Protein 6P25 (pdb70)

GO terms:
  GO:0035269 protein O-linked glycosylation via mannose (P, IDA)
  GO:0004169 dolichyl-phosphate-mannose-protein mannosyltransferase activity (F, IDA)
  GO:0097582 dolichyl-phosphate-mannose-protein mannosyltransferase Pmt1p-Pmt2p dimer complex (C, IDA)
  GO:0097583 dolichyl-phosphate-mannose-protein mannosyltransferase Pmt1p-Pmt3p dimer complex (C, IDA)
  GO:0035269 protein O-linked glycosylation via mannose (P, IGI)
  GO:0036503 ERAD pathway (P, IGI)
  GO:0004169 dolichyl-phosphate-mannose-protein mannosyltransferase activity (F, IGI)
  GO:1900101 regulation of endoplasmic reticulum unfolded protein response (P, IGI)
  GO:0032527 protein exit from endoplasmic reticulum (P, IGI)
  GO:0035269 protein O-linked glycosylation via mannose (P, IMP)
  GO:0036503 ERAD pathway (P, IMP)
  GO:0005783 endoplasmic reticulum (C, HDA)
  GO:0004169 dolichyl-phosphate-mannose-protein mannosyltransferase activity (F, IMP)
  GO:1900101 regulation of endoplasmic reticulum unfolded protein response (P, IMP)
  GO:0097582 dolichyl-phosphate-mannose-protein mannosyltransferase Pmt1p-Pmt2p dimer complex (C, IPI)
  GO:0005515 protein binding (F, IPI)
  GO:0009272 fungal-type cell wall biogenesis (P, IDA)

CATH classification: 2.80.10.50

B-factor: mean 81.68, std 54.3, range [4.21, 220.14]

Nearest PDB structures (foldseek):
  6p2r-assembly1_A  TM=1.001E+00  e=0.000E+00  Saccharomyces cerevisiae W303
  6p25-assembly1_B  TM=8.151E-01  e=1.957E-43  Saccharomyces cerevisiae W303
  6p28-assembly1_A  TM=8.904E-01  e=9.055E-14  Saccharomyces cerevisiae
  6zqq-assembly4_D  TM=8.431E-01  e=4.192E-14  Saccharomyces cerevisiae
  5ezm-assembly1_A  TM=7.041E-01  e=2.030E-02  Cupriavidus metallidurans CH34

Solvent-accessible surface area: 61571 Å² total; per-residue (Å²): 65,28,58,126,73,89,101,96,139,17,109,90,67,74,13,54,27,29,81,22,62,85,116,25,20,45,79,20,32,66,104,70,148,116,6,108,118,25,18,51,76,1,34,102,62,0,48,83,24,0,44,102,29,38,31,123,0,34,5,0,0,15,19,0,18,94,14,0,10,41,0,0,42,14,48,87,7,37,4,12,24,21,17,36,1,1,12,0,2,24,48,0,7,39,18,0,66,149,30,51,8,158,2,115,26,78,12,112,76,69,2,20,26,20,58,124,87,11,20,31,67,65,0,0,105,40,0,0,22,20,1,7,81,1,0,20,18,0,1,25,0,0,15,16,1,9,7,29,36,102,0,0,14,26,2,0,34,1,0,0,0,0,0,0,3,0,0,0,2,0,0,1,7,4,3,2,0,0,2,42,19,0,0,12,0,0,33,5,0,0,54,1,30,0,32,39,2,97,43,121,67,0,42,112,2,1,80,34,0,0,70,10,0,0,44,0,3,0,0,18,44,21,0,79,48,0,21,60,0,1,29,73,1,10,120,76,18,37,70,60,0,22,2,0,57,80,22,74,59,152,26,15,117,83,3,21,125,21,6,97,55,57,10,92,41,25,8,129,47,37,23,31,74,19,0,114,74,6,23,99,48,2,50,46,28,24,120,26,0,50,78,3,11,5,63,2,36,33,50,13,123,113,65,176,35,20,138,78,10,17,12,31,1,0,29,33,1,51,1,4,1,12,0,44,23,3,35,16,1,14,0,6,0,26,82,88,82,17,84,40,43,35,100,40,21,3,1,0,1,56,45,103,85,69,68,36,3,28,0,42,8,40,72,79,156,159,137,126,81,61,95,52,1,55,63,42,17,94,0,24,0,11,0,61,80,35,148,5,9,0,24,3,25,103,88,115,7,33,50,24,75,108,25,166,39,3,55,5,0,0,3,100,3,107,55,82,175,51,42,52,30,63,2,3,0,9,2,47,11,22,110,180,74,6,50,113,56,93,2,55,111,47,4,13,0,15,40,0,36,6,32,1,59,0,26,122,45,40,9,55,0,0,0,10,94,65,117,5,114,51,142,15,164,121,12,17,1,1,0,0,1,47,53,12,81,72,69,7,2,1,0,9,0,1,64,8,66,22,119,78,36,91,165,136,21,166,130,38,53,26,171,97,11,68,59,112,52,24,16,92,26,0,29,136,26,6,154,69,42,26,121,100,38,116,99,138,58,120,64,68,15,109,12,86,19,0,16,120,0,72,59,1,0,30,4,8,54,47,27,48,12,9,0,0,0,0,0,0,0,60,0,0,80,26,0,20,53,19,35,44,106,4,26,106,75,39,93,60,32,79,105,42,137,30,69,40,133,97,43,68,160,42,6,46,20,14,24,17,15,45,13,0,52,3,0,31,37,0,17,45,22,2,23,54,35,8,92,164,66,155,52,17,7,19,1,17,34,0,0,1,0,0,0,0,0,2,0,0,9,0,4,6,8,11,27,46,0,9,76,85,41,137,118,111,100,156,97,0,76,42,58,0,84,86,31,22,52,31,0,50,150,3,16,154,29,3,27,20,0,0,4,0,30,34,7,25,51,134,76,0,85,155,10,44,125,63,113,24,1,72,4,113,29,104,26,7,57,77,54,94,139,86,20,191,141,48,131,57,103,133,136,123,81,104,94,172,100,33,47,101,66,32,12,87,83,10,34,51,62,0,81,105,2,0,34,107,49,24,28,75,1,67,34,2,0,0,1,0,3,48,8,2,58,25,2,1,14,7,37,68,72,44,2,5,28,23,22,40,0,0,24,0,2,18,34,3,6,70,2,1,166,103,11,65,14,97,0,63,42,62,2,44,43,46,100,114,13,36,152,121,4,59,25,45,98,4,0,67,34,1,0,35,29,1,0,84,0,0,14,31,0,0,77,0,0,72,10,2,36,6,49,46,19,0,0,63,0,0,0,9,0,0,0,24,0,0,3,1,0,0,1,0,0,0,0,0,0,3,1,0,6,1,34,29,1,0,16,0,0,25,1,0,1,42,7,7,49,34,114,94,144,57,68,44,208,85,3,89,89,40,0,66,74,0,0,73,9,0,0,18,0,21,0,0,9,63,15,1,75,28,0,32,54,0,3,26,61,9,15,98,76,18,10,85,58,37,26,45,62,167,115,42,64,154,150,49,21,88,58,1,103,100,1,8,63,92,0,14,104,87,19,7,105,69,33,16,24,93,3,0,101,70,6,16,95,66,4,46,71,48,24,91,36,21,98,70,13,57,8,29,24,13,5,90,15,100,40,38,128,26,19,79,26,107,110,23,8,6,7,3,29,4,14,2,11,0,52,4,57,19,148,49,13,12,26,5,11,1,14,128,72,77,9,87,90,37,51,113,22,12,1,3,4,1,78,47,161,195,54,67,47,2,49,4,25,2,2,56,50,67,76,94,109,27,70,49,159,132,63,124,118,106,57,105,1,107,31,62,46,5,9,2,2,14,2,120,70,47,26,111,0,2,7,5,4,87,58,30,1,49,68,28,150,115,22,82,6,2,0,2,89,5,67,60,122,71,34,56,87,56,1,6,1,22,1,46,67,46,70,39,45,40,113,51,69,77,127,79,5,16,3,1,2,0,4,0,16,2,69,3,103,89,89,28,6,33,4,1,4,38,40,93,91,16,66,134,61,0,118,168,17,41,4,13,3,0,54,136,123,14,144,117,192,36,110,85,1,44,2,12,0,28,51,18,86,130,163,50,140,18,29,166,36,80,58,90,119,10,7,86,82,2,19,74,12,8,112,48,48,34,112,83,70,82,64,68,100,36,76,94,50,118,32,36,17,51,2,140,30,5,13,84,5,48,24,5,5,47,0,10,41,52,37,104,126,19,10,0,0,0,0,0,5,0,5,11,0,1,80,25,1,12,97,4,0,97,53,2,84,60,40,30,75,83,41,86,59,88,122,25,47,12,110,76,45,41,189,80,102,74,40,116,29,9,12,36,0,0,0,58,5,0,27,29,0,22,16,47,2,15,82,33,7,66,134,56,89,62,21,7,12,8,10,23,8,3,4,0,5,0,0,0,0,0,0,6,0,15,44,21,3,31,49,14,65,157,93,37,200,66,167,106,14,103,106,102,10,89,82,61,4,58,36,20,34,62,103,0,72,35,16,9,188,78,0,10,28,0,0,35,1,4,99,13,88,17,68,96,21,140,104,0,48,118,105,101,71,3,43,0,48,42,132,58

InterPro domains:
  IPR003342 ArnT-like, N-terminal domain [PF02366] (55-296)
  IPR016093 MIR motif [PF02815] (343-506)
  IPR016093 MIR motif [PS50919] (324-378)
  IPR016093 MIR motif [PS50919] (388-448)
  IPR016093 MIR motif [PS50919] (459-514)
  IPR016093 MIR motif [SM00472] (324-378)
  IPR016093 MIR motif [SM00472] (388-448)
  IPR016093 MIR motif [SM00472] (459-514)
  IPR027005 O-mannosyl-transferase-like [PTHR10050] (18-732)
  IPR032421 Protein O-mannosyl-transferase, C-terminal four TM domain [PF16192] (533-727)
  IPR036300 Mir domain superfamily [SSF82109] (326-512)

Foldseek 3Di:
DDDDWDWDDDPPGIATAQFFDVVLVCQLDCVDDVLVVLLVVLLVLLCCLLLPLACVVQWFKVCLLPLVQVLLLLLQLADAADLAFPLLSVVLVVQFVVVQHRNPDRSHDFFFGDDPRGPFSSLLCVLSVLLSVLLSLLLSLLSLLPFDSVLSSLLSLLVSLKQQSSQQRRGSHLVSLLSSLLSQLSSLVSQLSNHRLPDPSNLVSLLSNLQSLLSNCNSGPLSVLSLVLVVVVVVVSLVSNVSHPVDDPVSSVVSVVSSCCSSPVSSVVNNLVSVVVVCVSNAAHDCNPLQFDVLLVLRHPPDPRDFFFFWFAFQFKFWWKFWDPGRQAIFFWDPAFAPDWPRATATWRHRDDDLRRTWGWHALVPDLDGHGAFAFGKTWTARPPPGWTKAFDFIAFRPPRVDPWFGAIHIHAHVPPGRDLRRIWTKHWDQPPFDDDVCSGTATAPGTWIWTQRDVPRFTWFWDPAPHDPPDPPIGHITGGDPDDPSRRIMHIGDIDDPSDDPPGRTDGHDRDDSVNSPVSSVVSSCVCQQVAADPDPQFDDLVCLLQQFRWGFMHDFFLWGATRTILRLLSPLLVVCVVVVVVVVVVCVCCVVVPHDPDPGVLVVSLNVVLVSLVSQLCSQRVVVVVGPHTDHNVSSVSSVSSSSSNVSSVLRCLQPPPQPVNNVVSVVVSCVSSVSSSVSSVLPVRRRSRDADALVSLVVNCPDPRYDHPSPSHHHDPVVVVVDDTDRD/DVVVVVCVPVVLVVLLVLLLCLQPPCLPFQQFAKFCCLPLLLLLLCLLLLADAAALFFCLLSVVSVVLCVVQQHRSPDRRHAFDGDDPRGDQSSQLSVLSVLLSVLLSLLLLLCVLLQFDPLLSVLLSLLSRLKLQSSQVSSHNDCLSVLSSLLSQLLSLLSQLVVCPVPDPDPSNLVSLQSNLQSLLSNCNSGVLSVLSLVLSVVVLVVVLVCVVVDPPQDPVNSVVSVVSCCVSSPVRSVVSSLVSVVCVLVSRQAHDYNLVLDQLLSVCQGDHHPFDDADFFAFADLKKFWKWFQDDQTATWAWDDAFDPPDDTFTDIFGDHDDDLRRIKGKWAAPPDQIDDPPDDDGGFDFAPFWIWIFGDPHAFTWFWDPDCFDPDRPFTAIGTHDHRHDDDNFRTKGKAFDFAQDPDDSRGAGASGTFIWIFTDPQTWTWFWPSDWDPPPNPTGTGIGTHRDDDSPDSGRTMGTGDIDSNDHRDDDDSVVRVVSSNVSSVVVQVVQQDDPVDDDVAFDALVCQAVPLAKGWMHDQALAGFTAIRHILCLNRNLLVVLLVVVVVVCVVVVVVVVVVDDDDPDVSVVSSCVSQANSLSSSLCSQRVCRNVDRGGHHSSSCSNSSSSSSSSSSSCLRVVLVVLCVDPVSVVVSVCVSVVSSVVSVVSSVLPVSNSVTRSGRQVVPCVPVPDPNHPRD

Sequence (1424 aa):
PVPELDIKQGPVRPFIVTDPSAELASLRTMVTLKEKLLVACLAVFTAVIRLHGLAWPDSVVFDEVHFGGFASQYIRGTYFMDVHPPLAKMLYAGVASLGGFQGDFDFENIGDSFPSTTPYVLMRFFSASLGALTVILMYMTLRYSGVRMWVALMSAICFAVENSYVTISRYILLDAPLMFFIAAAVYSFKKYEMYPANSLNAYKSLLATGIALGMASSSKWVGLFTVTWVGLLCIWRLWFMIGDLTKSSKSIFKVAFAKLAFLLGVPFALYLVFFYIHFQSLTLDGDGASFFSPEFRSTLKNNKIPQNVVADVGIGSIISLRHLSTMGGYLHSHSHNYPAGSEQQQSTLYPHMDANNDWLLELYNSLTTFQNLTDGTKVRLFHTVTRCRLHSHDHKPPVSESSDWQKEVSCYGYSGFDGDANDDWVVEIDKKNSAPGVAQERVIALDTKFRLRHAMTGCYLFSHEVKLPAWGFEQQEVTCASSGRHDLTLWYVENNSNPLLPEDTKRISYKPASFISKFIESHKKMWHINKNLVEPHVYESQPTSWPFLLRGISYWGENNRNVYLLGNAIVWWAVTAFIGIFGLIVITELFSWQLGKPILKDSKVVNFHVQVIHYLLGFAVHYAPSFLMQRQMFLHHYLPAYYFGILALGHALDIIVSYVFRSKRQMGYAVVITFLAASVYFFKSFSPIIYGTPWTQELCQKSQWLSGWDYNCNTYFSSLEEYKNQTLTKRSSLLRLESVVMPVIFTALALFTRMYKIGINNHVVWDEAHFGKFGSYYLRHEFYHDVHPPLGKMLVGLSGYLAGYNGSWDFPSGEIYPDYLDYVKMRLFNASFSALCVPLAYFTAKAIGFSLPTVWLMTVLVLFENSYSTLGRFILLDSMLLFFTVASFFSFVMFHNQRSKPFSRKWWKWLLITGISLGCTISVKMVGLFIITMVGIYTVIDLWTFLADKSMSWKTYINHWLARIFGLIIVPFCIFLLCFKIHFDLLSHSGTGDANMPSLFQARLVGSDVGQGPRDIALGSSVVSIKNQALGGSLLHSHIQTYPDGSNQQQVTCYGYKDANNEWFFNRERGLPSWSENETDIEYLKPGTSYRLVHKSTGRNLHTHPVAAPVSKTQWEVSGYGDNVVGDNKDNWVIEIMDQRGDEDPEKLHTLTTSFRIKNLEMGCYLAQTGNSLPEWGFRQQEVVCMKNPFKRDKRTWWNIETHENDFQYPKTNFLKDFIHLNLAMMATNNALVPDPDKFDYLASSAWQWPTLNVGLRLCGWGDDNPKYFLLGTPASTWASSVAVLAFMATVVILLIRWQRQYVDLRNPSNWNVFLMGGFYPLLAWGLHYMPFVIMSRVTYVHHYLPALYFALIILAYCFDAGLQKWSRSKCGRIMRFVLYAGFMALVIGCFWYFSPISFGMEGPSSNFRYLNWFSTWDIAPYT

Organism: Saccharomyces cerevisiae (strain ATCC 204508 / S288c) (NCBI:txid559292)

Secondary structure (DSSP, 8-state):
--PPP-EEE-SSSEEE-----HHHHHHSS--SHHHHHHHHHHHHHHHHHTTTTTTSS-B--TTHHHHHHHHHHHHH-B----SS-THHHHHHHHHHHHT---S-----STT-BPPTTS--HHHHHHHHHHHHHHHHHHHHHHHHTT--HHHHHHHHHHHHS-HHHHHHHHSS-SHHHHHHHHHHHHHHHHHHHTS-SSSHHHHHHHHHHHHHHHHHHTT-TTHHHHHHHHHHHHHHHHHHHHH-SSS-HHHHHHHHHHHHIIIIIHHHHHHHHHHHHHHHH--B--STTTTS-TTTGGGSBS--S--SEESB-BTT-EEEEEESSSSS--EEEEEEE-SSTT--EEEEE--S--GGG-EEEEE----S---B--TTEEEEEEETTTTB--B--S---SS--S-SS-EE-BB--BTTTB--GGG-EEEEE-TTTSPSSHHHHS-BTTT--EEEEETTT-PBPEEEEEEE-SSSTTEEEEEE-SSB-SGGG-EEEEEEE-SSS-SS--EE------HHHHHHHHHHHHHHHHHS-----TT---GGGGGGT-S-EEEEEETTEEEEE---HHHHHHHHHHHHHHHHHHHHHHHHHHHT-----SHHHHHHHHHHHHHHHHHHHTTGGGTS--S---GGGSHHHHHHHHHHHHHHHHHHHHTTTSS-HHHHHHHHHHHHHHHHHHHHHSGGGTS----BHHHHHHH--SSS----TTSSBSSTHHHHS------/--HHHHHHHHHHHHHHHHHHHHHSSSGGGS-B--TTHHHHHHHHHHHHTTB----SS-THHHHHHHHHHHTTT--S-S---SSPBPPSS--HHHHHHHHHHHHHHHHHHHHHHHHHS---THHHHHHHHHHHS-HHHHHHTSSS-SHHHHHHHHHHHHHHHHHHHTTSSSTTSHHHHHHHHHHHHHHHHHHHH-GGGHHHHHHHHHHHHHHHHHHTT-SSS-HHHHHHHHHHHHIIIIIHHHHHHHHHHHHHHHH--B--TTGGGS-HHHHHHSSS-TT--SS----SSS-EEEEEE-STT--EEEEEEEE-SSSSS-EEEEEE-S--GGG-EEEE--TTS----TT----PPP-TTSEEEEEESSS--EEEEEEEE-SS-SSSEEEEEE--SSSS-GGG-EEEEEEEE-SSS-TTS--SSSEEEEEEESSS--EEEEEEEEPPGGGTS-EEEEEESS--TT-STT-EEEEEEE----PPPPPHHHHHHHHHHHHHHHHHTTPPPTTB--SS-B-GGGTTTT---EE-S--SSSS---EE---TTHHHHHHHHHHHHHHHHHHHHHHHHTT-----SHHHHHIIIIIIIHHHHHHHHHHHHHHHS-S-B-GGGHHHHHHHHHHHHHHHHHTSSSGGGGSHHHHHHHHHHHHHHHHHHHHHHHHTTHHHH---S-SSTT-TT--STT----/---

Structure (mmCIF, N/CA/C/O backbone):
data_6P25
#
_entry.id   6P25
#
loop_
_entity.id
_entity.type
_entity.pdbx_description
1 polymer 'Dolichyl-phosphate-mannose--protein mannosyltransferase 1'
2 polymer 'Dolichyl-phosphate-mannose--protein mannosyltransferase 2'
3 polymer 'acceptor peptide'
4 non-polymer 2-acetamido-2-deoxy-beta-D-glucopyranose
5 non-polymer 1-PALMITOYL-2-LINOLEOYL-SN-GLYCERO-3-PHOSPHOCHOLINE
6 non-polymer '(3R)-3,31-dimethyl-7,11,15,19,23,27-hexamethylidenedotriacont-31-en-1-yl dihydrogen phosphate'
#
loop_
_atom_site.group_PDB
_atom_site.id
_atom_site.type_symbol
_atom_site.label_atom_id
_atom_site.label_alt_id
_atom_site.label_comp_id
_atom_site.label_asym_id
_atom_site.label_entity_id
_atom_site.label_seq_id
_atom_site.pdbx_PDB_ins_code
_atom_site.Cartn_x
_atom_site.Cartn_y
_atom_site.Cartn_z
_atom_site.occupancy
_atom_site.B_iso_or_equiv
_atom_site.auth_seq_id
_atom_site.auth_comp_id
_atom_site.auth_asym_id
_atom_site.auth_atom_id
_atom_site.pdbx_PDB_model_num
ATOM 1 N N . PRO A 1 15 ? 133.561 132.545 137.073 1.00 61.49 15 PRO A N 1
ATOM 2 C CA . PRO A 1 15 ? 132.279 131.842 136.953 1.00 61.49 15 PRO A CA 1
ATOM 3 C C . PRO A 1 15 ? 132.384 130.552 136.148 1.00 61.49 15 PRO A C 1
ATOM 4 O O . PRO A 1 15 ? 131.711 129.575 136.471 1.00 61.49 15 PRO A O 1
ATOM 8 N N . VAL A 1 16 ? 133.215 130.552 135.110 1.00 62.55 16 VAL A N 1
ATOM 9 C CA . VAL A 1 16 ? 133.443 129.362 134.296 1.00 62.55 16 VAL A CA 1
ATOM 10 C C . VAL A 1 16 ? 134.934 129.034 134.310 1.00 62.55 16 VAL A C 1
ATOM 11 O O . VAL A 1 16 ? 135.777 129.930 134.157 1.00 62.55 16 VAL A O 1
ATOM 15 N N . PRO A 1 17 ? 135.309 127.783 134.554 1.00 64.39 17 PRO A N 1
ATOM 16 C CA . PRO A 1 17 ? 136.727 127.427 134.595 1.00 64.39 17 PRO A CA 1
ATOM 17 C C . PRO A 1 17 ? 137.294 127.194 133.202 1.00 64.39 17 PRO A C 1
ATOM 18 O O . PRO A 1 17 ? 136.569 127.047 132.216 1.00 64.39 17 PRO A O 1
ATOM 22 N N . GLU A 1 18 ? 138.621 127.170 133.142 1.00 68.59 18 GLU A N 1
ATOM 23 C CA . GLU A 1 18 ? 139.302 126.774 131.923 1.00 68.59 18 GLU A CA 1
ATOM 24 C C . GLU A 1 18 ? 139.117 125.279 131.684 1.00 68.59 18 GLU A C 1
ATOM 25 O O . GLU A 1 18 ? 138.847 124.504 132.605 1.00 68.59 18 GLU A O 1
ATOM 31 N N . LEU A 1 19 ? 139.250 124.883 130.422 1.00 67.94 19 LEU A N 1
ATOM 32 C CA . LEU A 1 19 ? 139.111 123.480 130.063 1.00 67.94 19 LEU A CA 1
ATOM 33 C C . LEU A 1 19 ? 140.286 122.673 130.595 1.00 67.94 19 LEU A C 1
ATOM 34 O O . LEU A 1 19 ? 141.441 123.104 130.527 1.00 67.94 19 LEU A O 1
ATOM 39 N N . ASP A 1 20 ? 139.986 121.499 131.132 1.00 69.63 20 ASP A N 1
ATOM 40 C CA . ASP A 1 20 ? 141.001 120.574 131.620 1.00 69.63 20 ASP A CA 1
ATOM 41 C C . ASP A 1 20 ? 141.091 119.451 130.595 1.00 69.63 20 ASP A C 1
ATOM 42 O O . ASP A 1 20 ? 140.355 118.465 130.675 1.00 69.63 20 ASP A O 1
ATOM 47 N N . ILE A 1 21 ? 141.978 119.610 129.618 1.00 68.63 21 ILE A N 1
ATOM 48 C CA . ILE A 1 21 ? 142.235 118.586 128.615 1.00 68.63 21 ILE A CA 1
ATOM 49 C C . ILE A 1 21 ? 143.536 117.884 128.977 1.00 68.63 21 ILE A C 1
ATOM 50 O O . ILE A 1 21 ? 144.470 118.510 129.492 1.00 68.63 21 ILE A O 1
ATOM 55 N N . LYS A 1 22 ? 143.571 116.578 128.764 1.00 68.62 22 LYS A N 1
ATOM 56 C CA . LYS A 1 22 ? 144.749 115.762 128.989 1.00 68.62 22 LYS A CA 1
ATOM 57 C C . LYS A 1 22 ? 145.125 115.063 127.689 1.00 68.62 22 LYS A C 1
ATOM 58 O O . LYS A 1 22 ? 144.446 115.190 126.667 1.00 68.62 22 LYS A O 1
ATOM 64 N N . GLN A 1 23 ? 146.218 114.312 127.735 1.00 70.13 23 GLN A N 1
ATOM 65 C CA . GLN A 1 23 ? 146.742 113.634 126.559 1.00 70.13 23 GLN A CA 1
ATOM 66 C C . GLN A 1 23 ? 146.368 112.160 126.616 1.00 70.13 23 GLN A C 1
ATOM 67 O O . GLN A 1 23 ? 146.790 111.441 127.528 1.00 70.13 23 GLN A O 1
ATOM 73 N N . GLY A 1 24 ? 145.576 111.717 125.645 1.00 71.24 24 GLY A N 1
ATOM 74 C CA . GLY A 1 24 ? 145.349 110.309 125.436 1.00 71.24 24 GLY A CA 1
ATOM 75 C C . GLY A 1 24 ? 146.468 109.728 124.601 1.00 71.24 24 GLY A C 1
ATOM 76 O O . GLY A 1 24 ? 147.443 110.413 124.276 1.00 71.24 24 GLY A O 1
ATOM 77 N N . PRO A 1 25 ? 146.362 108.449 124.236 1.00 70.68 25 PRO A N 1
ATOM 78 C CA . PRO A 1 25 ? 147.409 107.858 123.391 1.00 70.68 25 PRO A CA 1
ATOM 79 C C . PRO A 1 25 ? 147.374 108.340 121.951 1.00 70.68 25 PRO A C 1
ATOM 80 O O . PRO A 1 25 ? 148.372 108.178 121.237 1.00 70.68 25 PRO A O 1
ATOM 84 N N . VAL A 1 26 ? 146.271 108.929 121.500 1.00 69.54 26 VAL A N 1
ATOM 85 C CA . VAL A 1 26 ? 146.141 109.402 120.124 1.00 69.54 26 VAL A CA 1
ATOM 86 C C . VAL A 1 26 ? 145.982 110.916 120.062 1.00 69.54 26 VAL A C 1
ATOM 87 O O . VAL A 1 26 ? 146.745 111.601 119.382 1.00 69.54 26 VAL A O 1
ATOM 91 N N . ARG A 1 27 ? 144.994 111.450 120.768 1.00 70.91 27 ARG A N 1
ATOM 92 C CA . ARG A 1 27 ? 144.632 112.858 120.699 1.00 70.91 27 ARG A CA 1
ATOM 93 C C . ARG A 1 27 ? 144.280 113.324 122.104 1.00 70.91 27 ARG A C 1
ATOM 94 O O . ARG A 1 27 ? 143.997 112.495 122.978 1.00 70.91 27 ARG A O 1
ATOM 102 N N . PRO A 1 28 ? 144.317 114.637 122.367 1.00 68.88 28 PRO A N 1
ATOM 103 C CA . PRO A 1 28 ? 143.900 115.120 123.690 1.00 68.88 28 PRO A CA 1
ATOM 104 C C . PRO A 1 28 ? 142.408 114.950 123.924 1.00 68.88 28 PRO A C 1
ATOM 105 O O . PRO A 1 28 ? 141.583 115.208 123.045 1.00 68.88 28 PRO A O 1
ATOM 109 N N . PHE A 1 29 ? 142.071 114.512 125.134 1.00 62.26 29 PHE A N 1
ATOM 110 C CA . PHE A 1 29 ? 140.697 114.288 125.547 1.00 62.26 29 PHE A CA 1
ATOM 111 C C . PHE A 1 29 ? 140.341 115.252 126.669 1.00 62.26 29 PHE A C 1
ATOM 112 O O . PHE A 1 29 ? 141.189 115.615 127.485 1.00 62.26 29 PHE A O 1
ATOM 120 N N . ILE A 1 30 ? 139.088 115.658 126.710 1.00 62.53 30 ILE A N 1
ATOM 121 C CA . ILE A 1 30 ? 138.594 116.527 127.770 1.00 62.53 30 ILE A CA 1
ATOM 122 C C . ILE A 1 30 ? 138.030 115.671 128.899 1.00 62.53 30 ILE A C 1
ATOM 123 O O . ILE A 1 30 ? 137.316 114.690 128.661 1.00 62.53 30 ILE A O 1
ATOM 128 N N . VAL A 1 31 ? 138.395 116.004 130.139 1.00 62.52 31 VAL A N 1
ATOM 129 C CA . VAL A 1 31 ? 137.866 115.267 131.280 1.00 62.52 31 VAL A CA 1
ATOM 130 C C . VAL A 1 31 ? 136.496 115.827 131.636 1.00 62.52 31 VAL A C 1
ATOM 131 O O . VAL A 1 31 ? 136.193 117.003 131.403 1.00 62.52 31 VAL A O 1
ATOM 135 N N . THR A 1 32 ? 135.638 114.958 132.168 1.00 62.73 32 THR A N 1
ATOM 136 C CA . THR A 1 32 ? 134.252 115.304 132.456 1.00 62.73 32 THR A CA 1
ATOM 137 C C . THR A 1 32 ? 133.927 115.197 133.939 1.00 62.73 32 THR A C 1
ATOM 138 O O . THR A 1 32 ? 132.785 114.897 134.299 1.00 62.73 32 THR A O 1
ATOM 142 N N . ASP A 1 33 ? 134.912 115.416 134.805 1.00 64.23 33 ASP A N 1
ATOM 143 C CA . ASP A 1 33 ? 134.680 115.409 136.239 1.00 64.23 33 ASP A CA 1
ATOM 144 C C . ASP A 1 33 ? 134.793 116.841 136.741 1.00 64.23 33 ASP A C 1
ATOM 145 O O . ASP A 1 33 ? 135.913 117.358 136.871 1.00 64.23 33 ASP A O 1
ATOM 150 N N . PRO A 1 34 ? 133.684 117.530 137.005 1.00 63.28 34 PRO A N 1
ATOM 151 C CA . PRO A 1 34 ? 133.773 118.914 137.483 1.00 63.28 34 PRO A CA 1
ATOM 152 C C . PRO A 1 34 ? 134.284 118.989 138.912 1.00 63.28 34 PRO A C 1
ATOM 153 O O . PRO A 1 34 ? 133.998 118.131 139.750 1.00 63.28 34 PRO A O 1
ATOM 157 N N . SER A 1 35 ? 135.052 120.041 139.180 1.00 66.56 35 SER A N 1
ATOM 158 C CA . SER A 1 35 ? 135.594 120.256 140.510 1.00 66.56 35 SER A CA 1
ATOM 159 C C . SER A 1 35 ? 134.509 120.777 141.451 1.00 66.56 35 SER A C 1
ATOM 160 O O . SER A 1 35 ? 133.404 121.139 141.037 1.00 66.56 35 SER A O 1
ATOM 163 N N . ALA A 1 36 ? 134.837 120.808 142.744 1.00 66.68 36 ALA A N 1
ATOM 164 C CA . ALA A 1 36 ? 133.937 121.408 143.721 1.00 66.68 36 ALA A CA 1
ATOM 165 C C . ALA A 1 36 ? 133.892 122.925 143.598 1.00 66.68 36 ALA A C 1
ATOM 166 O O . ALA A 1 36 ? 132.896 123.540 143.997 1.00 66.68 36 ALA A O 1
ATOM 168 N N . GLU A 1 37 ? 134.950 123.535 143.057 1.00 66.98 37 GLU A N 1
ATOM 169 C CA . GLU A 1 37 ? 134.945 124.970 142.804 1.00 66.98 37 GLU A CA 1
ATOM 170 C C . GLU A 1 37 ? 133.938 125.342 141.722 1.00 66.98 37 GLU A C 1
ATOM 171 O O . GLU A 1 37 ? 133.309 126.403 141.803 1.00 66.98 37 GLU A O 1
ATOM 177 N N . LEU A 1 38 ? 133.754 124.469 140.724 1.00 62.18 38 LEU A N 1
ATOM 178 C CA . LEU A 1 38 ? 132.725 124.683 139.710 1.00 62.18 38 LEU A CA 1
ATOM 179 C C . LEU A 1 38 ? 131.332 124.616 140.322 1.00 62.18 38 LEU A C 1
ATOM 180 O O . LEU A 1 38 ? 130.415 125.297 139.852 1.00 62.18 38 LEU A O 1
ATOM 185 N N . ALA A 1 39 ? 131.159 123.816 141.373 1.00 60.95 39 ALA A N 1
ATOM 186 C CA . ALA A 1 39 ? 129.902 123.797 142.102 1.00 60.95 39 ALA A CA 1
ATOM 187 C C . ALA A 1 39 ? 129.731 125.010 143.004 1.00 60.95 39 ALA A C 1
ATOM 188 O O . ALA A 1 39 ? 128.599 125.454 143.210 1.00 60.95 39 ALA A O 1
ATOM 190 N N . SER A 1 40 ? 130.823 125.557 143.541 1.00 61.34 40 SER A N 1
ATOM 191 C CA . SER A 1 40 ? 130.703 126.694 144.445 1.00 61.34 40 SER A CA 1
ATOM 192 C C . SER A 1 40 ? 130.513 128.011 143.704 1.00 61.34 40 SER A C 1
ATOM 193 O O . SER A 1 40 ? 129.867 128.922 144.232 1.00 61.34 40 SER A O 1
ATOM 196 N N . LEU A 1 41 ? 131.055 128.135 142.490 1.00 60.19 41 LEU A N 1
ATOM 197 C CA . LEU A 1 41 ? 130.965 129.399 141.765 1.00 60.19 41 LEU A CA 1
ATOM 198 C C . LEU A 1 41 ? 129.592 129.630 141.149 1.00 60.19 41 LEU A C 1
ATOM 199 O O . LEU A 1 41 ? 129.225 130.782 140.894 1.00 60.19 41 LEU A O 1
ATOM 204 N N . ARG A 1 42 ? 128.825 128.571 140.900 1.00 52.68 42 ARG A N 1
ATOM 205 C CA . ARG A 1 42 ? 127.570 128.686 140.171 1.00 52.68 42 ARG A CA 1
ATOM 206 C C . ARG A 1 42 ? 126.334 128.551 141.052 1.00 52.68 42 ARG A C 1
ATOM 207 O O . ARG A 1 42 ? 125.218 128.568 140.526 1.00 52.68 42 ARG A O 1
ATOM 215 N N . THR A 1 43 ? 126.489 128.424 142.366 1.00 58.24 43 THR A N 1
ATOM 216 C CA . THR A 1 43 ? 125.358 128.348 143.283 1.00 58.24 43 THR A CA 1
ATOM 217 C C . THR A 1 43 ? 125.279 129.603 144.140 1.00 58.24 43 THR A C 1
ATOM 218 O O . THR A 1 43 ? 126.147 130.477 144.096 1.00 58.24 43 THR A O 1
ATOM 222 N N . MET A 1 44 ? 124.215 129.672 144.944 1.00 62.64 44 MET A N 1
ATOM 223 C CA . MET A 1 44 ? 123.991 130.797 145.853 1.00 62.64 44 MET A CA 1
ATOM 224 C C . MET A 1 44 ? 124.853 130.597 147.094 1.00 62.64 44 MET A C 1
ATOM 225 O O . MET A 1 44 ? 124.392 130.169 148.155 1.00 62.64 44 MET A O 1
ATOM 230 N N . VAL A 1 45 ? 126.136 130.917 146.955 1.00 66.33 45 VAL A N 1
ATOM 231 C CA . VAL A 1 45 ? 127.067 130.798 148.067 1.00 66.33 45 VAL A CA 1
ATOM 232 C C . VAL A 1 45 ? 127.248 132.134 148.788 1.00 66.33 45 VAL A C 1
ATOM 233 O O . VAL A 1 45 ? 127.728 132.151 149.933 1.00 66.33 45 VAL A O 1
ATOM 237 N N . THR A 1 46 ? 126.830 133.242 148.182 1.00 66.78 46 THR A N 1
ATOM 238 C CA . THR A 1 46 ? 126.979 134.562 148.768 1.00 66.78 46 THR A CA 1
ATOM 239 C C . THR A 1 46 ? 125.634 135.070 149.284 1.00 66.78 46 THR A C 1
ATOM 240 O O . THR A 1 46 ? 124.599 134.410 149.167 1.00 66.78 46 THR A O 1
ATOM 244 N N . LEU A 1 47 ? 125.659 136.266 149.868 1.00 67.24 47 LEU A N 1
ATOM 245 C CA . LEU A 1 47 ? 124.449 136.913 150.358 1.00 67.24 47 LEU A CA 1
ATOM 246 C C . LEU A 1 47 ? 123.849 137.862 149.331 1.00 67.24 47 LEU A C 1
ATOM 247 O O . LEU A 1 47 ? 122.627 138.050 149.308 1.00 67.24 47 LEU A O 1
ATOM 252 N N . LYS A 1 48 ? 124.688 138.450 148.474 1.00 65.68 48 LYS A N 1
ATOM 253 C CA . LYS A 1 48 ? 124.202 139.337 147.423 1.00 65.68 48 LYS A CA 1
ATOM 254 C C . LYS A 1 48 ? 123.394 138.576 146.378 1.00 65.68 48 LYS A C 1
ATOM 255 O O . LYS A 1 48 ? 122.411 139.107 145.843 1.00 65.68 48 LYS A O 1
ATOM 261 N N . GLU A 1 49 ? 123.764 137.320 146.109 1.00 60.65 49 GLU A N 1
ATOM 262 C CA . GLU A 1 49 ? 123.014 136.517 145.151 1.00 60.65 49 GLU A CA 1
ATOM 263 C C . GLU A 1 49 ? 121.668 136.095 145.720 1.00 60.65 49 GLU A C 1
ATOM 264 O O . GLU A 1 49 ? 120.660 136.117 145.008 1.00 60.65 49 GLU A O 1
ATOM 270 N N . LYS A 1 50 ? 121.630 135.720 147.002 1.00 61.21 50 LYS A N 1
ATOM 271 C CA . LYS A 1 50 ? 120.362 135.410 147.655 1.00 61.21 50 LYS A CA 1
ATOM 272 C C . LYS A 1 50 ? 119.478 136.645 147.766 1.00 61.21 50 LYS A C 1
ATOM 273 O O . LYS A 1 50 ? 118.247 136.538 147.691 1.00 61.21 50 LYS A O 1
ATOM 279 N N . LEU A 1 51 ? 120.090 137.819 147.934 1.00 61.21 51 LEU A N 1
ATOM 280 C 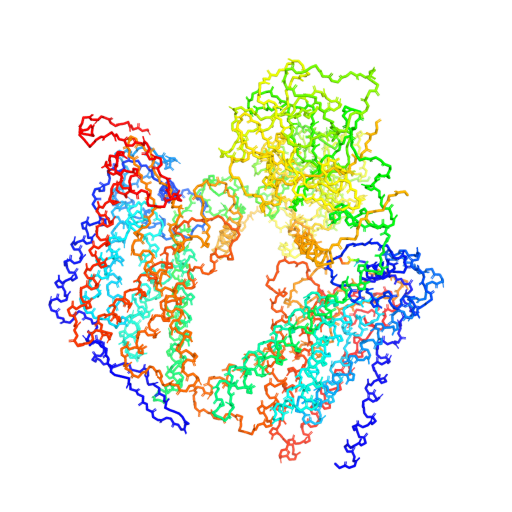CA . LEU A 1 51 ? 119.335 139.064 147.937 1.00 61.21 51 LEU A CA 1
ATOM 281 C C . LEU A 1 51 ? 118.760 139.373 146.560 1.00 61.21 51 LEU A C 1
ATOM 282 O O . LEU A 1 51 ? 117.650 139.909 146.462 1.00 61.21 51 LEU A O 1
ATOM 287 N N . LEU A 1 52 ? 119.482 139.035 145.487 1.00 59.40 52 LEU A N 1
ATOM 288 C CA . LEU A 1 52 ? 118.935 139.252 144.152 1.00 59.40 52 LEU A CA 1
ATOM 289 C C . LEU A 1 52 ? 117.928 138.187 143.736 1.00 59.40 52 LEU A C 1
ATOM 290 O O . LEU A 1 52 ? 117.088 138.460 142.873 1.00 59.40 52 LEU A O 1
ATOM 295 N N . VAL A 1 53 ? 117.991 136.984 144.313 1.00 55.77 53 VAL A N 1
ATOM 296 C CA . VAL A 1 53 ? 116.915 136.020 144.099 1.00 55.77 53 VAL A CA 1
ATOM 297 C C . VAL A 1 53 ? 115.680 136.449 144.880 1.00 55.77 53 VAL A C 1
ATOM 298 O O . VAL A 1 53 ? 114.546 136.261 144.420 1.00 55.77 53 VAL A O 1
ATOM 302 N N . ALA A 1 54 ? 115.874 137.070 146.048 1.00 56.83 54 ALA A N 1
ATOM 303 C CA . ALA A 1 54 ? 114.744 137.624 146.788 1.00 56.83 54 ALA A CA 1
ATOM 304 C C . ALA A 1 54 ? 114.112 138.796 146.044 1.00 56.83 54 ALA A C 1
ATOM 305 O O . ALA A 1 54 ? 112.883 138.902 145.981 1.00 56.83 54 ALA A O 1
ATOM 307 N N . CYS A 1 55 ? 114.934 139.669 145.454 1.00 56.91 55 CYS A N 1
ATOM 308 C CA . CYS A 1 55 ? 114.402 140.786 144.678 1.00 56.91 55 CYS A CA 1
ATOM 309 C C . CYS A 1 55 ? 113.767 140.315 143.374 1.00 56.91 55 CYS A C 1
ATOM 310 O O . CYS A 1 55 ? 112.779 140.903 142.919 1.00 56.91 55 CYS A O 1
ATOM 313 N N . LEU A 1 56 ? 114.312 139.257 142.769 1.00 51.26 56 LEU A N 1
ATOM 314 C CA . LEU A 1 56 ? 113.708 138.686 141.570 1.00 51.26 56 LEU A CA 1
ATOM 315 C C . LEU A 1 56 ? 112.401 137.974 141.892 1.00 51.26 56 LEU A C 1
ATOM 316 O O . LEU A 1 56 ? 111.511 137.901 141.040 1.00 51.26 56 LEU A O 1
ATOM 321 N N . ALA A 1 57 ? 112.273 137.429 143.101 1.00 52.14 57 ALA A N 1
ATOM 322 C CA . ALA A 1 57 ? 111.030 136.784 143.497 1.00 52.14 57 ALA A CA 1
ATOM 323 C C . ALA A 1 57 ? 109.978 137.798 143.916 1.00 52.14 57 ALA A C 1
ATOM 324 O O . ALA A 1 57 ? 108.779 137.534 143.773 1.00 52.14 57 ALA A O 1
ATOM 326 N N . VAL A 1 58 ? 110.398 138.948 144.445 1.00 51.91 58 VAL A N 1
ATOM 327 C CA . VAL A 1 58 ? 109.450 140.024 144.708 1.00 51.91 58 VAL A CA 1
ATOM 328 C C . VAL A 1 58 ? 108.970 140.639 143.399 1.00 51.91 58 VAL A C 1
ATOM 329 O O . VAL A 1 58 ? 107.768 140.857 143.210 1.00 51.91 58 VAL A O 1
ATOM 333 N N . PHE A 1 59 ? 109.893 140.890 142.462 1.00 50.16 59 PHE A N 1
ATOM 334 C CA . PHE A 1 59 ? 109.519 141.472 141.173 1.00 50.16 59 PHE A CA 1
ATOM 335 C C . PHE A 1 59 ? 108.663 140.513 140.354 1.00 50.16 59 PHE A C 1
ATOM 336 O O . PHE A 1 59 ? 107.638 140.912 139.791 1.00 50.16 59 PHE A O 1
ATOM 344 N N . THR A 1 60 ? 109.080 139.247 140.272 1.00 48.17 60 THR A N 1
ATOM 345 C CA . THR A 1 60 ? 108.306 138.229 139.567 1.00 48.17 60 THR A CA 1
ATOM 346 C C . THR A 1 60 ? 106.959 137.991 140.240 1.00 48.17 60 THR A C 1
ATOM 347 O O . THR A 1 60 ? 105.931 137.861 139.564 1.00 48.17 60 THR A O 1
ATOM 351 N N . ALA A 1 61 ? 106.939 137.974 141.575 1.00 48.71 61 ALA A N 1
ATOM 352 C CA . ALA A 1 61 ? 105.695 137.805 142.313 1.00 48.71 61 ALA A CA 1
ATOM 353 C C . ALA A 1 61 ? 104.764 139.003 142.177 1.00 48.71 61 ALA A C 1
ATOM 354 O O . ALA A 1 61 ? 103.559 138.857 142.391 1.00 48.71 61 ALA A O 1
ATOM 356 N N . VAL A 1 62 ? 105.288 140.183 141.849 1.00 48.36 62 VAL A N 1
ATOM 357 C CA . VAL A 1 62 ? 104.417 141.300 141.502 1.00 48.36 62 VAL A CA 1
ATOM 358 C C . VAL A 1 62 ? 103.910 141.161 140.072 1.00 48.36 62 VAL A C 1
ATOM 359 O O . VAL A 1 62 ? 102.712 141.306 139.813 1.00 48.36 62 VAL A O 1
ATOM 363 N N . ILE A 1 63 ? 104.801 140.827 139.135 1.00 48.05 63 ILE A N 1
ATOM 364 C CA . ILE A 1 63 ? 104.443 140.850 137.717 1.00 48.05 63 ILE A CA 1
ATOM 365 C C . ILE A 1 63 ? 103.541 139.672 137.356 1.00 48.05 63 ILE A C 1
ATOM 366 O O . ILE A 1 63 ? 102.486 139.851 136.736 1.00 48.05 63 ILE A O 1
ATOM 371 N N . ARG A 1 64 ? 103.928 138.455 137.749 1.00 44.43 64 ARG A N 1
ATOM 372 C CA . ARG A 1 64 ? 103.164 137.269 137.367 1.00 44.43 64 ARG A CA 1
ATOM 373 C C . ARG A 1 64 ? 101.844 137.138 138.117 1.00 44.43 64 ARG A C 1
ATOM 374 O O . ARG A 1 64 ? 100.997 136.335 137.713 1.00 44.43 64 ARG A O 1
ATOM 382 N N . LEU A 1 65 ? 101.648 137.901 139.191 1.00 48.27 65 LEU A N 1
ATOM 383 C CA . LEU A 1 65 ? 100.470 137.766 140.038 1.00 48.27 65 LEU A CA 1
ATOM 384 C C . LEU A 1 65 ? 99.677 139.060 140.168 1.00 48.27 65 LEU A C 1
ATOM 385 O O . LEU A 1 65 ? 98.807 139.147 141.042 1.00 48.27 65 LEU A O 1
ATOM 390 N N . HIS A 1 66 ? 99.960 140.068 139.344 1.00 56.53 66 HIS A N 1
ATOM 391 C CA . HIS A 1 66 ? 99.241 141.333 139.432 1.00 56.53 66 HIS A CA 1
ATOM 392 C C . HIS A 1 66 ? 97.812 141.182 138.939 1.00 56.53 66 HIS A C 1
ATOM 393 O O . HIS A 1 66 ? 97.543 140.420 138.007 1.00 56.53 66 HIS A O 1
ATOM 400 N N . GLY A 1 67 ? 96.901 141.912 139.586 1.00 60.36 67 GLY A N 1
ATOM 401 C CA . GLY A 1 67 ? 95.547 142.105 139.093 1.00 60.36 67 GLY A CA 1
ATOM 402 C C . GLY A 1 67 ? 94.739 140.838 138.970 1.00 60.36 67 GLY A C 1
ATOM 403 O O . GLY A 1 67 ? 93.921 140.720 138.053 1.00 60.36 67 GLY A O 1
ATOM 404 N N . LEU A 1 68 ? 94.977 139.869 139.846 1.00 59.74 68 LEU A N 1
ATOM 405 C CA . LEU A 1 68 ? 94.351 138.568 139.701 1.00 59.74 68 LEU A CA 1
ATOM 406 C C . LEU A 1 68 ? 92.881 138.668 140.094 1.00 59.74 68 LEU A C 1
ATOM 407 O O . LEU A 1 68 ? 92.488 139.547 140.868 1.00 59.74 68 LEU A O 1
ATOM 412 N N . ALA A 1 69 ? 92.066 137.789 139.496 1.00 60.86 69 ALA A N 1
ATOM 413 C CA . ALA A 1 69 ? 90.600 137.763 139.575 1.00 60.86 69 ALA A CA 1
ATOM 414 C C . ALA A 1 69 ? 89.943 139.030 139.029 1.00 60.86 69 ALA A C 1
ATOM 415 O O . ALA A 1 69 ? 88.787 139.314 139.352 1.00 60.86 69 ALA A O 1
ATOM 417 N N . TRP A 1 70 ? 90.647 139.809 138.205 1.00 68.55 70 TRP A N 1
ATOM 418 C CA . TRP A 1 70 ? 90.020 140.926 137.503 1.00 68.55 70 TRP A CA 1
ATOM 419 C C . TRP A 1 70 ? 89.269 140.441 136.259 1.00 68.55 70 TRP A C 1
ATOM 420 O O . TRP A 1 70 ? 88.181 140.964 135.983 1.00 68.55 70 TRP A O 1
ATOM 431 N N . PRO A 1 71 ? 89.789 139.458 135.453 1.00 62.92 71 PRO A N 1
ATOM 432 C CA . PRO A 1 71 ? 88.870 138.728 134.570 1.00 62.92 71 PRO A CA 1
ATOM 433 C C . PRO A 1 71 ? 88.078 137.703 135.355 1.00 62.92 71 PRO A C 1
ATOM 434 O O . PRO A 1 71 ? 88.481 136.540 135.450 1.00 62.92 71 PRO A O 1
ATOM 438 N N . ASP A 1 72 ? 86.947 138.117 135.921 1.00 64.77 72 ASP A N 1
ATOM 439 C CA . ASP A 1 72 ? 86.151 137.266 136.794 1.00 64.77 72 ASP A CA 1
ATOM 440 C C . ASP A 1 72 ? 85.219 136.327 136.036 1.00 64.77 72 ASP A C 1
ATOM 441 O O . ASP A 1 72 ? 84.194 135.918 136.589 1.00 64.77 72 ASP A O 1
ATOM 446 N N . SER A 1 73 ? 85.527 136.023 134.778 1.00 63.12 73 SER A N 1
ATOM 447 C CA . SER A 1 73 ? 84.833 135.017 133.997 1.00 63.12 73 SER A CA 1
ATOM 448 C C . SER A 1 73 ? 85.856 134.027 133.456 1.00 63.12 73 SER A C 1
ATOM 449 O O . SER A 1 73 ? 87.065 134.200 133.618 1.00 63.12 73 SER A O 1
ATOM 452 N N . VAL A 1 74 ? 85.364 132.981 132.813 1.00 61.47 74 VAL A N 1
ATOM 453 C CA . VAL A 1 74 ? 86.234 131.938 132.285 1.00 61.47 74 VAL A CA 1
ATOM 454 C C . VAL A 1 74 ? 86.854 132.385 130.967 1.00 61.47 74 VAL A C 1
ATOM 455 O O . VAL A 1 74 ? 86.264 133.148 130.194 1.00 61.47 74 VAL A O 1
ATOM 459 N N . VAL A 1 75 ? 88.074 131.908 130.724 1.00 56.49 75 VAL A N 1
ATOM 460 C CA . VAL A 1 75 ? 88.928 132.353 129.630 1.00 56.49 75 VAL A CA 1
ATOM 461 C C . VAL A 1 75 ? 89.164 131.110 128.743 1.00 56.49 75 VAL A C 1
ATOM 462 O O . VAL A 1 75 ? 88.672 130.025 129.047 1.00 56.49 75 VAL A O 1
ATOM 466 N N . PHE A 1 76 ? 89.853 131.295 127.608 1.00 56.94 76 PHE A N 1
ATOM 467 C CA . PHE A 1 76 ? 90.146 130.234 126.640 1.00 56.94 76 PHE A CA 1
ATOM 468 C C . PHE A 1 76 ? 90.878 129.053 127.259 1.00 56.94 76 PHE A C 1
ATOM 469 O O . PHE A 1 76 ? 91.956 129.212 127.839 1.00 56.94 76 PHE A O 1
ATOM 477 N N . ASP A 1 77 ? 90.272 127.870 127.112 1.00 58.07 77 ASP A N 1
ATOM 478 C CA . ASP A 1 77 ? 90.693 126.596 127.704 1.00 58.07 77 ASP A CA 1
ATOM 479 C C . ASP A 1 77 ? 90.826 126.664 129.221 1.00 58.07 77 ASP A C 1
ATOM 480 O O . ASP A 1 77 ? 91.604 125.918 129.813 1.00 58.07 77 ASP A O 1
ATOM 485 N N . GLU A 1 78 ? 90.092 127.565 129.862 1.00 56.57 78 GLU A N 1
ATOM 486 C CA . GLU A 1 78 ? 89.807 127.461 131.282 1.00 56.57 78 GLU A CA 1
ATOM 487 C C . GLU A 1 78 ? 88.516 126.696 131.505 1.00 56.57 78 GLU A C 1
ATOM 488 O O . GLU A 1 78 ? 88.341 126.060 132.553 1.00 56.57 78 GLU A O 1
ATOM 494 N N . VAL A 1 79 ? 87.648 126.691 130.491 1.00 58.54 79 VAL A N 1
ATOM 495 C CA . VAL A 1 79 ? 86.436 125.885 130.532 1.00 58.54 79 VAL A CA 1
ATOM 496 C C . VAL A 1 79 ? 86.778 124.400 130.474 1.00 58.54 79 VAL A C 1
ATOM 497 O O . VAL A 1 79 ? 86.138 123.577 131.145 1.00 58.54 79 VAL A O 1
ATOM 501 N N . HIS A 1 80 ? 87.829 124.042 129.729 1.00 57.12 80 HIS A N 1
ATOM 502 C CA . HIS A 1 80 ? 88.212 122.642 129.596 1.00 57.12 80 HIS A CA 1
ATOM 503 C C . HIS A 1 80 ? 88.833 122.127 130.884 1.00 57.12 80 HIS A C 1
ATOM 504 O O . HIS A 1 80 ? 88.257 121.272 131.558 1.00 57.12 80 HIS A O 1
ATOM 511 N N . PHE A 1 81 ? 89.983 122.681 131.272 1.00 55.60 81 PHE A N 1
ATOM 512 C CA . PHE A 1 81 ? 90.723 122.120 132.396 1.00 55.60 81 PHE A CA 1
ATOM 513 C C . PHE A 1 81 ? 90.073 122.474 133.724 1.00 55.60 81 PHE A C 1
ATOM 514 O O . PHE A 1 81 ? 90.178 121.706 134.691 1.00 55.60 81 PHE A O 1
ATOM 522 N N . GLY A 1 82 ? 89.373 123.608 133.779 1.00 55.99 82 GLY A N 1
ATOM 523 C CA . GLY A 1 82 ? 88.541 123.890 134.934 1.00 55.99 82 GLY A CA 1
ATOM 524 C C . GLY A 1 82 ? 87.375 122.928 135.050 1.00 55.99 82 GLY A C 1
ATOM 525 O O . GLY A 1 82 ? 87.086 122.422 136.141 1.00 55.99 82 GLY A O 1
ATOM 526 N N . GLY A 1 83 ? 86.682 122.671 133.931 1.00 56.45 83 GLY A N 1
ATOM 527 C CA . GLY A 1 83 ? 85.576 121.726 133.951 1.00 56.45 83 GLY A CA 1
ATOM 528 C C . GLY A 1 83 ? 86.008 120.308 134.264 1.00 56.45 83 GLY A C 1
ATOM 529 O O . GLY A 1 83 ? 85.259 119.548 134.882 1.00 56.45 83 GLY A O 1
ATOM 530 N N . PHE A 1 84 ? 87.225 119.942 133.869 1.00 55.02 84 PHE A N 1
ATOM 531 C CA . PHE A 1 84 ? 87.749 118.615 134.159 1.00 55.02 84 PHE A CA 1
ATOM 532 C C . PHE A 1 84 ? 88.202 118.505 135.605 1.00 55.02 84 PHE A C 1
ATOM 533 O O . PHE A 1 84 ? 88.099 117.425 136.197 1.00 55.02 84 PHE A O 1
ATOM 541 N N . ALA A 1 85 ? 88.701 119.605 136.184 1.00 54.55 85 ALA A N 1
ATOM 542 C CA . ALA A 1 85 ? 88.918 119.649 137.628 1.00 54.55 85 ALA A CA 1
ATOM 543 C C . ALA A 1 85 ? 87.606 119.477 138.383 1.00 54.55 85 ALA A C 1
ATOM 544 O O . ALA A 1 85 ? 87.558 118.788 139.412 1.00 54.55 85 ALA A O 1
ATOM 546 N N . SER A 1 86 ? 86.526 120.079 137.871 1.00 56.40 86 SER A N 1
ATOM 547 C CA . SER A 1 86 ? 85.198 119.823 138.424 1.00 56.40 86 SER A CA 1
ATOM 548 C C . SER A 1 86 ? 84.782 118.369 138.246 1.00 56.40 86 SER A C 1
ATOM 549 O O . SER A 1 86 ? 84.058 117.825 139.089 1.00 56.40 86 SER A O 1
ATOM 552 N N . GLN A 1 87 ? 85.229 117.721 137.165 1.00 56.01 87 GLN A N 1
ATOM 553 C CA . GLN A 1 87 ? 84.943 116.301 136.994 1.00 56.01 87 GLN A CA 1
ATOM 554 C C . GLN A 1 87 ? 85.717 115.440 137.984 1.00 56.01 87 GLN A C 1
ATOM 555 O O . GLN A 1 87 ? 85.218 114.389 138.400 1.00 56.01 87 GLN A O 1
ATOM 561 N N . TYR A 1 88 ? 86.932 115.850 138.370 1.00 50.55 88 TYR A N 1
ATOM 562 C CA . TYR A 1 88 ? 87.639 115.103 139.409 1.00 50.55 88 TYR A CA 1
ATOM 563 C C . TYR A 1 88 ? 87.032 115.329 140.785 1.00 50.55 88 TYR A C 1
ATOM 564 O O . TYR A 1 88 ? 87.070 114.423 141.625 1.00 50.55 88 TYR A O 1
ATOM 573 N N . ILE A 1 89 ? 86.500 116.526 141.053 1.00 55.80 89 ILE A N 1
ATOM 574 C CA . ILE A 1 89 ? 85.863 116.750 142.349 1.00 55.80 89 ILE A CA 1
ATOM 575 C C . ILE A 1 89 ? 84.544 115.991 142.434 1.00 55.80 89 ILE A C 1
ATOM 576 O O . ILE A 1 89 ? 84.251 115.343 143.447 1.00 55.80 89 ILE A O 1
ATOM 581 N N . ARG A 1 90 ? 83.736 116.039 141.371 1.00 59.50 90 ARG A N 1
ATOM 582 C CA . ARG A 1 90 ? 82.497 115.270 141.357 1.00 59.50 90 ARG A CA 1
ATOM 583 C C . ARG A 1 90 ? 82.739 113.770 141.255 1.00 59.50 90 ARG A C 1
ATOM 584 O O . ARG A 1 90 ? 81.880 112.989 141.674 1.00 59.50 90 ARG A O 1
ATOM 592 N N . GLY A 1 91 ? 83.884 113.350 140.720 1.00 56.33 91 GLY A N 1
ATOM 593 C CA . GLY A 1 91 ? 84.204 111.947 140.606 1.00 56.33 91 GLY A CA 1
ATOM 594 C C . GLY A 1 91 ? 83.687 111.272 139.355 1.00 56.33 91 GLY A C 1
ATOM 595 O O . GLY A 1 91 ? 84.095 110.138 139.074 1.00 56.33 91 GLY A O 1
ATOM 596 N N . THR A 1 92 ? 82.806 111.925 138.601 1.00 57.43 92 THR A N 1
ATOM 597 C CA . THR A 1 92 ? 82.294 111.347 137.367 1.00 57.43 92 THR A CA 1
ATOM 598 C C . THR A 1 92 ? 83.381 111.334 136.303 1.00 57.43 92 THR A C 1
ATOM 599 O O . THR A 1 92 ? 84.099 112.318 136.117 1.00 57.43 92 THR A O 1
ATOM 603 N N . TYR A 1 93 ? 83.490 110.210 135.601 1.00 56.62 93 TYR A N 1
ATOM 604 C CA . TYR A 1 93 ? 84.616 109.997 134.705 1.00 56.62 93 TYR A CA 1
ATOM 605 C C . TYR A 1 93 ? 84.455 110.833 133.444 1.00 56.62 93 TYR A C 1
ATOM 606 O O . TYR A 1 93 ? 83.349 111.002 132.924 1.00 56.62 93 TYR A O 1
ATOM 615 N N . PHE A 1 94 ? 85.569 111.374 132.963 1.00 55.22 94 PHE A N 1
ATOM 616 C CA . PHE A 1 94 ? 85.600 112.155 131.739 1.00 55.22 94 PHE A CA 1
ATOM 617 C C . PHE A 1 94 ? 86.725 111.622 130.868 1.00 55.22 94 PHE A C 1
ATOM 618 O O . PHE A 1 94 ? 87.585 110.867 131.324 1.00 55.22 94 PHE A O 1
ATOM 626 N N . MET A 1 95 ? 86.734 112.042 129.609 1.00 59.25 95 MET A N 1
ATOM 627 C CA . MET A 1 95 ? 87.819 111.698 128.705 1.00 59.25 95 MET A CA 1
ATOM 628 C C . MET A 1 95 ? 88.400 112.963 128.095 1.00 59.25 95 MET A C 1
ATOM 629 O O . MET A 1 95 ? 87.674 113.761 127.494 1.00 59.25 95 MET A O 1
ATOM 634 N N . ASP A 1 96 ? 89.709 113.135 128.259 1.00 55.93 96 ASP A N 1
ATOM 635 C CA . ASP A 1 96 ? 90.456 114.242 127.686 1.00 55.93 96 ASP A CA 1
ATOM 636 C C . ASP A 1 96 ? 91.761 113.705 127.122 1.00 55.93 96 ASP A C 1
ATOM 637 O O . ASP A 1 96 ? 92.262 112.677 127.573 1.00 55.93 96 ASP A O 1
ATOM 642 N N . VAL A 1 97 ? 92.277 114.405 126.106 1.00 54.01 97 VAL A N 1
ATOM 643 C CA . VAL A 1 97 ? 93.580 114.171 125.483 1.00 54.01 97 VAL A CA 1
ATOM 644 C C . VAL A 1 97 ? 94.722 114.093 126.496 1.00 54.01 97 VAL A C 1
ATOM 645 O O . VAL A 1 97 ? 95.671 113.318 126.320 1.00 54.01 97 VAL A O 1
ATOM 649 N N . HIS A 1 98 ? 94.641 114.858 127.582 1.00 49.55 98 HIS A N 1
ATOM 650 C CA . HIS A 1 98 ? 95.861 115.098 128.332 1.00 49.55 98 HIS A CA 1
ATOM 651 C C . HIS A 1 98 ? 96.010 114.158 129.525 1.00 49.55 98 HIS A C 1
ATOM 652 O O . HIS A 1 98 ? 95.018 113.665 130.069 1.00 49.55 98 HIS A O 1
ATOM 659 N N . PRO A 1 99 ? 97.256 113.895 129.920 1.00 47.17 99 PRO A N 1
ATOM 660 C CA . PRO A 1 99 ? 97.527 113.115 131.136 1.00 47.17 99 PRO A CA 1
ATOM 661 C C . PRO A 1 99 ? 97.063 113.848 132.387 1.00 47.17 99 PRO A C 1
ATOM 662 O O . PRO A 1 99 ? 96.931 115.081 132.375 1.00 47.17 99 PRO A O 1
ATOM 666 N N . PRO A 1 100 ? 96.813 113.133 133.498 1.00 46.82 100 PRO A N 1
ATOM 667 C CA . PRO A 1 100 ? 95.946 113.693 134.548 1.00 46.82 100 PRO A CA 1
ATOM 668 C C . PRO A 1 100 ? 96.558 114.726 135.483 1.00 46.82 100 PRO A C 1
ATOM 669 O O . PRO A 1 100 ? 95.780 115.485 136.075 1.00 46.82 100 PRO A O 1
ATOM 673 N N . LEU A 1 101 ? 97.890 114.786 135.643 1.00 46.79 101 LEU A N 1
ATOM 674 C CA . LEU A 1 101 ? 98.485 115.400 136.838 1.00 46.79 101 LEU A CA 1
ATOM 675 C C . LEU A 1 101 ? 98.257 116.907 136.904 1.00 46.79 101 LEU A C 1
ATOM 676 O O . LEU A 1 101 ? 98.105 117.463 137.997 1.00 46.79 101 LEU A O 1
ATOM 681 N N . ALA A 1 102 ? 98.228 117.590 135.763 1.00 49.76 102 ALA A N 1
ATOM 682 C CA . ALA A 1 102 ? 97.994 119.026 135.767 1.00 49.76 102 ALA A CA 1
ATOM 683 C C . ALA A 1 102 ? 96.531 119.377 135.536 1.00 49.76 102 ALA A C 1
ATOM 684 O O . ALA A 1 102 ? 96.229 120.491 135.106 1.00 49.76 102 ALA A O 1
ATOM 686 N N . LYS A 1 103 ? 95.630 118.432 135.766 1.00 51.33 103 LYS A N 1
ATOM 687 C CA . LYS A 1 103 ? 94.202 118.668 135.940 1.00 51.33 103 LYS A CA 1
ATOM 688 C C . LYS A 1 103 ? 93.728 118.204 137.303 1.00 51.33 103 LYS A C 1
ATOM 689 O O . LYS A 1 103 ? 93.005 118.927 138.000 1.00 51.33 103 LYS A O 1
ATOM 695 N N . MET A 1 104 ? 94.162 117.008 137.701 1.00 49.47 104 MET A N 1
ATOM 696 C CA . MET A 1 104 ? 93.998 116.498 139.052 1.00 49.47 104 MET A CA 1
ATOM 697 C C . MET A 1 104 ? 94.742 117.351 140.073 1.00 49.47 104 MET A C 1
ATOM 698 O O . MET A 1 104 ? 94.353 117.385 141.246 1.00 49.47 104 MET A O 1
ATOM 703 N N . LEU A 1 105 ? 95.782 118.065 139.643 1.00 49.51 105 LEU A N 1
ATOM 704 C CA . LEU A 1 105 ? 96.486 118.972 140.539 1.00 49.51 105 LEU A CA 1
ATOM 705 C C . LEU A 1 105 ? 95.669 120.235 140.791 1.00 49.51 105 LEU A C 1
ATOM 706 O O . LEU A 1 105 ? 95.642 120.743 141.917 1.00 49.51 105 LEU A O 1
ATOM 711 N N . TYR A 1 106 ? 94.961 120.736 139.768 1.00 51.27 106 TYR A N 1
ATOM 712 C CA . TYR A 1 106 ? 93.980 121.795 140.004 1.00 51.27 106 TYR A CA 1
ATOM 713 C C . TYR A 1 106 ? 92.771 121.281 140.769 1.00 51.27 106 TYR A C 1
ATOM 714 O O . TYR A 1 106 ? 92.033 122.075 141.361 1.00 51.27 106 TYR A O 1
ATOM 723 N N . ALA A 1 107 ? 92.522 119.972 140.735 1.00 52.90 107 ALA A N 1
ATOM 724 C CA . ALA A 1 107 ? 91.472 119.418 141.579 1.00 52.90 107 ALA A CA 1
ATOM 725 C C . ALA A 1 107 ? 91.896 119.384 143.040 1.00 52.90 107 ALA A C 1
ATOM 726 O O . ALA A 1 107 ? 91.075 119.610 143.934 1.00 52.90 107 ALA A O 1
ATOM 728 N N . GLY A 1 108 ? 93.170 119.090 143.305 1.00 55.16 108 GLY A N 1
ATOM 729 C CA . GLY A 1 108 ? 93.651 119.124 144.677 1.00 55.16 108 GLY A CA 1
ATOM 730 C C . GLY A 1 108 ? 93.767 120.538 145.214 1.00 55.16 108 GLY A C 1
ATOM 731 O O . GLY A 1 108 ? 93.475 120.795 146.386 1.00 55.16 108 GLY A O 1
ATOM 732 N N . VAL A 1 109 ? 94.190 121.472 144.360 1.00 53.56 109 VAL A N 1
ATOM 733 C CA . VAL A 1 109 ? 94.232 122.883 144.732 1.00 53.56 109 VAL A CA 1
ATOM 734 C C . VAL A 1 109 ? 92.817 123.432 144.900 1.00 53.56 109 VAL A C 1
ATOM 735 O O . VAL A 1 109 ? 92.558 124.281 145.764 1.00 53.56 109 VAL A O 1
ATOM 739 N N . ALA A 1 110 ? 91.870 122.914 144.115 1.00 57.25 110 ALA A N 1
ATOM 740 C CA . ALA A 1 110 ? 90.470 123.308 144.245 1.00 57.25 110 ALA A CA 1
ATOM 741 C C . ALA A 1 110 ? 89.870 122.816 145.556 1.00 57.25 110 ALA A C 1
ATOM 742 O O . ALA A 1 110 ? 89.321 123.607 146.332 1.00 57.25 110 ALA A O 1
ATOM 744 N N . SER A 1 111 ? 89.967 121.508 145.816 1.00 59.43 111 SER A N 1
ATOM 745 C CA . SER A 1 111 ? 89.379 120.924 147.018 1.00 59.43 111 SER A CA 1
ATOM 746 C C . SER A 1 111 ? 90.093 121.382 148.281 1.00 59.43 111 SER A C 1
ATOM 747 O O . SER A 1 111 ? 89.493 121.390 149.362 1.00 59.43 111 SER A O 1
ATOM 750 N N . LEU A 1 112 ? 91.367 121.763 148.166 1.00 60.27 112 LEU A N 1
ATOM 751 C CA . LEU A 1 112 ? 92.066 122.374 149.287 1.00 60.27 112 LEU A CA 1
ATOM 752 C C . LEU A 1 112 ? 91.528 123.766 149.597 1.00 60.27 112 LEU A C 1
ATOM 753 O O . LEU A 1 112 ? 91.676 124.236 150.729 1.00 60.27 112 LEU A O 1
ATOM 758 N N . GLY A 1 113 ? 90.895 124.423 148.629 1.00 59.73 113 GLY A N 1
ATOM 759 C CA . GLY A 1 113 ? 90.283 125.717 148.822 1.00 59.73 113 GLY A CA 1
ATOM 760 C C . GLY A 1 113 ? 88.788 125.712 149.046 1.00 59.73 113 GLY A C 1
ATOM 761 O O . GLY A 1 113 ? 88.184 126.785 149.123 1.00 59.73 113 GLY A O 1
ATOM 762 N N . GLY A 1 114 ? 88.167 124.543 149.180 1.00 61.27 114 GLY A N 1
ATOM 763 C CA . GLY A 1 114 ? 86.730 124.474 149.358 1.00 61.27 114 GLY A CA 1
ATOM 764 C C . GLY A 1 114 ? 85.942 124.526 148.065 1.00 61.27 114 GLY A C 1
ATOM 765 O O . GLY A 1 114 ? 85.162 125.455 147.838 1.00 61.27 114 GLY A O 1
ATOM 766 N N . PHE A 1 115 ? 86.144 123.528 147.209 1.00 62.47 115 PHE A N 1
ATOM 767 C CA . PHE A 1 115 ? 85.451 123.411 145.933 1.00 62.47 115 PHE A CA 1
ATOM 768 C C . PHE A 1 115 ? 84.764 122.056 145.888 1.00 62.47 115 PHE A C 1
ATOM 769 O O . PHE A 1 115 ? 85.407 121.027 146.116 1.00 62.47 115 PHE A O 1
ATOM 777 N N . GLN A 1 116 ? 83.465 122.055 145.604 1.00 65.80 116 GLN A N 1
ATOM 778 C CA . GLN A 1 116 ? 82.640 120.855 145.670 1.00 65.80 116 GLN A CA 1
ATOM 779 C C . GLN A 1 116 ? 81.929 120.600 144.349 1.00 65.80 116 GLN A C 1
ATOM 780 O O . GLN A 1 116 ? 80.747 120.252 144.317 1.00 65.80 116 GLN A O 1
ATOM 786 N N . GLY A 1 117 ? 82.647 120.750 143.241 1.00 66.91 117 GLY A N 1
ATOM 787 C CA . GLY A 1 117 ? 82.022 120.685 141.937 1.00 66.91 117 GLY A CA 1
ATOM 788 C C . GLY A 1 117 ? 81.169 121.915 141.724 1.00 66.91 117 GLY A C 1
ATOM 789 O O . GLY A 1 117 ? 81.687 123.035 141.756 1.00 66.91 117 GLY A O 1
ATOM 790 N N . ASP A 1 118 ? 79.881 121.710 141.420 1.00 70.18 118 ASP A N 1
ATOM 791 C CA . ASP A 1 118 ? 78.800 122.693 141.539 1.00 70.18 118 ASP A CA 1
ATOM 792 C C . ASP A 1 118 ? 78.873 123.807 140.487 1.00 70.18 118 ASP A C 1
ATOM 793 O O . ASP A 1 118 ? 77.930 124.593 140.343 1.00 70.18 118 ASP A O 1
ATOM 798 N N . PHE A 1 119 ? 79.949 123.859 139.703 1.00 65.80 119 PHE A N 1
ATOM 799 C CA . PHE A 1 119 ? 80.079 124.870 138.656 1.00 65.80 119 PHE A CA 1
ATOM 800 C C . PHE A 1 119 ? 80.707 124.203 137.438 1.00 65.80 119 PHE A C 1
ATOM 801 O O . PHE A 1 119 ? 81.933 124.080 137.359 1.00 65.80 119 PHE A O 1
ATOM 809 N N . ASP A 1 120 ? 79.865 123.770 136.507 1.00 68.52 120 ASP A N 1
ATOM 810 C CA . ASP A 1 120 ? 80.356 123.323 135.213 1.00 68.52 120 ASP A CA 1
ATOM 811 C C . ASP A 1 120 ? 80.890 124.514 134.424 1.00 68.52 120 ASP A C 1
ATOM 812 O O . ASP A 1 120 ? 80.160 125.465 134.126 1.00 68.52 120 ASP A O 1
ATOM 817 N N . PHE A 1 121 ? 82.179 124.470 134.117 1.00 62.45 121 PHE A N 1
ATOM 818 C CA . PHE A 1 121 ? 82.860 125.525 133.382 1.00 62.45 121 PHE A CA 1
ATOM 819 C C . PHE A 1 121 ? 82.434 125.451 131.921 1.00 62.45 121 PHE A C 1
ATOM 820 O O . PHE A 1 121 ? 83.089 124.783 131.117 1.00 62.45 121 PHE A O 1
ATOM 828 N N . GLU A 1 122 ? 81.328 126.112 131.569 1.00 66.59 122 GLU A N 1
ATOM 829 C CA . GLU A 1 122 ? 80.656 125.808 130.307 1.00 66.59 122 GLU A CA 1
ATOM 830 C C . GLU A 1 122 ? 81.316 126.485 129.110 1.00 66.59 122 GLU A C 1
ATOM 831 O O . GLU A 1 122 ? 81.888 125.815 128.244 1.00 66.59 122 GLU A O 1
ATOM 837 N N . ASN A 1 123 ? 81.256 127.814 129.046 1.00 66.76 123 ASN A N 1
ATOM 838 C CA . ASN A 1 123 ? 81.738 128.526 127.871 1.00 66.76 123 ASN A CA 1
ATOM 839 C C . ASN A 1 123 ? 82.242 129.903 128.274 1.00 66.76 123 ASN A C 1
ATOM 840 O O . ASN A 1 123 ? 81.820 130.463 129.288 1.00 66.76 123 ASN A O 1
ATOM 845 N N . ILE A 1 124 ? 83.123 130.445 127.431 1.00 63.98 124 ILE A N 1
ATOM 846 C CA . ILE A 1 124 ? 83.987 131.587 127.732 1.00 63.98 124 ILE A CA 1
ATOM 847 C C . ILE A 1 124 ? 83.130 132.826 127.974 1.00 63.98 124 ILE A C 1
ATOM 848 O O . ILE A 1 124 ? 82.458 133.320 127.064 1.00 63.98 124 ILE A O 1
ATOM 853 N N . GLY A 1 125 ? 83.156 133.329 129.205 1.00 67.48 125 GLY A N 1
ATOM 854 C CA . GLY A 1 125 ? 82.360 134.481 129.571 1.00 67.48 125 GLY A CA 1
ATOM 855 C C . GLY A 1 125 ? 81.504 134.260 130.800 1.00 67.48 125 GLY A C 1
ATOM 856 O O . GLY A 1 125 ? 80.949 135.218 131.346 1.00 67.48 125 GLY A O 1
ATOM 857 N N . ASP A 1 126 ? 81.381 133.008 131.241 1.00 68.02 126 ASP A N 1
ATOM 858 C CA . ASP A 1 126 ? 80.604 132.695 132.436 1.00 68.02 126 ASP A CA 1
ATOM 859 C C . ASP A 1 126 ? 81.303 133.237 133.675 1.00 68.02 126 ASP A C 1
ATOM 860 O O . ASP A 1 126 ? 82.396 132.782 134.024 1.00 68.02 126 ASP A O 1
ATOM 865 N N . SER A 1 127 ? 80.670 134.202 134.336 1.00 65.73 127 SER A N 1
ATOM 866 C CA . SER A 1 127 ? 81.225 134.771 135.553 1.00 65.73 127 SER A CA 1
ATOM 867 C C . SER A 1 127 ? 81.185 133.753 136.686 1.00 65.73 127 SER A C 1
ATOM 868 O O . SER A 1 127 ? 80.264 132.941 136.791 1.00 65.73 127 SER A O 1
ATOM 871 N N . PHE A 1 128 ? 82.204 133.799 137.530 1.00 63.21 128 PHE A N 1
ATOM 872 C CA . PHE A 1 128 ? 82.316 132.838 138.619 1.00 63.21 128 PHE A CA 1
ATOM 873 C C . PHE A 1 128 ? 81.351 133.204 139.739 1.00 63.21 128 PHE A C 1
ATOM 874 O O . PHE A 1 128 ? 81.277 134.373 140.127 1.00 63.21 128 PHE A O 1
ATOM 882 N N . PRO A 1 129 ? 80.605 132.246 140.279 1.00 66.31 129 PRO A N 1
ATOM 883 C CA . PRO A 1 129 ? 79.877 132.496 141.526 1.00 66.31 129 PRO A CA 1
ATOM 884 C C . PRO A 1 129 ? 80.839 132.542 142.703 1.00 66.31 129 PRO A C 1
ATOM 885 O O . PRO A 1 129 ? 82.015 132.188 142.603 1.00 66.31 129 PRO A O 1
ATOM 889 N N . SER A 1 130 ? 80.319 132.971 143.849 1.00 69.41 130 SER A N 1
ATOM 890 C CA . SER A 1 130 ? 81.139 133.055 145.058 1.00 69.41 130 SER A CA 1
ATOM 891 C C . SER A 1 130 ? 81.119 131.746 145.843 1.00 69.41 130 SER A C 1
ATOM 892 O O . SER A 1 130 ? 80.895 131.721 147.052 1.00 69.41 130 SER A O 1
ATOM 895 N N . THR A 1 131 ? 81.362 130.640 145.144 1.00 67.09 131 THR A N 1
ATOM 896 C CA . THR A 1 131 ? 81.459 129.327 145.764 1.00 67.09 131 THR A CA 1
ATOM 897 C C . THR A 1 131 ? 82.700 128.635 145.215 1.00 67.09 131 THR A C 1
ATOM 898 O O . THR A 1 131 ? 83.346 127.840 145.908 1.00 67.09 131 THR A O 1
ATOM 902 N N . THR A 1 132 ? 83.071 128.978 143.977 1.00 63.93 132 THR A N 1
ATOM 903 C CA . THR A 1 132 ? 84.224 128.354 143.339 1.00 63.93 132 THR A CA 1
ATOM 904 C C . THR A 1 132 ? 85.499 129.134 143.648 1.00 63.93 132 THR A C 1
ATOM 905 O O . THR A 1 132 ? 85.530 130.361 143.491 1.00 63.93 132 THR A O 1
ATOM 909 N N . PRO A 1 133 ? 86.533 128.480 144.159 1.00 61.28 133 PRO A N 1
ATOM 910 C CA . PRO A 1 133 ? 87.847 129.123 144.253 1.00 61.28 133 PRO A CA 1
ATOM 911 C C . PRO A 1 133 ? 88.520 129.095 142.893 1.00 61.28 133 PRO A C 1
ATOM 912 O O . PRO A 1 133 ? 88.991 128.049 142.440 1.00 61.28 133 PRO A O 1
ATOM 916 N N . TYR A 1 134 ? 88.550 130.242 142.227 1.00 57.84 134 TYR A N 1
ATOM 917 C CA . TYR A 1 134 ? 89.319 130.361 140.999 1.00 57.84 134 TYR A CA 1
ATOM 918 C C . TYR A 1 134 ? 90.593 131.160 141.190 1.00 57.84 134 TYR A C 1
ATOM 919 O O . TYR A 1 134 ? 91.637 130.752 140.691 1.00 57.84 134 TYR A O 1
ATOM 928 N N . VAL A 1 135 ? 90.544 132.241 141.979 1.00 55.25 135 VAL A N 1
ATOM 929 C CA . VAL A 1 135 ? 91.715 133.063 142.273 1.00 55.25 135 VAL A CA 1
ATOM 930 C C . VAL A 1 135 ? 92.772 132.286 143.060 1.00 55.25 135 VAL A C 1
ATOM 931 O O . VAL A 1 135 ? 93.956 132.637 143.024 1.00 55.25 135 VAL A O 1
ATOM 935 N N . LEU A 1 136 ? 92.388 131.208 143.737 1.00 52.67 136 LEU A N 1
ATOM 936 C CA . LEU A 1 136 ? 93.360 130.321 144.353 1.00 52.67 136 LEU A CA 1
ATOM 937 C C . LEU A 1 136 ? 93.913 129.317 143.347 1.00 52.67 136 LEU A C 1
ATOM 938 O O . LEU A 1 136 ? 95.087 128.935 143.438 1.00 52.67 136 LEU A O 1
ATOM 943 N N . MET A 1 137 ? 93.101 128.916 142.364 1.00 51.94 137 MET A N 1
ATOM 944 C CA . MET A 1 137 ? 93.615 128.136 141.243 1.00 51.94 137 MET A CA 1
ATOM 945 C C . MET A 1 137 ? 94.462 129.004 140.315 1.00 51.94 137 MET A C 1
ATOM 946 O O . MET A 1 137 ? 95.513 128.562 139.831 1.00 51.94 137 MET A O 1
ATOM 951 N N . ARG A 1 138 ? 93.989 130.229 140.018 1.00 53.04 138 ARG A N 1
ATOM 952 C CA . ARG A 1 138 ? 94.788 131.215 139.288 1.00 53.04 138 ARG A CA 1
ATOM 953 C C . ARG A 1 138 ? 96.082 131.528 140.027 1.00 53.04 138 ARG A C 1
ATOM 954 O O . ARG A 1 138 ? 97.122 131.757 139.401 1.00 53.04 138 ARG A O 1
ATOM 962 N N . PHE A 1 139 ? 96.021 131.554 141.359 1.00 48.80 139 PHE A N 1
ATOM 963 C CA . PHE A 1 139 ? 97.201 131.762 142.187 1.00 48.80 139 PHE A CA 1
ATOM 964 C C . PHE A 1 139 ? 98.152 130.579 142.115 1.00 48.80 139 PHE A C 1
ATOM 965 O O . PHE A 1 139 ? 99.369 130.764 142.205 1.00 48.80 139 PHE A O 1
ATOM 973 N N . PHE A 1 140 ? 97.624 129.361 141.994 1.00 45.83 140 PHE A N 1
ATOM 974 C CA . PHE A 1 140 ? 98.495 128.200 141.849 1.00 45.83 140 PHE A CA 1
ATOM 975 C C . PHE A 1 140 ? 99.177 128.188 140.489 1.00 45.83 140 PHE A C 1
ATOM 976 O O . PHE A 1 140 ? 100.385 127.925 140.395 1.00 45.83 140 PHE A O 1
ATOM 984 N N . SER A 1 141 ? 98.417 128.477 139.428 1.00 45.03 141 SER A N 1
ATOM 985 C CA . SER A 1 141 ? 98.971 128.486 138.078 1.00 45.03 141 SER A CA 1
ATOM 986 C C . SER A 1 141 ? 99.979 129.612 137.898 1.00 45.03 141 SER A C 1
ATOM 987 O O . SER A 1 141 ? 101.051 129.408 137.318 1.00 45.03 141 SER A O 1
ATOM 990 N N . ALA A 1 142 ? 99.656 130.805 138.396 1.00 44.34 142 ALA A N 1
ATOM 991 C CA . ALA A 1 142 ? 100.570 131.935 138.319 1.00 44.34 142 ALA A CA 1
ATOM 992 C C . ALA A 1 142 ? 101.714 131.831 139.314 1.00 44.34 142 ALA A C 1
ATOM 993 O O . ALA A 1 142 ? 102.738 132.496 139.130 1.00 44.34 142 ALA A O 1
ATOM 995 N N . SER A 1 143 ? 101.561 131.024 140.363 1.00 43.42 143 SER A N 1
ATOM 996 C CA . SER A 1 143 ? 102.655 130.811 141.301 1.00 43.42 143 SER A CA 1
ATOM 997 C C . SER A 1 143 ? 103.662 129.814 140.751 1.00 43.42 143 SER A C 1
ATOM 998 O O . SER A 1 143 ? 104.866 129.971 140.964 1.00 43.42 143 SER A O 1
ATOM 1001 N N . LEU A 1 144 ? 103.198 128.788 140.036 1.00 40.90 144 LEU A N 1
ATOM 1002 C CA . LEU A 1 144 ? 104.143 127.943 139.312 1.00 40.90 144 LEU A CA 1
ATOM 1003 C C . LEU A 1 144 ? 104.742 128.684 138.123 1.00 40.90 144 LEU A C 1
ATOM 1004 O O . LEU A 1 144 ? 105.930 128.514 137.814 1.00 40.90 144 LEU A O 1
ATOM 1009 N N . GLY A 1 145 ? 103.953 129.546 137.482 1.00 42.22 145 GLY A N 1
ATOM 1010 C CA . GLY A 1 145 ? 104.465 130.435 136.456 1.00 42.22 145 GLY A CA 1
ATOM 1011 C C . GLY A 1 145 ? 105.365 131.540 136.972 1.00 42.22 145 GLY A C 1
ATOM 1012 O O . GLY A 1 145 ? 106.016 132.208 136.165 1.00 42.22 145 GLY A O 1
ATOM 1013 N N . ALA A 1 146 ? 105.400 131.761 138.284 1.00 41.77 146 ALA A N 1
ATOM 1014 C CA . ALA A 1 146 ? 106.356 132.670 138.897 1.00 41.77 146 ALA A CA 1
ATOM 1015 C C . ALA A 1 146 ? 107.566 131.947 139.461 1.00 41.77 146 ALA A C 1
ATOM 1016 O O . ALA A 1 146 ? 108.631 132.555 139.599 1.00 41.77 146 ALA A O 1
ATOM 1018 N N . LEU A 1 147 ? 107.422 130.661 139.786 1.00 39.68 147 LEU A N 1
ATOM 1019 C CA . LEU A 1 147 ? 108.564 129.848 140.183 1.00 39.68 147 LEU A CA 1
ATOM 1020 C C . LEU A 1 147 ? 109.400 129.408 138.991 1.00 39.68 147 LEU A C 1
ATOM 1021 O O . LEU A 1 147 ? 110.599 129.159 139.153 1.00 39.68 147 LEU A O 1
ATOM 1026 N N . THR A 1 148 ? 108.807 129.302 137.796 1.00 39.80 148 THR A N 1
ATOM 1027 C CA . THR A 1 148 ? 109.605 128.947 136.622 1.00 39.80 148 THR A CA 1
ATOM 1028 C C . THR A 1 148 ? 110.559 130.059 136.198 1.00 39.80 148 THR A C 1
ATOM 1029 O O . THR A 1 148 ? 111.524 129.787 135.475 1.00 39.80 148 THR A O 1
ATOM 1033 N N . VAL A 1 149 ? 110.324 131.293 136.645 1.00 40.56 149 VAL A N 1
ATOM 1034 C CA . VAL A 1 149 ? 111.265 132.380 136.398 1.00 40.56 149 VAL A CA 1
ATOM 1035 C C . VAL A 1 149 ? 112.519 132.191 137.239 1.00 40.56 149 VAL A C 1
ATOM 1036 O O . VAL A 1 149 ? 113.649 132.325 136.750 1.00 40.56 149 VAL A O 1
ATOM 1040 N N . ILE A 1 150 ? 112.332 131.866 138.520 1.00 40.74 150 ILE A N 1
ATOM 1041 C CA . ILE A 1 150 ? 113.452 131.634 139.421 1.00 40.74 150 ILE A CA 1
ATOM 1042 C C . ILE A 1 150 ? 114.177 130.354 139.034 1.00 40.74 150 ILE A C 1
ATOM 1043 O O . ILE A 1 150 ? 115.407 130.267 139.141 1.00 40.74 150 ILE A O 1
ATOM 1048 N N . LEU A 1 151 ? 113.438 129.358 138.538 1.00 39.42 151 LEU A N 1
ATOM 1049 C CA . LEU A 1 151 ? 114.082 128.177 137.981 1.00 39.42 151 LEU A CA 1
ATOM 1050 C C . LEU A 1 151 ? 114.805 128.487 136.679 1.00 39.42 151 LEU A C 1
ATOM 1051 O O . LEU A 1 151 ? 115.737 127.767 136.318 1.00 39.42 151 LEU A O 1
ATOM 1056 N N . MET A 1 152 ? 114.406 129.536 135.954 1.00 42.87 152 MET A N 1
ATOM 1057 C CA . MET A 1 152 ? 115.200 129.894 134.785 1.00 42.87 152 MET A CA 1
ATOM 1058 C C . MET A 1 152 ? 116.479 130.615 135.185 1.00 42.87 152 MET A C 1
ATOM 1059 O O . MET A 1 152 ? 117.520 130.417 134.544 1.00 42.87 152 MET A O 1
ATOM 1064 N N . TYR A 1 153 ? 116.407 131.466 136.216 1.00 45.23 153 TYR A N 1
ATOM 1065 C CA . TYR A 1 153 ? 117.607 132.092 136.769 1.00 45.23 153 TYR A CA 1
ATOM 1066 C C . TYR A 1 153 ? 118.596 131.048 137.258 1.00 45.23 153 TYR A C 1
ATOM 1067 O O . TYR A 1 153 ? 119.780 131.084 136.906 1.00 45.23 153 TYR A O 1
ATOM 1076 N N . MET A 1 154 ? 118.129 130.120 138.088 1.00 45.30 154 MET A N 1
ATOM 1077 C CA . MET A 1 154 ? 119.034 129.143 138.674 1.00 45.30 154 MET A CA 1
ATOM 1078 C C . MET A 1 154 ? 119.471 128.099 137.658 1.00 45.30 154 MET A C 1
ATOM 1079 O O . MET A 1 154 ? 120.600 127.610 137.739 1.00 45.30 154 MET A O 1
ATOM 1084 N N . THR A 1 155 ? 118.598 127.747 136.706 1.00 42.08 155 THR A N 1
ATOM 1085 C CA . THR A 1 155 ? 118.993 126.894 135.585 1.00 42.08 155 THR A CA 1
ATOM 1086 C C . THR A 1 155 ? 120.110 127.535 134.782 1.00 42.08 155 THR A C 1
ATOM 1087 O O . THR A 1 155 ? 121.099 126.877 134.425 1.00 42.08 155 THR A O 1
ATOM 1091 N N . LEU A 1 156 ? 119.979 128.835 134.528 1.00 44.77 156 LEU A N 1
ATOM 1092 C CA . LEU A 1 156 ? 120.948 129.540 133.706 1.00 44.77 156 LEU A CA 1
ATOM 1093 C C . LEU A 1 156 ? 122.273 129.672 134.444 1.00 44.77 156 LEU A C 1
ATOM 1094 O O . LEU A 1 156 ? 123.327 129.354 133.889 1.00 44.77 156 LEU A O 1
ATOM 1099 N N . ARG A 1 157 ? 122.226 130.065 135.726 1.00 48.50 157 ARG A N 1
ATOM 1100 C CA . ARG A 1 157 ? 123.429 130.140 136.556 1.00 48.50 157 ARG A CA 1
ATOM 1101 C C . ARG A 1 157 ? 124.113 128.791 136.721 1.00 48.50 157 ARG A C 1
ATOM 1102 O O . ARG A 1 157 ? 125.346 128.728 136.773 1.00 48.50 157 ARG A O 1
ATOM 1110 N N . TYR A 1 158 ? 123.345 127.705 136.792 1.00 44.60 158 TYR A N 1
ATOM 1111 C CA . TYR A 1 158 ? 123.950 126.381 136.851 1.00 44.60 158 TYR A CA 1
ATOM 1112 C C . TYR A 1 158 ? 124.528 125.961 135.512 1.00 44.60 158 TYR A C 1
ATOM 1113 O O . TYR A 1 158 ? 125.408 125.096 135.471 1.00 44.60 158 TYR A O 1
ATOM 1122 N N . SER A 1 159 ? 124.052 126.554 134.423 1.00 43.69 159 SER A N 1
ATOM 1123 C CA . SER A 1 159 ? 124.573 126.250 133.101 1.00 43.69 159 SER A CA 1
ATOM 1124 C C . SER A 1 159 ? 125.895 126.955 132.809 1.00 43.69 159 SER A C 1
ATOM 1125 O O . SER A 1 159 ? 126.526 126.658 131.791 1.00 43.69 159 SER A O 1
ATOM 1128 N N . GLY A 1 160 ? 126.314 127.882 133.667 1.00 47.34 160 GLY A N 1
ATOM 1129 C CA . GLY A 1 160 ? 127.609 128.538 133.611 1.00 47.34 160 GLY A CA 1
ATOM 1130 C C . GLY A 1 160 ? 127.483 129.896 132.964 1.00 47.34 160 GLY A C 1
ATOM 1131 O O . GLY A 1 160 ? 127.641 130.027 131.747 1.00 47.34 160 GLY A O 1
ATOM 1132 N N . VAL A 1 161 ? 127.277 130.925 133.783 1.00 50.59 161 VAL A N 1
ATOM 1133 C CA . VAL A 1 161 ? 126.624 132.173 133.378 1.00 50.59 161 VAL A CA 1
ATOM 1134 C C . VAL A 1 161 ? 126.952 133.230 134.428 1.00 50.59 161 VAL A C 1
ATOM 1135 O O . VAL A 1 161 ? 126.977 132.936 135.626 1.00 50.59 161 VAL A O 1
ATOM 1139 N N . ARG A 1 162 ? 127.239 134.454 133.969 1.00 59.04 162 ARG A N 1
ATOM 1140 C CA . ARG A 1 162 ? 127.440 135.587 134.868 1.00 59.04 162 ARG A CA 1
ATOM 1141 C C . ARG A 1 162 ? 126.196 135.871 135.706 1.00 59.04 162 ARG A C 1
ATOM 1142 O O . ARG A 1 162 ? 125.063 135.672 135.268 1.00 59.04 162 ARG A O 1
ATOM 1150 N N . MET A 1 163 ? 126.434 136.357 136.925 1.00 59.65 163 MET A N 1
ATOM 1151 C CA . MET A 1 163 ? 125.371 136.596 137.900 1.00 59.65 163 MET A CA 1
ATOM 1152 C C . MET A 1 163 ? 124.378 137.654 137.424 1.00 59.65 163 MET A C 1
ATOM 1153 O O 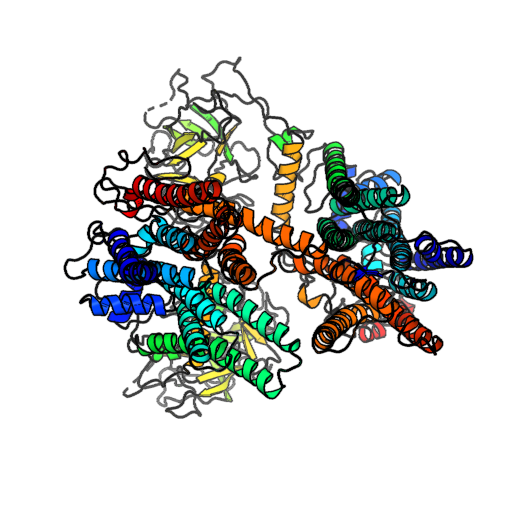. MET A 1 163 ? 123.159 137.427 137.416 1.00 59.65 163 MET A O 1
ATOM 1158 N N . TRP A 1 164 ? 124.887 138.810 136.997 1.00 58.21 164 TRP A N 1
ATOM 1159 C CA . TRP A 1 164 ? 124.014 139.921 136.643 1.00 58.21 164 TRP A CA 1
ATOM 1160 C C . TRP A 1 164 ? 123.305 139.685 135.320 1.00 58.21 164 TRP A C 1
ATOM 1161 O O . TRP A 1 164 ? 122.188 140.173 135.124 1.00 58.21 164 TRP A O 1
ATOM 1172 N N . VAL A 1 165 ? 123.923 138.931 134.411 1.00 53.56 165 VAL A N 1
ATOM 1173 C CA . VAL A 1 165 ? 123.290 138.667 133.126 1.00 53.56 165 VAL A CA 1
ATOM 1174 C C . VAL A 1 165 ? 122.156 137.663 133.291 1.00 53.56 165 VAL A C 1
ATOM 1175 O O . VAL A 1 165 ? 121.126 137.758 132.612 1.00 53.56 165 VAL A O 1
ATOM 1179 N N . ALA A 1 166 ? 122.307 136.705 134.211 1.00 50.59 166 ALA A N 1
ATOM 1180 C CA . ALA A 1 166 ? 121.193 135.824 134.546 1.00 50.59 166 ALA A CA 1
ATOM 1181 C C . ALA A 1 166 ? 120.097 136.567 135.288 1.00 50.59 166 ALA A C 1
ATOM 1182 O O . ALA A 1 166 ? 118.917 136.221 135.146 1.00 50.59 166 ALA A O 1
ATOM 1184 N N . LEU A 1 167 ? 120.471 137.557 136.107 1.00 51.55 167 LEU A N 1
ATOM 1185 C CA . LEU A 1 167 ? 119.477 138.408 136.756 1.00 51.55 167 LEU A CA 1
ATOM 1186 C C . LEU A 1 167 ? 118.643 139.161 135.729 1.00 51.55 167 LEU A C 1
ATOM 1187 O O . LEU A 1 167 ? 117.409 139.114 135.760 1.00 51.55 167 LEU A O 1
ATOM 1192 N N . MET A 1 168 ? 119.307 139.840 134.792 1.00 53.42 168 MET A N 1
ATOM 1193 C CA . MET A 1 168 ? 118.602 140.662 133.814 1.00 53.42 168 MET A CA 1
ATOM 1194 C C . MET A 1 168 ? 117.865 139.813 132.785 1.00 53.42 168 MET A C 1
ATOM 1195 O O . MET A 1 168 ? 116.833 140.240 132.256 1.00 53.42 168 MET A O 1
ATOM 1200 N N . SER A 1 169 ? 118.359 138.607 132.508 1.00 47.68 169 SER A N 1
ATOM 1201 C CA . SER A 1 169 ? 117.668 137.716 131.583 1.00 47.68 169 SER A CA 1
ATOM 1202 C C . SER A 1 169 ? 116.469 137.033 132.231 1.00 47.68 169 SER A C 1
ATOM 1203 O O . SER A 1 169 ? 115.478 136.753 131.549 1.00 47.68 169 SER A O 1
ATOM 1206 N N . ALA A 1 170 ? 116.529 136.765 133.537 1.00 47.36 170 ALA A N 1
ATOM 1207 C CA . ALA A 1 170 ? 115.374 136.180 134.206 1.00 47.36 170 ALA A CA 1
ATOM 1208 C C . ALA A 1 170 ? 114.319 137.227 134.530 1.00 47.36 170 ALA A C 1
ATOM 1209 O O . ALA A 1 170 ? 113.124 136.913 134.527 1.00 47.36 170 ALA A O 1
ATOM 1211 N N . ILE A 1 171 ? 114.738 138.468 134.805 1.00 47.42 171 ILE A N 1
ATOM 1212 C CA . ILE A 1 171 ? 113.802 139.590 134.813 1.00 47.42 171 ILE A CA 1
ATOM 1213 C C . ILE A 1 171 ? 113.191 139.762 133.430 1.00 47.42 171 ILE A C 1
ATOM 1214 O O . ILE A 1 171 ? 111.988 140.009 133.290 1.00 47.42 171 ILE A O 1
ATOM 1219 N N . CYS A 1 172 ? 113.990 139.546 132.385 1.00 48.10 172 CYS A N 1
ATOM 1220 C CA . CYS A 1 172 ? 113.485 139.550 131.019 1.00 48.10 172 CYS A CA 1
ATOM 1221 C C . CYS A 1 172 ? 112.578 138.356 130.718 1.00 48.10 172 CYS A C 1
ATOM 1222 O O . CYS A 1 172 ? 111.827 138.402 129.738 1.00 48.10 172 CYS A O 1
ATOM 1225 N N . PHE A 1 173 ? 112.597 137.308 131.546 1.00 43.78 173 PHE A N 1
ATOM 1226 C CA . PHE A 1 173 ? 111.686 136.179 131.378 1.00 43.78 173 PHE A CA 1
ATOM 1227 C C . PHE A 1 173 ? 110.403 136.323 132.186 1.00 43.78 173 PHE A C 1
ATOM 1228 O O . PHE A 1 173 ? 109.351 135.845 131.746 1.00 43.78 173 PHE A O 1
ATOM 1236 N N . ALA A 1 174 ? 110.451 136.990 133.343 1.00 45.90 174 ALA A N 1
ATOM 1237 C CA . ALA A 1 174 ? 109.230 137.342 134.065 1.00 45.90 174 ALA A CA 1
ATOM 1238 C C . ALA A 1 174 ? 108.404 138.393 133.339 1.00 45.90 174 ALA A C 1
ATOM 1239 O O . ALA A 1 174 ? 107.220 138.557 133.646 1.00 45.90 174 ALA A O 1
ATOM 1241 N N . VAL A 1 175 ? 109.008 139.088 132.381 1.00 46.69 175 VAL A N 1
ATOM 1242 C CA . VAL A 1 175 ? 108.369 140.143 131.612 1.00 46.69 175 VAL A CA 1
ATOM 1243 C C . VAL A 1 175 ? 107.773 139.622 130.301 1.00 46.69 175 VAL A C 1
ATOM 1244 O O . VAL A 1 175 ? 106.877 140.271 129.735 1.00 46.69 175 VAL A O 1
ATOM 1248 N N . GLU A 1 176 ? 108.174 138.420 129.868 1.00 44.56 176 GLU A N 1
ATOM 1249 C CA . GLU A 1 176 ? 107.660 137.770 128.662 1.00 44.56 176 GLU A CA 1
ATOM 1250 C C . GLU A 1 176 ? 106.150 137.570 128.718 1.00 44.56 176 GLU A C 1
ATOM 1251 O O . GLU A 1 176 ? 105.645 136.902 129.622 1.00 44.56 176 GLU A O 1
ATOM 1257 N N . ASN A 1 177 ? 105.443 138.120 127.723 1.00 46.14 177 ASN A N 1
ATOM 1258 C CA . ASN A 1 177 ? 103.990 138.260 127.805 1.00 46.14 177 ASN A CA 1
ATOM 1259 C C . ASN A 1 177 ? 103.280 136.919 127.684 1.00 46.14 177 ASN A C 1
ATOM 1260 O O . ASN A 1 177 ? 102.246 136.701 128.328 1.00 46.14 177 ASN A O 1
ATOM 1265 N N . SER A 1 178 ? 103.813 136.014 126.856 1.00 42.79 178 SER A N 1
ATOM 1266 C CA . SER A 1 178 ? 103.128 134.757 126.574 1.00 42.79 178 SER A CA 1
ATOM 1267 C C . SER A 1 178 ? 103.103 133.838 127.786 1.00 42.79 178 SER A C 1
ATOM 1268 O O . SER A 1 178 ? 102.185 133.025 127.921 1.00 42.79 178 SER A O 1
ATOM 1271 N N . TYR A 1 179 ? 104.087 133.958 128.678 1.00 42.16 179 TYR A N 1
ATOM 1272 C CA . TYR A 1 179 ? 104.070 133.187 129.912 1.00 42.16 179 TYR A CA 1
ATOM 1273 C C . TYR A 1 179 ? 103.223 133.827 131.000 1.00 42.16 179 TYR A C 1
ATOM 1274 O O . TYR A 1 179 ? 102.777 133.117 131.905 1.00 42.16 179 TYR A O 1
ATOM 1283 N N . VAL A 1 180 ? 102.988 135.139 130.944 1.00 43.86 180 VAL A N 1
ATOM 1284 C CA . VAL A 1 180 ? 102.075 135.734 131.912 1.00 43.86 180 VAL A CA 1
ATOM 1285 C C . VAL A 1 180 ? 100.635 135.437 131.512 1.00 43.86 180 VAL A C 1
ATOM 1286 O O . VAL A 1 180 ? 99.783 135.171 132.369 1.00 43.86 180 VAL A O 1
ATOM 1290 N N . THR A 1 181 ? 100.345 135.466 130.206 1.00 45.01 181 THR A N 1
ATOM 1291 C CA . THR A 1 181 ? 99.034 135.036 129.725 1.00 45.01 181 THR A CA 1
ATOM 1292 C C . THR A 1 181 ? 98.828 133.542 129.944 1.00 45.01 181 THR A C 1
ATOM 1293 O O . THR A 1 181 ? 97.773 133.119 130.428 1.00 45.01 181 THR A O 1
ATOM 1297 N N . ILE A 1 182 ? 99.820 132.724 129.585 1.00 44.03 182 ILE A N 1
ATOM 1298 C CA . ILE A 1 182 ? 99.632 131.280 129.670 1.00 44.03 182 ILE A CA 1
ATOM 1299 C C . ILE A 1 182 ? 99.696 130.794 131.113 1.00 44.03 182 ILE A C 1
ATOM 1300 O O . ILE A 1 182 ? 99.147 129.731 131.426 1.00 44.03 182 ILE A O 1
ATOM 1305 N N . SER A 1 183 ? 100.322 131.556 132.011 1.00 45.01 183 SER A N 1
ATOM 1306 C CA . SER A 1 183 ? 100.460 131.134 133.391 1.00 45.01 183 SER A CA 1
ATOM 1307 C C . SER A 1 183 ? 99.424 131.767 134.291 1.00 45.01 183 SER A C 1
ATOM 1308 O O . SER A 1 183 ? 99.183 131.259 135.388 1.00 45.01 183 SER A O 1
ATOM 1311 N N . ARG A 1 184 ? 98.802 132.850 133.842 1.00 50.45 184 ARG A N 1
ATOM 1312 C CA . ARG A 1 184 ? 97.883 133.570 134.704 1.00 50.45 184 ARG A CA 1
ATOM 1313 C C . ARG A 1 184 ? 96.562 132.831 134.856 1.00 50.45 184 ARG A C 1
ATOM 1314 O O . ARG A 1 184 ? 95.940 132.902 135.918 1.00 50.45 184 ARG A O 1
ATOM 1322 N N . TYR A 1 185 ? 96.147 132.075 133.841 1.00 51.97 185 TYR A N 1
ATOM 1323 C CA . TYR A 1 185 ? 94.828 131.466 133.819 1.00 51.97 185 TYR A CA 1
ATOM 1324 C C . TYR A 1 185 ? 94.924 129.970 134.097 1.00 51.97 185 TYR A C 1
ATOM 1325 O O . TYR A 1 185 ? 95.998 129.430 134.368 1.00 51.97 185 TYR A O 1
ATOM 1334 N N . ILE A 1 186 ? 93.784 129.289 134.030 1.00 53.59 186 ILE A N 1
ATOM 1335 C CA . ILE A 1 186 ? 93.708 127.881 134.462 1.00 53.59 186 ILE A CA 1
ATOM 1336 C C . ILE A 1 186 ? 94.056 127.059 133.231 1.00 53.59 186 ILE A C 1
ATOM 1337 O O . ILE A 1 186 ? 93.201 126.562 132.495 1.00 53.59 186 ILE A O 1
ATOM 1342 N N . LEU A 1 187 ? 95.350 126.910 133.006 1.00 50.53 187 LEU A N 1
ATOM 1343 C CA . LEU A 1 187 ? 95.864 126.329 131.786 1.00 50.53 187 LEU A CA 1
ATOM 1344 C C . LEU A 1 187 ? 96.846 125.233 132.158 1.00 50.53 187 LEU A C 1
ATOM 1345 O O . LEU A 1 187 ? 97.292 125.128 133.303 1.00 50.53 187 LEU A O 1
ATOM 1350 N N . LEU A 1 188 ? 97.172 124.403 131.180 1.00 48.19 188 LEU A N 1
ATOM 1351 C CA . LEU A 1 188 ? 97.980 123.225 131.436 1.00 48.19 188 LEU A CA 1
ATOM 1352 C C . LEU A 1 188 ? 99.468 123.529 131.347 1.00 48.19 188 LEU A C 1
ATOM 1353 O O . LEU A 1 188 ? 100.290 122.790 131.913 1.00 48.19 188 LEU A O 1
ATOM 1358 N N . ASP A 1 189 ? 99.817 124.631 130.683 1.00 46.65 189 ASP A N 1
ATOM 1359 C CA . ASP A 1 189 ? 101.189 124.960 130.337 1.00 46.65 189 ASP A CA 1
ATOM 1360 C C . ASP A 1 189 ? 101.943 125.657 131.459 1.00 46.65 189 ASP A C 1
ATOM 1361 O O . ASP A 1 189 ? 103.162 125.815 131.349 1.00 46.65 189 ASP A O 1
ATOM 1366 N N . ALA A 1 190 ? 101.262 126.116 132.502 1.00 42.56 190 ALA A N 1
ATOM 1367 C CA . ALA A 1 190 ? 101.990 126.619 133.662 1.00 42.56 190 ALA A CA 1
ATOM 1368 C C . ALA A 1 190 ? 102.441 125.504 134.612 1.00 42.56 190 ALA A C 1
ATOM 1369 O O . ALA A 1 190 ? 103.593 125.564 135.067 1.00 42.56 190 ALA A O 1
ATOM 1371 N N . PRO A 1 191 ? 101.625 124.484 134.957 1.00 41.71 191 PRO A N 1
ATOM 1372 C CA . PRO A 1 191 ? 102.234 123.336 135.648 1.00 41.71 191 PRO A CA 1
ATOM 1373 C C . PRO A 1 191 ? 103.192 122.576 134.761 1.00 41.71 191 PRO A C 1
ATOM 1374 O O . PRO A 1 191 ? 104.274 122.188 135.227 1.00 41.71 191 PRO A O 1
ATOM 1378 N N . LEU A 1 192 ? 102.814 122.375 133.493 1.00 38.05 192 LEU A N 1
ATOM 1379 C CA . LEU A 1 192 ? 103.697 121.776 132.495 1.00 38.05 192 LEU A CA 1
ATOM 1380 C C . LEU A 1 192 ? 105.038 122.491 132.404 1.00 38.05 192 LEU A C 1
ATOM 1381 O O . LEU A 1 192 ? 106.101 121.862 132.465 1.00 38.05 192 LEU A O 1
ATOM 1386 N N . MET A 1 193 ? 105.002 123.818 132.292 1.00 39.91 193 MET A N 1
ATOM 1387 C CA . MET A 1 193 ? 106.229 124.585 132.132 1.00 39.91 193 MET A CA 1
ATOM 1388 C C . MET A 1 193 ? 107.014 124.651 133.431 1.00 39.91 193 MET A C 1
ATOM 1389 O O . MET A 1 193 ? 108.244 124.791 133.404 1.00 39.91 193 MET A O 1
ATOM 1394 N N . PHE A 1 194 ? 106.325 124.560 134.574 1.00 37.09 194 PHE A N 1
ATOM 1395 C CA . PHE A 1 194 ? 107.035 124.465 135.843 1.00 37.09 194 PHE A CA 1
ATOM 1396 C C . PHE A 1 194 ? 107.824 123.171 135.946 1.00 37.09 194 PHE A C 1
ATOM 1397 O O . PHE A 1 194 ? 108.976 123.184 136.391 1.00 37.09 194 PHE A O 1
ATOM 1405 N N . PHE A 1 195 ? 107.230 122.038 135.565 1.00 36.58 195 PHE A N 1
ATOM 1406 C CA . PHE A 1 195 ? 107.981 120.798 135.718 1.00 36.58 195 PHE A CA 1
ATOM 1407 C C . PHE A 1 195 ? 108.996 120.577 134.598 1.00 36.58 195 PHE A C 1
ATOM 1408 O O . PHE A 1 195 ? 109.985 119.866 134.814 1.00 36.58 195 PHE A O 1
ATOM 1416 N N . ILE A 1 196 ? 108.789 121.170 133.417 1.00 34.84 196 ILE A N 1
ATOM 1417 C CA . ILE A 1 196 ? 109.841 121.171 132.401 1.00 34.84 196 ILE A CA 1
ATOM 1418 C C . ILE A 1 196 ? 111.009 122.043 132.850 1.00 34.84 196 ILE A C 1
ATOM 1419 O O . ILE A 1 196 ? 112.181 121.653 132.727 1.00 34.84 196 ILE A O 1
ATOM 1424 N N . ALA A 1 197 ? 110.708 123.218 133.416 1.00 35.10 197 ALA A N 1
ATOM 1425 C CA . ALA A 1 197 ? 111.752 124.092 133.938 1.00 35.10 197 ALA A CA 1
ATOM 1426 C C . ALA A 1 197 ? 112.459 123.481 135.139 1.00 35.10 197 ALA A C 1
ATOM 1427 O O . ALA A 1 197 ? 113.643 123.752 135.362 1.00 35.10 197 ALA A O 1
ATOM 1429 N N . ALA A 1 198 ? 111.759 122.659 135.915 1.00 35.89 198 ALA A N 1
ATOM 1430 C CA . ALA A 1 198 ? 112.399 121.917 136.988 1.00 35.89 198 ALA A CA 1
ATOM 1431 C C . ALA A 1 198 ? 113.198 120.730 136.469 1.00 35.89 198 ALA A C 1
ATOM 1432 O O . ALA A 1 198 ? 114.130 120.284 137.146 1.00 35.89 198 ALA A O 1
ATOM 1434 N N . ALA A 1 199 ? 112.868 120.221 135.280 1.00 36.19 199 ALA A N 1
ATOM 1435 C CA . ALA A 1 199 ? 113.662 119.144 134.699 1.00 36.19 199 ALA A CA 1
ATOM 1436 C C . ALA A 1 199 ? 114.975 119.662 134.126 1.00 36.19 199 ALA A C 1
ATOM 1437 O O . ALA A 1 199 ? 116.032 119.059 134.352 1.00 36.19 199 ALA A O 1
ATOM 1439 N N . VAL A 1 200 ? 114.933 120.780 133.393 1.00 36.21 200 VAL A N 1
ATOM 1440 C CA . VAL A 1 200 ? 116.175 121.396 132.928 1.00 36.21 200 VAL A CA 1
ATOM 1441 C C . VAL A 1 200 ? 116.938 122.005 134.104 1.00 36.21 200 VAL A C 1
ATOM 1442 O O . VAL A 1 200 ? 118.174 122.025 134.107 1.00 36.21 200 VAL A O 1
ATOM 1446 N N . TYR A 1 201 ? 116.223 122.445 135.143 1.00 39.92 201 TYR A N 1
ATOM 1447 C CA . TYR A 1 201 ? 116.850 122.934 136.368 1.00 39.92 201 TYR A CA 1
ATOM 1448 C C . TYR A 1 201 ? 117.660 121.850 137.055 1.00 39.92 201 TYR A C 1
ATOM 1449 O O . TYR A 1 201 ? 118.857 122.018 137.321 1.00 39.92 201 TYR A O 1
ATOM 1458 N N . SER A 1 202 ? 117.015 120.727 137.358 1.00 39.11 202 SER A N 1
ATOM 1459 C CA . SER A 1 202 ? 117.693 119.652 138.059 1.00 39.11 202 SER A CA 1
ATOM 1460 C C . SER A 1 202 ? 118.723 118.955 137.183 1.00 39.11 202 SER A C 1
ATOM 1461 O O . SER A 1 202 ? 119.697 118.408 137.712 1.00 39.11 202 SER A O 1
ATOM 1464 N N . PHE A 1 203 ? 118.563 118.996 135.859 1.00 39.58 203 PHE A N 1
ATOM 1465 C CA . PHE A 1 203 ? 119.572 118.358 135.026 1.00 39.58 203 PHE A CA 1
ATOM 1466 C C . PHE A 1 203 ? 120.798 119.247 134.847 1.00 39.58 203 PHE A C 1
ATOM 1467 O O . PHE A 1 203 ? 121.920 118.738 134.770 1.00 39.58 203 PHE A O 1
ATOM 1475 N N . LYS A 1 204 ? 120.617 120.572 134.785 1.00 39.99 204 LYS A N 1
ATOM 1476 C CA . LYS A 1 204 ? 121.785 121.450 134.801 1.00 39.99 204 LYS A CA 1
ATOM 1477 C C . LYS A 1 204 ? 122.448 121.476 136.171 1.00 39.99 204 LYS A C 1
ATOM 1478 O O . LYS A 1 204 ? 123.653 121.730 136.265 1.00 39.99 204 LYS A O 1
ATOM 1484 N N . LY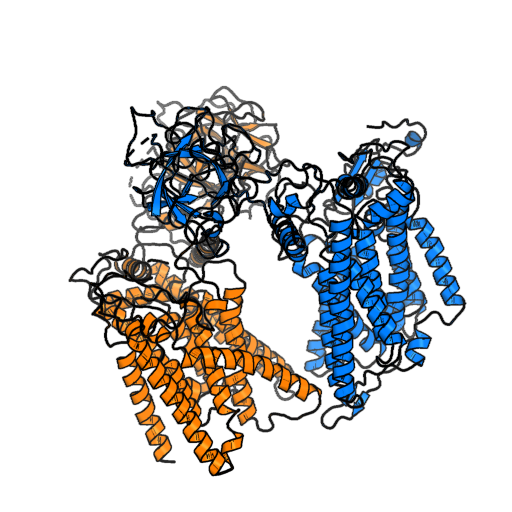S A 1 205 ? 121.683 121.236 137.240 1.00 43.09 205 LYS A N 1
ATOM 1485 C CA . LYS A 1 205 ? 122.309 121.003 138.537 1.00 43.09 205 LYS A CA 1
ATOM 1486 C C . LYS A 1 205 ? 123.078 119.686 138.540 1.00 43.09 205 LYS A C 1
ATOM 1487 O O . LYS A 1 205 ? 124.097 119.564 139.225 1.00 43.09 205 LYS A O 1
ATOM 1493 N N . TYR A 1 206 ? 122.623 118.700 137.765 1.00 45.65 206 TYR A N 1
ATOM 1494 C CA . TYR A 1 206 ? 123.388 117.465 137.624 1.00 45.65 206 TYR A CA 1
ATOM 1495 C C . TYR A 1 206 ? 124.647 117.659 136.782 1.00 45.65 206 TYR A C 1
ATOM 1496 O O . TYR A 1 206 ? 125.634 116.941 136.982 1.00 45.65 206 TYR A O 1
ATOM 1505 N N . GLU A 1 207 ? 124.631 118.617 135.845 1.00 47.57 207 GLU A N 1
ATOM 1506 C CA . GLU A 1 207 ? 125.792 118.889 134.994 1.00 47.57 207 GLU A CA 1
ATOM 1507 C C . GLU A 1 207 ? 127.018 119.317 135.791 1.00 47.57 207 GLU A C 1
ATOM 1508 O O . GLU A 1 207 ? 128.146 118.965 135.431 1.00 47.57 207 GLU A O 1
ATOM 1514 N N . MET A 1 208 ? 126.820 120.071 136.865 1.00 51.84 208 MET A N 1
ATOM 1515 C CA . MET A 1 208 ? 127.895 120.760 137.562 1.00 51.84 208 MET A CA 1
ATOM 1516 C C . MET A 1 208 ? 128.445 119.971 138.742 1.00 51.84 208 MET A C 1
ATOM 1517 O O . MET A 1 208 ? 129.265 120.496 139.499 1.00 51.84 208 MET A O 1
ATOM 1522 N N . TYR A 1 209 ? 128.018 118.726 138.908 1.00 53.81 209 TYR A N 1
ATOM 1523 C CA . TYR A 1 209 ? 128.437 117.828 139.968 1.00 53.81 209 TYR A CA 1
ATOM 1524 C C . TYR A 1 209 ? 129.247 116.677 139.374 1.00 53.81 209 TYR A C 1
ATOM 1525 O O . TYR A 1 209 ? 129.028 116.309 138.216 1.00 53.81 209 TYR A O 1
ATOM 1534 N N . PRO A 1 210 ? 130.181 116.084 140.123 1.00 58.87 210 PRO A N 1
ATOM 1535 C CA . PRO A 1 210 ? 131.120 115.125 139.524 1.00 58.87 210 PRO A CA 1
ATOM 1536 C C . PRO A 1 210 ? 130.555 113.745 139.219 1.00 58.87 210 PRO A C 1
ATOM 1537 O O . PRO A 1 210 ? 131.346 112.817 139.032 1.00 58.87 210 PRO A O 1
ATOM 1541 N N . ALA A 1 211 ? 129.230 113.567 139.209 1.00 58.94 211 ALA A N 1
ATOM 1542 C CA . ALA A 1 211 ? 128.484 112.386 138.763 1.00 58.94 211 ALA A CA 1
ATOM 1543 C C . ALA A 1 211 ? 128.730 111.139 139.605 1.00 58.94 211 ALA A C 1
ATOM 1544 O O . ALA A 1 211 ? 128.267 110.058 139.227 1.00 58.94 211 ALA A O 1
ATOM 1546 N N . ASN A 1 212 ? 129.441 111.243 140.719 1.00 62.34 212 ASN A N 1
ATOM 1547 C CA . ASN A 1 212 ? 129.598 110.146 141.658 1.00 62.34 212 ASN A CA 1
ATOM 1548 C C . ASN A 1 212 ? 129.058 110.482 143.038 1.00 62.34 212 ASN A C 1
ATOM 1549 O O . ASN A 1 212 ? 128.620 109.580 143.754 1.00 62.34 212 ASN A O 1
ATOM 1554 N N . SER A 1 213 ? 129.048 111.758 143.412 1.00 60.68 213 SER A N 1
ATOM 1555 C CA . SER A 1 213 ? 128.634 112.165 144.743 1.00 60.68 213 SER A CA 1
ATOM 1556 C C . SER A 1 213 ? 127.119 112.065 144.892 1.00 60.68 213 SER A C 1
ATOM 1557 O O . SER A 1 213 ? 126.377 111.886 143.925 1.00 60.68 213 SER A O 1
ATOM 1560 N N . LEU A 1 214 ? 126.663 112.203 146.138 1.00 58.46 214 LEU A N 1
ATOM 1561 C CA . LEU A 1 214 ? 125.246 112.063 146.447 1.00 58.46 214 LEU A CA 1
ATOM 1562 C C . LEU A 1 214 ? 124.434 113.247 145.938 1.00 58.46 214 LEU A C 1
ATOM 1563 O O . LEU A 1 214 ? 123.228 113.101 145.705 1.00 58.46 214 LEU A O 1
ATOM 1568 N N . ASN A 1 215 ? 125.077 114.403 145.737 1.00 56.58 215 ASN A N 1
ATOM 1569 C CA . ASN A 1 215 ? 124.390 115.569 145.190 1.00 56.58 215 ASN A CA 1
ATOM 1570 C C . ASN A 1 215 ? 123.963 115.333 143.747 1.00 56.58 215 ASN A C 1
ATOM 1571 O O . ASN A 1 215 ? 122.889 115.783 143.327 1.00 56.58 215 ASN A O 1
ATOM 1576 N N . ALA A 1 216 ? 124.790 114.619 142.980 1.00 53.14 216 ALA A N 1
ATOM 1577 C CA . ALA A 1 216 ? 124.457 114.333 141.591 1.00 53.14 216 ALA A CA 1
ATOM 1578 C C . ALA A 1 216 ? 123.299 113.354 141.481 1.00 53.14 216 ALA A C 1
ATOM 1579 O O . ALA A 1 216 ? 122.484 113.466 140.561 1.00 53.14 216 ALA A O 1
ATOM 1581 N N . TYR A 1 217 ? 123.189 112.408 142.413 1.00 55.02 217 TYR A N 1
ATOM 1582 C CA . TYR A 1 217 ? 122.051 111.500 142.396 1.00 55.02 217 TYR A CA 1
ATOM 1583 C C . TYR A 1 217 ? 120.796 112.126 142.987 1.00 55.02 217 TYR A C 1
ATOM 1584 O O . TYR A 1 217 ? 119.690 111.698 142.641 1.00 55.02 217 TYR A O 1
ATOM 1593 N N . LYS A 1 218 ? 120.934 113.128 143.863 1.00 51.69 218 LYS A N 1
ATOM 1594 C CA . LYS A 1 218 ? 119.770 113.933 144.217 1.00 51.69 218 LYS A CA 1
ATOM 1595 C C . LYS A 1 218 ? 119.289 114.757 143.031 1.00 51.69 218 LYS A C 1
ATOM 1596 O O . LYS A 1 218 ? 118.079 114.952 142.859 1.00 51.69 218 LYS A O 1
ATOM 1602 N N . SER A 1 219 ? 120.216 115.235 142.197 1.00 47.97 219 SER A N 1
ATOM 1603 C CA . SER A 1 219 ? 119.814 115.968 141.004 1.00 47.97 219 SER A CA 1
ATOM 1604 C C . SER A 1 219 ? 119.236 115.042 139.940 1.00 47.97 219 SER A C 1
ATOM 1605 O O . SER A 1 219 ? 118.384 115.467 139.151 1.00 47.97 219 SER A O 1
ATOM 1608 N N . LEU A 1 220 ? 119.677 113.780 139.899 1.00 46.90 220 LEU A N 1
ATOM 1609 C CA . LEU A 1 220 ? 119.039 112.814 139.010 1.00 46.90 220 LEU A CA 1
ATOM 1610 C C . LEU A 1 220 ? 117.664 112.411 139.516 1.00 46.90 220 LEU A C 1
ATOM 1611 O O . LEU A 1 220 ? 116.770 112.130 138.712 1.00 46.90 220 LEU A O 1
ATOM 1616 N N . LEU A 1 221 ? 117.483 112.351 140.837 1.00 46.12 221 LEU A N 1
ATOM 1617 C CA . LEU A 1 221 ? 116.171 112.021 141.379 1.00 46.12 221 LEU A CA 1
ATOM 1618 C C . LEU A 1 221 ? 115.185 113.160 141.154 1.00 46.12 221 LEU A C 1
ATOM 1619 O O . LEU A 1 221 ? 114.018 112.920 140.823 1.00 46.12 221 LEU A O 1
ATOM 1624 N N . ALA A 1 222 ? 115.644 114.405 141.301 1.00 42.43 222 ALA A N 1
ATOM 1625 C CA . ALA A 1 222 ? 114.774 115.543 141.029 1.00 42.43 222 ALA A CA 1
ATOM 1626 C C . ALA A 1 222 ? 114.523 115.712 139.535 1.00 42.43 222 ALA A C 1
ATOM 1627 O O . ALA A 1 222 ? 113.440 116.160 139.137 1.00 42.43 222 ALA A O 1
ATOM 1629 N N . THR A 1 223 ? 115.504 115.351 138.700 1.00 41.49 223 THR A N 1
ATOM 1630 C CA . THR A 1 223 ? 115.281 115.298 137.258 1.00 41.49 223 THR A CA 1
ATOM 1631 C C . THR A 1 223 ? 114.277 114.208 136.906 1.00 41.49 223 THR A C 1
ATOM 1632 O O . THR A 1 223 ? 113.496 114.363 135.963 1.00 41.49 223 THR A O 1
ATOM 1636 N N . GLY A 1 224 ? 114.257 113.117 137.672 1.00 41.29 224 GLY A N 1
ATOM 1637 C CA . GLY A 1 224 ? 113.309 112.051 137.398 1.00 41.29 224 GLY A CA 1
ATOM 1638 C C . GLY A 1 224 ? 111.890 112.411 137.792 1.00 41.29 224 GLY A C 1
ATOM 1639 O O . GLY A 1 224 ? 110.955 112.243 137.003 1.00 41.29 224 GLY A O 1
ATOM 1640 N N . ILE A 1 225 ? 111.707 112.914 139.017 1.00 40.12 225 ILE A N 1
ATOM 1641 C CA . ILE A 1 225 ? 110.353 113.207 139.480 1.00 40.12 225 ILE A CA 1
ATOM 1642 C C . ILE A 1 225 ? 109.807 114.463 138.809 1.00 40.12 225 ILE A C 1
ATOM 1643 O O . ILE A 1 225 ? 108.596 114.572 138.581 1.00 40.12 225 ILE A O 1
ATOM 1648 N N . ALA A 1 226 ? 110.675 115.409 138.442 1.00 37.87 226 ALA A N 1
ATOM 1649 C CA . ALA A 1 226 ? 110.200 116.585 137.725 1.00 37.87 226 ALA A CA 1
ATOM 1650 C C . ALA A 1 226 ? 110.021 116.302 136.244 1.00 37.87 226 ALA A C 1
ATOM 1651 O O . ALA A 1 226 ? 109.161 116.907 135.595 1.00 37.87 226 ALA A O 1
ATOM 1653 N N . LEU A 1 227 ? 110.808 115.374 135.706 1.00 37.19 227 LEU A N 1
ATOM 1654 C CA . LEU A 1 227 ? 110.740 115.030 134.293 1.00 37.19 227 LEU A CA 1
ATOM 1655 C C . LEU A 1 227 ? 109.518 114.176 133.992 1.00 37.19 227 LEU A C 1
ATOM 1656 O O . LEU A 1 227 ? 108.837 114.391 132.984 1.00 37.19 227 LEU A O 1
ATOM 1661 N N . GLY A 1 228 ? 109.222 113.211 134.860 1.00 38.02 228 GLY A N 1
ATOM 1662 C CA . GLY A 1 228 ? 108.008 112.436 134.730 1.00 38.02 228 GLY A CA 1
ATOM 1663 C C . GLY A 1 228 ? 106.804 113.054 135.367 1.00 38.02 228 GLY A C 1
ATOM 1664 O O . GLY A 1 228 ? 105.682 112.592 135.148 1.00 38.02 228 GLY A O 1
ATOM 1665 N N . MET A 1 229 ? 107.004 114.097 136.160 1.00 38.91 229 MET A N 1
ATOM 1666 C CA . MET A 1 229 ? 105.888 114.912 136.595 1.00 38.91 229 MET A CA 1
ATOM 1667 C C . MET A 1 229 ? 105.553 115.974 135.556 1.00 38.91 229 MET A C 1
ATOM 1668 O O . MET A 1 229 ? 104.451 116.531 135.582 1.00 38.91 229 MET A O 1
ATOM 1673 N N . ALA A 1 230 ? 106.480 116.238 134.627 1.00 37.99 230 ALA A N 1
ATOM 1674 C CA . ALA A 1 230 ? 106.172 116.962 133.396 1.00 37.99 230 ALA A CA 1
ATOM 1675 C C . ALA A 1 230 ? 105.553 116.044 132.357 1.00 37.99 230 ALA A C 1
ATOM 1676 O O . ALA A 1 230 ? 104.672 116.463 131.600 1.00 37.99 230 ALA A O 1
ATOM 1678 N N . SER A 1 231 ? 106.029 114.799 132.293 1.00 41.36 231 SER A N 1
ATOM 1679 C CA . SER A 1 231 ? 105.520 113.842 131.318 1.00 41.36 231 SER A CA 1
ATOM 1680 C C . SER A 1 231 ? 104.087 113.429 131.618 1.00 41.36 231 SER A C 1
ATOM 1681 O O . SER A 1 231 ? 103.328 113.122 130.693 1.00 41.36 231 SER A O 1
ATOM 1684 N N . SER A 1 232 ? 103.698 113.421 132.888 1.00 43.72 232 SER A N 1
ATOM 1685 C CA . SER A 1 232 ? 102.346 113.060 133.283 1.00 43.72 232 SER A CA 1
ATOM 1686 C C . SER A 1 232 ? 101.415 114.257 133.363 1.00 43.72 232 SER A C 1
ATOM 1687 O O . SER A 1 232 ? 100.293 114.116 133.850 1.00 43.72 232 SER A O 1
ATOM 1690 N N . SER A 1 233 ? 101.851 115.426 132.907 1.00 42.41 233 SER A N 1
ATOM 1691 C CA . SER A 1 233 ? 101.000 116.605 132.865 1.00 42.41 233 SER A CA 1
ATOM 1692 C C . SER A 1 233 ? 100.520 116.939 131.466 1.00 42.41 233 SER A C 1
ATOM 1693 O O . SER A 1 233 ? 99.392 117.410 131.309 1.00 42.41 233 SER A O 1
ATOM 1696 N N . LYS A 1 234 ? 101.350 116.675 130.461 1.00 41.77 234 LYS A N 1
ATOM 1697 C CA . LYS A 1 234 ? 101.066 116.877 129.050 1.00 41.77 234 LYS A CA 1
ATOM 1698 C C . LYS A 1 234 ? 102.167 116.151 128.293 1.00 41.77 234 LYS A C 1
ATOM 1699 O O . LYS A 1 234 ? 103.306 116.090 128.758 1.00 41.77 234 LYS A O 1
ATOM 1705 N N . TRP A 1 235 ? 101.827 115.600 127.128 1.00 43.32 235 TRP A N 1
ATOM 1706 C CA . TRP A 1 235 ? 102.749 114.742 126.389 1.00 43.32 235 TRP A CA 1
ATOM 1707 C C . TRP A 1 235 ? 103.893 115.482 125.705 1.00 43.32 235 TRP A C 1
ATOM 1708 O O . TRP A 1 235 ? 104.660 114.837 124.983 1.00 43.32 235 TRP A O 1
ATOM 1719 N N . VAL A 1 236 ? 104.048 116.795 125.884 1.00 39.60 236 VAL A N 1
ATOM 1720 C CA . VAL A 1 236 ? 105.273 117.449 125.438 1.00 39.60 236 VAL A CA 1
ATOM 1721 C C . VAL A 1 236 ? 106.376 117.285 126.478 1.00 39.60 236 VAL A C 1
ATOM 1722 O O . VAL A 1 236 ? 107.544 117.587 126.192 1.00 39.60 236 VAL A O 1
ATOM 1726 N N . GLY A 1 237 ? 106.051 116.786 127.673 1.00 37.72 237 GLY A N 1
ATOM 1727 C CA . GLY A 1 237 ? 107.078 116.432 128.635 1.00 37.72 237 GLY A CA 1
ATOM 1728 C C . GLY A 1 237 ? 107.853 115.188 128.261 1.00 37.72 237 GLY A C 1
ATOM 1729 O O . GLY A 1 237 ? 108.996 115.025 128.700 1.00 37.72 237 GLY A O 1
ATOM 1730 N N . LEU A 1 238 ? 107.258 114.312 127.446 1.00 37.36 238 LEU A N 1
ATOM 1731 C CA . LEU A 1 238 ? 107.997 113.195 126.866 1.00 37.36 238 LEU A CA 1
ATOM 1732 C C . LEU A 1 238 ? 109.064 113.679 125.896 1.00 37.36 238 LEU A C 1
ATOM 1733 O O . LEU A 1 238 ? 110.072 112.996 125.682 1.00 37.36 238 LEU A O 1
ATOM 1738 N N . PHE A 1 239 ? 108.865 114.857 125.308 1.00 37.34 239 PHE A N 1
ATOM 1739 C CA . PHE A 1 239 ? 109.898 115.465 124.484 1.00 37.34 239 PHE A CA 1
ATOM 1740 C C . PHE A 1 239 ? 111.004 116.059 125.341 1.00 37.34 239 PHE A C 1
ATOM 1741 O O . PHE A 1 239 ? 112.124 116.239 124.855 1.00 37.34 239 PHE A O 1
ATOM 1749 N N . THR A 1 240 ? 110.717 116.357 126.610 1.00 34.19 240 THR A N 1
ATOM 1750 C CA . THR A 1 240 ? 111.770 116.727 127.546 1.00 34.19 240 THR A CA 1
ATOM 1751 C C . THR A 1 240 ? 112.497 115.488 128.050 1.00 34.19 240 THR A C 1
ATOM 1752 O O . THR A 1 240 ? 113.696 115.556 128.341 1.00 34.19 240 THR A O 1
ATOM 1756 N N . VAL A 1 241 ? 111.799 114.350 128.135 1.00 34.29 241 VAL A N 1
ATOM 1757 C CA . VAL A 1 241 ? 112.470 113.071 128.370 1.00 34.29 241 VAL A CA 1
ATOM 1758 C C . VAL A 1 241 ? 113.414 112.759 127.214 1.00 34.29 241 VAL A C 1
ATOM 1759 O O . VAL A 1 241 ? 114.540 112.285 127.416 1.00 34.29 241 VAL A O 1
ATOM 1763 N N . THR A 1 242 ? 112.983 113.064 125.986 1.00 33.89 242 THR A N 1
ATOM 1764 C CA . THR A 1 242 ? 113.829 112.855 124.815 1.00 33.89 242 THR A CA 1
ATOM 1765 C C . THR A 1 242 ? 115.001 113.829 124.797 1.00 33.89 242 THR A C 1
ATOM 1766 O O . THR A 1 242 ? 116.123 113.445 124.450 1.00 33.89 242 THR A O 1
ATOM 1770 N N . TRP A 1 243 ? 114.765 115.083 125.192 1.00 33.70 243 TRP A N 1
ATOM 1771 C CA . TRP A 1 243 ? 115.833 116.080 125.222 1.00 33.70 243 TRP A CA 1
ATOM 1772 C C . TRP A 1 243 ? 116.902 115.732 126.246 1.00 33.70 243 TRP A C 1
ATOM 1773 O O . TRP A 1 243 ? 118.103 115.786 125.946 1.00 33.70 243 TRP A O 1
ATOM 1784 N N . VAL A 1 244 ? 116.476 115.383 127.463 1.00 33.55 244 VAL A N 1
ATOM 1785 C CA . VAL A 1 244 ? 117.408 114.940 128.496 1.00 33.55 244 VAL A CA 1
ATOM 1786 C C . VAL A 1 244 ? 118.119 113.663 128.054 1.00 33.55 244 VAL A C 1
ATOM 1787 O O . VAL A 1 244 ? 119.316 113.493 128.300 1.00 33.55 244 VAL A O 1
ATOM 1791 N N . GLY A 1 245 ? 117.422 112.795 127.313 1.00 36.07 245 GLY A N 1
ATOM 1792 C CA . GLY A 1 245 ? 118.050 111.576 126.819 1.00 36.07 245 GLY A CA 1
ATOM 1793 C C . GLY A 1 245 ? 119.142 111.811 125.790 1.00 36.07 245 GLY A C 1
ATOM 1794 O O . GLY A 1 245 ? 120.208 111.187 125.851 1.00 36.07 245 GLY A O 1
ATOM 1795 N N . LEU A 1 246 ? 118.899 112.713 124.835 1.00 37.86 246 LEU A N 1
ATOM 1796 C CA . LEU A 1 246 ? 119.941 113.075 123.879 1.00 37.86 246 LEU A CA 1
ATOM 1797 C C . LEU A 1 246 ? 121.086 113.817 124.552 1.00 37.86 246 LEU A C 1
ATOM 1798 O O . LEU A 1 246 ? 122.244 113.683 124.130 1.00 37.86 246 LEU A O 1
ATOM 1803 N N . LEU A 1 247 ? 120.779 114.492 125.655 1.00 37.41 247 LEU A N 1
ATOM 1804 C CA . LEU A 1 247 ? 121.794 115.185 126.431 1.00 37.41 247 LEU A CA 1
ATOM 1805 C C . LEU A 1 247 ? 122.665 114.132 127.119 1.00 37.41 247 LEU A C 1
ATOM 1806 O O . LEU A 1 247 ? 123.874 114.316 127.265 1.00 37.41 247 LEU A O 1
ATOM 1811 N N . CYS A 1 248 ? 122.044 113.030 127.541 1.00 40.32 248 CYS A N 1
ATOM 1812 C CA . CYS A 1 248 ? 122.765 111.949 128.188 1.00 40.32 248 CYS A CA 1
ATOM 1813 C C . CYS A 1 248 ? 123.570 111.127 127.198 1.00 40.32 248 CYS A C 1
ATOM 1814 O O . CYS A 1 248 ? 124.570 110.521 127.588 1.00 40.32 248 CYS A O 1
ATOM 1817 N N . ILE A 1 249 ? 123.167 111.101 125.929 1.00 39.34 249 ILE A N 1
ATOM 1818 C CA . ILE A 1 249 ? 124.026 110.522 124.903 1.00 39.34 249 ILE A CA 1
ATOM 1819 C C . ILE A 1 249 ? 125.231 111.427 124.656 1.00 39.34 249 ILE A C 1
ATOM 1820 O O . ILE A 1 249 ? 126.350 110.947 124.425 1.00 39.34 249 ILE A O 1
ATOM 1825 N N . TRP A 1 250 ? 125.022 112.748 124.734 1.00 42.58 250 TRP A N 1
ATOM 1826 C CA . TRP A 1 250 ? 126.128 113.709 124.710 1.00 42.58 250 TRP A CA 1
ATOM 1827 C C . TRP A 1 250 ? 127.101 113.477 125.867 1.00 42.58 250 TRP A C 1
ATOM 1828 O O . TRP A 1 250 ? 128.318 113.347 125.660 1.00 42.58 250 TRP A O 1
ATOM 1839 N N . ARG A 1 251 ? 126.577 113.413 127.098 1.00 43.97 251 ARG A N 1
ATOM 1840 C CA . ARG A 1 251 ? 127.443 113.314 128.270 1.00 43.97 251 ARG A CA 1
ATOM 1841 C C . ARG A 1 251 ? 128.116 111.955 128.362 1.00 43.97 251 ARG A C 1
ATOM 1842 O O . ARG A 1 251 ? 129.252 111.860 128.830 1.00 43.97 251 ARG A O 1
ATOM 1850 N N . LEU A 1 252 ? 127.436 110.889 127.936 1.00 43.66 252 LEU A N 1
ATOM 1851 C CA . LEU A 1 252 ? 128.089 109.586 127.929 1.00 43.66 252 LEU A CA 1
ATOM 1852 C C . LEU A 1 252 ? 129.111 109.494 126.812 1.00 43.66 252 LEU A C 1
ATOM 1853 O O . LEU A 1 252 ? 130.094 108.759 126.931 1.00 43.66 252 LEU A O 1
ATOM 1858 N N . TRP A 1 253 ? 128.895 110.228 125.719 1.00 42.93 253 TRP A N 1
ATOM 1859 C CA . TRP A 1 253 ? 129.915 110.332 124.682 1.00 42.93 253 TRP A CA 1
ATOM 1860 C C . TRP A 1 253 ? 131.181 110.990 125.218 1.00 42.93 253 TRP A C 1
ATOM 1861 O O . TRP A 1 253 ? 132.295 110.498 124.986 1.00 42.93 253 TRP A O 1
ATOM 1872 N N . PHE A 1 254 ? 131.033 112.069 125.987 1.00 45.75 254 PHE A N 1
ATOM 1873 C CA . PHE A 1 254 ? 132.224 112.719 126.526 1.00 45.75 254 PHE A CA 1
ATOM 1874 C C . PHE A 1 254 ? 132.792 111.975 127.734 1.00 45.75 254 PHE A C 1
ATOM 1875 O O . PHE A 1 254 ? 133.972 112.139 128.059 1.00 45.75 254 PHE A O 1
ATOM 1883 N N . MET A 1 255 ? 131.987 111.143 128.403 1.00 50.11 255 MET A N 1
ATOM 1884 C CA . MET A 1 255 ? 132.527 110.314 129.480 1.00 50.11 255 MET A CA 1
ATOM 1885 C C . MET A 1 255 ? 133.314 109.133 128.933 1.00 50.11 255 MET A C 1
ATOM 1886 O O . MET A 1 255 ? 134.314 108.720 129.529 1.00 50.11 255 MET A O 1
ATOM 1891 N N . ILE A 1 256 ? 132.858 108.556 127.816 1.00 47.47 256 ILE A N 1
ATOM 1892 C CA . ILE A 1 256 ? 133.676 107.598 127.076 1.00 47.47 256 ILE A CA 1
ATOM 1893 C C . ILE A 1 256 ? 134.950 108.273 126.584 1.00 47.47 256 ILE A C 1
ATOM 1894 O O . ILE A 1 256 ? 136.034 107.677 126.596 1.00 47.47 256 ILE A O 1
ATOM 1899 N N . GLY A 1 257 ? 134.849 109.550 126.202 1.00 52.09 257 GLY A N 1
ATOM 1900 C CA . GLY A 1 257 ? 136.040 110.307 125.850 1.00 52.09 257 GLY A CA 1
ATOM 1901 C C . GLY A 1 257 ? 137.004 110.518 127.001 1.00 52.09 257 GLY A C 1
ATOM 1902 O O . GLY A 1 257 ? 138.212 110.618 126.786 1.00 52.09 257 GLY A O 1
ATOM 1903 N N . ASP A 1 258 ? 136.496 110.581 128.228 1.00 56.77 258 ASP A N 1
ATOM 1904 C CA . ASP A 1 258 ? 137.346 110.738 129.400 1.00 56.77 258 ASP A CA 1
ATOM 1905 C C . ASP A 1 258 ? 138.024 109.411 129.721 1.00 56.77 258 ASP A C 1
ATOM 1906 O O . ASP A 1 258 ? 137.358 108.379 129.842 1.00 56.77 258 ASP A O 1
ATOM 1911 N N . LEU A 1 259 ? 139.350 109.440 129.864 1.00 57.81 259 LEU A N 1
ATOM 1912 C CA . LEU A 1 259 ? 140.125 108.236 130.142 1.00 57.81 259 LEU A CA 1
ATOM 1913 C C . LEU A 1 259 ? 140.374 108.010 131.623 1.00 57.81 259 LEU A C 1
ATOM 1914 O O . LEU A 1 259 ? 140.647 106.873 132.021 1.00 57.81 259 LEU A O 1
ATOM 1919 N N . THR A 1 260 ? 140.294 109.056 132.443 1.00 59.24 260 THR A N 1
ATOM 1920 C CA . THR A 1 260 ? 140.466 108.903 133.880 1.00 59.24 260 THR A CA 1
ATOM 1921 C C . THR A 1 260 ? 139.251 108.282 134.552 1.00 59.24 260 THR A C 1
ATOM 1922 O O . THR A 1 260 ? 139.338 107.898 135.723 1.00 59.24 260 THR A O 1
ATOM 1926 N N . LYS A 1 261 ? 138.130 108.178 133.845 1.00 58.86 261 LYS A N 1
ATOM 1927 C CA . LYS A 1 261 ? 136.961 107.468 134.334 1.00 58.86 261 LYS A CA 1
ATOM 1928 C C . LYS A 1 261 ? 137.049 106.011 133.906 1.00 58.86 261 LYS A C 1
ATOM 1929 O O . LYS A 1 261 ? 137.268 105.718 132.727 1.00 58.86 261 LYS A O 1
ATOM 1935 N N . SER A 1 262 ? 136.890 105.105 134.867 1.00 59.82 262 SER A N 1
ATOM 1936 C CA . SER A 1 262 ? 136.883 103.684 134.561 1.00 59.82 262 SER A CA 1
ATOM 1937 C C . SER A 1 262 ? 135.622 103.316 133.788 1.00 59.82 262 SER A C 1
ATOM 1938 O O . SER A 1 262 ? 134.631 104.051 133.779 1.00 59.82 262 SER A O 1
ATOM 1941 N N . SER A 1 263 ? 135.672 102.159 133.125 1.00 56.85 263 SER A N 1
ATOM 1942 C CA . SER A 1 263 ? 134.518 101.696 132.363 1.00 56.85 263 SER A CA 1
ATOM 1943 C C . SER A 1 263 ? 133.362 101.308 133.274 1.00 56.85 263 SER A C 1
ATOM 1944 O O . SER A 1 263 ? 132.198 101.530 132.920 1.00 56.85 263 SER A O 1
ATOM 1947 N N . LYS A 1 264 ? 133.667 100.748 134.451 1.00 58.48 264 LYS A N 1
ATOM 1948 C CA . LYS A 1 264 ? 132.641 100.447 135.447 1.00 58.48 264 LYS A CA 1
ATOM 1949 C C . LYS A 1 264 ? 131.946 101.713 135.933 1.00 58.48 264 LYS A C 1
ATOM 1950 O O . LYS A 1 264 ? 130.744 101.690 136.222 1.00 58.48 264 LYS A O 1
ATOM 1956 N N . SER A 1 265 ? 132.681 102.823 136.019 1.00 56.43 265 SER A N 1
ATOM 1957 C CA . SER A 1 265 ? 132.067 104.093 136.385 1.00 56.43 265 SER A CA 1
ATOM 1958 C C . SER A 1 265 ? 131.166 104.623 135.279 1.00 56.43 265 SER A C 1
ATOM 1959 O O . SER A 1 265 ? 130.135 105.236 135.568 1.00 56.43 265 SER A O 1
ATOM 1962 N N . ILE A 1 266 ? 131.527 104.390 134.016 1.00 54.23 266 ILE A N 1
ATOM 1963 C CA . ILE A 1 266 ? 130.707 104.871 132.908 1.00 54.23 266 ILE A CA 1
ATOM 1964 C C . ILE A 1 266 ? 129.426 104.050 132.795 1.00 54.23 266 ILE A C 1
ATOM 1965 O O . ILE A 1 266 ? 128.340 104.600 132.577 1.00 54.23 266 ILE A O 1
ATOM 1970 N N . PHE A 1 267 ? 129.522 102.728 132.971 1.00 53.45 267 PHE A N 1
ATOM 1971 C CA . PHE A 1 267 ? 128.312 101.914 133.050 1.00 53.45 267 PHE A CA 1
ATOM 1972 C C . PHE A 1 267 ? 127.504 102.177 134.316 1.00 53.45 267 PHE A C 1
ATOM 1973 O O . PHE A 1 267 ? 126.294 101.933 134.322 1.00 53.45 267 PHE A O 1
ATOM 1981 N N . LYS A 1 268 ? 128.136 102.667 135.384 1.00 53.45 268 LYS A N 1
ATOM 1982 C CA . LYS A 1 268 ? 127.392 102.965 136.604 1.00 53.45 268 LYS A CA 1
ATOM 1983 C C . LYS A 1 268 ? 126.621 104.274 136.479 1.00 53.45 268 LYS A C 1
ATOM 1984 O O . LYS A 1 268 ? 125.466 104.360 136.912 1.00 53.45 268 LYS A O 1
ATOM 1990 N N . VAL A 1 269 ? 127.246 105.295 135.884 1.00 51.02 269 VAL A N 1
ATOM 1991 C CA . VAL A 1 269 ? 126.552 106.546 135.589 1.00 51.02 269 VAL A CA 1
ATOM 1992 C C . VAL A 1 269 ? 125.485 106.323 134.521 1.00 51.02 269 VAL A C 1
ATOM 1993 O O . VAL A 1 269 ? 124.403 106.921 134.577 1.00 51.02 269 VAL A O 1
ATOM 1997 N N . ALA A 1 270 ? 125.742 105.425 133.569 1.00 49.10 270 ALA A N 1
ATOM 1998 C CA . ALA A 1 270 ? 124.769 105.159 132.514 1.00 49.10 270 ALA A CA 1
ATOM 1999 C C . ALA A 1 270 ? 123.581 104.355 133.029 1.00 49.10 270 ALA A C 1
ATOM 2000 O O . ALA A 1 270 ? 122.444 104.583 132.604 1.00 49.10 270 ALA A O 1
ATOM 2002 N N . PHE A 1 271 ? 123.818 103.408 133.939 1.00 51.69 271 PHE A N 1
ATOM 2003 C CA . PHE A 1 271 ? 122.721 102.579 134.430 1.00 51.69 271 PHE A CA 1
ATOM 2004 C C . PHE A 1 271 ? 121.932 103.273 135.531 1.00 51.69 271 PHE A C 1
ATOM 2005 O O . PHE A 1 271 ? 120.712 103.098 135.623 1.00 51.69 271 PHE A O 1
ATOM 2013 N N . ALA A 1 272 ? 122.600 104.059 136.377 1.00 48.85 272 ALA A N 1
ATOM 2014 C CA . ALA A 1 272 ? 121.862 104.857 137.349 1.00 48.85 272 ALA A CA 1
ATOM 2015 C C . ALA A 1 272 ? 121.150 106.016 136.672 1.00 48.85 272 ALA A C 1
ATOM 2016 O O . ALA A 1 272 ? 120.071 106.427 137.106 1.00 48.85 272 ALA A O 1
ATOM 2018 N N . LYS A 1 273 ? 121.740 106.537 135.602 1.00 45.18 273 LYS A N 1
ATOM 2019 C CA . LYS A 1 273 ? 121.104 107.553 134.773 1.00 45.18 273 LYS A CA 1
ATOM 2020 C C . LYS A 1 273 ? 119.876 106.995 134.063 1.00 45.18 273 LYS A C 1
ATOM 2021 O O . LYS A 1 273 ? 118.834 107.661 133.980 1.00 45.18 273 LYS A O 1
ATOM 2027 N N . LEU A 1 274 ? 119.982 105.758 133.569 1.00 44.37 274 LEU A N 1
ATOM 2028 C CA . LEU A 1 274 ? 118.852 105.049 132.980 1.00 44.37 274 LEU A CA 1
ATOM 2029 C C . LEU A 1 274 ? 117.771 104.756 134.012 1.00 44.37 274 LEU A C 1
ATOM 2030 O O . LEU A 1 274 ? 116.580 104.792 133.687 1.00 44.37 274 LEU A O 1
ATOM 2035 N N . ALA A 1 275 ? 118.166 104.469 135.254 1.00 43.87 275 ALA A N 1
ATOM 2036 C CA . ALA A 1 275 ? 117.194 104.120 136.284 1.00 43.87 275 ALA A CA 1
ATOM 2037 C C . ALA A 1 275 ? 116.451 105.352 136.785 1.00 43.87 275 ALA A C 1
ATOM 2038 O O . ALA A 1 275 ? 115.219 105.348 136.880 1.00 43.87 275 ALA A O 1
ATOM 2040 N N . PHE A 1 276 ? 117.183 106.418 137.115 1.00 43.61 276 PHE A N 1
ATOM 2041 C CA . PHE A 1 276 ? 116.551 107.635 137.607 1.00 43.61 276 PHE A CA 1
ATOM 2042 C C . PHE A 1 276 ? 115.875 108.445 136.513 1.00 43.61 276 PHE A C 1
ATOM 2043 O O . PHE A 1 276 ? 115.051 109.306 136.828 1.00 43.61 276 PHE A O 1
ATOM 2051 N N . LEU A 1 277 ? 116.196 108.204 135.243 1.00 41.02 277 LEU A N 1
ATOM 2052 C CA . LEU A 1 277 ? 115.688 109.053 134.175 1.00 41.02 277 LEU A CA 1
ATOM 2053 C C . LEU A 1 277 ? 114.718 108.364 133.225 1.00 41.02 277 LEU A C 1
ATOM 2054 O O . LEU A 1 277 ? 114.162 109.035 132.351 1.00 41.02 277 LEU A O 1
ATOM 2059 N N . LEU A 1 278 ? 114.495 107.070 133.366 1.00 40.89 278 LEU A N 1
ATOM 2060 C CA . LEU A 1 278 ? 113.362 106.435 132.700 1.00 40.89 278 LEU A CA 1
ATOM 2061 C C . LEU A 1 278 ? 112.482 105.646 133.656 1.00 40.89 278 LEU A C 1
ATOM 2062 O O . LEU A 1 278 ? 111.264 105.640 133.485 1.00 40.89 278 LEU A O 1
ATOM 2067 N N . GLY A 1 279 ? 113.066 104.983 134.656 1.00 41.36 279 GLY A N 1
ATOM 2068 C CA . GLY A 1 279 ? 112.261 104.224 135.596 1.00 41.36 279 GLY A CA 1
ATOM 2069 C C . GLY A 1 279 ? 111.453 105.095 136.535 1.00 41.36 279 GLY A C 1
ATOM 2070 O O . GLY A 1 279 ? 110.355 104.716 136.948 1.00 41.36 279 GLY A O 1
ATOM 2071 N N . VAL A 1 280 ? 111.979 106.263 136.886 1.00 41.19 280 VAL A N 1
ATOM 2072 C CA . VAL A 1 280 ? 111.277 107.223 137.738 1.00 41.19 280 VAL A CA 1
ATOM 2073 C C . VAL A 1 280 ? 110.229 108.021 136.949 1.00 41.19 280 VAL A C 1
ATOM 2074 O O . VAL A 1 280 ? 109.134 108.232 137.491 1.00 41.19 280 VAL A O 1
ATOM 2078 N N . PRO A 1 281 ? 110.463 108.487 135.698 1.00 39.94 281 PRO A N 1
ATOM 2079 C CA . PRO A 1 281 ? 109.320 109.030 134.934 1.00 39.94 281 PRO A CA 1
ATOM 2080 C C . PRO A 1 281 ? 108.215 108.029 134.632 1.00 39.94 281 PRO A C 1
ATOM 2081 O O . PRO A 1 281 ? 107.033 108.392 134.689 1.00 39.94 281 PRO A O 1
ATOM 2085 N N . PHE A 1 282 ? 108.561 106.783 134.308 1.00 41.29 282 PHE A N 1
ATOM 2086 C CA . PHE A 1 282 ? 107.537 105.777 134.054 1.00 41.29 282 PHE A CA 1
ATOM 2087 C C . PHE A 1 282 ? 106.839 105.371 135.345 1.00 41.29 282 PHE A C 1
ATOM 2088 O O . PHE A 1 282 ? 105.630 105.102 135.340 1.00 41.29 282 PHE A O 1
ATOM 2096 N N . ALA A 1 283 ? 107.576 105.362 136.459 1.00 39.66 283 ALA A N 1
ATOM 2097 C CA . ALA A 1 283 ? 106.988 105.043 137.755 1.00 39.66 283 ALA A CA 1
ATOM 2098 C C . ALA A 1 283 ? 106.016 106.127 138.200 1.00 39.66 283 ALA A C 1
ATOM 2099 O O . ALA A 1 283 ? 104.892 105.827 138.613 1.00 39.66 283 ALA A O 1
ATOM 2101 N N . LEU A 1 284 ? 106.427 107.396 138.108 1.00 41.09 284 LEU A N 1
ATOM 2102 C CA . LEU A 1 284 ? 105.542 108.496 138.487 1.00 41.09 284 LEU A CA 1
ATOM 2103 C C . LEU A 1 284 ? 104.375 108.638 137.519 1.00 41.09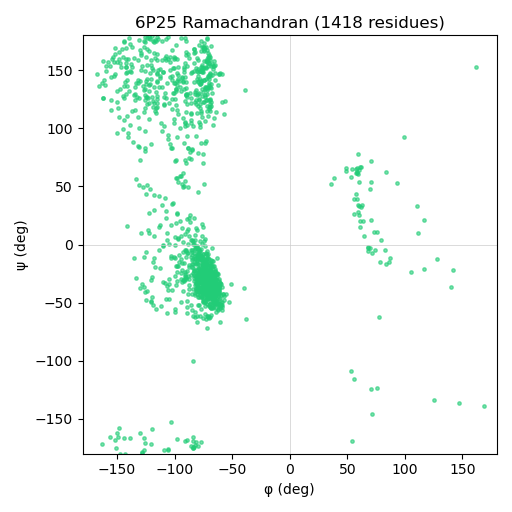 284 LEU A C 1
ATOM 2104 O O . LEU A 1 284 ? 103.290 109.071 137.920 1.00 41.09 284 LEU A O 1
ATOM 2109 N N . TYR A 1 285 ? 104.577 108.265 136.254 1.00 42.67 285 TYR A N 1
ATOM 2110 C CA . TYR A 1 285 ? 103.493 108.281 135.278 1.00 42.67 285 TYR A CA 1
ATOM 2111 C C . TYR A 1 285 ? 102.439 107.233 135.617 1.00 42.67 285 TYR A C 1
ATOM 2112 O O . TYR A 1 285 ? 101.232 107.514 135.575 1.00 42.67 285 TYR A O 1
ATOM 2121 N N . LEU A 1 286 ? 102.882 106.030 135.998 1.00 43.57 286 LEU A N 1
ATOM 2122 C CA . LEU A 1 286 ? 101.950 104.974 136.386 1.00 43.57 286 LEU A CA 1
ATOM 2123 C C . LEU A 1 286 ? 101.285 105.262 137.727 1.00 43.57 286 LEU A C 1
ATOM 2124 O O . LEU A 1 286 ? 100.130 104.872 137.936 1.00 43.57 286 LEU A O 1
ATOM 2129 N N . VAL A 1 287 ? 101.995 105.920 138.646 1.00 41.92 287 VAL A N 1
ATOM 2130 C CA . VAL A 1 287 ? 101.392 106.310 139.918 1.00 41.92 287 VAL A CA 1
ATOM 2131 C C . VAL A 1 287 ? 100.330 107.381 139.699 1.00 41.92 287 VAL A C 1
ATOM 2132 O O . VAL A 1 287 ? 99.237 107.313 140.271 1.00 41.92 287 VAL A O 1
ATOM 2136 N N . PHE A 1 288 ? 100.610 108.356 138.831 1.00 42.47 288 PHE A N 1
ATOM 2137 C CA . PHE A 1 288 ? 99.651 109.432 138.595 1.00 42.47 288 PHE A CA 1
ATOM 2138 C C . PHE A 1 288 ? 98.436 108.957 137.805 1.00 42.47 288 PHE A C 1
ATOM 2139 O O . PHE A 1 288 ? 97.327 109.462 138.020 1.00 42.47 288 PHE A O 1
ATOM 2147 N N . PHE A 1 289 ? 98.607 107.979 136.908 1.00 44.21 289 PHE A N 1
ATOM 2148 C CA . PHE A 1 289 ? 97.426 107.322 136.352 1.00 44.21 289 PHE A CA 1
ATOM 2149 C C . PHE A 1 289 ? 96.730 106.412 137.352 1.00 44.21 289 PHE A C 1
ATOM 2150 O O . PHE A 1 289 ? 95.534 106.148 137.190 1.00 44.21 289 PHE A O 1
ATOM 2158 N N . TYR A 1 290 ? 97.431 105.931 138.380 1.00 45.46 290 TYR A N 1
ATOM 2159 C CA . TYR A 1 290 ? 96.735 105.172 139.413 1.00 45.46 290 TYR A CA 1
ATOM 2160 C C . TYR A 1 290 ? 95.904 106.080 140.313 1.00 45.46 290 TYR A C 1
ATOM 2161 O O . TYR A 1 290 ? 94.845 105.667 140.793 1.00 45.46 290 TYR A O 1
ATOM 2170 N N . ILE A 1 291 ? 96.366 107.307 140.561 1.00 43.92 291 ILE A N 1
ATOM 2171 C CA . ILE A 1 291 ? 95.561 108.260 141.317 1.00 43.92 291 ILE A CA 1
ATOM 2172 C C . ILE A 1 291 ? 94.437 108.794 140.436 1.00 43.92 291 ILE A C 1
ATOM 2173 O O . ILE A 1 291 ? 93.351 109.133 140.930 1.00 43.92 291 ILE A O 1
ATOM 2178 N N . HIS A 1 292 ? 94.670 108.853 139.120 1.00 46.05 292 HIS A N 1
ATOM 2179 C CA . HIS A 1 292 ? 93.617 109.180 138.162 1.00 46.05 292 HIS A CA 1
ATOM 2180 C C . HIS A 1 292 ? 92.496 108.150 138.193 1.00 46.05 292 HIS A C 1
ATOM 2181 O O . HIS A 1 292 ? 91.327 108.490 138.393 1.00 46.05 292 HIS A O 1
ATOM 2188 N N . PHE A 1 293 ? 92.839 106.877 138.004 1.00 46.73 293 PHE A N 1
ATOM 2189 C CA . PHE A 1 293 ? 91.845 105.811 138.015 1.00 46.73 293 PHE A CA 1
ATOM 2190 C C . PHE A 1 293 ? 91.302 105.526 139.408 1.00 46.73 293 PHE A C 1
ATOM 2191 O O . PHE A 1 293 ? 90.246 104.898 139.529 1.00 46.73 293 PHE A O 1
ATOM 2199 N N . GLN A 1 294 ? 91.994 105.968 140.456 1.00 50.27 294 GLN A N 1
ATOM 2200 C CA . GLN A 1 294 ? 91.576 105.714 141.827 1.00 50.27 294 GLN A CA 1
ATOM 2201 C C . GLN A 1 294 ? 90.663 106.806 142.364 1.00 50.27 294 GLN A C 1
ATOM 2202 O O . GLN A 1 294 ? 89.800 106.529 143.204 1.00 50.27 294 GLN A O 1
ATOM 2208 N N . SER A 1 295 ? 90.814 108.037 141.883 1.00 49.79 295 SER A N 1
ATOM 2209 C CA . SER A 1 295 ? 89.959 109.126 142.329 1.00 49.79 295 SER A CA 1
ATOM 2210 C C . SER A 1 295 ? 88.720 109.298 141.468 1.00 49.79 295 SER A C 1
ATOM 2211 O O . SER A 1 295 ? 87.714 109.827 141.951 1.00 49.79 295 SER A O 1
ATOM 2214 N N . LEU A 1 296 ? 88.775 108.877 140.210 1.00 51.95 296 LEU A N 1
ATOM 2215 C CA . LEU A 1 296 ? 87.703 109.135 139.255 1.00 51.95 296 LEU A CA 1
ATOM 2216 C C . LEU A 1 296 ? 86.830 107.885 139.129 1.00 51.95 296 LEU A C 1
ATOM 2217 O O . LEU A 1 296 ? 86.843 107.172 138.126 1.00 51.95 296 LEU A O 1
ATOM 2222 N N . THR A 1 297 ? 86.059 107.628 140.187 1.00 58.99 297 THR A N 1
ATOM 2223 C CA . THR A 1 297 ? 85.383 106.345 140.353 1.00 58.99 297 THR A CA 1
ATOM 2224 C C . THR A 1 297 ? 83.983 106.292 139.757 1.00 58.99 297 THR A C 1
ATOM 2225 O O . THR A 1 297 ? 83.517 105.203 139.409 1.00 58.99 297 THR A O 1
ATOM 2229 N N . LEU A 1 298 ? 83.286 107.418 139.655 1.00 60.83 298 LEU A N 1
ATOM 2230 C CA . LEU A 1 298 ? 81.901 107.378 139.213 1.00 60.83 298 LEU A CA 1
ATOM 2231 C C . LEU A 1 298 ? 81.820 107.235 137.693 1.00 60.83 298 LEU A C 1
ATOM 2232 O O . LEU A 1 298 ? 82.820 107.313 136.977 1.00 60.83 298 LEU A O 1
ATOM 2237 N N . ASP A 1 299 ? 80.603 107.018 137.203 1.00 67.14 299 ASP A N 1
ATOM 2238 C CA . ASP A 1 299 ? 80.331 106.910 135.775 1.00 67.14 299 ASP A CA 1
ATOM 2239 C C . ASP A 1 299 ? 79.394 108.024 135.338 1.00 67.14 299 ASP A C 1
ATOM 2240 O O . ASP A 1 299 ? 78.280 108.147 135.858 1.00 67.14 299 ASP A O 1
ATOM 2245 N N . GLY A 1 300 ? 79.845 108.826 134.381 1.00 69.71 300 GLY A N 1
ATOM 2246 C CA . GLY A 1 300 ? 79.003 109.836 133.777 1.00 69.71 300 GLY A CA 1
ATOM 2247 C C . GLY A 1 300 ? 78.857 109.597 132.291 1.00 69.71 300 GLY A C 1
ATOM 2248 O O . GLY A 1 300 ? 79.064 108.477 131.816 1.00 69.71 300 GLY A O 1
ATOM 2249 N N . ASP A 1 301 ? 78.503 110.638 131.543 1.00 74.19 301 ASP A N 1
ATOM 2250 C CA . ASP A 1 301 ? 78.467 110.549 130.091 1.00 74.19 301 ASP A CA 1
ATOM 2251 C C . ASP A 1 301 ? 79.852 110.737 129.476 1.00 74.19 301 ASP A C 1
ATOM 2252 O O . ASP A 1 301 ? 79.998 110.633 128.254 1.00 74.19 301 ASP A O 1
ATOM 2257 N N . GLY A 1 302 ? 80.870 111.012 130.295 1.00 67.89 302 GLY A N 1
ATOM 2258 C CA . GLY A 1 302 ? 82.218 111.150 129.776 1.00 67.89 302 GLY A CA 1
ATOM 2259 C C . GLY A 1 302 ? 82.819 109.838 129.322 1.00 67.89 302 GLY A C 1
ATOM 2260 O O . GLY A 1 302 ? 83.621 109.811 128.386 1.00 67.89 302 GLY A O 1
ATOM 2261 N N . ALA A 1 303 ? 82.444 108.737 129.968 1.00 66.36 303 ALA A N 1
ATOM 2262 C CA . ALA A 1 303 ? 82.868 107.408 129.532 1.00 66.36 303 ALA A CA 1
ATOM 2263 C C . ALA A 1 303 ? 81.855 106.795 128.572 1.00 66.36 303 ALA A C 1
ATOM 2264 O O . ALA A 1 303 ? 81.417 105.660 128.736 1.00 66.36 303 ALA A O 1
ATOM 2266 N N . SER A 1 304 ? 81.481 107.557 127.544 1.00 70.35 304 SER A N 1
ATOM 2267 C CA . SER A 1 304 ? 80.501 107.079 126.579 1.00 70.35 304 SER A CA 1
ATOM 2268 C C . SER A 1 304 ? 81.130 106.159 125.548 1.00 70.35 304 SER A C 1
ATOM 2269 O O . SER A 1 304 ? 80.438 105.316 124.968 1.00 70.35 304 SER A O 1
ATOM 2272 N N . PHE A 1 305 ? 82.431 106.303 125.315 1.00 69.14 305 PHE A N 1
ATOM 2273 C CA . PHE A 1 305 ? 83.107 105.547 124.273 1.00 69.14 305 PHE A CA 1
ATOM 2274 C C . PHE A 1 305 ? 84.245 104.713 124.850 1.00 69.14 305 PHE A C 1
ATOM 2275 O O . PHE A 1 305 ? 85.360 104.703 124.324 1.00 69.14 305 PHE A O 1
ATOM 2283 N N . PHE A 1 306 ? 83.958 103.999 125.933 1.00 64.18 306 PHE A N 1
ATOM 2284 C CA . PHE A 1 306 ? 84.851 102.992 126.480 1.00 64.18 306 PHE A CA 1
ATOM 2285 C C . PHE A 1 306 ? 84.201 101.619 126.418 1.00 64.18 306 PHE A C 1
ATOM 2286 O O . PHE A 1 306 ? 82.982 101.492 126.278 1.00 64.18 306 PHE A O 1
ATOM 2294 N N . SER A 1 307 ? 85.043 100.591 126.512 1.00 63.77 307 SER A N 1
ATOM 2295 C CA . SER A 1 307 ? 84.574 99.216 126.510 1.00 63.77 307 SER A CA 1
ATOM 2296 C C . SER A 1 307 ? 83.757 98.934 127.770 1.00 63.77 307 SER A C 1
ATOM 2297 O O . SER A 1 307 ? 83.939 99.594 128.794 1.00 63.77 307 SER A O 1
ATOM 2300 N N . PRO A 1 308 ? 82.825 97.976 127.719 1.00 66.31 308 PRO A N 1
ATOM 2301 C CA . PRO A 1 308 ? 82.015 97.693 128.911 1.00 66.31 308 PRO A CA 1
ATOM 2302 C C . PRO A 1 308 ? 82.771 96.994 130.029 1.00 66.31 308 PRO A C 1
ATOM 2303 O O . PRO A 1 308 ? 82.235 96.909 131.141 1.00 66.31 308 PRO A O 1
ATOM 2307 N N . GLU A 1 309 ? 83.981 96.489 129.786 1.00 65.18 309 GLU A N 1
ATOM 2308 C CA . GLU A 1 309 ? 84.792 96.047 130.913 1.00 65.18 309 GLU A CA 1
ATOM 2309 C C . GLU A 1 309 ? 85.466 97.229 131.603 1.00 65.18 309 GLU A C 1
ATOM 2310 O O . GLU A 1 309 ? 85.635 97.207 132.826 1.00 65.18 309 GLU A O 1
ATOM 2316 N N . PHE A 1 310 ? 85.833 98.268 130.836 1.00 60.14 310 PHE A N 1
ATOM 2317 C CA . PHE A 1 310 ? 86.320 99.526 131.407 1.00 60.14 310 PHE A CA 1
ATOM 2318 C C . PHE A 1 310 ? 85.264 100.146 132.309 1.00 60.14 310 PHE A C 1
ATOM 2319 O O . PHE A 1 310 ? 85.548 100.537 133.446 1.00 60.14 310 PHE A O 1
ATOM 2327 N N . ARG A 1 311 ? 84.036 100.253 131.801 1.00 63.11 311 ARG A N 1
ATOM 2328 C CA . ARG A 1 311 ? 82.933 100.821 132.560 1.00 63.11 311 ARG A CA 1
ATOM 2329 C C . ARG A 1 311 ? 82.473 99.922 133.698 1.00 63.11 311 ARG A C 1
ATOM 2330 O O . ARG A 1 311 ? 81.777 100.401 134.593 1.00 63.11 311 ARG A O 1
ATOM 2338 N N . SER A 1 312 ? 82.854 98.642 133.698 1.00 64.16 312 SER A N 1
ATOM 2339 C CA . SER A 1 312 ? 82.447 97.737 134.768 1.00 64.16 312 SER A CA 1
ATOM 2340 C C . SER A 1 312 ? 83.118 98.058 136.098 1.00 64.16 312 SER A C 1
ATOM 2341 O O . SER A 1 312 ? 82.629 97.618 137.144 1.00 64.16 312 SER A O 1
ATOM 2344 N N . THR A 1 313 ? 84.221 98.806 136.086 1.00 62.11 313 THR A N 1
ATOM 2345 C CA . THR A 1 313 ? 84.858 99.233 137.324 1.00 62.11 313 THR A CA 1
ATOM 2346 C C . THR A 1 313 ? 84.226 100.487 137.907 1.00 62.11 313 THR A C 1
ATOM 2347 O O . THR A 1 313 ? 84.397 100.753 139.101 1.00 62.11 313 THR A O 1
ATOM 2351 N N . LEU A 1 314 ? 83.510 101.257 137.098 1.00 62.62 314 LEU A N 1
ATOM 2352 C CA . LEU A 1 314 ? 82.903 102.490 137.566 1.00 62.62 314 LEU A CA 1
ATOM 2353 C C . LEU A 1 314 ? 81.618 102.190 138.329 1.00 62.62 314 LEU A C 1
ATOM 2354 O O . LEU A 1 314 ? 80.946 101.187 138.084 1.00 62.62 314 LEU A O 1
ATOM 2359 N N . LYS A 1 315 ? 81.296 103.058 139.282 1.00 69.06 315 LYS A N 1
ATOM 2360 C CA . LYS A 1 315 ? 80.075 102.906 140.057 1.00 69.06 315 LYS A CA 1
ATOM 2361 C C . LYS A 1 315 ? 78.874 103.427 139.272 1.00 69.06 315 LYS A C 1
ATOM 2362 O O . LYS A 1 315 ? 79.017 104.203 138.324 1.00 69.06 315 LYS A O 1
ATOM 2368 N N . ASN A 1 316 ? 77.682 102.984 139.694 1.00 73.68 316 ASN A N 1
ATOM 2369 C CA . ASN A 1 316 ? 76.380 103.355 139.122 1.00 73.68 316 ASN A CA 1
ATOM 2370 C C . ASN A 1 316 ? 76.313 103.015 137.629 1.00 73.68 316 ASN A C 1
ATOM 2371 O O . ASN A 1 316 ? 76.210 103.881 136.758 1.00 73.68 316 ASN A O 1
ATOM 2376 N N . ASN A 1 317 ? 76.378 101.716 137.359 1.00 71.91 317 ASN A N 1
ATOM 2377 C CA . ASN A 1 317 ? 76.481 101.223 135.995 1.00 71.91 317 ASN A CA 1
ATOM 2378 C C . ASN A 1 317 ? 75.121 100.981 135.358 1.00 71.91 317 ASN A C 1
ATOM 2379 O O . ASN A 1 317 ? 74.122 100.721 136.034 1.00 71.91 317 ASN A O 1
ATOM 2384 N N . LYS A 1 318 ? 75.106 101.075 134.031 1.00 75.48 318 LYS A N 1
ATOM 2385 C CA . LYS A 1 318 ? 74.023 100.568 133.204 1.00 75.48 318 LYS A CA 1
ATOM 2386 C C . LYS A 1 318 ? 74.525 99.476 132.270 1.00 75.48 318 LYS A C 1
ATOM 2387 O O . LYS A 1 318 ? 73.781 99.028 131.389 1.00 75.48 318 LYS A O 1
ATOM 2393 N N . ILE A 1 319 ? 75.772 99.055 132.439 1.00 73.45 319 ILE A N 1
ATOM 2394 C CA . ILE A 1 319 ? 76.347 97.926 131.699 1.00 73.45 319 ILE A CA 1
ATOM 2395 C C . ILE A 1 319 ? 75.658 96.641 132.146 1.00 73.45 319 ILE A C 1
ATOM 2396 O O . ILE A 1 319 ? 75.522 96.411 133.361 1.00 73.45 319 ILE A O 1
ATOM 2401 N N . PRO A 1 320 ? 75.188 95.797 131.225 1.00 79.84 320 PRO A N 1
ATOM 2402 C CA . PRO A 1 320 ? 74.452 94.590 131.632 1.00 79.84 320 PRO A CA 1
ATOM 2403 C C . PRO A 1 320 ? 75.363 93.561 132.288 1.00 79.84 320 PRO A C 1
ATOM 2404 O O . PRO A 1 320 ? 76.371 93.139 131.718 1.00 79.84 320 PRO A O 1
ATOM 2408 N N . GLN A 1 321 ? 74.995 93.169 133.503 1.00 85.63 321 GLN A N 1
ATOM 2409 C CA . GLN A 1 321 ? 75.724 92.191 134.291 1.00 85.63 321 GLN A CA 1
ATOM 2410 C C . GLN A 1 321 ? 74.840 90.965 134.482 1.00 85.63 321 GLN A C 1
ATOM 2411 O O . GLN A 1 321 ? 73.611 91.083 134.554 1.00 85.63 321 GLN A O 1
ATOM 2417 N N . ASN A 1 322 ? 75.484 89.793 134.542 1.00 90.46 322 ASN A N 1
ATOM 2418 C CA . ASN A 1 322 ? 74.843 88.479 134.686 1.00 90.46 322 ASN A CA 1
ATOM 2419 C C . ASN A 1 322 ? 73.861 88.204 133.545 1.00 90.46 322 ASN A C 1
ATOM 2420 O O . ASN A 1 322 ? 72.659 88.026 133.747 1.00 90.46 322 ASN A O 1
ATOM 2425 N N . VAL A 1 323 ? 74.400 88.174 132.330 1.00 91.31 323 VAL A N 1
ATOM 2426 C CA . VAL A 1 323 ? 73.636 87.747 131.169 1.00 91.31 323 VAL A CA 1
ATOM 2427 C C . VAL A 1 323 ? 73.811 86.244 131.002 1.00 91.31 323 VAL A C 1
ATOM 2428 O O . VAL A 1 323 ? 74.723 85.633 131.563 1.00 91.31 323 VAL A O 1
ATOM 2432 N N . VAL A 1 324 ? 72.921 85.638 130.222 1.00 95.19 324 VAL A N 1
ATOM 2433 C CA . VAL A 1 324 ? 72.906 84.190 130.042 1.00 95.19 324 VAL A CA 1
ATOM 2434 C C . VAL A 1 324 ? 74.045 83.791 129.112 1.00 95.19 324 VAL A C 1
ATOM 2435 O O . VAL A 1 324 ? 74.117 84.259 127.972 1.00 95.19 324 VAL A O 1
ATOM 2439 N N . ALA A 1 325 ? 74.928 82.911 129.590 1.00 96.09 325 ALA A N 1
ATOM 2440 C CA . ALA A 1 325 ? 76.140 82.583 128.843 1.00 96.09 325 ALA A CA 1
ATOM 2441 C C . ALA A 1 325 ? 75.830 81.755 127.602 1.00 96.09 325 ALA A C 1
ATOM 2442 O O . ALA A 1 325 ? 76.093 82.185 126.474 1.00 96.09 325 ALA A O 1
ATOM 2444 N N . ASP A 1 326 ? 75.267 80.565 127.789 1.00 102.59 326 ASP A N 1
ATOM 2445 C CA . ASP A 1 326 ? 74.983 79.679 126.667 1.00 102.59 326 ASP A CA 1
ATOM 2446 C C . ASP A 1 326 ? 73.725 80.136 125.935 1.00 102.59 326 ASP A C 1
ATOM 2447 O O . ASP A 1 326 ? 72.644 80.230 126.525 1.00 102.59 326 ASP A O 1
ATOM 2452 N N . VAL A 1 327 ? 73.875 80.432 124.648 1.00 101.96 327 VAL A N 1
ATOM 2453 C CA . VAL A 1 327 ? 72.799 80.964 123.823 1.00 101.96 327 VAL A CA 1
ATOM 2454 C C . VAL A 1 327 ? 72.426 79.929 122.765 1.00 101.96 327 VAL A C 1
ATOM 2455 O O . VAL A 1 327 ? 73.297 79.274 122.177 1.00 101.96 327 VAL A O 1
ATOM 2459 N N . GLY A 1 328 ? 71.120 79.731 122.578 1.00 105.96 328 GLY A N 1
ATOM 2460 C CA . GLY A 1 328 ? 70.602 78.813 121.591 1.00 105.96 328 GLY A CA 1
ATOM 2461 C C . GLY A 1 328 ? 69.820 79.520 120.496 1.00 105.96 328 GLY A C 1
ATOM 2462 O O . GLY A 1 328 ? 69.644 80.735 120.487 1.00 105.96 328 GLY A O 1
ATOM 2463 N N . ILE A 1 329 ? 69.355 78.715 119.549 1.00 108.90 329 ILE A N 1
ATOM 2464 C CA . ILE A 1 329 ? 68.609 79.219 118.403 1.00 108.90 329 ILE A CA 1
ATOM 2465 C C . ILE A 1 329 ? 67.162 79.424 118.828 1.00 108.90 329 ILE A C 1
ATOM 2466 O O . ILE A 1 329 ? 66.490 78.480 119.258 1.00 108.90 329 ILE A O 1
ATOM 2471 N N . GLY A 1 330 ? 66.688 80.659 118.709 1.00 106.24 330 GLY A N 1
ATOM 2472 C CA . GLY A 1 330 ? 65.432 81.072 119.293 1.00 106.24 330 GLY A CA 1
ATOM 2473 C C . GLY A 1 330 ? 65.571 82.058 120.430 1.00 106.24 330 GLY A C 1
ATOM 2474 O O . GLY A 1 330 ? 64.579 82.329 121.116 1.00 106.24 330 GLY A O 1
ATOM 2475 N N . SER A 1 331 ? 66.765 82.601 120.649 1.00 102.42 331 SER A N 1
ATOM 2476 C CA . SER A 1 331 ? 67.043 83.484 121.772 1.00 102.42 331 SER A CA 1
ATOM 2477 C C . SER A 1 331 ? 66.990 84.937 121.327 1.00 102.42 331 SER A C 1
ATOM 2478 O O . SER A 1 331 ? 67.555 85.298 120.290 1.00 102.42 331 SER A O 1
ATOM 2481 N N . ILE A 1 332 ? 66.301 85.762 122.112 1.00 98.47 332 ILE A N 1
ATOM 2482 C CA . ILE A 1 332 ? 66.206 87.198 121.869 1.00 98.47 332 ILE A CA 1
ATOM 2483 C C . ILE A 1 332 ? 67.519 87.809 122.353 1.00 98.47 332 ILE A C 1
ATOM 2484 O O . ILE A 1 332 ? 67.720 87.992 123.553 1.00 98.47 332 ILE A O 1
ATOM 2489 N N . ILE A 1 333 ? 68.426 88.115 121.425 1.00 93.64 333 ILE A N 1
ATOM 2490 C CA . ILE A 1 333 ? 69.771 88.545 121.797 1.00 93.64 333 ILE A CA 1
ATOM 2491 C C . ILE A 1 333 ? 70.005 89.990 121.380 1.00 93.64 333 ILE A C 1
ATOM 2492 O O . ILE A 1 333 ? 69.144 90.612 120.750 1.00 93.64 333 ILE A O 1
ATOM 2497 N N . SER A 1 334 ? 71.176 90.531 121.720 1.00 87.90 334 SER A N 1
ATOM 2498 C CA . SER A 1 334 ? 71.559 91.878 121.304 1.00 87.90 334 SER A CA 1
ATOM 2499 C C . SER A 1 334 ? 73.040 91.872 120.953 1.00 87.90 334 SER A C 1
ATOM 2500 O O . SER A 1 334 ? 73.886 91.732 121.841 1.00 87.90 334 SER A O 1
ATOM 2503 N N . LEU A 1 335 ? 73.359 92.024 119.670 1.00 82.78 335 LEU A N 1
ATOM 2504 C CA . LEU A 1 335 ? 74.756 92.065 119.266 1.00 82.78 335 LEU A CA 1
ATOM 2505 C C . LEU A 1 335 ? 75.378 93.412 119.595 1.00 82.78 335 LEU A C 1
ATOM 2506 O O . LEU A 1 335 ? 74.698 94.437 119.678 1.00 82.78 335 LEU A O 1
ATOM 2511 N N . ARG A 1 336 ? 76.692 93.393 119.776 1.00 77.23 336 ARG A N 1
ATOM 2512 C CA . ARG A 1 336 ? 77.479 94.574 120.076 1.00 77.23 336 ARG A CA 1
ATOM 2513 C C . ARG A 1 336 ? 78.779 94.495 119.293 1.00 77.23 336 ARG A C 1
ATOM 2514 O O . ARG A 1 336 ? 79.440 93.450 119.281 1.00 77.23 336 ARG A O 1
ATOM 2522 N N . HIS A 1 337 ? 79.128 95.592 118.629 1.00 78.63 337 HIS A N 1
ATOM 2523 C CA . HIS A 1 337 ? 80.352 95.654 117.847 1.00 78.63 337 HIS A CA 1
ATOM 2524 C C . HIS A 1 337 ? 81.552 95.748 118.780 1.00 78.63 337 HIS A C 1
ATOM 2525 O O . HIS A 1 337 ? 81.526 96.498 119.759 1.00 78.63 337 HIS A O 1
ATOM 2532 N N . LEU A 1 338 ? 82.596 94.968 118.487 1.00 80.01 338 LEU A N 1
ATOM 2533 C CA . LEU A 1 338 ? 83.783 94.952 119.339 1.00 80.01 338 LEU A CA 1
ATOM 2534 C C . LEU A 1 338 ? 84.547 96.265 119.256 1.00 80.01 338 LEU A C 1
ATOM 2535 O O . LEU A 1 338 ? 84.700 96.974 120.256 1.00 80.01 338 LEU A O 1
ATOM 2540 N N . SER A 1 339 ? 85.048 96.595 118.066 1.00 82.75 339 SER A N 1
ATOM 2541 C CA . SER A 1 339 ? 86.090 97.606 117.942 1.00 82.75 339 SER A CA 1
ATOM 2542 C C . SER A 1 339 ? 85.538 99.016 118.086 1.00 82.75 339 SER A C 1
ATOM 2543 O O . SER A 1 339 ? 86.127 99.851 118.778 1.00 82.75 339 SER A O 1
ATOM 2546 N N . THR A 1 340 ? 84.426 99.310 117.428 1.00 87.83 340 THR A N 1
ATOM 2547 C CA . THR A 1 340 ? 83.817 100.619 117.576 1.00 87.83 340 THR A CA 1
ATOM 2548 C C . THR A 1 340 ? 83.013 100.653 118.870 1.00 87.83 340 THR A C 1
ATOM 2549 O O . THR A 1 340 ? 82.186 99.772 119.122 1.00 87.83 340 THR A O 1
ATOM 2553 N N . MET A 1 341 ? 83.260 101.676 119.688 1.00 86.10 341 MET A N 1
ATOM 2554 C CA . MET A 1 341 ? 82.710 101.712 121.037 1.00 86.10 341 MET A CA 1
ATOM 2555 C C . MET A 1 341 ? 81.224 102.050 121.062 1.00 86.10 341 MET A C 1
ATOM 2556 O O . MET A 1 341 ? 80.525 101.661 122.004 1.00 86.10 341 MET A O 1
ATOM 2561 N N . GLY A 1 342 ? 80.726 102.763 120.058 1.00 93.16 342 GLY A N 1
ATOM 2562 C CA . GLY A 1 342 ? 79.308 103.057 119.983 1.00 93.16 342 GLY A CA 1
ATOM 2563 C C . GLY A 1 342 ? 78.544 102.011 119.199 1.00 93.16 342 GLY A C 1
ATOM 2564 O O . GLY A 1 342 ? 78.117 102.271 118.072 1.00 93.16 342 GLY A O 1
ATOM 2565 N N . GLY A 1 343 ? 78.362 100.825 119.773 1.00 90.80 343 GLY A N 1
ATOM 2566 C CA . GLY A 1 343 ? 77.836 99.729 118.986 1.00 90.80 343 GLY A CA 1
ATOM 2567 C C . GLY A 1 343 ? 76.707 98.908 119.569 1.00 90.80 343 GLY A C 1
ATOM 2568 O O . GLY A 1 343 ? 76.803 98.427 120.695 1.00 90.80 343 GLY A O 1
ATOM 2569 N N . TYR A 1 344 ? 75.623 98.779 118.805 1.00 91.54 344 TYR A N 1
ATOM 2570 C CA . TYR A 1 344 ? 74.606 97.743 118.940 1.00 91.54 344 TYR A CA 1
ATOM 2571 C C . TYR A 1 344 ? 73.952 97.595 117.578 1.00 91.54 344 TYR A C 1
ATOM 2572 O O . TYR A 1 344 ? 73.786 98.587 116.869 1.00 91.54 344 TYR A O 1
ATOM 2581 N N . LEU A 1 345 ? 73.574 96.375 117.209 1.00 95.32 345 LEU A N 1
ATOM 2582 C CA . LEU A 1 345 ? 72.753 96.222 116.014 1.00 95.32 345 LEU A CA 1
ATOM 2583 C C . LEU A 1 345 ? 71.361 96.771 116.287 1.00 95.32 345 LEU A C 1
ATOM 2584 O O . LEU A 1 345 ? 70.648 96.279 117.168 1.00 95.32 345 LEU A O 1
ATOM 2589 N N . HIS A 1 346 ? 70.985 97.795 115.529 1.00 107.51 346 HIS A N 1
ATOM 2590 C CA . HIS A 1 346 ? 69.811 98.607 115.796 1.00 107.51 346 HIS A CA 1
ATOM 2591 C C . HIS A 1 346 ? 69.015 98.743 114.508 1.00 107.51 346 HIS A C 1
ATOM 2592 O O . HIS A 1 346 ? 69.594 98.858 113.426 1.00 107.51 346 HIS A O 1
ATOM 2599 N N . SER A 1 347 ? 67.691 98.713 114.621 1.00 114.17 347 SER A N 1
ATOM 2600 C CA . SER A 1 347 ? 66.831 98.806 113.443 1.00 114.17 347 SER A CA 1
ATOM 2601 C C . SER A 1 347 ? 65.482 99.348 113.887 1.00 114.17 347 SER A C 1
ATOM 2602 O O . SER A 1 347 ? 64.779 98.697 114.664 1.00 114.17 347 SER A O 1
ATOM 2605 N N . HIS A 1 348 ? 65.125 100.531 113.398 1.00 121.17 348 HIS A N 1
ATOM 2606 C CA . HIS A 1 348 ? 63.865 101.171 113.739 1.00 121.17 348 HIS A CA 1
ATOM 2607 C C . HIS A 1 348 ? 63.222 101.729 112.477 1.00 121.17 348 HIS A C 1
ATOM 2608 O O . HIS A 1 348 ? 63.884 101.943 111.459 1.00 121.17 348 HIS A O 1
ATOM 2615 N N . SER A 1 349 ? 61.915 101.980 112.565 1.00 126.24 349 SER A N 1
ATOM 2616 C CA . SER A 1 349 ? 61.096 102.252 111.389 1.00 126.24 349 SER A CA 1
ATOM 2617 C C . SER A 1 349 ? 61.304 103.650 110.816 1.00 126.24 349 SER A C 1
ATOM 2618 O O . SER A 1 349 ? 60.415 104.503 110.903 1.00 126.24 349 SER A O 1
ATOM 2621 N N . HIS A 1 350 ? 62.473 103.887 110.225 1.00 130.73 350 HIS A N 1
ATOM 2622 C CA . HIS A 1 350 ? 62.727 105.065 109.410 1.00 130.73 350 HIS A CA 1
ATOM 2623 C C . HIS A 1 350 ? 63.587 104.649 108.226 1.00 130.73 350 HIS A C 1
ATOM 2624 O O . HIS A 1 350 ? 64.495 103.825 108.359 1.00 130.73 350 HIS A O 1
ATOM 2631 N N . ASN A 1 351 ? 63.293 105.226 107.066 1.00 132.55 351 ASN A N 1
ATOM 2632 C CA . ASN A 1 351 ? 63.792 104.721 105.797 1.00 132.55 351 ASN A CA 1
ATOM 2633 C C . ASN A 1 351 ? 64.989 105.525 105.306 1.00 132.55 351 ASN A C 1
ATOM 2634 O O . ASN A 1 351 ? 65.217 106.667 105.715 1.00 132.55 351 ASN A O 1
ATOM 2639 N N . TYR A 1 352 ? 65.758 104.898 104.415 1.00 130.94 352 TYR A N 1
ATOM 2640 C CA . TYR A 1 352 ? 66.907 105.542 103.806 1.00 130.94 352 TYR A CA 1
ATOM 2641 C C . TYR A 1 352 ? 66.462 106.612 102.811 1.00 130.94 352 TYR A C 1
ATOM 2642 O O . TYR A 1 352 ? 65.331 106.587 102.321 1.00 130.94 352 TYR A O 1
ATOM 2651 N N . PRO A 1 353 ? 67.333 107.573 102.505 1.00 134.67 353 PRO A N 1
ATOM 2652 C CA . PRO A 1 353 ? 67.114 108.437 101.338 1.00 134.67 353 PRO A CA 1
ATOM 2653 C C . PRO A 1 353 ? 67.728 107.918 100.046 1.00 134.67 353 PRO A C 1
ATOM 2654 O O . PRO A 1 353 ? 67.517 108.535 98.996 1.00 134.67 353 PRO A O 1
ATOM 2658 N N . ALA A 1 354 ? 68.473 106.815 100.090 1.00 136.00 354 ALA A N 1
ATOM 2659 C CA . ALA A 1 354 ? 69.143 106.290 98.908 1.00 136.00 354 ALA A CA 1
ATOM 2660 C C . ALA A 1 354 ? 69.118 104.769 98.950 1.00 136.00 354 ALA A C 1
ATOM 2661 O O . ALA A 1 354 ? 68.693 104.159 99.934 1.00 136.00 354 ALA A O 1
ATOM 2663 N N . GLY A 1 355 ? 69.585 104.161 97.867 1.00 135.35 355 GLY A N 1
ATOM 2664 C CA . GLY A 1 355 ? 69.610 102.707 97.789 1.00 135.35 355 GLY A CA 1
ATOM 2665 C C . GLY A 1 355 ? 68.227 102.156 97.531 1.00 135.35 355 GLY A C 1
ATOM 2666 O O . GLY A 1 355 ? 67.572 102.521 96.551 1.00 135.35 355 GLY A O 1
ATOM 2667 N N . SER A 1 356 ? 67.772 101.269 98.414 1.00 132.44 356 SER A N 1
ATOM 2668 C CA . SER A 1 356 ? 66.444 100.683 98.304 1.00 132.44 356 SER A CA 1
ATOM 2669 C C . SER A 1 356 ? 65.404 101.395 99.155 1.00 132.44 356 SER A C 1
ATOM 2670 O O . SER A 1 356 ? 64.214 101.083 99.022 1.00 132.44 356 SER A O 1
ATOM 2673 N N . GLU A 1 357 ? 65.841 102.318 100.024 1.00 133.34 357 GLU A N 1
ATOM 2674 C CA . GLU A 1 357 ? 64.983 103.099 100.926 1.00 133.34 357 GLU A CA 1
ATOM 2675 C C . GLU A 1 357 ? 64.160 102.200 101.851 1.00 133.34 357 GLU A C 1
ATOM 2676 O O . GLU A 1 357 ? 62.989 102.466 102.128 1.00 133.34 357 GLU A O 1
ATOM 2682 N N . GLN A 1 358 ? 64.782 101.125 102.332 1.00 129.55 358 GLN A N 1
ATOM 2683 C CA . GLN A 1 358 ? 64.155 100.206 103.271 1.00 129.55 358 GLN A CA 1
ATOM 2684 C C . GLN A 1 358 ? 64.460 100.642 104.703 1.00 129.55 358 GLN A C 1
ATOM 2685 O O . GLN A 1 358 ? 64.976 101.735 104.948 1.00 129.55 358 GLN A O 1
ATOM 2691 N N . GLN A 1 359 ? 64.141 99.778 105.666 1.00 123.47 359 GLN A N 1
ATOM 2692 C CA . GLN A 1 359 ? 64.396 100.072 107.071 1.00 123.47 359 GLN A CA 1
ATOM 2693 C C . GLN A 1 359 ? 65.891 100.021 107.364 1.00 123.47 359 GLN A C 1
ATOM 2694 O O . GLN A 1 359 ? 66.587 99.093 106.942 1.00 123.47 359 GLN A O 1
ATOM 2700 N N . GLN A 1 360 ? 66.380 101.019 108.093 1.00 123.81 360 GLN A N 1
ATOM 2701 C CA . GLN A 1 360 ? 67.812 101.195 108.269 1.00 123.81 360 GLN A CA 1
ATOM 2702 C C . GLN A 1 360 ? 68.361 100.347 109.412 1.00 123.81 360 GLN A C 1
ATOM 2703 O O . GLN A 1 360 ? 67.676 100.065 110.400 1.00 123.81 360 GLN A O 1
ATOM 2709 N N . SER A 1 361 ? 69.614 99.928 109.248 1.00 112.64 361 SER A N 1
ATOM 2710 C CA . SER A 1 361 ? 70.362 99.183 110.252 1.00 112.64 361 SER A CA 1
ATOM 2711 C C . SER A 1 361 ? 71.528 100.050 110.707 1.00 112.64 361 SER A C 1
ATOM 2712 O O . SER A 1 361 ? 72.380 100.424 109.895 1.00 112.64 361 SER A O 1
ATOM 2715 N N . THR A 1 362 ? 71.550 100.389 111.996 1.00 108.21 362 THR A N 1
ATOM 2716 C CA . THR A 1 362 ? 72.488 101.357 112.546 1.00 108.21 362 THR A CA 1
ATOM 2717 C C . THR A 1 362 ? 73.194 100.783 113.769 1.00 108.21 362 THR A C 1
ATOM 2718 O O . THR A 1 362 ? 72.747 99.802 114.370 1.00 108.21 362 THR A O 1
ATOM 2722 N N . LEU A 1 363 ? 74.310 101.421 114.131 1.00 101.29 363 LEU A N 1
ATOM 2723 C CA . LEU A 1 363 ? 74.947 101.244 115.436 1.00 101.29 363 LEU A CA 1
ATOM 2724 C C . LEU A 1 363 ? 74.462 102.347 116.367 1.00 101.29 363 LEU A C 1
ATOM 2725 O O . LEU A 1 363 ? 74.949 103.479 116.315 1.00 101.29 363 LEU A O 1
ATOM 2730 N N . TYR A 1 364 ? 73.499 102.011 117.225 1.00 101.38 364 TYR A N 1
ATOM 2731 C CA . TYR A 1 364 ? 73.043 102.921 118.262 1.00 101.38 364 TYR A CA 1
ATOM 2732 C C . TYR A 1 364 ? 73.709 102.538 119.570 1.00 101.38 364 TYR A C 1
ATOM 2733 O O . TYR A 1 364 ? 73.609 101.372 119.980 1.00 101.38 364 TYR A O 1
ATOM 2742 N N . PRO A 1 365 ? 74.395 103.460 120.253 1.00 97.88 365 PRO A N 1
ATOM 2743 C CA . PRO A 1 365 ? 75.265 103.053 121.366 1.00 97.88 365 PRO A CA 1
ATOM 2744 C C . PRO A 1 365 ? 74.540 102.689 122.650 1.00 97.88 365 PRO A C 1
ATOM 2745 O O . PRO A 1 365 ? 75.128 101.986 123.483 1.00 97.88 365 PRO A O 1
ATOM 2749 N N . HIS A 1 366 ? 73.305 103.132 122.847 1.00 100.01 366 HIS A N 1
ATOM 2750 C CA . HIS A 1 366 ? 72.604 102.910 124.102 1.00 100.01 366 HIS A CA 1
ATOM 2751 C C . HIS A 1 366 ? 71.639 101.735 123.985 1.00 100.01 366 HIS A C 1
ATOM 2752 O O . HIS A 1 366 ? 71.258 101.314 122.891 1.00 100.01 366 HIS A O 1
ATOM 2759 N N . MET A 1 367 ? 71.254 101.202 125.142 1.00 98.77 367 MET A N 1
ATOM 2760 C CA . MET A 1 367 ? 70.400 100.021 125.212 1.00 98.77 367 MET A CA 1
ATOM 2761 C C . MET A 1 367 ? 68.947 100.421 124.988 1.00 98.77 367 MET A C 1
ATOM 2762 O O . MET A 1 367 ? 68.391 101.217 125.752 1.00 98.77 367 MET A O 1
ATOM 2767 N N . ASP A 1 368 ? 68.331 99.875 123.946 1.00 103.11 368 ASP A N 1
ATOM 2768 C CA . ASP A 1 368 ? 66.897 99.995 123.712 1.00 103.11 368 ASP A CA 1
ATOM 2769 C C . ASP A 1 368 ? 66.282 98.610 123.542 1.00 103.11 368 ASP A C 1
ATOM 2770 O O . ASP A 1 368 ? 66.968 97.586 123.582 1.00 103.11 368 ASP A O 1
ATOM 2775 N N . ALA A 1 369 ? 64.963 98.595 123.350 1.00 105.13 369 ALA A N 1
ATOM 2776 C CA . ALA A 1 369 ? 64.268 97.372 122.975 1.00 105.13 369 ALA A CA 1
ATOM 2777 C C . ALA A 1 369 ? 64.408 97.067 121.491 1.00 105.13 369 ALA A C 1
ATOM 2778 O O . ALA A 1 369 ? 64.160 95.929 121.078 1.00 105.13 369 ALA A O 1
ATOM 2780 N N . ASN A 1 370 ? 64.801 98.054 120.687 1.00 106.01 370 ASN A N 1
ATOM 2781 C CA . ASN A 1 370 ? 65.023 97.865 119.261 1.00 106.01 370 ASN A CA 1
ATOM 2782 C C . ASN A 1 370 ? 66.357 97.201 118.947 1.00 106.01 370 ASN A C 1
ATOM 2783 O O . ASN A 1 370 ? 66.633 96.931 117.775 1.00 106.01 370 ASN A O 1
ATOM 2788 N N . ASN A 1 371 ? 67.192 96.942 119.951 1.00 101.01 371 ASN A N 1
ATOM 2789 C CA . ASN A 1 371 ? 68.439 96.218 119.761 1.00 101.01 371 ASN A CA 1
ATOM 2790 C C . ASN A 1 371 ? 68.263 94.714 119.905 1.00 101.01 371 ASN A C 1
ATOM 2791 O O . ASN A 1 371 ? 69.260 93.991 119.986 1.00 101.01 371 ASN A O 1
ATOM 2796 N N . ASP A 1 372 ? 67.026 94.233 119.936 1.00 102.65 372 ASP A N 1
ATOM 2797 C CA . ASP A 1 372 ? 66.742 92.827 120.169 1.00 102.65 372 ASP A CA 1
ATOM 2798 C C . ASP A 1 372 ? 66.622 92.076 118.850 1.00 102.65 372 ASP A C 1
ATOM 2799 O O . ASP A 1 372 ? 66.043 92.580 117.884 1.00 102.65 372 ASP A O 1
ATOM 2804 N N . TRP A 1 373 ? 67.170 90.862 118.821 1.00 99.95 373 TRP A N 1
ATOM 2805 C CA . TRP A 1 373 ? 67.256 90.069 117.600 1.00 99.95 373 TRP A CA 1
ATOM 2806 C C . TRP A 1 373 ? 67.051 88.605 117.958 1.00 99.95 373 TRP A C 1
ATOM 2807 O O . TRP A 1 373 ? 67.743 88.079 118.832 1.00 99.95 373 TRP A O 1
ATOM 2818 N N . LEU A 1 374 ? 66.096 87.953 117.301 1.00 104.12 374 LEU A N 1
ATOM 2819 C CA . LEU A 1 374 ? 65.949 86.509 117.416 1.00 104.12 374 LEU A CA 1
ATOM 2820 C C . LEU A 1 374 ? 66.940 85.810 116.499 1.00 104.12 374 LEU A C 1
ATOM 2821 O O . LEU A 1 374 ? 67.083 86.181 115.331 1.00 104.12 374 LEU A O 1
ATOM 2826 N N . LEU A 1 375 ? 67.635 84.812 117.034 1.00 104.86 375 LEU A N 1
ATOM 2827 C CA . LEU A 1 375 ? 68.397 83.874 116.218 1.00 104.86 375 LEU A CA 1
ATOM 2828 C C . LEU A 1 375 ? 67.458 82.761 115.778 1.00 104.86 375 LEU A C 1
ATOM 2829 O O . LEU A 1 375 ? 67.106 81.894 116.582 1.00 104.86 375 LEU A O 1
ATOM 2834 N N . GLU A 1 376 ? 67.037 82.773 114.516 1.00 110.79 376 GLU A N 1
ATOM 2835 C CA . GLU A 1 376 ? 66.150 81.725 114.030 1.00 110.79 376 GLU A CA 1
ATOM 2836 C C . GLU A 1 376 ? 66.808 80.951 112.895 1.00 110.79 376 GLU A C 1
ATOM 2837 O O . GLU A 1 376 ? 67.639 81.484 112.159 1.00 110.79 376 GLU A O 1
ATOM 2843 N N . LEU A 1 377 ? 66.446 79.676 112.780 1.00 113.41 377 LEU A N 1
ATOM 2844 C CA . LEU A 1 377 ? 67.068 78.799 111.796 1.00 113.41 377 LEU A CA 1
ATOM 2845 C C . LEU A 1 377 ? 66.614 79.128 110.378 1.00 113.41 377 LEU A C 1
ATOM 2846 O O . LEU A 1 377 ? 65.516 79.642 110.151 1.00 113.41 377 LEU A O 1
ATOM 2851 N N . TYR A 1 378 ? 67.485 78.815 109.415 1.00 115.47 378 TYR A N 1
ATOM 2852 C CA . TYR A 1 378 ? 67.136 78.934 108.004 1.00 115.47 378 TYR A CA 1
ATOM 2853 C C . TYR A 1 378 ? 66.266 77.775 107.534 1.00 115.47 378 TYR A C 1
ATOM 2854 O O . TYR A 1 378 ? 65.331 77.986 106.751 1.00 115.47 378 TYR A O 1
ATOM 2863 N N . ASN A 1 379 ? 66.575 76.561 107.998 1.00 115.49 379 ASN A N 1
ATOM 2864 C CA . ASN A 1 379 ? 65.901 75.304 107.640 1.00 115.49 379 ASN A CA 1
ATOM 2865 C C . ASN A 1 379 ? 65.891 75.048 106.132 1.00 115.49 379 ASN A C 1
ATOM 2866 O O . ASN A 1 379 ? 64.916 75.355 105.446 1.00 115.49 379 ASN A O 1
ATOM 2871 N N . SER A 1 384 ? 59.292 77.148 116.060 1.00 134.87 384 SER A N 1
ATOM 2872 C CA . SER A 1 384 ? 59.839 77.025 117.406 1.00 134.87 384 SER A CA 1
ATOM 2873 C C . SER A 1 384 ? 59.626 75.620 117.957 1.00 134.87 384 SER A C 1
ATOM 2874 O O . SER A 1 384 ? 58.496 75.139 118.033 1.00 134.87 384 SER A O 1
ATOM 2877 N N . LEU A 1 385 ? 60.717 74.969 118.343 1.00 132.01 385 LEU A N 1
ATOM 2878 C CA . LEU A 1 385 ? 60.688 73.619 118.884 1.00 132.01 385 LEU A CA 1
ATOM 2879 C C . LEU A 1 385 ? 60.927 73.660 120.389 1.00 132.01 385 LEU A C 1
ATOM 2880 O O . LEU A 1 385 ? 61.035 74.726 121.002 1.00 132.01 385 LEU A O 1
ATOM 2885 N N . THR A 1 386 ? 61.008 72.472 120.987 1.00 128.87 386 THR A N 1
ATOM 2886 C CA . THR A 1 386 ? 61.269 72.324 122.411 1.00 128.87 386 THR A CA 1
ATOM 2887 C C . THR A 1 386 ? 62.733 72.013 122.703 1.00 128.87 386 THR A C 1
ATOM 2888 O O . THR A 1 386 ? 63.053 71.533 123.795 1.00 128.87 386 THR A O 1
ATOM 2892 N N . THR A 1 387 ? 63.624 72.281 121.755 1.00 124.42 387 THR A N 1
ATOM 2893 C CA . THR A 1 387 ? 65.038 71.965 121.883 1.00 124.42 387 THR A CA 1
ATOM 2894 C C . THR A 1 387 ? 65.851 73.242 122.090 1.00 124.42 387 THR A C 1
ATOM 2895 O O . THR A 1 387 ? 65.326 74.359 122.079 1.00 124.42 387 THR A O 1
ATOM 2899 N N . PHE A 1 388 ? 67.156 73.056 122.281 1.00 115.48 388 PHE A N 1
ATOM 2900 C CA . PHE A 1 388 ? 68.095 74.134 122.587 1.00 115.48 388 PHE A CA 1
ATOM 2901 C C . PHE A 1 388 ? 69.331 73.975 121.694 1.00 115.48 388 PHE A C 1
ATOM 2902 O O . PHE A 1 388 ? 70.447 73.766 122.164 1.00 115.48 388 PHE A O 1
ATOM 2910 N N . GLN A 1 389 ? 69.093 73.943 120.379 1.00 113.58 389 GLN A N 1
ATOM 2911 C CA . GLN A 1 389 ? 70.163 73.840 119.389 1.00 113.58 389 GLN A CA 1
ATOM 2912 C C . GLN A 1 389 ? 71.184 74.967 119.523 1.00 113.58 389 GLN A C 1
ATOM 2913 O O . GLN A 1 389 ? 70.877 76.139 119.286 1.00 113.58 389 GLN A O 1
ATOM 2919 N N . ASN A 1 390 ? 72.397 74.596 119.925 1.00 110.15 390 ASN A N 1
ATOM 2920 C CA . ASN A 1 390 ? 73.476 75.528 120.213 1.00 110.15 390 ASN A CA 1
ATOM 2921 C C . ASN A 1 390 ? 73.994 76.193 118.935 1.00 110.15 390 ASN A C 1
ATOM 2922 O O . ASN A 1 390 ? 73.770 75.720 117.817 1.00 110.15 390 ASN A O 1
ATOM 2927 N N . LEU A 1 391 ? 74.691 77.316 119.114 1.00 103.51 391 LEU A N 1
ATOM 2928 C CA . LEU A 1 391 ? 75.254 78.074 117.994 1.00 103.51 391 LEU A CA 1
ATOM 2929 C C . LEU A 1 391 ? 76.677 77.600 117.743 1.00 103.51 391 LEU A C 1
ATOM 2930 O O . LEU A 1 391 ? 77.643 78.175 118.245 1.00 103.51 391 LEU A O 1
ATOM 2935 N N . THR A 1 392 ? 76.813 76.558 116.932 1.00 102.63 392 THR A N 1
ATOM 2936 C CA . THR A 1 392 ? 78.129 76.036 116.607 1.00 102.63 392 THR A CA 1
ATOM 2937 C C . THR A 1 392 ? 78.826 76.926 115.579 1.00 102.63 392 THR A C 1
ATOM 2938 O O . THR A 1 392 ? 78.258 77.885 115.051 1.00 102.63 392 THR A O 1
ATOM 2942 N N . ASP A 1 393 ? 80.081 76.590 115.297 1.00 100.63 393 ASP A N 1
ATOM 2943 C CA . ASP A 1 393 ? 80.898 77.347 114.354 1.00 100.63 393 ASP A CA 1
ATOM 2944 C C . ASP A 1 393 ? 80.480 76.949 112.945 1.00 100.63 393 ASP A C 1
ATOM 2945 O O . ASP A 1 393 ? 80.839 75.877 112.455 1.00 100.63 393 ASP A O 1
ATOM 2950 N N . GLY A 1 394 ? 79.713 77.816 112.290 1.00 100.96 394 GLY A N 1
ATOM 2951 C CA . GLY A 1 394 ? 79.256 77.544 110.944 1.00 100.96 394 GLY A CA 1
ATOM 2952 C C . GLY A 1 394 ? 77.751 77.421 110.846 1.00 100.96 394 GLY A C 1
ATOM 2953 O O . GLY A 1 394 ? 77.231 76.831 109.895 1.00 100.96 394 GLY A O 1
ATOM 2954 N N . THR A 1 395 ? 77.040 77.975 111.822 1.00 101.13 395 THR A N 1
ATOM 2955 C CA . THR A 1 395 ? 75.586 77.896 111.863 1.00 101.13 395 THR A CA 1
ATOM 2956 C C . THR A 1 395 ? 74.990 79.089 111.127 1.00 101.13 395 THR A C 1
ATOM 2957 O O . THR A 1 395 ? 75.149 80.234 111.562 1.00 101.13 395 THR A O 1
ATOM 2961 N N . LYS A 1 396 ? 74.309 78.822 110.015 1.00 104.54 396 LYS A N 1
ATOM 2962 C CA . LYS A 1 396 ? 73.601 79.875 109.303 1.00 104.54 396 LYS A CA 1
ATOM 2963 C C . LYS A 1 396 ? 72.280 80.174 110.004 1.00 104.54 396 LYS A C 1
ATOM 2964 O O . LYS A 1 396 ? 71.487 79.268 110.284 1.00 104.54 396 LYS A O 1
ATOM 2970 N N . VAL A 1 397 ? 72.075 81.443 110.348 1.00 105.77 397 VAL A N 1
ATOM 2971 C CA . VAL A 1 397 ? 70.908 81.876 111.095 1.00 105.77 397 VAL A CA 1
ATOM 2972 C C . VAL A 1 397 ? 70.252 83.039 110.361 1.00 105.77 397 VAL A C 1
ATOM 2973 O O . VAL A 1 397 ? 70.679 83.453 109.286 1.00 105.77 397 VAL A O 1
ATOM 2977 N N . ARG A 1 398 ? 69.190 83.552 110.969 1.00 109.48 398 ARG A N 1
ATOM 2978 C CA . ARG A 1 398 ? 68.492 84.748 110.531 1.00 109.48 398 ARG A CA 1
ATOM 2979 C C . ARG A 1 398 ? 68.255 85.603 111.763 1.00 109.48 398 ARG A C 1
ATOM 2980 O O . ARG A 1 398 ? 67.764 85.099 112.781 1.00 109.48 398 ARG A O 1
ATOM 2988 N N . LEU A 1 399 ? 68.627 86.879 111.675 1.00 104.81 399 LEU A N 1
ATOM 2989 C CA . LEU A 1 399 ? 68.438 87.835 112.760 1.00 104.81 399 LEU A CA 1
ATOM 2990 C C . LEU A 1 399 ? 67.086 88.510 112.576 1.00 104.81 399 LEU A C 1
ATOM 2991 O O . LEU A 1 399 ? 66.930 89.383 111.717 1.00 104.81 399 LEU A O 1
ATOM 2996 N N . PHE A 1 400 ? 66.112 88.107 113.382 1.00 108.63 400 PHE A N 1
ATOM 2997 C CA . PHE A 1 400 ? 64.739 88.579 113.262 1.00 108.63 400 PHE A CA 1
ATOM 2998 C C . PHE A 1 400 ? 64.477 89.653 114.312 1.00 108.63 400 PHE A C 1
ATOM 2999 O O . PHE A 1 400 ? 64.364 89.348 115.503 1.00 108.63 400 PHE A O 1
ATOM 3007 N N . HIS A 1 401 ? 64.374 90.903 113.867 1.00 107.64 401 HIS A N 1
ATOM 3008 C CA . HIS A 1 401 ? 64.116 92.023 114.767 1.00 107.64 401 HIS A CA 1
ATOM 3009 C C . HIS A 1 401 ? 62.701 91.920 115.331 1.00 107.64 401 HIS A C 1
ATOM 3010 O O . HIS A 1 401 ? 61.722 91.948 114.577 1.00 107.64 401 HIS A O 1
ATOM 3017 N N . THR A 1 402 ? 62.591 91.802 116.655 1.00 109.69 402 THR A N 1
ATOM 3018 C CA . THR A 1 402 ? 61.323 91.444 117.282 1.00 109.69 402 THR A CA 1
ATOM 3019 C C . THR A 1 402 ? 60.338 92.600 117.391 1.00 109.69 402 THR A C 1
ATOM 3020 O O . THR A 1 402 ? 59.162 92.355 117.681 1.00 109.69 402 THR A O 1
ATOM 3024 N N . VAL A 1 403 ? 60.767 93.838 117.171 1.00 110.28 403 VAL A N 1
ATOM 3025 C CA . VAL A 1 403 ? 59.874 94.975 117.359 1.00 110.28 403 VAL A CA 1
ATOM 3026 C C . VAL A 1 403 ? 59.200 95.372 116.054 1.00 110.28 403 VAL A C 1
ATOM 3027 O O . VAL A 1 403 ? 57.977 95.520 115.994 1.00 110.28 403 VAL A O 1
ATOM 3031 N N . THR A 1 404 ? 59.976 95.534 114.987 1.00 113.91 404 THR A N 1
ATOM 3032 C CA . THR A 1 404 ? 59.458 96.067 113.737 1.00 113.91 404 THR A CA 1
ATOM 3033 C C . THR A 1 404 ? 59.096 94.998 112.717 1.00 113.91 404 THR A C 1
ATOM 3034 O O . THR A 1 404 ? 58.732 95.357 111.591 1.00 113.91 404 THR A O 1
ATOM 3038 N N . ARG A 1 405 ? 59.184 93.711 113.086 1.00 117.09 405 ARG A N 1
ATOM 3039 C CA . ARG A 1 405 ? 58.783 92.560 112.263 1.00 117.09 405 ARG A CA 1
ATOM 3040 C C . ARG A 1 405 ? 59.561 92.549 110.938 1.00 117.09 405 ARG A C 1
ATOM 3041 O O . ARG A 1 405 ? 59.028 92.774 109.848 1.00 117.09 405 ARG A O 1
ATOM 3049 N N . CYS A 1 406 ? 60.871 92.347 111.072 1.00 115.29 406 CYS A N 1
ATOM 3050 C CA . CYS A 1 406 ? 61.749 92.388 109.910 1.00 115.29 406 CYS A CA 1
ATOM 3051 C C . CYS A 1 406 ? 62.994 91.551 110.162 1.00 115.29 406 CYS A C 1
ATOM 3052 O O . CYS A 1 406 ? 63.359 91.262 111.305 1.00 115.29 406 CYS A O 1
ATOM 3055 N N . ARG A 1 407 ? 63.643 91.173 109.066 1.00 115.48 407 ARG A N 1
ATOM 3056 C CA . ARG A 1 407 ? 64.862 90.385 109.058 1.00 115.48 407 ARG A CA 1
ATOM 3057 C C . ARG A 1 407 ? 66.065 91.311 108.899 1.00 115.48 407 ARG A C 1
ATOM 3058 O O . ARG A 1 407 ? 65.958 92.533 109.032 1.00 115.48 407 ARG A O 1
ATOM 3066 N N . LEU A 1 408 ? 67.229 90.730 108.618 1.00 111.02 408 LEU A N 1
ATOM 3067 C CA . LEU A 1 408 ? 68.415 91.486 108.232 1.00 111.02 408 LEU A CA 1
ATOM 3068 C C . LEU A 1 408 ? 68.774 91.086 106.808 1.00 111.02 408 LEU A C 1
ATOM 3069 O O . LEU A 1 408 ? 69.092 89.921 106.550 1.00 111.02 408 LEU A O 1
ATOM 3074 N N . HIS A 1 409 ? 68.727 92.051 105.890 1.00 117.03 409 HIS A N 1
ATOM 3075 C CA . HIS A 1 409 ? 68.730 91.783 104.458 1.00 117.03 409 HIS A CA 1
ATOM 3076 C C . HIS A 1 409 ? 69.858 92.560 103.798 1.00 117.03 409 HIS A C 1
ATOM 3077 O O . HIS A 1 409 ? 70.003 93.761 104.036 1.00 117.03 409 HIS A O 1
ATOM 3084 N N . SER A 1 410 ? 70.617 91.894 102.927 1.00 116.13 410 SER A N 1
ATOM 3085 C CA . SER A 1 410 ? 71.859 92.466 102.417 1.00 116.13 410 SER A CA 1
ATOM 3086 C C . SER A 1 410 ? 71.872 92.538 100.896 1.00 116.13 410 SER A C 1
ATOM 3087 O O . SER A 1 410 ? 72.797 92.023 100.259 1.00 116.13 410 SER A O 1
ATOM 3090 N N . HIS A 1 411 ? 70.822 93.118 100.315 1.00 123.81 411 HIS A N 1
ATOM 3091 C CA . HIS A 1 411 ? 70.764 93.377 98.881 1.00 123.81 411 HIS A CA 1
ATOM 3092 C C . HIS A 1 411 ? 71.919 94.270 98.433 1.00 123.81 411 HIS A C 1
ATOM 3093 O O . HIS A 1 411 ? 72.366 95.160 99.160 1.00 123.81 411 HIS A O 1
ATOM 3100 N N . ASP A 1 412 ? 72.393 94.035 97.207 1.00 125.37 412 ASP A N 1
ATOM 3101 C CA . ASP A 1 412 ? 73.597 94.696 96.698 1.00 125.37 412 ASP A CA 1
ATOM 3102 C C . ASP A 1 412 ? 73.246 96.049 96.074 1.00 125.37 412 ASP A C 1
ATOM 3103 O O . ASP A 1 412 ? 73.169 96.220 94.855 1.00 125.37 412 ASP A O 1
ATOM 3108 N N . HIS A 1 413 ? 73.063 97.040 96.942 1.00 126.66 413 HIS A N 1
ATOM 3109 C CA . HIS A 1 413 ? 72.806 98.418 96.537 1.00 126.66 413 HIS A CA 1
ATOM 3110 C C . HIS A 1 413 ? 73.892 99.338 97.102 1.00 126.66 413 HIS A C 1
ATOM 3111 O O . HIS A 1 413 ? 74.894 98.886 97.663 1.00 126.66 413 HIS A O 1
ATOM 3118 N N . LYS A 1 414 ? 73.680 100.648 96.941 1.00 128.52 414 LYS A N 1
ATOM 3119 C CA . LYS A 1 414 ? 74.639 101.676 97.327 1.00 128.52 414 LYS A CA 1
ATOM 3120 C C . LYS A 1 414 ? 74.604 101.906 98.840 1.00 128.52 414 LYS A C 1
ATOM 3121 O O . LYS A 1 414 ? 73.525 101.924 99.438 1.00 128.52 414 LYS A O 1
ATOM 3127 N N . PRO A 1 415 ? 75.763 102.064 99.478 1.00 127.65 415 PRO A N 1
ATOM 3128 C CA . PRO A 1 415 ? 75.796 102.435 100.903 1.00 127.65 415 PRO A CA 1
ATOM 3129 C C . PRO A 1 415 ? 75.285 103.850 101.112 1.00 127.65 415 PRO A C 1
ATOM 3130 O O . PRO A 1 415 ? 75.324 104.672 100.184 1.00 127.65 415 PRO A O 1
ATOM 3134 N N . PRO A 1 416 ? 74.772 104.170 102.320 1.00 127.53 416 PRO A N 1
ATOM 3135 C CA . PRO A 1 416 ? 74.219 105.512 102.567 1.00 127.53 416 PRO A CA 1
ATOM 3136 C C . PRO A 1 416 ? 75.242 106.639 102.536 1.00 127.53 416 PRO A C 1
ATOM 3137 O O . PRO A 1 416 ? 75.077 107.610 101.791 1.00 127.53 416 PRO A O 1
ATOM 3141 N N . VAL A 1 417 ? 76.300 106.525 103.335 1.00 125.11 417 VAL A N 1
ATOM 3142 C CA . VAL A 1 417 ? 77.293 107.587 103.437 1.00 125.11 417 VAL A CA 1
ATOM 3143 C C . VAL A 1 417 ? 78.676 107.164 102.962 1.00 125.11 417 VAL A C 1
ATOM 3144 O O . VAL A 1 417 ? 79.510 108.041 102.683 1.00 125.11 417 VAL A O 1
ATOM 3148 N N . SER A 1 418 ? 78.975 105.873 102.890 1.00 123.86 418 SER A N 1
ATOM 3149 C CA . SER A 1 418 ? 80.198 105.397 102.245 1.00 123.86 418 SER A CA 1
ATOM 3150 C C . SER A 1 418 ? 79.895 104.930 100.822 1.00 123.86 418 SER A C 1
ATOM 3151 O O . SER A 1 418 ? 80.163 103.790 100.441 1.00 123.86 418 SER A O 1
ATOM 3154 N N . GLU A 1 419 ? 79.329 105.845 100.027 1.00 125.43 419 GLU A N 1
ATOM 3155 C CA . GLU A 1 419 ? 78.847 105.483 98.697 1.00 125.43 419 GLU A CA 1
ATOM 3156 C C . GLU A 1 419 ? 79.979 105.258 97.702 1.00 125.43 419 GLU A C 1
ATOM 3157 O O . GLU A 1 419 ? 79.765 104.593 96.683 1.00 125.43 419 GLU A O 1
ATOM 3163 N N . SER A 1 420 ? 81.172 105.789 97.970 1.00 121.87 420 SER A N 1
ATOM 3164 C CA . SER A 1 420 ? 82.324 105.588 97.092 1.00 121.87 420 SER A CA 1
ATOM 3165 C C . SER A 1 420 ? 83.075 104.330 97.531 1.00 121.87 420 SER A C 1
ATOM 3166 O O . SER A 1 420 ? 84.183 104.372 98.068 1.00 121.87 420 SER A O 1
ATOM 3169 N N . SER A 1 421 ? 82.437 103.187 97.287 1.00 118.59 421 SER A N 1
ATOM 3170 C CA . SER A 1 421 ? 82.968 101.907 97.748 1.00 118.59 421 SER A CA 1
ATOM 3171 C C . SER A 1 421 ? 82.579 100.822 96.753 1.00 118.59 421 SER A C 1
ATOM 3172 O O . SER A 1 421 ? 81.401 100.466 96.653 1.00 118.59 421 SER A O 1
ATOM 3175 N N . ASP A 1 422 ? 83.568 100.304 96.016 1.00 115.19 422 ASP A N 1
ATOM 3176 C CA . ASP A 1 422 ? 83.344 99.111 95.206 1.00 115.19 422 ASP A CA 1
ATOM 3177 C C . ASP A 1 422 ? 83.165 97.883 96.088 1.00 115.19 422 ASP A C 1
ATOM 3178 O O . ASP A 1 422 ? 82.412 96.967 95.738 1.00 115.19 422 ASP A O 1
ATOM 3183 N N . TRP A 1 423 ? 83.843 97.860 97.231 1.00 108.98 423 TRP A N 1
ATOM 3184 C CA . TRP A 1 423 ? 83.581 96.921 98.312 1.00 108.98 423 TRP A CA 1
ATOM 3185 C C . TRP A 1 423 ? 82.433 97.480 99.155 1.00 108.98 423 TRP A C 1
ATOM 3186 O O . TRP A 1 423 ? 81.714 98.387 98.724 1.00 108.98 423 TRP A O 1
ATOM 3197 N N . GLN A 1 424 ? 82.242 96.920 100.356 1.00 108.08 424 GLN A N 1
ATOM 3198 C CA . GLN A 1 424 ? 81.320 97.418 101.387 1.00 108.08 424 GLN A CA 1
ATOM 3199 C C . GLN A 1 424 ? 79.869 97.423 100.886 1.00 108.08 424 GLN A C 1
ATOM 3200 O O . GLN A 1 424 ? 79.250 98.463 100.658 1.00 108.08 424 GLN A O 1
ATOM 3206 N N . LYS A 1 425 ? 79.362 96.214 100.664 1.00 110.58 425 LYS A N 1
ATOM 3207 C CA . LYS A 1 425 ? 77.973 96.042 100.259 1.00 110.58 425 LYS A CA 1
ATOM 3208 C C . LYS A 1 425 ? 77.038 96.435 101.402 1.00 110.58 425 LYS A C 1
ATOM 3209 O O . LYS A 1 425 ? 77.347 96.244 102.580 1.00 110.58 425 LYS A O 1
ATOM 3215 N N . GLU A 1 426 ? 75.887 96.996 101.043 1.00 117.39 426 GLU A N 1
ATOM 3216 C CA . GLU A 1 426 ? 74.973 97.598 102.004 1.00 117.39 426 GLU A CA 1
ATOM 3217 C C . GLU A 1 426 ? 73.960 96.572 102.506 1.00 117.39 426 GLU A C 1
ATOM 3218 O O . GLU A 1 426 ? 73.513 95.697 101.763 1.00 117.39 426 GLU A O 1
ATOM 3224 N N . VAL A 1 427 ? 73.608 96.685 103.788 1.00 113.96 427 VAL A N 1
ATOM 3225 C CA . VAL A 1 427 ? 72.692 95.756 104.443 1.00 113.96 427 VAL A CA 1
ATOM 3226 C C . VAL A 1 427 ? 71.528 96.552 105.031 1.00 113.96 427 VAL A C 1
ATOM 3227 O O . VAL A 1 427 ? 71.706 97.682 105.501 1.00 113.96 427 VAL A O 1
ATOM 3231 N N . SER A 1 428 ? 70.325 95.984 104.953 1.00 118.24 428 SER A N 1
ATOM 3232 C CA . SER A 1 428 ? 69.103 96.671 105.357 1.00 118.24 428 SER A CA 1
ATOM 3233 C C . SER A 1 428 ? 68.217 95.679 106.103 1.00 118.24 428 SER A C 1
ATOM 3234 O O . SER A 1 428 ? 68.657 94.594 106.495 1.00 118.24 428 SER A O 1
ATOM 3237 N N . CYS A 1 429 ? 66.954 96.052 106.297 1.00 120.06 429 CYS A N 1
ATOM 3238 C CA . CYS A 1 429 ? 65.996 95.233 107.030 1.00 120.06 429 CYS A CA 1
ATOM 3239 C C . CYS A 1 429 ? 64.682 95.185 106.266 1.00 120.06 429 CYS A C 1
ATOM 3240 O O . CYS A 1 429 ? 64.013 96.212 106.113 1.00 120.06 429 CYS A O 1
ATOM 3243 N N . TYR A 1 430 ? 64.310 93.991 105.803 1.00 125.65 430 TYR A N 1
ATOM 3244 C CA . TYR A 1 430 ? 63.038 93.769 105.131 1.00 125.65 430 TYR A CA 1
ATOM 3245 C C . TYR A 1 430 ? 62.717 92.283 105.183 1.00 125.65 430 TYR A C 1
ATOM 3246 O O . TYR A 1 430 ? 63.598 91.449 104.961 1.00 125.65 430 TYR A O 1
ATOM 3255 N N . GLY A 1 431 ? 61.459 91.962 105.474 1.00 129.38 431 GLY A N 1
ATOM 3256 C CA . GLY A 1 431 ? 61.032 90.577 105.506 1.00 129.38 431 GLY A CA 1
ATOM 3257 C C . GLY A 1 431 ? 59.734 90.343 106.250 1.00 129.38 431 GLY A C 1
ATOM 3258 O O . GLY A 1 431 ? 59.380 91.106 107.154 1.00 129.38 431 GLY A O 1
ATOM 3259 N N . TYR A 1 432 ? 59.015 89.288 105.876 1.00 132.76 432 TYR A N 1
ATOM 3260 C CA . TYR A 1 432 ? 57.768 88.901 106.523 1.00 132.76 432 TYR A CA 1
ATOM 3261 C C . TYR A 1 432 ? 57.953 87.541 107.181 1.00 132.76 432 TYR A C 1
ATOM 3262 O O . TYR A 1 432 ? 58.407 86.591 106.532 1.00 132.76 432 TYR A O 1
ATOM 3271 N N . SER A 1 433 ? 57.605 87.455 108.465 1.00 130.48 433 SER A N 1
ATOM 3272 C CA . SER A 1 433 ? 57.827 86.246 109.255 1.00 130.48 433 SER A CA 1
ATOM 3273 C C . SER A 1 433 ? 56.867 85.150 108.809 1.00 130.48 433 SER A C 1
ATOM 3274 O O . SER A 1 433 ? 55.658 85.236 109.044 1.00 130.48 433 SER A O 1
ATOM 3277 N N . GLY A 1 434 ? 57.406 84.114 108.166 1.00 132.69 434 GLY A N 1
ATOM 3278 C CA . GLY A 1 434 ? 56.619 83.010 107.672 1.00 132.69 434 GLY A CA 1
ATOM 3279 C C . GLY A 1 434 ? 56.032 83.209 106.290 1.00 132.69 434 GLY A C 1
ATOM 3280 O O . GLY A 1 434 ? 55.593 82.232 105.673 1.00 132.69 434 GLY A O 1
ATOM 3281 N N . PHE A 1 435 ? 56.011 84.442 105.788 1.00 134.13 435 PHE A N 1
ATOM 3282 C CA . PHE A 1 435 ? 55.488 84.736 104.461 1.00 134.13 435 PHE A CA 1
ATOM 3283 C C . PHE A 1 435 ? 56.562 85.139 103.464 1.00 134.13 435 PHE A C 1
ATOM 3284 O O . PHE A 1 435 ? 56.428 84.834 102.277 1.00 134.13 435 PHE A O 1
ATOM 3292 N N . ASP A 1 436 ? 57.631 85.801 103.915 1.00 129.90 436 ASP A N 1
ATOM 3293 C CA . ASP A 1 436 ? 58.741 86.190 103.040 1.00 129.90 436 ASP A CA 1
ATOM 3294 C C . ASP A 1 436 ? 60.037 85.874 103.786 1.00 129.90 436 ASP A C 1
ATOM 3295 O O . ASP A 1 436 ? 60.586 86.725 104.490 1.00 129.90 436 ASP A O 1
ATOM 3300 N N . GLY A 1 437 ? 60.521 84.646 103.620 1.00 121.59 437 GLY A N 1
ATOM 3301 C CA . GLY A 1 437 ? 61.828 84.271 104.118 1.00 121.59 437 GLY A CA 1
ATOM 3302 C C . GLY A 1 437 ? 62.672 83.666 103.017 1.00 121.59 437 GLY A C 1
ATOM 3303 O O . GLY A 1 437 ? 62.357 82.586 102.510 1.00 121.59 437 GLY A O 1
ATOM 3304 N N . ASP A 1 438 ? 63.747 84.344 102.640 1.00 116.19 438 ASP A N 1
ATOM 3305 C CA . ASP A 1 438 ? 64.576 83.929 101.518 1.00 116.19 438 ASP A CA 1
ATOM 3306 C C . ASP A 1 438 ? 66.003 83.655 101.983 1.00 116.19 438 ASP A C 1
ATOM 3307 O O . ASP A 1 438 ? 66.339 83.796 103.161 1.00 116.19 438 ASP A O 1
ATOM 3312 N N . ALA A 1 439 ? 66.845 83.260 101.031 1.00 114.47 439 ALA A N 1
ATOM 3313 C CA . ALA A 1 439 ? 68.236 82.942 101.320 1.00 114.47 439 ALA A CA 1
ATOM 3314 C C . ALA A 1 439 ? 69.106 84.178 101.498 1.00 114.47 439 ALA A C 1
ATOM 3315 O O . ALA A 1 439 ? 70.234 84.053 101.984 1.00 114.47 439 ALA A O 1
ATOM 3317 N N . ASN A 1 440 ? 68.615 85.361 101.133 1.00 113.30 440 ASN A N 1
ATOM 3318 C CA . ASN A 1 440 ? 69.380 86.595 101.267 1.00 113.30 440 ASN A CA 1
ATOM 3319 C C . ASN A 1 440 ? 69.322 87.189 102.671 1.00 113.30 440 ASN A C 1
ATOM 3320 O O . ASN A 1 440 ? 69.802 88.310 102.870 1.00 113.30 440 ASN A O 1
ATOM 3325 N N . ASP A 1 441 ? 68.753 86.473 103.642 1.00 112.22 441 ASP A N 1
ATOM 3326 C CA . ASP A 1 441 ? 68.709 86.913 105.029 1.00 112.22 441 ASP A CA 1
ATOM 3327 C C . ASP A 1 441 ? 69.558 86.031 105.935 1.00 112.22 441 ASP A C 1
ATOM 3328 O O . ASP A 1 441 ? 69.395 86.065 107.159 1.00 112.22 441 ASP A O 1
ATOM 3333 N N . ASP A 1 442 ? 70.462 85.246 105.360 1.00 109.63 442 ASP A N 1
ATOM 3334 C CA . ASP A 1 442 ? 71.189 84.223 106.095 1.00 109.63 442 ASP A CA 1
ATOM 3335 C C . ASP A 1 442 ? 72.550 84.732 106.539 1.00 109.63 442 ASP A C 1
ATOM 3336 O O . ASP A 1 442 ? 73.230 85.452 105.803 1.00 109.63 442 ASP A O 1
ATOM 3341 N N . TRP A 1 443 ? 72.950 84.331 107.742 1.00 100.45 443 TRP A N 1
ATOM 3342 C CA . TRP A 1 443 ? 74.197 84.787 108.348 1.00 100.45 443 TRP A CA 1
ATOM 3343 C C . TRP A 1 443 ? 74.854 83.581 109.015 1.00 100.45 443 TRP A C 1
ATOM 3344 O O . TRP A 1 443 ? 74.425 83.145 110.087 1.00 100.45 443 TRP A O 1
ATOM 3355 N N . VAL A 1 444 ? 75.872 83.031 108.358 1.00 98.24 444 VAL A N 1
ATOM 3356 C CA . VAL A 1 444 ? 76.703 81.998 108.958 1.00 98.24 444 VAL A CA 1
ATOM 3357 C C . VAL A 1 444 ? 77.528 82.609 110.080 1.00 98.24 444 VAL A C 1
ATOM 3358 O O . VAL A 1 444 ? 78.241 83.604 109.881 1.00 98.24 444 VAL A O 1
ATOM 3362 N N . VAL A 1 445 ? 77.420 82.026 111.270 1.00 94.52 445 VAL A N 1
ATOM 3363 C CA . VAL A 1 445 ? 78.210 82.451 112.419 1.00 94.52 445 VAL A CA 1
ATOM 3364 C C . VAL A 1 445 ? 79.586 81.806 112.323 1.00 94.52 445 VAL A C 1
ATOM 3365 O O . VAL A 1 445 ? 79.703 80.578 112.262 1.00 94.52 445 VAL A O 1
ATOM 3369 N N . GLU A 1 446 ? 80.630 82.629 112.307 1.00 93.11 446 GLU A N 1
ATOM 3370 C CA . GLU A 1 446 ? 82.006 82.150 112.190 1.00 93.11 446 GLU A CA 1
ATOM 3371 C C . GLU A 1 446 ? 82.813 82.712 113.356 1.00 93.11 446 GLU A C 1
ATOM 3372 O O . GLU A 1 446 ? 83.268 83.858 113.304 1.00 93.11 446 GLU A O 1
ATOM 3378 N N . ILE A 1 447 ? 82.985 81.898 114.397 1.00 89.79 447 ILE A N 1
ATOM 3379 C CA . ILE A 1 447 ? 83.671 82.318 115.615 1.00 89.79 447 ILE A CA 1
ATOM 3380 C C . ILE A 1 447 ? 85.152 82.521 115.324 1.00 89.79 447 ILE A C 1
ATOM 3381 O O . ILE A 1 447 ? 85.845 81.601 114.875 1.00 89.79 447 ILE A O 1
ATOM 3386 N N . ASP A 1 448 ? 85.637 83.735 115.565 1.00 91.12 448 ASP A N 1
ATOM 3387 C CA . ASP A 1 448 ? 87.071 83.983 115.558 1.00 91.12 448 ASP A CA 1
ATOM 3388 C C . ASP A 1 448 ? 87.686 83.357 116.802 1.00 91.12 448 ASP A C 1
ATOM 3389 O O . ASP A 1 448 ? 87.390 83.772 117.927 1.00 91.12 448 ASP A O 1
ATOM 3394 N N . LYS A 1 449 ? 88.538 82.355 116.602 1.00 92.97 449 LYS A N 1
ATOM 3395 C CA . LYS A 1 449 ? 89.071 81.578 117.711 1.00 92.97 449 LYS A CA 1
ATOM 3396 C C . LYS A 1 449 ? 90.264 82.238 118.388 1.00 92.97 449 LYS A C 1
ATOM 3397 O O . LYS A 1 449 ? 90.715 81.743 119.426 1.00 92.97 449 LYS A O 1
ATOM 3403 N N . LYS A 1 450 ? 90.780 83.336 117.839 1.00 92.77 450 LYS A N 1
ATOM 3404 C CA . LYS A 1 450 ? 91.927 84.011 118.432 1.00 92.77 450 LYS A CA 1
ATOM 3405 C C . LYS A 1 450 ? 91.513 85.067 119.451 1.00 92.77 450 LYS A C 1
ATOM 3406 O O . LYS A 1 450 ? 92.041 85.095 120.567 1.00 92.77 450 LYS A O 1
ATOM 3412 N N . ASN A 1 451 ? 90.571 85.936 119.087 1.00 90.93 451 ASN A N 1
ATOM 3413 C CA . ASN A 1 451 ? 90.173 87.033 119.959 1.00 90.93 451 ASN A CA 1
ATOM 3414 C C . ASN A 1 451 ? 89.125 86.634 120.986 1.00 90.93 451 ASN A C 1
ATOM 3415 O O . ASN A 1 451 ? 88.791 87.448 121.853 1.00 90.93 451 ASN A O 1
ATOM 3420 N N . SER A 1 452 ? 88.601 85.416 120.915 1.00 91.22 452 SER A N 1
ATOM 3421 C CA . SER A 1 452 ? 87.740 84.889 121.960 1.00 91.22 452 SER A CA 1
ATOM 3422 C C . SER A 1 452 ? 88.576 84.126 122.979 1.00 91.22 452 SER A C 1
ATOM 3423 O O . SER A 1 452 ? 89.630 83.574 122.656 1.00 91.22 452 SER A O 1
ATOM 3426 N N . ALA A 1 453 ? 88.100 84.107 124.219 1.00 95.13 453 ALA A N 1
ATOM 3427 C CA . ALA A 1 453 ? 88.807 83.382 125.263 1.00 95.13 453 ALA A CA 1
ATOM 3428 C C . ALA A 1 453 ? 88.600 81.879 125.081 1.00 95.13 453 ALA A C 1
ATOM 3429 O O . ALA A 1 453 ? 87.505 81.448 124.705 1.00 95.13 453 ALA A O 1
ATOM 3431 N N . PRO A 1 454 ? 89.630 81.065 125.317 1.00 96.70 454 PRO A N 1
ATOM 3432 C CA . PRO A 1 454 ? 89.524 79.631 125.025 1.00 96.70 454 PRO A CA 1
ATOM 3433 C C . PRO A 1 454 ? 88.609 78.904 125.999 1.00 96.70 454 PRO A C 1
ATOM 3434 O O . PRO A 1 454 ? 88.326 79.366 127.106 1.00 96.70 454 PRO A O 1
ATOM 3438 N N . GLY A 1 455 ? 88.143 77.740 125.555 1.00 94.90 455 GLY A N 1
ATOM 3439 C CA . GLY A 1 455 ? 87.195 76.954 126.316 1.00 94.90 455 GLY A CA 1
ATOM 3440 C C . GLY A 1 455 ? 85.955 76.625 125.512 1.00 94.90 455 GLY A C 1
ATOM 3441 O O . GLY A 1 455 ? 86.049 76.220 124.350 1.00 94.90 455 GLY A O 1
ATOM 3442 N N . VAL A 1 456 ? 84.783 76.799 126.123 1.00 94.42 456 VAL A N 1
ATOM 3443 C CA . VAL A 1 456 ? 83.534 76.536 125.418 1.00 94.42 456 VAL A CA 1
ATOM 3444 C C . VAL A 1 456 ? 83.228 77.670 124.440 1.00 94.42 456 VAL A C 1
ATOM 3445 O O . VAL A 1 456 ? 82.663 77.436 123.364 1.00 94.42 456 VAL A O 1
ATOM 3449 N N . ALA A 1 457 ? 83.642 78.898 124.772 1.00 94.00 457 ALA A N 1
ATOM 3450 C CA . ALA A 1 457 ? 83.373 80.052 123.918 1.00 94.00 457 ALA A CA 1
ATOM 3451 C C . ALA A 1 457 ? 84.172 80.009 122.622 1.00 94.00 457 ALA A C 1
ATOM 3452 O O . ALA A 1 457 ? 83.765 80.616 121.626 1.00 94.00 457 ALA A O 1
ATOM 3454 N N . GLN A 1 458 ? 85.304 79.306 122.608 1.00 94.92 458 GLN A N 1
ATOM 3455 C CA . GLN A 1 458 ? 86.051 79.153 121.368 1.00 94.92 458 GLN A CA 1
ATOM 3456 C C . GLN A 1 458 ? 85.378 78.152 120.435 1.00 94.92 458 GLN A C 1
ATOM 3457 O O . GLN A 1 458 ? 85.573 78.224 119.217 1.00 94.92 458 GLN A O 1
ATOM 3463 N N . GLU A 1 459 ? 84.558 77.251 120.976 1.00 97.75 459 GLU A N 1
ATOM 3464 C CA . GLU A 1 459 ? 83.849 76.259 120.172 1.00 97.75 459 GLU A CA 1
ATOM 3465 C C . GLU A 1 459 ? 82.498 76.783 119.689 1.00 97.75 459 GLU A C 1
ATOM 3466 O O . GLU A 1 459 ? 82.248 76.850 118.482 1.00 97.75 459 GLU A O 1
ATOM 3472 N N . ARG A 1 460 ? 81.620 77.152 120.616 1.00 97.51 460 ARG A N 1
ATOM 3473 C CA . ARG A 1 460 ? 80.308 77.689 120.284 1.00 97.51 460 ARG A CA 1
ATOM 3474 C C . ARG A 1 460 ? 80.148 79.079 120.889 1.00 97.51 460 ARG A C 1
ATOM 3475 O O . ARG A 1 460 ? 81.020 79.580 121.601 1.00 97.51 460 ARG A O 1
ATOM 3483 N N . VAL A 1 461 ? 79.009 79.700 120.600 1.00 93.31 461 VAL A N 1
ATOM 3484 C CA . VAL A 1 461 ? 78.792 81.102 120.939 1.00 93.31 461 VAL A CA 1
ATOM 3485 C C . VAL A 1 461 ? 78.377 81.227 122.400 1.00 93.31 461 VAL A C 1
ATOM 3486 O O . VAL A 1 461 ? 77.402 80.608 122.840 1.00 93.31 461 VAL A O 1
ATOM 3490 N N . ILE A 1 462 ? 79.125 82.032 123.153 1.00 90.53 462 ILE A N 1
ATOM 3491 C CA . ILE A 1 462 ? 78.830 82.371 124.540 1.00 90.53 462 ILE A CA 1
ATOM 3492 C C . ILE A 1 462 ? 78.716 83.886 124.631 1.00 90.53 462 ILE A C 1
ATOM 3493 O O . ILE A 1 462 ? 79.510 84.605 124.017 1.00 90.53 462 ILE A O 1
ATOM 3498 N N . ALA A 1 463 ? 77.709 84.369 125.363 1.00 87.30 463 ALA A N 1
ATOM 3499 C CA . ALA A 1 463 ? 77.585 85.800 125.606 1.00 87.30 463 ALA A CA 1
ATOM 3500 C C . ALA A 1 463 ? 78.784 86.316 126.388 1.00 87.30 463 ALA A C 1
ATOM 3501 O O . ALA A 1 463 ? 79.297 85.640 127.284 1.00 87.30 463 ALA A O 1
ATOM 3503 N N . LEU A 1 464 ? 79.286 87.479 125.963 1.00 84.34 464 LEU A N 1
ATOM 3504 C CA . LEU A 1 464 ? 80.390 88.262 126.523 1.00 84.34 464 LEU A CA 1
ATOM 3505 C C . LEU A 1 464 ? 81.750 87.593 126.381 1.00 84.34 464 LEU A C 1
ATOM 3506 O O . LEU A 1 464 ? 82.756 88.189 126.781 1.00 84.34 464 LEU A O 1
ATOM 3511 N N . ASP A 1 465 ? 81.827 86.394 125.823 1.00 89.19 465 ASP A N 1
ATOM 3512 C CA . ASP A 1 465 ? 83.040 85.599 125.896 1.00 89.19 465 ASP A CA 1
ATOM 3513 C C . ASP A 1 465 ? 83.560 85.193 124.529 1.00 89.19 465 ASP A C 1
ATOM 3514 O O . ASP A 1 465 ? 84.774 85.205 124.311 1.00 89.19 465 ASP A O 1
ATOM 3519 N N . THR A 1 466 ? 82.681 84.835 123.600 1.00 87.55 466 THR A N 1
ATOM 3520 C CA . THR A 1 466 ? 83.109 84.614 122.229 1.00 87.55 466 THR A CA 1
ATOM 3521 C C . THR A 1 466 ? 83.053 85.927 121.461 1.00 87.55 466 THR A C 1
ATOM 3522 O O . THR A 1 466 ? 82.450 86.908 121.904 1.00 87.55 466 THR A O 1
ATOM 3526 N N . LYS A 1 467 ? 83.720 85.948 120.309 1.00 82.60 467 LYS A N 1
ATOM 3527 C CA . LYS A 1 467 ? 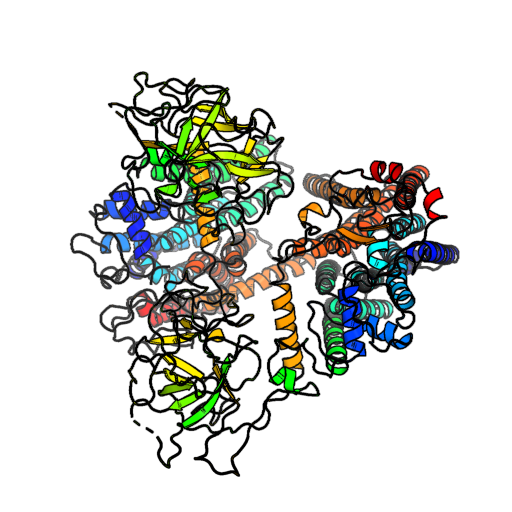83.700 87.106 119.412 1.00 82.60 467 LYS A CA 1
ATOM 3528 C C . LYS A 1 467 ? 83.622 86.557 117.990 1.00 82.60 467 LYS A C 1
ATOM 3529 O O . LYS A 1 467 ? 84.646 86.269 117.366 1.00 82.60 467 LYS A O 1
ATOM 3535 N N . PHE A 1 468 ? 82.400 86.419 117.486 1.00 82.38 468 PHE A N 1
ATOM 3536 C CA . PHE A 1 468 ? 82.169 85.789 116.199 1.00 82.38 468 PHE A CA 1
ATOM 3537 C C . PHE A 1 468 ? 82.084 86.834 115.089 1.00 82.38 468 PHE A C 1
ATOM 3538 O O . PHE A 1 468 ? 82.181 88.041 115.318 1.00 82.38 468 PHE A O 1
ATOM 3546 N N . ARG A 1 469 ? 81.915 86.351 113.860 1.00 89.24 469 ARG A N 1
ATOM 3547 C CA . ARG A 1 469 ? 81.790 87.182 112.670 1.00 89.24 469 ARG A CA 1
ATOM 3548 C C . ARG A 1 469 ? 80.648 86.628 111.837 1.00 89.24 469 ARG A C 1
ATOM 3549 O O . ARG A 1 469 ? 80.615 85.428 111.554 1.00 89.24 469 ARG A O 1
ATOM 3557 N N . LEU A 1 470 ? 79.714 87.492 111.452 1.00 90.37 470 LEU A N 1
ATOM 3558 C CA . LEU A 1 470 ? 78.558 87.075 110.666 1.00 90.37 470 LEU A CA 1
ATOM 3559 C C . LEU A 1 470 ? 78.890 87.203 109.186 1.00 90.37 470 LEU A C 1
ATOM 3560 O O . LEU A 1 470 ? 78.940 88.313 108.647 1.00 90.37 470 LEU A O 1
ATOM 3565 N N . ARG A 1 471 ? 79.115 86.070 108.530 1.00 98.24 471 ARG A N 1
ATOM 3566 C CA . ARG A 1 471 ? 79.301 86.043 107.087 1.00 98.24 471 ARG A CA 1
ATOM 3567 C C . ARG A 1 471 ? 77.951 85.848 106.419 1.00 98.24 471 ARG A C 1
ATOM 3568 O O . ARG A 1 471 ? 77.214 84.928 106.773 1.00 98.24 471 ARG A O 1
ATOM 3576 N N . HIS A 1 472 ? 77.623 86.702 105.458 1.00 104.54 472 HIS A N 1
ATOM 3577 C CA . HIS A 1 472 ? 76.385 86.502 104.721 1.00 104.54 472 HIS A CA 1
ATOM 3578 C C . HIS A 1 472 ? 76.546 85.326 103.766 1.00 104.54 472 HIS A C 1
ATOM 3579 O O . HIS A 1 472 ? 77.554 85.216 103.062 1.00 104.54 472 HIS A O 1
ATOM 3586 N N . ALA A 1 473 ? 75.547 84.441 103.750 1.00 105.80 473 ALA A N 1
ATOM 3587 C CA . ALA A 1 473 ? 75.724 83.130 103.138 1.00 105.80 473 ALA A CA 1
ATOM 3588 C C . ALA A 1 473 ? 75.649 83.167 101.618 1.00 105.80 473 ALA A C 1
ATOM 3589 O O . ALA A 1 473 ? 76.312 82.361 100.955 1.00 105.80 473 ALA A O 1
ATOM 3591 N N . MET A 1 474 ? 74.867 84.079 101.045 1.00 108.38 474 MET A N 1
ATOM 3592 C CA . MET A 1 474 ? 74.666 84.111 99.603 1.00 108.38 474 MET A CA 1
ATOM 3593 C C . MET A 1 474 ? 75.423 85.234 98.912 1.00 108.38 474 MET A C 1
ATOM 3594 O O . MET A 1 474 ? 75.311 85.376 97.690 1.00 108.38 474 MET A O 1
ATOM 3599 N N . THR A 1 475 ? 76.182 86.040 99.652 1.00 105.20 475 THR A N 1
ATOM 3600 C CA . THR A 1 475 ? 77.084 87.011 99.055 1.00 105.20 475 THR A CA 1
ATOM 3601 C C . THR A 1 475 ? 78.541 86.777 99.422 1.00 105.20 475 THR A C 1
ATOM 3602 O O . THR A 1 475 ? 79.422 87.346 98.768 1.00 105.20 475 THR A O 1
ATOM 3606 N N . GLY A 1 476 ? 78.821 85.967 100.442 1.00 102.78 476 GLY A N 1
ATOM 3607 C CA . GLY A 1 476 ? 80.186 85.734 100.865 1.00 102.78 476 GLY A CA 1
ATOM 3608 C C . GLY A 1 476 ? 80.830 86.890 101.594 1.00 102.78 476 GLY A C 1
ATOM 3609 O O . GLY A 1 476 ? 82.041 86.866 101.826 1.00 102.78 476 GLY A O 1
ATOM 3610 N N . CYS A 1 477 ? 80.055 87.901 101.967 1.00 100.93 477 CYS A N 1
ATOM 3611 C CA . CYS A 1 477 ? 80.560 89.093 102.624 1.00 100.93 477 CYS A CA 1
ATOM 3612 C C . CYS A 1 477 ? 80.235 89.035 104.112 1.00 100.93 477 CYS A C 1
ATOM 3613 O O . CYS A 1 477 ? 79.311 88.339 104.543 1.00 100.93 477 CYS A O 1
ATOM 3616 N N . TYR A 1 478 ? 81.006 89.780 104.894 1.00 94.08 478 TYR A N 1
ATOM 3617 C CA . TYR A 1 478 ? 80.916 89.763 106.346 1.00 94.08 478 TYR A CA 1
ATOM 3618 C C . TYR A 1 478 ? 80.159 90.990 106.840 1.00 94.08 478 TYR A C 1
ATOM 3619 O O . TYR A 1 478 ? 79.909 91.930 106.087 1.00 94.08 478 TYR A O 1
ATOM 3628 N N . LEU A 1 479 ? 79.776 90.973 108.115 1.00 88.99 479 LEU A N 1
ATOM 3629 C CA . LEU A 1 479 ? 79.032 92.082 108.708 1.00 88.99 479 LEU A CA 1
ATOM 3630 C C . LEU A 1 479 ? 80.034 93.085 109.272 1.00 88.99 479 LEU A C 1
ATOM 3631 O O . LEU A 1 479 ? 80.837 92.746 110.147 1.00 88.99 479 LEU A O 1
ATOM 3636 N N . PHE A 1 480 ? 79.975 94.321 108.785 1.00 90.31 480 PHE A N 1
ATOM 3637 C CA . PHE A 1 480 ? 81.027 95.308 108.969 1.00 90.31 480 PHE A CA 1
ATOM 3638 C C . PHE A 1 480 ? 80.452 96.614 109.504 1.00 90.31 480 PHE A C 1
ATOM 3639 O O . PHE A 1 480 ? 79.300 96.958 109.228 1.00 90.31 480 PHE A O 1
ATOM 3647 N N . SER A 1 481 ? 81.271 97.340 110.265 1.00 91.06 481 SER A N 1
ATOM 3648 C CA . SER A 1 481 ? 80.940 98.691 110.701 1.00 91.06 481 SER A CA 1
ATOM 3649 C C . SER A 1 481 ? 82.224 99.430 111.044 1.00 91.06 481 SER A C 1
ATOM 3650 O O . SER A 1 481 ? 83.251 98.819 111.347 1.00 91.06 481 SER A O 1
ATOM 3653 N N . HIS A 1 482 ? 82.150 100.758 111.001 1.00 97.77 482 HIS A N 1
ATOM 3654 C CA . HIS A 1 482 ? 83.300 101.613 111.276 1.00 97.77 482 HIS A CA 1
ATOM 3655 C C . HIS A 1 482 ? 82.798 102.932 111.858 1.00 97.77 482 HIS A C 1
ATOM 3656 O O . HIS A 1 482 ? 81.601 103.105 112.103 1.00 97.77 482 HIS A O 1
ATOM 3663 N N . GLU A 1 483 ? 83.718 103.874 112.069 1.00 98.08 483 GLU A N 1
ATOM 3664 C CA . GLU A 1 483 ? 83.429 105.093 112.829 1.00 98.08 483 GLU A CA 1
ATOM 3665 C C . GLU A 1 483 ? 82.977 106.238 111.918 1.00 98.08 483 GLU A C 1
ATOM 3666 O O . GLU A 1 483 ? 83.601 107.296 111.843 1.00 98.08 483 GLU A O 1
ATOM 3672 N N . VAL A 1 484 ? 81.861 106.016 111.224 1.00 108.14 484 VAL A N 1
ATOM 3673 C CA . VAL A 1 484 ? 81.178 107.052 110.452 1.00 108.14 484 VAL A CA 1
ATOM 3674 C C . VAL A 1 484 ? 79.689 106.960 110.758 1.00 108.14 484 VAL A C 1
ATOM 3675 O O . VAL A 1 484 ? 79.083 105.895 110.596 1.00 108.14 484 VAL A O 1
ATOM 3679 N N . LYS A 1 485 ? 79.102 108.072 111.200 1.00 115.40 485 LYS A N 1
ATOM 3680 C CA . LYS A 1 485 ? 77.705 108.097 111.603 1.00 115.40 485 LYS A CA 1
ATOM 3681 C C . LYS A 1 485 ? 76.788 108.267 110.390 1.00 115.40 485 LYS A C 1
ATOM 3682 O O . LYS A 1 485 ? 77.224 108.261 109.235 1.00 115.40 485 LYS A O 1
ATOM 3688 N N . LEU A 1 486 ? 75.493 108.418 110.662 1.00 121.17 486 LEU A N 1
ATOM 3689 C CA . LEU A 1 486 ? 74.479 108.637 109.635 1.00 121.17 486 LEU A CA 1
ATOM 3690 C C . LEU A 1 486 ? 73.709 109.913 109.944 1.00 121.17 486 LEU A C 1
ATOM 3691 O O . LEU A 1 486 ? 73.093 110.013 111.020 1.00 121.17 486 LEU A O 1
ATOM 3696 N N . PRO A 1 487 ? 73.707 110.910 109.054 1.00 126.41 487 PRO A N 1
ATOM 3697 C CA . PRO A 1 487 ? 72.967 112.150 109.320 1.00 126.41 487 PRO A CA 1
ATOM 3698 C C . PRO A 1 487 ? 71.548 112.193 108.774 1.00 126.41 487 PRO A C 1
ATOM 3699 O O . PRO A 1 487 ? 70.834 113.164 109.060 1.00 126.41 487 PRO A O 1
ATOM 3703 N N . ALA A 1 488 ? 71.120 111.189 108.005 1.00 129.96 488 ALA A N 1
ATOM 3704 C CA . ALA A 1 488 ? 69.836 111.273 107.315 1.00 129.96 488 ALA A CA 1
ATOM 3705 C C . ALA A 1 488 ? 68.671 111.066 108.277 1.00 129.96 488 ALA A C 1
ATOM 3706 O O . ALA A 1 488 ? 67.850 111.966 108.482 1.00 129.96 488 ALA A O 1
ATOM 3708 N N . TRP A 1 489 ? 68.584 109.881 108.874 1.00 132.06 489 TRP A N 1
ATOM 3709 C CA . TRP A 1 489 ? 67.563 109.578 109.865 1.00 132.06 489 TRP A CA 1
ATOM 3710 C C . TRP A 1 489 ? 68.195 108.733 110.959 1.00 132.06 489 TRP A C 1
ATOM 3711 O O . TRP A 1 489 ? 69.111 107.946 110.701 1.00 132.06 489 TRP A O 1
ATOM 3722 N N . GLY A 1 490 ? 67.694 108.890 112.181 1.00 125.49 490 GLY A N 1
ATOM 3723 C CA . GLY A 1 490 ? 68.354 108.265 113.309 1.00 125.49 490 GLY A CA 1
ATOM 3724 C C . GLY A 1 490 ? 69.670 108.953 113.602 1.00 125.49 490 GLY A C 1
ATOM 3725 O O . GLY A 1 490 ? 70.736 108.412 113.295 1.00 125.49 490 GLY A O 1
ATOM 3726 N N . PHE A 1 491 ? 69.594 110.173 114.132 1.00 126.35 491 PHE A N 1
ATOM 3727 C CA . PHE A 1 491 ? 70.773 111.000 114.358 1.00 126.35 491 PHE A CA 1
ATOM 3728 C C . PHE A 1 491 ? 71.705 110.378 115.394 1.00 126.35 491 PHE A C 1
ATOM 3729 O O . PHE A 1 491 ? 71.264 109.698 116.327 1.00 126.35 491 PHE A O 1
ATOM 3737 N N . GLU A 1 492 ? 73.009 110.626 115.200 1.00 123.29 492 GLU A N 1
ATOM 3738 C CA . GLU A 1 492 ? 74.102 110.112 116.039 1.00 123.29 492 GLU A CA 1
ATOM 3739 C C . GLU A 1 492 ? 74.091 108.585 116.106 1.00 123.29 492 GLU A C 1
ATOM 3740 O O . GLU A 1 492 ? 74.269 107.987 117.169 1.00 123.29 492 GLU A O 1
ATOM 3746 N N . GLN A 1 493 ? 73.877 107.954 114.954 1.00 116.01 493 GLN A N 1
ATOM 3747 C CA . GLN A 1 493 ? 73.897 106.506 114.812 1.00 116.01 493 GLN A CA 1
ATOM 3748 C C . GLN A 1 493 ? 74.794 106.152 113.637 1.00 116.01 493 GLN A C 1
ATOM 3749 O O . GLN A 1 493 ? 74.775 106.836 112.609 1.00 116.01 493 GLN A O 1
ATOM 3755 N N . GLN A 1 494 ? 75.573 105.085 113.782 1.00 109.40 494 GLN A N 1
ATOM 3756 C CA . GLN A 1 494 ? 76.563 104.742 112.774 1.00 109.40 494 GLN A CA 1
ATOM 3757 C C . GLN A 1 494 ? 75.969 103.830 111.705 1.00 109.40 494 GLN A C 1
ATOM 3758 O O . GLN A 1 494 ? 74.756 103.621 111.626 1.00 109.40 494 GLN A O 1
ATOM 3764 N N . GLU A 1 495 ? 76.842 103.270 110.873 1.00 110.99 495 GLU A N 1
ATOM 3765 C CA . GLU A 1 495 ? 76.463 102.546 109.671 1.00 110.99 495 GLU A CA 1
ATOM 3766 C C . GLU A 1 495 ? 76.757 101.061 109.836 1.00 110.99 495 GLU A C 1
ATOM 3767 O O . GLU A 1 495 ? 77.826 100.682 110.323 1.00 110.99 495 GLU A O 1
ATOM 3773 N N . VAL A 1 496 ? 75.807 100.223 109.430 1.00 104.23 496 VAL A N 1
ATOM 3774 C CA . VAL A 1 496 ? 76.013 98.782 109.335 1.00 104.23 496 VAL A CA 1
ATOM 3775 C C . VAL A 1 496 ? 76.085 98.439 107.857 1.00 104.23 496 VAL A C 1
ATOM 3776 O O . VAL A 1 496 ? 75.184 98.794 107.087 1.00 104.23 496 VAL A O 1
ATOM 3780 N N . THR A 1 497 ? 77.156 97.764 107.454 1.00 99.17 497 THR A N 1
ATOM 3781 C CA . THR A 1 497 ? 77.312 97.290 106.089 1.00 99.17 497 THR A CA 1
ATOM 3782 C C . THR A 1 497 ? 77.646 95.808 106.116 1.00 99.17 497 THR A C 1
ATOM 3783 O O . THR A 1 497 ? 77.731 95.185 107.176 1.00 99.17 497 THR A O 1
ATOM 3787 N N . CYS A 1 498 ? 77.831 95.242 104.927 1.00 99.77 498 CYS A N 1
ATOM 3788 C CA . CYS A 1 498 ? 78.216 93.841 104.768 1.00 99.77 498 CYS A CA 1
ATOM 3789 C C . CYS A 1 498 ? 79.383 93.821 103.782 1.00 99.77 498 CYS A C 1
ATOM 3790 O O . CYS A 1 498 ? 79.199 93.596 102.586 1.00 99.77 498 CYS A O 1
ATOM 3793 N N . ALA A 1 499 ? 80.590 94.037 104.296 1.00 96.45 499 ALA A N 1
ATOM 3794 C CA . ALA A 1 499 ? 81.762 94.242 103.461 1.00 96.45 499 ALA A CA 1
ATOM 3795 C C . ALA A 1 499 ? 82.521 92.947 103.218 1.00 96.45 499 ALA A C 1
ATOM 3796 O O . ALA A 1 499 ? 82.597 92.078 104.092 1.00 96.45 499 ALA A O 1
ATOM 3798 N N . SER A 1 500 ? 83.074 92.827 102.016 1.00 96.57 500 SER A N 1
ATOM 3799 C CA . SER A 1 500 ? 84.107 91.850 101.711 1.00 96.57 500 SER A CA 1
ATOM 3800 C C . SER A 1 500 ? 85.456 92.549 101.749 1.00 96.57 500 SER A C 1
ATOM 3801 O O . SER A 1 500 ? 85.589 93.677 101.264 1.00 96.57 500 SER A O 1
ATOM 3804 N N . SER A 1 501 ? 86.448 91.862 102.329 1.00 93.51 501 SER A N 1
ATOM 3805 C CA . SER A 1 501 ? 87.798 92.387 102.577 1.00 93.51 501 SER A CA 1
ATOM 3806 C C . SER A 1 501 ? 87.763 93.681 103.391 1.00 93.51 501 SER A C 1
ATOM 3807 O O . SER A 1 501 ? 88.517 94.620 103.133 1.00 93.51 501 SER A O 1
ATOM 3810 N N . GLY A 1 502 ? 86.864 93.733 104.376 1.00 89.62 502 GLY A N 1
ATOM 3811 C CA . GLY A 1 502 ? 86.934 94.749 105.403 1.00 89.62 502 GLY A CA 1
ATOM 3812 C C . GLY A 1 502 ? 87.902 94.336 106.487 1.00 89.62 502 GLY A C 1
ATOM 3813 O O . GLY A 1 502 ? 88.331 93.185 106.530 1.00 89.62 502 GLY A O 1
ATOM 3814 N N . ARG A 1 503 ? 88.242 95.292 107.353 1.00 83.12 503 ARG A N 1
ATOM 3815 C CA . ARG A 1 503 ? 89.260 95.047 108.368 1.00 83.12 503 ARG A CA 1
ATOM 3816 C C . ARG A 1 503 ? 88.754 94.041 109.395 1.00 83.12 503 ARG A C 1
ATOM 3817 O O . ARG A 1 503 ? 87.611 94.126 109.851 1.00 83.12 503 ARG A O 1
ATOM 3825 N N . HIS A 1 504 ? 89.611 93.071 109.730 1.00 85.58 504 HIS A N 1
ATOM 3826 C CA . HIS A 1 504 ? 89.230 91.981 110.624 1.00 85.58 504 HIS A CA 1
ATOM 3827 C C . HIS A 1 504 ? 88.969 92.475 112.041 1.00 85.58 504 HIS A C 1
ATOM 3828 O O . HIS A 1 504 ? 88.190 91.859 112.777 1.00 85.58 504 HIS A O 1
ATOM 3835 N N . ASP A 1 505 ? 89.603 93.580 112.434 1.00 83.52 505 ASP A N 1
ATOM 3836 C CA . ASP A 1 505 ? 89.346 94.162 113.745 1.00 83.52 505 ASP A CA 1
ATOM 3837 C C . ASP A 1 505 ? 87.948 94.768 113.816 1.00 83.52 505 ASP A C 1
ATOM 3838 O O . ASP A 1 505 ? 87.264 94.642 114.837 1.00 83.52 505 ASP A O 1
ATOM 3843 N N . LEU A 1 506 ? 87.498 95.408 112.736 1.00 81.94 506 LEU A N 1
ATOM 3844 C CA . LEU A 1 506 ? 86.191 96.055 112.689 1.00 81.94 506 LEU A CA 1
ATOM 3845 C C . LEU A 1 506 ? 85.059 95.109 112.317 1.00 81.94 506 LEU A C 1
ATOM 3846 O O . LEU A 1 506 ? 83.921 95.564 112.165 1.00 81.94 506 LEU A O 1
ATOM 3851 N N . THR A 1 507 ? 85.334 93.822 112.158 1.00 82.34 507 THR A N 1
ATOM 3852 C CA . THR A 1 507 ? 84.316 92.870 111.742 1.00 82.34 507 THR A CA 1
ATOM 3853 C C . THR A 1 507 ? 83.770 92.071 112.925 1.00 82.34 507 THR A C 1
ATOM 3854 O O . THR A 1 507 ? 82.728 91.417 112.807 1.00 82.34 507 THR A O 1
ATOM 3858 N N . LEU A 1 508 ? 84.409 92.174 114.085 1.00 80.29 508 LEU A N 1
ATOM 3859 C CA . LEU A 1 508 ? 84.088 91.305 115.206 1.00 80.29 508 LEU A CA 1
ATOM 3860 C C . LEU A 1 508 ? 82.832 91.766 115.935 1.00 80.29 508 LEU A C 1
ATOM 3861 O O . LEU A 1 508 ? 82.703 92.933 116.310 1.00 80.29 508 LEU A O 1
ATOM 3866 N N . TRP A 1 509 ? 81.911 90.831 116.152 1.00 78.92 509 TRP A N 1
ATOM 3867 C CA . TRP A 1 509 ? 80.694 91.072 116.910 1.00 78.92 509 TRP A CA 1
ATOM 3868 C C . TRP A 1 509 ? 80.685 90.142 118.112 1.00 78.92 509 TRP A C 1
ATOM 3869 O O . TRP A 1 509 ? 81.279 89.063 118.073 1.00 78.92 509 TRP A O 1
ATOM 3880 N N . TYR A 1 510 ? 80.021 90.561 119.187 1.00 77.36 510 TYR A N 1
ATOM 3881 C CA . TYR A 1 510 ? 79.759 89.638 120.282 1.00 77.36 510 TYR A CA 1
ATOM 3882 C C . TYR A 1 510 ? 78.376 89.901 120.853 1.00 77.36 510 TYR A C 1
ATOM 3883 O O . TYR A 1 510 ? 77.842 91.002 120.742 1.00 77.36 510 TYR A O 1
ATOM 3892 N N . VAL A 1 511 ? 77.812 88.880 121.482 1.00 82.62 511 VAL A N 1
ATOM 3893 C CA . VAL A 1 511 ? 76.410 88.860 121.876 1.00 82.62 511 VAL A CA 1
ATOM 3894 C C . VAL A 1 511 ? 76.293 89.193 123.361 1.00 82.62 511 VAL A C 1
ATOM 3895 O O . VAL A 1 511 ? 77.133 88.778 124.168 1.00 82.62 511 VAL A O 1
ATOM 3899 N N . GLU A 1 512 ? 75.291 90.004 123.712 1.00 86.87 512 GLU A N 1
ATOM 3900 C CA . GLU A 1 512 ? 74.923 90.201 125.106 1.00 86.87 512 GLU A CA 1
ATOM 3901 C C . GLU A 1 512 ? 73.419 90.403 125.223 1.00 86.87 512 GLU A C 1
ATOM 3902 O O . GLU A 1 512 ? 72.713 90.594 124.225 1.00 86.87 512 GLU A O 1
ATOM 3908 N N . ASN A 1 513 ? 72.952 90.346 126.476 1.00 92.03 513 ASN A N 1
ATOM 3909 C CA . ASN A 1 513 ? 71.560 90.571 126.880 1.00 92.03 513 ASN A CA 1
ATOM 3910 C C . ASN A 1 513 ? 70.614 89.608 126.158 1.00 92.03 513 ASN A C 1
ATOM 3911 O O . ASN A 1 513 ? 69.728 90.008 125.400 1.00 92.03 513 ASN A O 1
ATOM 3916 N N . ASN A 1 514 ? 70.823 88.321 126.407 1.00 95.25 514 ASN A N 1
ATOM 3917 C CA . ASN A 1 514 ? 70.065 87.263 125.759 1.00 95.25 514 ASN A CA 1
ATOM 3918 C C . ASN A 1 514 ? 69.133 86.566 126.743 1.00 95.25 514 ASN A C 1
ATOM 3919 O O . ASN A 1 514 ? 69.426 86.460 127.937 1.00 95.25 514 ASN A O 1
ATOM 3924 N N . SER A 1 515 ? 68.002 86.092 126.221 1.00 101.27 515 SER A N 1
ATOM 3925 C CA . SER A 1 515 ? 66.975 85.452 127.039 1.00 101.27 515 SER A CA 1
ATOM 3926 C C . SER A 1 515 ? 66.057 84.654 126.130 1.00 101.27 515 SER A C 1
ATOM 3927 O O . SER A 1 515 ? 65.516 85.204 125.165 1.00 101.27 515 SER A O 1
ATOM 3930 N N . ASN A 1 516 ? 65.880 83.371 126.429 1.00 108.59 516 ASN A N 1
ATOM 3931 C CA . ASN A 1 516 ? 64.897 82.545 125.745 1.00 108.59 516 ASN A CA 1
ATOM 3932 C C . ASN A 1 516 ? 64.166 81.667 126.751 1.00 108.59 516 ASN A C 1
ATOM 3933 O O . ASN A 1 516 ? 64.737 81.289 127.781 1.00 108.59 516 ASN A O 1
ATOM 3938 N N . PRO A 1 517 ? 62.889 81.358 126.498 1.00 113.08 517 PRO A N 1
ATOM 3939 C CA . PRO A 1 517 ? 62.147 80.488 127.425 1.00 113.08 517 PRO A CA 1
ATOM 3940 C C . PRO A 1 517 ? 62.576 79.030 127.386 1.00 113.08 517 PRO A C 1
ATOM 3941 O O . PRO A 1 517 ? 62.210 78.278 128.299 1.00 113.08 517 PRO A O 1
ATOM 3945 N N . LEU A 1 518 ? 63.332 78.605 126.379 1.00 117.00 518 LEU A N 1
ATOM 3946 C CA . LEU A 1 518 ? 63.747 77.206 126.262 1.00 117.00 518 LEU A CA 1
ATOM 3947 C C . LEU A 1 518 ? 65.079 76.959 126.962 1.00 117.00 518 LEU A C 1
ATOM 3948 O O . LEU A 1 518 ? 66.031 76.444 126.376 1.00 117.00 518 LEU A O 1
ATOM 3953 N N . LEU A 1 519 ? 65.137 77.323 128.246 1.00 114.56 519 LEU A N 1
ATOM 3954 C CA . LEU A 1 519 ? 66.350 77.263 129.045 1.00 114.56 519 LEU A CA 1
ATOM 3955 C C . LEU A 1 519 ? 65.890 77.402 130.485 1.00 114.56 519 LEU A C 1
ATOM 3956 O O . LEU A 1 519 ? 65.018 78.241 130.753 1.00 114.56 519 LEU A O 1
ATOM 3961 N N . PRO A 1 520 ? 66.414 76.612 131.422 1.00 117.83 520 PRO A N 1
ATOM 3962 C CA . PRO A 1 520 ? 65.941 76.695 132.810 1.00 117.83 520 PRO A CA 1
ATOM 3963 C C . PRO A 1 520 ? 66.399 77.975 133.494 1.00 117.83 520 PRO A C 1
ATOM 3964 O O . PRO A 1 520 ? 67.255 78.716 133.008 1.00 117.83 520 PRO A O 1
ATOM 3968 N N . GLU A 1 521 ? 65.792 78.235 134.652 1.00 117.38 521 GLU A N 1
ATOM 3969 C CA . GLU A 1 521 ? 66.104 79.435 135.415 1.00 117.38 521 GLU A CA 1
ATOM 3970 C C . GLU A 1 521 ? 67.436 79.337 136.144 1.00 117.38 521 GLU A C 1
ATOM 3971 O O . GLU A 1 521 ? 68.015 80.373 136.490 1.00 117.38 521 GLU A O 1
ATOM 3977 N N . ASP A 1 522 ? 67.932 78.125 136.385 1.00 116.56 522 ASP A N 1
ATOM 3978 C CA . ASP A 1 522 ? 69.228 77.927 137.034 1.00 116.56 522 ASP A CA 1
ATOM 3979 C C . ASP A 1 522 ? 70.327 77.760 135.983 1.00 116.56 522 ASP A C 1
ATOM 3980 O O . ASP A 1 522 ? 71.032 76.754 135.916 1.00 116.56 522 ASP A O 1
ATOM 3985 N N . THR A 1 523 ? 70.457 78.788 135.153 1.00 112.55 523 THR A N 1
ATOM 3986 C CA . THR A 1 523 ? 71.398 78.804 134.044 1.00 112.55 523 THR A CA 1
ATOM 3987 C C . THR A 1 523 ? 72.654 79.557 134.465 1.00 112.55 523 THR A C 1
ATOM 3988 O O . THR A 1 523 ? 72.572 80.558 135.184 1.00 112.55 523 THR A O 1
ATOM 3992 N N . LYS A 1 524 ? 73.815 79.057 134.036 1.00 107.87 524 LYS A N 1
ATOM 3993 C CA . LYS A 1 524 ? 75.109 79.661 134.350 1.00 107.87 524 LYS A CA 1
ATOM 3994 C C . LYS A 1 524 ? 75.204 81.032 133.693 1.00 107.87 524 LYS A C 1
ATOM 3995 O O . LYS A 1 524 ? 75.319 81.144 132.472 1.00 107.87 524 LYS A O 1
ATOM 4001 N N . ARG A 1 525 ? 75.146 82.082 134.506 1.00 97.49 525 ARG A N 1
ATOM 4002 C CA . ARG A 1 525 ? 75.278 83.438 134.004 1.00 97.49 525 ARG A CA 1
ATOM 4003 C C . ARG A 1 525 ? 76.750 83.813 133.857 1.00 97.49 525 ARG A C 1
ATOM 4004 O O . ARG A 1 525 ? 77.645 83.157 134.395 1.00 97.49 525 ARG A O 1
ATOM 4012 N N . ILE A 1 526 ? 76.992 84.891 133.114 1.00 89.74 526 ILE A N 1
ATOM 4013 C CA . ILE A 1 526 ? 78.343 85.354 132.828 1.00 89.74 526 ILE A CA 1
ATOM 4014 C C . ILE A 1 526 ? 78.362 86.876 132.929 1.00 89.74 526 ILE A C 1
ATOM 4015 O O . ILE A 1 526 ? 77.351 87.548 132.701 1.00 89.74 526 ILE A O 1
ATOM 4020 N N . SER A 1 527 ? 79.510 87.417 133.334 1.00 83.54 527 SER A N 1
ATOM 4021 C CA . SER A 1 527 ? 79.726 88.854 133.398 1.00 83.54 527 SER A CA 1
ATOM 4022 C C . SER A 1 527 ? 81.114 89.152 132.846 1.00 83.54 527 SER A C 1
ATOM 4023 O O . SER A 1 527 ? 81.878 88.243 132.510 1.00 83.54 527 SER A O 1
ATOM 4026 N N . TYR A 1 528 ? 81.364 90.444 132.654 1.00 74.86 528 TYR A N 1
ATOM 4027 C CA . TYR A 1 528 ? 82.609 90.979 132.110 1.00 74.86 528 TYR A CA 1
ATOM 4028 C C . TYR A 1 528 ? 83.781 90.917 133.074 1.00 74.86 528 TYR A C 1
ATOM 4029 O O . TYR A 1 528 ? 83.592 90.947 134.286 1.00 74.86 528 TYR A O 1
ATOM 4038 N N . LYS A 1 529 ? 84.997 90.827 132.542 1.00 72.46 529 LYS A N 1
ATOM 4039 C CA . LYS A 1 529 ? 86.173 90.862 133.396 1.00 72.46 529 LYS A CA 1
ATOM 4040 C C . LYS A 1 529 ? 86.179 92.297 133.896 1.00 72.46 529 LYS A C 1
ATOM 4041 O O . LYS A 1 529 ? 86.019 93.226 133.112 1.00 72.46 529 LYS A O 1
ATOM 4047 N N . PRO A 1 530 ? 86.411 92.501 135.192 1.00 67.35 530 PRO A N 1
ATOM 4048 C CA . PRO A 1 530 ? 86.298 93.886 135.653 1.00 67.35 530 PRO A CA 1
ATOM 4049 C C . PRO A 1 530 ? 87.475 94.863 135.555 1.00 67.35 530 PRO A C 1
ATOM 4050 O O . PRO A 1 530 ? 88.085 95.157 136.577 1.00 67.35 530 PRO A O 1
ATOM 4054 N N . ALA A 1 531 ? 87.799 95.339 134.358 1.00 60.44 531 ALA A N 1
ATOM 4055 C CA . ALA A 1 531 ? 88.791 96.412 134.213 1.00 60.44 531 ALA A CA 1
ATOM 4056 C C . ALA A 1 531 ? 90.164 96.365 134.897 1.00 60.44 531 ALA A C 1
ATOM 4057 O O . ALA A 1 531 ? 90.444 97.207 135.743 1.00 60.44 531 ALA A O 1
ATOM 4059 N N . SER A 1 532 ? 91.024 95.411 134.565 1.00 55.97 532 SER A N 1
ATOM 4060 C CA . SER A 1 532 ? 92.352 95.367 135.190 1.00 55.97 532 SER A CA 1
ATOM 4061 C C . SER A 1 532 ? 93.145 96.642 134.873 1.00 55.97 532 SER A C 1
ATOM 4062 O O . SER A 1 532 ? 93.056 97.175 133.768 1.00 55.97 532 SER A O 1
ATOM 4065 N N . PHE A 1 533 ? 93.987 97.082 135.805 1.00 51.90 533 PHE A N 1
ATOM 4066 C CA . PHE A 1 533 ? 94.705 98.351 135.639 1.00 51.90 533 PHE A CA 1
ATOM 4067 C C . PHE A 1 533 ? 95.574 98.445 134.386 1.00 51.90 533 PHE A C 1
ATOM 4068 O O . PHE A 1 533 ? 95.563 99.475 133.727 1.00 51.90 533 PHE A O 1
ATOM 4076 N N . ILE A 1 534 ? 96.323 97.409 134.034 1.00 53.39 534 ILE A N 1
ATOM 4077 C CA . ILE A 1 534 ? 97.070 97.496 132.786 1.00 53.39 534 ILE A CA 1
ATOM 4078 C C . ILE A 1 534 ? 96.120 97.656 131.606 1.00 53.39 534 ILE A C 1
ATOM 4079 O O . ILE A 1 534 ? 96.377 98.448 130.694 1.00 53.39 534 ILE A O 1
ATOM 4084 N N . SER A 1 535 ? 94.997 96.931 131.611 1.00 52.74 535 SER A N 1
ATOM 4085 C CA . SER A 1 535 ? 94.007 97.097 130.550 1.00 52.74 535 SER A CA 1
ATOM 4086 C C . SER A 1 535 ? 93.308 98.448 130.635 1.00 52.74 535 SER A C 1
ATOM 4087 O O . SER A 1 535 ? 92.969 99.035 129.598 1.00 52.74 535 SER A O 1
ATOM 4090 N N . LYS A 1 536 ? 93.081 98.939 131.859 1.00 51.37 536 LYS A N 1
ATOM 4091 C CA . LYS A 1 536 ? 92.555 100.285 132.072 1.00 51.37 536 LYS A CA 1
ATOM 4092 C C . LYS A 1 536 ? 93.515 101.324 131.504 1.00 51.37 536 LYS A C 1
ATOM 4093 O O . LYS A 1 536 ? 93.105 102.268 130.816 1.00 51.37 536 LYS A O 1
ATOM 4099 N N . PHE A 1 537 ? 94.809 101.109 131.741 1.00 49.40 537 PHE A N 1
ATOM 4100 C CA . PHE A 1 537 ? 95.867 102.029 131.343 1.00 49.40 537 PHE A CA 1
ATOM 4101 C C . PHE A 1 537 ? 96.029 102.065 129.826 1.00 49.40 537 PHE A C 1
ATOM 4102 O O . PHE A 1 537 ? 95.984 103.139 129.211 1.00 49.40 537 PHE A O 1
ATOM 4110 N N . ILE A 1 538 ? 96.208 100.893 129.207 1.00 50.60 538 ILE A N 1
ATOM 4111 C CA . ILE A 1 538 ? 96.452 100.802 127.769 1.00 50.60 538 ILE A CA 1
ATOM 4112 C C . ILE A 1 538 ? 95.201 101.179 126.981 1.00 50.60 538 ILE A C 1
ATOM 4113 O O . ILE A 1 538 ? 95.292 101.826 125.931 1.00 50.60 538 ILE A O 1
ATOM 4118 N N . GLU A 1 539 ? 94.016 100.805 127.481 1.00 55.94 539 GLU A N 1
ATOM 4119 C CA . GLU A 1 539 ? 92.773 101.218 126.830 1.00 55.94 539 GLU A CA 1
ATOM 4120 C C . GLU A 1 539 ? 92.590 102.729 126.885 1.00 55.94 539 GLU A C 1
ATOM 4121 O O . GLU A 1 539 ? 92.234 103.363 125.874 1.00 55.94 539 GLU A O 1
ATOM 4127 N N . SER A 1 540 ? 92.850 103.319 128.057 1.00 53.00 540 SER A N 1
ATOM 4128 C CA . SER A 1 540 ? 92.744 104.764 128.211 1.00 53.00 540 SER A CA 1
ATOM 4129 C C . SER A 1 540 ? 93.735 105.491 127.312 1.00 53.00 540 SER A C 1
ATOM 4130 O O . SER A 1 540 ? 93.380 106.499 126.701 1.00 53.00 540 SER A O 1
ATOM 4133 N N . HIS A 1 541 ? 94.955 104.956 127.161 1.00 49.18 541 HIS A N 1
ATOM 4134 C CA . HIS A 1 541 ? 95.930 105.585 126.270 1.00 49.18 541 HIS A CA 1
ATOM 4135 C C . HIS A 1 541 ? 95.624 105.368 124.797 1.00 49.18 541 HIS A C 1
ATOM 4136 O O . HIS A 1 541 ? 96.039 106.180 123.965 1.00 49.18 541 HIS A O 1
ATOM 4143 N N . LYS A 1 542 ? 94.938 104.281 124.445 1.00 54.09 542 LYS A N 1
ATOM 4144 C CA . LYS A 1 542 ? 94.463 104.154 123.072 1.00 54.09 542 LYS A CA 1
ATOM 4145 C C . LYS A 1 542 ? 93.385 105.183 122.771 1.00 54.09 542 LYS A C 1
ATOM 4146 O O . LYS A 1 542 ? 93.284 105.661 121.634 1.00 54.09 542 LYS A O 1
ATOM 4152 N N . LYS A 1 543 ? 92.588 105.554 123.776 1.00 58.15 543 LYS A N 1
ATOM 4153 C CA . LYS A 1 543 ? 91.654 106.656 123.567 1.00 58.15 543 LYS A CA 1
ATOM 4154 C C . LYS A 1 543 ? 92.358 108.013 123.584 1.00 58.15 543 LYS A C 1
ATOM 4155 O O . LYS A 1 543 ? 91.914 108.941 122.894 1.00 58.15 543 LYS A O 1
ATOM 4161 N N . MET A 1 544 ? 93.436 108.147 124.369 1.00 55.76 544 MET A N 1
ATOM 4162 C CA . MET A 1 544 ? 94.273 109.349 124.362 1.00 55.76 544 MET A CA 1
ATOM 4163 C C . MET A 1 544 ? 94.848 109.601 122.976 1.00 55.76 544 MET A C 1
ATOM 4164 O O . MET A 1 544 ? 94.674 110.678 122.395 1.00 55.76 544 MET A O 1
ATOM 4169 N N . TRP A 1 545 ? 95.556 108.604 122.443 1.00 58.69 545 TRP A N 1
ATOM 4170 C CA . TRP A 1 545 ? 96.177 108.706 121.129 1.00 58.69 545 TRP A CA 1
ATOM 4171 C C . TRP A 1 545 ? 95.142 108.759 120.017 1.00 58.69 545 TRP A C 1
ATOM 4172 O O . TRP A 1 545 ? 95.397 109.351 118.963 1.00 58.69 545 TRP A O 1
ATOM 4183 N N . HIS A 1 546 ? 93.977 108.142 120.226 1.00 66.09 546 HIS A N 1
ATOM 4184 C CA . HIS A 1 546 ? 92.955 108.138 119.187 1.00 66.09 546 HIS A CA 1
ATOM 4185 C C . HIS A 1 546 ? 92.260 109.489 119.070 1.00 66.09 546 HIS A C 1
ATOM 4186 O O . HIS A 1 546 ? 91.988 109.948 117.956 1.00 66.09 546 HIS A O 1
ATOM 4193 N N . ILE A 1 547 ? 91.950 110.137 120.197 1.00 63.46 547 ILE A N 1
ATOM 4194 C CA . ILE A 1 547 ? 91.390 111.484 120.127 1.00 63.46 547 ILE A CA 1
ATOM 4195 C C . ILE A 1 547 ? 92.456 112.481 119.691 1.00 63.46 547 ILE A C 1
ATOM 4196 O O . ILE A 1 547 ? 92.201 113.356 118.855 1.00 63.46 547 ILE A O 1
ATOM 4201 N N . ASN A 1 548 ? 93.673 112.342 120.229 1.00 65.37 548 ASN A N 1
ATOM 4202 C CA . ASN A 1 548 ? 94.766 113.263 119.926 1.00 65.37 548 ASN A CA 1
ATOM 4203 C C . ASN A 1 548 ? 95.193 113.174 118.464 1.00 65.37 548 ASN A C 1
ATOM 4204 O O . ASN A 1 548 ? 95.647 114.167 117.886 1.00 65.37 548 ASN A O 1
ATOM 4209 N N . LYS A 1 549 ? 95.033 112.004 117.849 1.00 68.78 549 LYS A N 1
ATOM 4210 C CA . LYS A 1 549 ? 95.348 111.846 116.435 1.00 68.78 549 LYS A CA 1
ATOM 4211 C C . LYS A 1 549 ? 94.229 112.387 115.550 1.00 68.78 549 LYS A C 1
ATOM 4212 O O . LYS A 1 549 ? 94.495 112.959 114.487 1.00 68.78 549 LYS A O 1
ATOM 4218 N N . ASN A 1 550 ? 92.978 112.239 115.982 1.00 72.57 550 ASN A N 1
ATOM 4219 C CA . ASN A 1 550 ? 91.805 112.581 115.183 1.00 72.57 550 ASN A CA 1
ATOM 4220 C C . ASN A 1 550 ? 91.123 113.845 115.714 1.00 72.57 550 ASN A C 1
ATOM 4221 O O . ASN A 1 550 ? 89.896 113.932 115.784 1.00 72.57 550 ASN A O 1
ATOM 4226 N N . LEU A 1 551 ? 91.913 114.836 116.121 1.00 75.00 551 LEU A N 1
ATOM 4227 C CA . LEU A 1 551 ? 91.376 116.091 116.650 1.00 75.00 551 LEU A CA 1
ATOM 4228 C C . LEU A 1 551 ? 91.511 117.156 115.564 1.00 75.00 551 LEU A C 1
ATOM 4229 O O . LEU A 1 551 ? 92.495 117.894 115.510 1.00 75.00 551 LEU A O 1
ATOM 4234 N N . VAL A 1 552 ? 90.508 117.232 114.691 1.00 77.94 552 VAL A N 1
ATOM 4235 C CA . VAL A 1 552 ? 90.487 118.181 113.581 1.00 77.94 552 VAL A CA 1
ATOM 4236 C C . VAL A 1 552 ? 89.235 119.038 113.723 1.00 77.94 552 VAL A C 1
ATOM 4237 O O . VAL A 1 552 ? 88.113 118.551 113.533 1.00 77.94 552 VAL A O 1
ATOM 4241 N N . GLU A 1 553 ? 89.402 120.296 114.090 1.00 76.44 553 GLU A N 1
ATOM 4242 C CA . GLU A 1 553 ? 88.250 121.166 114.236 1.00 76.44 553 GLU A CA 1
ATOM 4243 C C . GLU A 1 553 ? 88.566 122.520 113.643 1.00 76.44 553 GLU A C 1
ATOM 4244 O O . GLU A 1 553 ? 89.731 122.903 113.552 1.00 76.44 553 GLU A O 1
ATOM 4250 N N . PRO A 1 554 ? 87.532 123.254 113.223 1.00 72.78 554 PRO A N 1
ATOM 4251 C CA . PRO A 1 554 ? 87.876 124.554 112.668 1.00 72.78 554 PRO A CA 1
ATOM 4252 C C . PRO A 1 554 ? 87.853 125.592 113.771 1.00 72.78 554 PRO A C 1
ATOM 4253 O O . PRO A 1 554 ? 86.785 126.052 114.175 1.00 72.78 554 PRO A O 1
ATOM 4257 N N . HIS A 1 555 ? 89.035 125.957 114.250 1.00 66.73 555 HIS A N 1
ATOM 4258 C CA . HIS A 1 555 ? 89.158 126.971 115.274 1.00 66.73 555 HIS A CA 1
ATOM 4259 C C . HIS A 1 555 ? 89.764 128.089 114.474 1.00 66.73 555 HIS A C 1
ATOM 4260 O O . HIS A 1 555 ? 90.846 127.922 113.924 1.00 66.73 555 HIS A O 1
ATOM 4267 N N . VAL A 1 556 ? 89.100 129.234 114.385 1.00 66.37 556 VAL A N 1
ATOM 4268 C CA . VAL A 1 556 ? 89.708 130.283 113.554 1.00 66.37 556 VAL A CA 1
ATOM 4269 C C . VAL A 1 556 ? 91.017 130.882 114.090 1.00 66.37 556 VAL A C 1
ATOM 4270 O O . VAL A 1 556 ? 91.859 131.342 113.310 1.00 66.37 556 VAL A O 1
ATOM 4274 N N . TYR A 1 557 ? 91.242 130.826 115.408 1.00 62.25 557 TYR A N 1
ATOM 4275 C CA . TYR A 1 557 ? 92.525 131.203 115.995 1.00 62.25 557 TYR A CA 1
ATOM 4276 C C . TYR A 1 557 ? 93.533 130.051 116.021 1.00 62.25 557 TYR A C 1
ATOM 4277 O O . TYR A 1 557 ? 94.441 130.046 116.860 1.00 62.25 557 TYR A O 1
ATOM 4286 N N . GLU A 1 558 ? 93.399 129.078 115.120 1.00 60.07 558 GLU A N 1
ATOM 4287 C CA . GLU A 1 558 ? 94.406 128.040 114.941 1.00 60.07 558 GLU A CA 1
ATOM 4288 C C . GLU A 1 558 ? 95.629 128.620 114.244 1.00 60.07 558 GLU A C 1
ATOM 4289 O O . GLU A 1 558 ? 95.509 129.459 113.347 1.00 60.07 558 GLU A O 1
ATOM 4295 N N . SER A 1 559 ? 96.811 128.173 114.659 1.00 51.91 559 SER A N 1
ATOM 4296 C CA . SER A 1 559 ? 98.064 128.655 114.104 1.00 51.91 559 SER A CA 1
ATOM 4297 C C . SER A 1 559 ? 98.798 127.520 113.397 1.00 51.91 559 SER A C 1
ATOM 4298 O O . SER A 1 559 ? 98.378 126.362 113.417 1.00 51.91 559 SER A O 1
ATOM 4301 N N . GLN A 1 560 ? 99.904 127.874 112.760 1.00 47.52 560 GLN A N 1
ATOM 4302 C CA . GLN A 1 560 ? 100.744 126.990 111.972 1.00 47.52 560 GLN A CA 1
ATOM 4303 C C . GLN A 1 560 ? 102.113 126.869 112.631 1.00 47.52 560 GLN A C 1
ATOM 4304 O O . GLN A 1 560 ? 102.624 127.869 113.146 1.00 47.52 560 GLN A O 1
ATOM 4310 N N . PRO A 1 561 ? 102.712 125.670 112.667 1.00 44.42 561 PRO A N 1
ATOM 4311 C CA . PRO A 1 561 ? 104.005 125.515 113.361 1.00 44.42 561 PRO A CA 1
ATOM 4312 C C . PRO A 1 561 ? 105.149 126.295 112.742 1.00 44.42 561 PRO A C 1
ATOM 4313 O O . PRO A 1 561 ? 106.064 126.702 113.467 1.00 44.42 561 PRO A O 1
ATOM 4317 N N . THR A 1 562 ? 105.128 126.534 111.436 1.00 46.11 562 THR A N 1
ATOM 4318 C CA . THR A 1 562 ? 106.210 127.275 110.806 1.00 46.11 562 THR A CA 1
ATOM 4319 C C . THR A 1 562 ? 106.038 128.785 110.917 1.00 46.11 562 THR A C 1
ATOM 4320 O O . THR A 1 562 ? 106.888 129.525 110.413 1.00 46.11 562 THR A O 1
ATOM 4324 N N . SER A 1 563 ? 104.974 129.259 111.565 1.00 46.35 563 SER A N 1
ATOM 4325 C CA . SER A 1 563 ? 104.773 130.679 111.814 1.00 46.35 563 SER A CA 1
ATOM 4326 C C . SER A 1 563 ? 104.920 131.037 113.283 1.00 46.35 563 SER A C 1
ATOM 4327 O O . SER A 1 563 ? 104.773 132.209 113.642 1.00 46.35 563 SER A O 1
ATOM 4330 N N . TRP A 1 564 ? 105.186 130.050 114.141 1.00 43.11 564 TRP A N 1
ATOM 4331 C CA . TRP A 1 564 ? 105.417 130.326 115.559 1.00 43.11 564 TRP A CA 1
ATOM 4332 C C . TRP A 1 564 ? 106.685 131.132 115.843 1.00 43.11 564 TRP A C 1
ATOM 4333 O O . TRP A 1 564 ? 106.607 132.077 116.647 1.00 43.11 564 TRP A O 1
ATOM 4344 N N . PRO A 1 565 ? 107.895 130.842 115.237 1.00 41.41 565 PRO A N 1
ATOM 4345 C CA . PRO A 1 565 ? 109.079 131.615 115.643 1.00 41.41 565 PRO A CA 1
ATOM 4346 C C . PRO A 1 565 ? 109.162 133.026 115.075 1.00 41.41 565 PRO A C 1
ATOM 4347 O O . PRO A 1 565 ? 110.243 133.615 115.050 1.00 41.41 565 PRO A O 1
ATOM 4351 N N . PHE A 1 566 ? 108.069 133.580 114.578 1.00 40.36 566 PHE A N 1
ATOM 4352 C CA . PHE A 1 566 ? 108.096 134.945 114.098 1.00 40.36 566 PHE A CA 1
ATOM 4353 C C . PHE A 1 566 ? 107.048 135.816 114.760 1.00 40.36 566 PHE A C 1
ATOM 4354 O O . PHE A 1 566 ? 107.079 137.037 114.568 1.00 40.36 566 PHE A O 1
ATOM 4362 N N . LEU A 1 567 ? 106.167 135.217 115.568 1.00 42.92 567 LEU A N 1
ATOM 4363 C CA . LEU A 1 567 ? 105.123 135.869 116.359 1.00 42.92 567 LEU A CA 1
ATOM 4364 C C . LEU A 1 567 ? 104.235 136.744 115.470 1.00 42.92 567 LEU A C 1
ATOM 4365 O O . LEU A 1 567 ? 104.231 137.972 115.520 1.00 42.92 567 LEU A O 1
ATOM 4370 N N . LEU A 1 568 ? 103.541 136.058 114.585 1.00 48.98 568 LEU A N 1
ATOM 4371 C CA . LEU A 1 568 ? 102.464 136.646 113.817 1.00 48.98 568 LEU A CA 1
ATOM 4372 C C . LEU A 1 568 ? 101.215 135.837 114.111 1.00 48.98 568 LEU A C 1
ATOM 4373 O O . LEU A 1 568 ? 101.288 134.607 114.221 1.00 48.98 568 LEU A O 1
ATOM 4378 N N . ARG A 1 569 ? 100.093 136.545 114.286 1.00 57.93 569 ARG A N 1
ATOM 4379 C CA . ARG A 1 569 ? 98.759 135.960 114.440 1.00 57.93 569 ARG A CA 1
ATOM 4380 C C . ARG A 1 569 ? 98.694 135.065 115.690 1.00 57.93 569 ARG A C 1
ATOM 4381 O O . ARG A 1 569 ? 98.620 133.836 115.635 1.00 57.93 569 ARG A O 1
ATOM 4389 N N . GLY A 1 570 ? 98.809 135.731 116.839 1.00 54.90 570 GLY A N 1
ATOM 4390 C CA . GLY A 1 570 ? 98.633 135.081 118.125 1.00 54.90 570 GLY A CA 1
ATOM 4391 C C . GLY A 1 570 ? 97.177 134.723 118.387 1.00 54.90 570 GLY A C 1
ATOM 4392 O O . GLY A 1 570 ? 96.272 135.036 117.613 1.00 54.90 570 GLY A O 1
ATOM 4393 N N . ILE A 1 571 ? 96.941 134.076 119.524 1.00 52.17 571 ILE A N 1
ATOM 4394 C CA . ILE A 1 571 ? 95.645 133.451 119.779 1.00 52.17 571 ILE A CA 1
ATOM 4395 C C . ILE A 1 571 ? 94.842 134.298 120.757 1.00 52.17 571 ILE A C 1
ATOM 4396 O O . ILE A 1 571 ? 95.403 134.993 121.603 1.00 52.17 571 ILE A O 1
ATOM 4401 N N . SER A 1 572 ? 93.515 134.248 120.633 1.00 54.56 572 SER A N 1
ATOM 4402 C CA . SER A 1 572 ? 92.639 135.073 121.457 1.00 54.56 572 SER A CA 1
ATOM 4403 C C . SER A 1 572 ? 92.045 134.276 122.607 1.00 54.56 572 SER A C 1
ATOM 4404 O O . SER A 1 572 ? 91.843 133.064 122.514 1.00 54.56 572 SER A O 1
ATOM 4407 N N . TYR A 1 573 ? 91.745 134.987 123.690 1.00 54.08 573 TYR A N 1
ATOM 4408 C CA . TYR A 1 573 ? 91.411 134.374 124.966 1.00 54.08 573 TYR A CA 1
ATOM 4409 C C . TYR A 1 573 ? 90.035 134.728 125.498 1.00 54.08 573 TYR A C 1
ATOM 4410 O O . TYR A 1 573 ? 89.273 133.826 125.860 1.00 54.08 573 TYR A O 1
ATOM 4419 N N . TRP A 1 574 ? 89.678 136.005 125.538 1.00 60.79 574 TRP A N 1
ATOM 4420 C CA . TRP A 1 574 ? 88.496 136.425 126.275 1.00 60.79 574 TRP A CA 1
ATOM 4421 C C . TRP A 1 574 ? 88.094 137.802 125.791 1.00 60.79 574 TRP A C 1
ATOM 4422 O O . TRP A 1 574 ? 88.922 138.709 125.781 1.00 60.79 574 TRP A O 1
ATOM 4433 N N . GLY A 1 575 ? 86.846 137.955 125.370 1.00 65.90 575 GLY A N 1
ATOM 4434 C CA . GLY A 1 575 ? 86.358 139.289 125.097 1.00 65.90 575 GLY A CA 1
ATOM 4435 C C . GLY A 1 575 ? 85.015 139.558 125.736 1.00 65.90 575 GLY A C 1
ATOM 4436 O O . GLY A 1 575 ? 83.992 139.030 125.293 1.00 65.90 575 GLY A O 1
ATOM 4437 N N . GLU A 1 576 ? 85.014 140.409 126.760 1.00 71.15 576 GLU A N 1
ATOM 4438 C CA . GLU A 1 576 ? 83.809 140.874 127.434 1.00 71.15 576 GLU A CA 1
ATOM 4439 C C . GLU A 1 576 ? 84.073 142.287 127.923 1.00 71.15 576 GLU A C 1
ATOM 4440 O O . GLU A 1 576 ? 85.228 142.706 128.025 1.00 71.15 576 GLU A O 1
ATOM 4446 N N . ASN A 1 577 ? 82.970 143.009 128.168 1.00 72.95 577 ASN A N 1
ATOM 4447 C CA . ASN A 1 577 ? 82.846 144.324 128.849 1.00 72.95 577 ASN A CA 1
ATOM 4448 C C . ASN A 1 577 ? 84.001 145.297 128.575 1.00 72.95 577 ASN A C 1
ATOM 4449 O O . ASN A 1 577 ? 84.618 145.854 129.487 1.00 72.95 577 ASN A O 1
ATOM 4454 N N . ASN A 1 578 ? 84.274 145.483 127.276 1.00 73.83 578 ASN A N 1
ATOM 4455 C CA . ASN A 1 578 ? 85.223 146.465 126.735 1.00 73.83 578 ASN A CA 1
ATOM 4456 C C . ASN A 1 578 ? 86.657 146.203 127.193 1.00 73.83 578 ASN A C 1
ATOM 4457 O O . ASN A 1 578 ? 87.440 147.134 127.389 1.00 73.83 578 ASN A O 1
ATOM 4462 N N . ARG A 1 579 ? 87.003 144.927 127.354 1.00 68.32 579 ARG A N 1
ATOM 4463 C CA . ARG A 1 579 ? 88.342 144.478 127.708 1.00 68.32 579 ARG A CA 1
ATOM 4464 C C . ARG A 1 579 ? 88.618 143.199 126.933 1.00 68.32 579 ARG A C 1
ATOM 4465 O O . ARG A 1 579 ? 87.688 142.474 126.578 1.00 68.32 579 ARG A O 1
ATOM 4473 N N . ASN A 1 580 ? 89.891 142.918 126.660 1.00 62.23 580 ASN A N 1
ATOM 4474 C CA . ASN A 1 580 ? 90.186 141.644 126.020 1.00 62.23 580 ASN A CA 1
ATOM 4475 C C . ASN A 1 580 ? 91.524 141.082 126.482 1.00 62.23 580 ASN A C 1
ATOM 4476 O O . ASN A 1 580 ? 92.422 141.819 126.897 1.00 62.23 580 ASN A O 1
ATOM 4481 N N . VAL A 1 581 ? 91.628 139.756 126.423 1.00 55.03 581 VAL A N 1
ATOM 4482 C CA . VAL A 1 581 ? 92.837 139.022 126.777 1.00 55.03 581 VAL A CA 1
ATOM 4483 C C . VAL A 1 581 ? 93.290 138.254 125.544 1.00 55.03 581 VAL A C 1
ATOM 4484 O O . VAL A 1 581 ? 92.506 137.500 124.953 1.00 55.03 581 VAL A O 1
ATOM 4488 N N . TYR A 1 582 ? 94.551 138.438 125.163 1.00 51.92 582 TYR A N 1
ATOM 4489 C CA . TYR A 1 582 ? 95.086 137.919 123.912 1.00 51.92 582 TYR A CA 1
ATOM 4490 C C . TYR A 1 582 ? 96.527 137.488 124.136 1.00 51.92 582 TYR A C 1
ATOM 4491 O O . TYR A 1 582 ? 97.296 138.197 124.792 1.00 51.92 582 TYR A O 1
ATOM 4500 N N . LEU A 1 583 ? 96.887 136.326 123.598 1.00 48.68 583 LEU A N 1
ATOM 4501 C CA . LEU A 1 583 ? 98.240 135.793 123.718 1.00 48.68 583 LEU A CA 1
ATOM 4502 C C . LEU A 1 583 ? 99.009 136.134 122.452 1.00 48.68 583 LEU A C 1
ATOM 4503 O O . LEU A 1 583 ? 98.771 135.560 121.381 1.00 48.68 583 LEU A O 1
ATOM 4508 N N . LEU A 1 584 ? 100.031 136.959 122.681 1.00 47.22 584 LEU A N 1
ATOM 4509 C CA . LEU A 1 584 ? 101.027 137.429 121.726 1.00 47.22 584 LEU A CA 1
ATOM 4510 C C . LEU A 1 584 ? 102.231 137.617 122.655 1.00 47.22 584 LEU A C 1
ATOM 4511 O O . LEU A 1 584 ? 102.132 138.356 123.635 1.00 47.22 584 LEU A O 1
ATOM 4516 N N . GLY A 1 585 ? 103.360 136.963 122.381 1.00 45.45 585 GLY A N 1
ATOM 4517 C CA . GLY A 1 585 ? 104.473 137.050 123.299 1.00 45.45 585 GLY A CA 1
ATOM 4518 C C . GLY A 1 585 ? 105.154 138.403 123.294 1.00 45.45 585 GLY A C 1
ATOM 4519 O O . GLY A 1 585 ? 104.795 139.319 122.558 1.00 45.45 585 GLY A O 1
ATOM 4520 N N . ASN A 1 586 ? 106.144 138.530 124.171 1.00 45.19 586 ASN A N 1
ATOM 4521 C CA . ASN A 1 586 ? 107.039 139.673 124.128 1.00 45.19 586 ASN A CA 1
ATOM 4522 C C . ASN A 1 586 ? 107.861 139.588 122.850 1.00 45.19 586 ASN A C 1
ATOM 4523 O O . ASN A 1 586 ? 108.804 138.800 122.756 1.00 45.19 586 ASN A O 1
ATO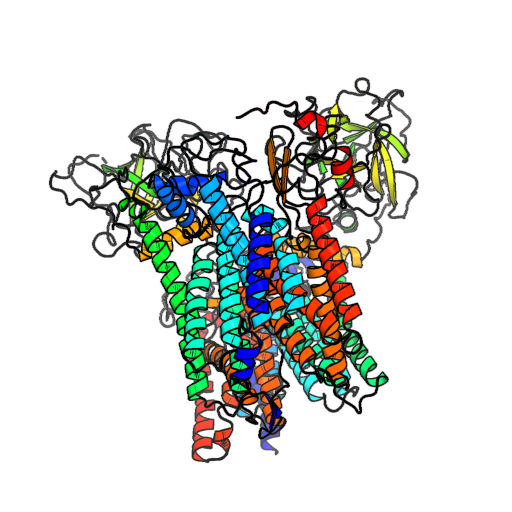M 4528 N N . ALA A 1 587 ? 107.486 140.406 121.862 1.00 45.02 587 ALA A N 1
ATOM 4529 C CA . ALA A 1 587 ? 108.013 140.297 120.507 1.00 45.02 587 ALA A CA 1
ATOM 4530 C C . ALA A 1 587 ? 109.466 140.712 120.395 1.00 45.02 587 ALA A C 1
ATOM 4531 O O . ALA A 1 587 ? 110.196 140.158 119.565 1.00 45.02 587 ALA A O 1
ATOM 4533 N N . ILE A 1 588 ? 109.915 141.655 121.224 1.00 45.92 588 ILE A N 1
ATOM 4534 C CA . ILE A 1 588 ? 111.311 142.075 121.157 1.00 45.92 588 ILE A CA 1
ATOM 4535 C C . ILE A 1 588 ? 112.212 141.090 121.883 1.00 45.92 588 ILE A C 1
ATOM 4536 O O . ILE A 1 588 ? 113.441 141.178 121.776 1.00 45.92 588 ILE A O 1
ATOM 4541 N N . VAL A 1 589 ? 111.626 140.134 122.594 1.00 42.41 589 VAL A N 1
ATOM 4542 C CA . VAL A 1 589 ? 112.336 138.985 123.130 1.00 42.41 589 VAL A CA 1
ATOM 4543 C C . VAL A 1 589 ? 112.157 137.760 122.244 1.00 42.41 589 VAL A C 1
ATOM 4544 O O . VAL A 1 589 ? 113.087 136.972 122.075 1.00 42.41 589 VAL A O 1
ATOM 4548 N N . TRP A 1 590 ? 110.969 137.633 121.643 1.00 41.03 590 TRP A N 1
ATOM 4549 C CA . TRP A 1 590 ? 110.652 136.530 120.738 1.00 41.03 590 TRP A CA 1
ATOM 4550 C C . TRP A 1 590 ? 111.563 136.554 119.517 1.00 41.03 590 TRP A C 1
ATOM 4551 O O . TRP A 1 590 ? 112.203 135.551 119.168 1.00 41.03 590 TRP A O 1
ATOM 4562 N N . TRP A 1 591 ? 111.660 137.722 118.882 1.00 41.76 591 TRP A N 1
ATOM 4563 C CA . TRP A 1 591 ? 112.425 137.888 117.657 1.00 41.76 591 TRP A CA 1
ATOM 4564 C C . TRP A 1 591 ? 113.925 137.869 117.907 1.00 41.76 591 TRP A C 1
ATOM 4565 O O . TRP A 1 591 ? 114.696 137.681 116.962 1.00 41.76 591 TRP A O 1
ATOM 4576 N N . ALA A 1 592 ? 114.354 138.073 119.151 1.00 39.92 592 ALA A N 1
ATOM 4577 C CA . ALA A 1 592 ? 115.758 137.928 119.499 1.00 39.92 592 ALA A CA 1
ATOM 4578 C C . ALA A 1 592 ? 116.107 136.502 119.882 1.00 39.92 592 ALA A C 1
ATOM 4579 O O . ALA A 1 592 ? 117.256 136.085 119.692 1.00 39.92 592 ALA A O 1
ATOM 4581 N N . VAL A 1 593 ? 115.141 135.759 120.434 1.00 39.07 593 VAL A N 1
ATOM 4582 C CA . VAL A 1 593 ? 115.285 134.311 120.570 1.00 39.07 593 VAL A CA 1
ATOM 4583 C C . VAL A 1 593 ? 115.487 133.676 119.204 1.00 39.07 593 VAL A C 1
ATOM 4584 O O . VAL A 1 593 ? 116.477 132.976 118.969 1.00 39.07 593 VAL A O 1
ATOM 4588 N N . THR A 1 594 ? 114.582 133.957 118.267 1.00 40.70 594 THR A N 1
ATOM 4589 C CA . THR A 1 594 ? 114.642 133.268 116.983 1.00 40.70 594 THR A CA 1
ATOM 4590 C C . THR A 1 594 ? 115.687 133.871 116.058 1.00 40.70 594 THR A C 1
ATOM 4591 O O . THR A 1 594 ? 116.287 133.151 115.242 1.00 40.70 594 THR A O 1
ATOM 4595 N N . ALA A 1 595 ? 115.930 135.178 116.193 1.00 40.81 595 ALA A N 1
ATOM 4596 C CA . ALA A 1 595 ? 117.099 135.788 115.575 1.00 40.81 595 ALA A CA 1
ATOM 4597 C C . ALA A 1 595 ? 118.384 135.172 116.102 1.00 40.81 595 ALA A C 1
ATOM 4598 O O . ALA A 1 595 ? 119.353 135.042 115.355 1.00 40.81 595 ALA A O 1
ATOM 4600 N N . PHE A 1 596 ? 118.408 134.757 117.369 1.00 40.90 596 PHE A N 1
ATOM 4601 C CA . PHE A 1 596 ? 119.570 134.037 117.868 1.00 40.90 596 PHE A CA 1
ATOM 4602 C C . PHE A 1 596 ? 119.605 132.578 117.414 1.00 40.90 596 PHE A C 1
ATOM 4603 O O . PHE A 1 596 ? 120.694 131.997 117.348 1.00 40.90 596 PHE A O 1
ATOM 4611 N N . ILE A 1 597 ? 118.459 131.973 117.079 1.00 40.45 597 ILE A N 1
ATOM 4612 C CA . ILE A 1 597 ? 118.500 130.657 116.440 1.00 40.45 597 ILE A CA 1
ATOM 4613 C C . ILE A 1 597 ? 119.171 130.768 115.076 1.00 40.45 597 ILE A C 1
ATOM 4614 O O . ILE A 1 597 ? 120.028 129.947 114.714 1.00 40.45 597 ILE A O 1
ATOM 4619 N N . GLY A 1 598 ? 118.834 131.821 114.326 1.00 41.89 598 GLY A N 1
ATOM 4620 C CA . GLY A 1 598 ? 119.445 132.010 113.018 1.00 41.89 598 GLY A CA 1
ATOM 4621 C C . GLY A 1 598 ? 120.910 132.407 113.092 1.00 41.89 598 GLY A C 1
ATOM 4622 O O . GLY A 1 598 ? 121.744 131.877 112.351 1.00 41.89 598 GLY A O 1
ATOM 4623 N N . ILE A 1 599 ? 121.241 133.348 113.983 1.00 42.76 599 ILE A N 1
ATOM 4624 C CA . ILE A 1 599 ? 122.620 133.815 114.119 1.00 42.76 599 ILE A CA 1
ATOM 4625 C C . ILE A 1 599 ? 123.515 132.716 114.686 1.00 42.76 599 ILE A C 1
ATOM 4626 O O . ILE A 1 599 ? 124.659 132.547 114.246 1.00 42.76 599 ILE A O 1
ATOM 4631 N N . PHE A 1 600 ? 123.000 131.912 115.621 1.00 42.71 600 PHE A N 1
ATOM 4632 C CA . PHE A 1 600 ? 123.822 130.833 116.160 1.00 42.71 600 PHE A CA 1
ATOM 4633 C C . PHE A 1 600 ? 123.991 129.700 115.158 1.00 42.71 600 PHE A C 1
ATOM 4634 O O . PHE A 1 600 ? 125.061 129.082 115.101 1.00 42.71 600 PHE A O 1
ATOM 4642 N N . GLY A 1 601 ? 122.946 129.392 114.382 1.00 46.60 601 GLY A N 1
ATOM 4643 C CA . GLY A 1 601 ? 123.102 128.407 113.322 1.00 46.60 601 GLY A CA 1
ATOM 4644 C C . GLY A 1 601 ? 124.101 128.848 112.269 1.00 46.60 601 GLY A C 1
ATOM 4645 O O . GLY A 1 601 ? 124.950 128.063 111.834 1.00 46.60 601 GLY A O 1
ATOM 4646 N N . LEU A 1 602 ? 124.048 130.129 111.895 1.00 47.54 602 LEU A N 1
ATOM 4647 C CA . LEU A 1 602 ? 124.985 130.680 110.921 1.00 47.54 602 LEU A CA 1
ATOM 4648 C C . LEU A 1 602 ? 126.410 130.690 111.464 1.00 47.54 602 LEU A C 1
ATOM 4649 O O . LEU A 1 602 ? 127.360 130.372 110.737 1.00 47.54 602 LEU A O 1
ATOM 4654 N N . ILE A 1 603 ? 126.578 131.005 112.749 1.00 48.43 603 ILE A N 1
ATOM 4655 C CA . ILE A 1 603 ? 127.924 131.100 113.296 1.00 48.43 603 ILE A CA 1
ATOM 4656 C C . ILE A 1 603 ? 128.499 129.720 113.606 1.00 48.43 603 ILE A C 1
ATOM 4657 O O . ILE A 1 603 ? 129.725 129.558 113.598 1.00 48.43 603 ILE A O 1
ATOM 4662 N N . VAL A 1 604 ? 127.661 128.700 113.816 1.00 48.34 604 VAL A N 1
ATOM 4663 C CA . VAL A 1 604 ? 128.234 127.373 114.010 1.00 48.34 604 VAL A CA 1
ATOM 4664 C C . VAL A 1 604 ? 128.516 126.724 112.655 1.00 48.34 604 VAL A C 1
ATOM 4665 O O . VAL A 1 604 ? 129.422 125.887 112.544 1.00 48.34 604 VAL A O 1
ATOM 4669 N N . ILE A 1 605 ? 127.801 127.131 111.597 1.00 49.03 605 ILE A N 1
ATOM 4670 C CA . ILE A 1 605 ? 128.191 126.708 110.253 1.00 49.03 605 ILE A CA 1
ATOM 4671 C C . ILE A 1 605 ? 129.520 127.348 109.857 1.00 49.03 605 ILE A C 1
ATOM 4672 O O . ILE A 1 605 ? 130.414 126.672 109.329 1.00 49.03 605 ILE A O 1
ATOM 4677 N N . THR A 1 606 ? 129.698 128.642 110.150 1.00 49.59 606 THR A N 1
ATOM 4678 C CA . THR A 1 606 ? 130.983 129.270 109.850 1.00 49.59 606 THR A CA 1
ATOM 4679 C C . THR A 1 606 ? 132.102 128.803 110.775 1.00 49.59 606 THR A C 1
ATOM 4680 O O . THR A 1 606 ? 133.274 128.933 110.410 1.00 49.59 606 THR A O 1
ATOM 4684 N N . GLU A 1 607 ? 131.784 128.265 111.956 1.00 53.93 607 GLU A N 1
ATOM 4685 C CA . GLU A 1 607 ? 132.836 127.647 112.754 1.00 53.93 607 GLU A CA 1
ATOM 4686 C C . GLU A 1 607 ? 133.147 126.219 112.330 1.00 53.93 607 GLU A C 1
ATOM 4687 O O . GLU A 1 607 ? 134.242 125.732 112.627 1.00 53.93 607 GLU A O 1
ATOM 4693 N N . LEU A 1 608 ? 132.225 125.530 111.654 1.00 51.38 608 LEU A N 1
ATOM 4694 C CA . LEU A 1 608 ? 132.589 124.232 111.092 1.00 51.38 608 LEU A CA 1
ATOM 4695 C C . LEU A 1 608 ? 133.411 124.393 109.818 1.00 51.38 608 LEU A C 1
ATOM 4696 O O . LEU A 1 608 ? 134.431 123.713 109.640 1.00 51.38 608 LEU A O 1
ATOM 4701 N N . PHE A 1 609 ? 132.975 125.289 108.922 1.00 53.24 609 PHE A N 1
ATOM 4702 C CA . PHE A 1 609 ? 133.746 125.577 107.714 1.00 53.24 609 PHE A CA 1
ATOM 4703 C C . PHE A 1 609 ? 135.087 126.213 108.054 1.00 53.24 609 PHE A C 1
ATOM 4704 O O . PHE A 1 609 ? 136.120 125.852 107.477 1.00 53.24 609 PHE A O 1
ATOM 4712 N N . SER A 1 610 ? 135.090 127.150 109.004 1.00 55.65 610 SER A N 1
ATOM 4713 C CA . SER A 1 610 ? 136.337 127.768 109.434 1.00 55.65 610 SER A CA 1
ATOM 4714 C C . SER A 1 610 ? 137.192 126.804 110.242 1.00 55.65 610 SER A C 1
ATOM 4715 O O . SER A 1 610 ? 138.418 126.949 110.275 1.00 55.65 610 SER A O 1
ATOM 4718 N N . TRP A 1 611 ? 136.569 125.825 110.903 1.00 56.71 611 TRP A N 1
ATOM 4719 C CA . TRP A 1 611 ? 137.331 124.827 111.645 1.00 56.71 611 TRP A CA 1
ATOM 4720 C C . TRP A 1 611 ? 138.075 123.889 110.709 1.00 56.71 611 TRP A C 1
ATOM 4721 O O . TRP A 1 611 ? 139.289 123.700 110.842 1.00 56.71 611 TRP A O 1
ATOM 4732 N N . GLN A 1 612 ? 137.363 123.280 109.760 1.00 57.67 612 GLN A N 1
ATOM 4733 C CA . GLN A 1 612 ? 138.020 122.300 108.908 1.00 57.67 612 GLN A CA 1
ATOM 4734 C C . GLN A 1 612 ? 138.837 122.957 107.806 1.00 57.67 612 GLN A C 1
ATOM 4735 O O . GLN A 1 612 ? 139.745 122.323 107.256 1.00 57.67 612 GLN A O 1
ATOM 4741 N N . LEU A 1 613 ? 138.547 124.222 107.486 1.00 57.17 613 LEU A N 1
ATOM 4742 C CA . LEU A 1 613 ? 139.320 124.931 106.472 1.00 57.17 613 LEU A CA 1
ATOM 4743 C C . LEU A 1 613 ? 140.751 125.178 106.940 1.00 57.17 613 LEU A C 1
ATOM 4744 O O . LEU A 1 613 ? 141.660 125.300 106.112 1.00 57.17 613 LEU A O 1
ATOM 4749 N N . GLY A 1 614 ? 140.975 125.224 108.251 1.00 60.96 614 GLY A N 1
ATOM 4750 C CA . GLY A 1 614 ? 142.316 125.287 108.791 1.00 60.96 614 GLY A CA 1
ATOM 4751 C C . GLY A 1 614 ? 142.443 126.176 110.008 1.00 60.96 614 GLY A C 1
ATOM 4752 O O . GLY A 1 614 ? 143.376 126.020 110.801 1.00 60.96 614 GLY A O 1
ATOM 4753 N N . LYS A 1 615 ? 141.508 127.106 110.171 1.00 65.29 615 LYS A N 1
ATOM 4754 C CA . LYS A 1 615 ? 141.581 128.054 111.272 1.00 65.29 615 LYS A CA 1
ATOM 4755 C C . LYS A 1 615 ? 141.155 127.384 112.578 1.00 65.29 615 LYS A C 1
ATOM 4756 O O . LYS A 1 615 ? 140.215 126.586 112.588 1.00 65.29 615 LYS A O 1
ATOM 4762 N N . PRO A 1 616 ? 141.831 127.681 113.686 1.00 66.69 616 PRO A N 1
ATOM 4763 C CA . PRO A 1 616 ? 141.439 127.086 114.968 1.00 66.69 616 PRO A CA 1
ATOM 4764 C C . PRO A 1 616 ? 140.219 127.776 115.559 1.00 66.69 616 PRO A C 1
ATOM 4765 O O . PRO A 1 616 ? 140.090 129.002 115.525 1.00 66.69 616 PRO A O 1
ATOM 4769 N N . ILE A 1 617 ? 139.309 126.967 116.095 1.00 61.69 617 ILE A N 1
ATOM 4770 C CA . ILE A 1 617 ? 138.129 127.467 116.784 1.00 61.69 617 ILE A CA 1
ATOM 4771 C C . ILE A 1 617 ? 138.184 126.999 118.231 1.00 61.69 617 ILE A C 1
ATOM 4772 O O . ILE A 1 617 ? 138.961 126.112 118.590 1.00 61.69 617 ILE A O 1
ATOM 4777 N N . LEU A 1 618 ? 137.343 127.634 119.059 1.00 60.31 618 LEU A N 1
ATOM 4778 C CA . LEU A 1 618 ? 137.081 127.247 120.450 1.00 60.31 618 LEU A CA 1
ATOM 4779 C C . LEU A 1 618 ? 138.347 127.284 121.306 1.00 60.31 618 LEU A C 1
ATOM 4780 O O . LEU A 1 618 ? 138.708 126.308 121.968 1.00 60.31 618 LEU A O 1
ATOM 4785 N N . LYS A 1 619 ? 139.030 128.426 121.288 1.00 64.90 619 LYS A N 1
ATOM 4786 C CA . LYS A 1 619 ? 140.234 128.584 122.093 1.00 64.90 619 LYS A CA 1
ATOM 4787 C C . LYS A 1 619 ? 139.907 129.039 123.511 1.00 64.90 619 LYS A C 1
ATOM 4788 O O . LYS A 1 619 ? 140.347 128.416 124.482 1.00 64.90 619 LYS A O 1
ATOM 4794 N N . ASP A 1 620 ? 139.136 130.113 123.645 1.00 60.22 620 ASP A N 1
ATOM 4795 C CA . ASP A 1 620 ? 138.748 130.603 124.958 1.00 60.22 620 ASP A CA 1
ATOM 4796 C C . ASP A 1 620 ? 137.640 129.729 125.528 1.00 60.22 620 ASP A C 1
ATOM 4797 O O . ASP A 1 620 ? 136.737 129.302 124.806 1.00 60.22 620 ASP A O 1
ATOM 4802 N N . SER A 1 621 ? 137.713 129.467 126.837 1.00 57.14 621 SER A N 1
ATOM 4803 C CA . SER A 1 621 ? 136.801 128.518 127.470 1.00 57.14 621 SER A CA 1
ATOM 4804 C C . SER A 1 621 ? 135.380 129.049 127.593 1.00 57.14 621 SER A C 1
ATOM 4805 O O . SER A 1 621 ? 134.443 128.251 127.707 1.00 57.14 621 SER A O 1
ATOM 4808 N N . LYS A 1 622 ? 135.201 130.371 127.584 1.00 54.71 622 LYS A N 1
ATOM 4809 C CA . LYS A 1 622 ? 133.860 130.942 127.626 1.00 54.71 622 LYS A CA 1
ATOM 4810 C C . LYS A 1 622 ? 133.126 130.714 126.314 1.00 54.71 622 LYS A C 1
ATOM 4811 O O . LYS A 1 622 ? 131.902 130.543 126.307 1.00 54.71 622 LYS A O 1
ATOM 4817 N N . VAL A 1 623 ? 133.859 130.699 125.200 1.00 50.97 623 VAL A N 1
ATOM 4818 C CA . VAL A 1 623 ? 133.263 130.386 123.909 1.00 50.97 623 VAL A CA 1
ATOM 4819 C C . VAL A 1 623 ? 132.954 128.897 123.825 1.00 50.97 623 VAL A C 1
ATOM 4820 O O . VAL A 1 623 ? 131.951 128.495 123.220 1.00 50.97 623 VAL A O 1
ATOM 4824 N N . VAL A 1 624 ? 133.782 128.063 124.461 1.00 49.44 624 VAL A N 1
ATOM 4825 C CA . VAL A 1 624 ? 133.535 126.624 124.487 1.00 49.44 624 VAL A CA 1
ATOM 4826 C C . VAL A 1 624 ? 132.281 126.313 125.289 1.00 49.44 624 VAL A C 1
ATOM 4827 O O . VAL A 1 624 ? 131.412 125.559 124.839 1.00 49.44 624 VAL A O 1
ATOM 4831 N N . ASN A 1 625 ? 132.156 126.912 126.477 1.00 46.20 625 ASN A N 1
ATOM 4832 C CA . ASN A 1 625 ? 130.964 126.692 127.288 1.00 46.20 625 ASN A CA 1
ATOM 4833 C C . ASN A 1 625 ? 129.735 127.324 126.649 1.00 46.20 625 ASN A C 1
ATOM 4834 O O . ASN A 1 625 ? 128.623 126.806 126.808 1.00 46.20 625 ASN A O 1
ATOM 4839 N N . PHE A 1 626 ? 129.924 128.429 125.920 1.00 42.97 626 PHE A N 1
ATOM 4840 C CA . PHE A 1 626 ? 128.840 129.028 125.148 1.00 42.97 626 PHE A CA 1
ATOM 4841 C C . PHE A 1 626 ? 128.305 128.065 124.099 1.00 42.97 626 PHE A C 1
ATOM 4842 O O . PHE A 1 626 ? 127.108 127.774 124.068 1.00 42.97 626 PHE A O 1
ATOM 4850 N N . HIS A 1 627 ? 129.184 127.539 123.244 1.00 43.63 627 HIS A N 1
ATOM 4851 C CA . HIS A 1 627 ? 128.736 126.622 122.202 1.00 43.63 627 HIS A CA 1
ATOM 4852 C C . HIS A 1 627 ? 128.221 125.300 122.752 1.00 43.63 627 HIS A C 1
ATOM 4853 O O . HIS A 1 627 ? 127.272 124.751 122.190 1.00 43.63 627 HIS A O 1
ATOM 4860 N N . VAL A 1 628 ? 128.795 124.803 123.849 1.00 39.99 628 VAL A N 1
ATOM 4861 C CA . VAL A 1 628 ? 128.301 123.577 124.470 1.00 39.99 628 VAL A CA 1
ATOM 4862 C C . VAL A 1 628 ? 126.889 123.776 125.016 1.00 39.99 628 VAL A C 1
ATOM 4863 O O . VAL A 1 628 ? 125.980 122.988 124.726 1.00 39.99 628 VAL A O 1
ATOM 4867 N N . GLN A 1 629 ? 126.662 124.863 125.758 1.00 39.33 629 GLN A N 1
ATOM 4868 C CA . GLN A 1 629 ? 125.351 125.060 126.367 1.00 39.33 629 GLN A CA 1
ATOM 4869 C C . GLN A 1 629 ? 124.288 125.540 125.384 1.00 39.33 629 GLN A C 1
ATOM 4870 O O . GLN A 1 629 ? 123.100 125.296 125.619 1.00 39.33 629 GLN A O 1
ATOM 4876 N N . VAL A 1 630 ? 124.672 126.213 124.299 1.00 38.09 630 VAL A N 1
ATOM 4877 C CA . VAL A 1 630 ? 123.703 126.608 123.281 1.00 38.09 630 VAL A CA 1
ATOM 4878 C C . VAL A 1 630 ? 123.421 125.460 122.303 1.00 38.09 630 VAL A C 1
ATOM 4879 O O . VAL A 1 630 ? 122.334 125.413 121.708 1.00 38.09 630 VAL A O 1
ATOM 4883 N N . ILE A 1 631 ? 124.335 124.494 122.161 1.00 37.24 631 ILE A N 1
ATOM 4884 C CA . ILE A 1 631 ? 123.928 123.222 121.562 1.00 37.24 631 ILE A CA 1
ATOM 4885 C C . ILE A 1 631 ? 122.957 122.488 122.487 1.00 37.24 631 ILE A C 1
ATOM 4886 O O . ILE A 1 631 ? 121.957 121.916 122.030 1.00 37.24 631 ILE A O 1
ATOM 4891 N N . HIS A 1 632 ? 123.206 122.545 123.803 1.00 37.48 632 HIS A N 1
ATOM 4892 C CA . HIS A 1 632 ? 122.317 121.923 124.788 1.00 37.48 632 HIS A CA 1
ATOM 4893 C C . HIS A 1 632 ? 120.910 122.518 124.774 1.00 37.48 632 HIS A C 1
ATOM 4894 O O . HIS A 1 632 ? 119.923 121.788 124.913 1.00 37.48 632 HIS A O 1
ATOM 4901 N N . TYR A 1 633 ? 120.791 123.830 124.588 1.00 36.55 633 TYR A N 1
ATOM 4902 C CA . TYR A 1 633 ? 119.491 124.495 124.634 1.00 36.55 633 TYR A CA 1
ATOM 4903 C C . TYR A 1 633 ? 118.828 124.639 123.274 1.00 36.55 633 TYR A C 1
ATOM 4904 O O . TYR A 1 633 ? 117.598 124.633 123.196 1.00 36.55 633 TYR A O 1
ATOM 4913 N N . LEU A 1 634 ? 119.616 124.803 122.213 1.00 37.04 634 LEU A N 1
ATOM 4914 C CA . LEU A 1 634 ? 119.122 124.654 120.847 1.00 37.04 634 LEU A CA 1
ATOM 4915 C C . LEU A 1 634 ? 118.607 123.252 120.576 1.00 37.04 634 LEU A C 1
ATOM 4916 O O . LEU A 1 634 ? 117.714 123.071 119.740 1.00 37.04 634 LEU A O 1
ATOM 4921 N N . LEU A 1 635 ? 119.165 122.247 121.248 1.00 35.73 635 LEU A N 1
ATOM 4922 C CA . LEU A 1 635 ? 118.617 120.907 121.123 1.00 35.73 635 LEU A CA 1
ATOM 4923 C C . LEU A 1 635 ? 117.286 120.806 121.861 1.00 35.73 635 LEU A C 1
ATOM 4924 O O . LEU A 1 635 ? 116.405 120.050 121.447 1.00 35.73 635 LEU A O 1
ATOM 4929 N N . GLY A 1 636 ? 117.107 121.594 122.926 1.00 35.48 636 GLY A N 1
ATOM 4930 C CA . GLY A 1 636 ? 115.803 121.690 123.562 1.00 35.48 636 GLY A CA 1
ATOM 4931 C C . GLY A 1 636 ? 114.807 122.476 122.748 1.00 35.48 636 GLY A C 1
ATOM 4932 O O . GLY A 1 636 ? 113.603 122.221 122.818 1.00 35.48 636 GLY A O 1
ATOM 4933 N N . PHE A 1 637 ? 115.288 123.447 121.978 1.00 36.06 637 PHE A N 1
ATOM 4934 C CA . PHE A 1 637 ? 114.429 124.102 121.009 1.00 36.06 637 PHE A CA 1
ATOM 4935 C C . PHE A 1 637 ? 114.054 123.151 119.885 1.00 36.06 637 PHE A C 1
ATOM 4936 O O . PHE A 1 637 ? 112.952 123.243 119.345 1.00 36.06 637 PHE A O 1
ATOM 4944 N N . ALA A 1 638 ? 114.952 122.237 119.519 1.00 35.13 638 ALA A N 1
ATOM 4945 C CA . ALA A 1 638 ? 114.662 121.313 118.431 1.00 35.13 638 ALA A CA 1
ATOM 4946 C C . ALA A 1 638 ? 113.659 120.251 118.861 1.00 35.13 638 ALA A C 1
ATOM 4947 O O . ALA A 1 638 ? 112.624 120.070 118.215 1.00 35.13 638 ALA A O 1
ATOM 4949 N N . VAL A 1 639 ? 113.932 119.562 119.971 1.00 35.53 639 VAL A N 1
ATOM 4950 C CA . VAL A 1 639 ? 113.145 118.393 120.352 1.00 35.53 639 VAL A CA 1
ATOM 4951 C C . VAL A 1 639 ? 111.755 118.781 120.883 1.00 35.53 639 VAL A C 1
ATOM 4952 O O . VAL A 1 639 ? 110.839 117.953 120.897 1.00 35.53 639 VAL A O 1
ATOM 4956 N N . HIS A 1 640 ? 111.531 120.043 121.235 1.00 34.92 640 HIS A N 1
ATOM 4957 C CA . HIS A 1 640 ? 110.206 120.483 121.659 1.00 34.92 640 HIS A CA 1
ATOM 4958 C C . HIS A 1 640 ? 109.415 121.195 120.568 1.00 34.92 640 HIS A C 1
ATOM 4959 O O . HIS A 1 640 ? 108.279 121.605 120.820 1.00 34.92 640 HIS A O 1
ATOM 4966 N N . TYR A 1 641 ? 109.974 121.356 119.384 1.00 39.34 641 TYR A N 1
ATOM 4967 C CA . TYR A 1 641 ? 109.304 122.078 118.307 1.00 39.34 641 TYR A CA 1
ATOM 4968 C C . TYR A 1 641 ? 109.273 121.324 116.985 1.00 39.34 641 TYR A C 1
ATOM 4969 O O . TYR A 1 641 ? 108.279 121.410 116.263 1.00 39.34 641 TYR A O 1
ATOM 4978 N N . ALA A 1 642 ? 110.335 120.598 116.646 1.00 42.11 642 ALA A N 1
ATOM 4979 C CA . ALA A 1 642 ? 110.346 119.738 115.462 1.00 42.11 642 ALA A CA 1
ATOM 4980 C C . ALA A 1 642 ? 109.336 118.582 115.447 1.00 42.11 642 ALA A C 1
ATOM 4981 O O . ALA A 1 642 ? 108.870 118.242 114.353 1.00 42.11 642 ALA A O 1
ATOM 4983 N N . PRO A 1 643 ? 108.963 117.929 116.562 1.00 43.23 643 PRO A N 1
ATOM 4984 C CA . PRO A 1 643 ? 107.854 116.966 116.468 1.00 43.23 643 PRO A CA 1
ATOM 4985 C C . PRO A 1 643 ? 106.485 117.597 116.313 1.00 43.23 643 PRO A C 1
ATOM 4986 O O . PRO A 1 643 ? 105.519 116.870 116.064 1.00 43.23 643 PRO A O 1
ATOM 4990 N N . SER A 1 644 ? 106.361 118.914 116.439 1.00 42.89 644 SER A N 1
ATOM 4991 C CA . SER A 1 644 ? 105.090 119.573 116.188 1.00 42.89 644 SER A CA 1
ATOM 4992 C C . SER A 1 644 ? 104.823 119.783 114.704 1.00 42.89 644 SER A C 1
ATOM 4993 O O . SER A 1 644 ? 103.748 120.273 114.348 1.00 42.89 644 SER A O 1
ATOM 4996 N N . PHE A 1 645 ? 105.771 119.431 113.838 1.00 42.77 645 PHE A N 1
ATOM 4997 C CA . PHE A 1 645 ? 105.533 119.397 112.403 1.00 42.77 645 PHE A CA 1
ATOM 4998 C C . PHE A 1 645 ? 104.966 118.064 111.947 1.00 42.77 645 PHE A C 1
ATOM 4999 O O . PHE A 1 645 ? 104.148 118.030 111.022 1.00 42.77 645 PHE A O 1
ATOM 5007 N N . LEU A 1 646 ? 105.386 116.969 112.571 1.00 47.76 646 LEU A N 1
ATOM 5008 C CA . LEU A 1 646 ? 104.871 115.641 112.245 1.00 47.76 646 LEU A CA 1
ATOM 5009 C C . LEU A 1 646 ? 103.684 115.250 113.126 1.00 47.76 646 LEU A C 1
ATOM 5010 O O . LEU A 1 646 ? 103.595 114.146 113.656 1.00 47.76 646 LEU A O 1
ATOM 5015 N N . MET A 1 647 ? 102.717 116.159 113.227 1.00 54.58 647 MET A N 1
ATOM 5016 C CA . MET A 1 647 ? 101.450 115.901 113.896 1.00 54.58 647 MET A CA 1
ATOM 5017 C C . MET A 1 647 ? 100.323 116.338 112.974 1.00 54.58 647 MET A C 1
ATOM 5018 O O . MET A 1 647 ? 100.308 117.483 112.511 1.00 54.58 647 MET A O 1
ATOM 5023 N N . GLN A 1 648 ? 99.390 115.432 112.707 1.00 65.27 648 GLN A N 1
ATOM 5024 C CA . GLN A 1 648 ? 98.252 115.728 111.838 1.00 65.27 648 GLN A CA 1
ATOM 5025 C C . GLN A 1 648 ? 97.040 116.147 112.669 1.00 65.27 648 GLN A C 1
ATOM 5026 O O . GLN A 1 648 ? 95.975 115.534 112.624 1.00 65.27 648 GLN A O 1
ATOM 5032 N N . ARG A 1 649 ? 97.219 117.219 113.439 1.00 64.78 649 ARG A N 1
ATOM 5033 C CA . ARG A 1 649 ? 96.186 117.713 114.336 1.00 64.78 649 ARG A CA 1
ATOM 5034 C C . ARG A 1 649 ? 96.239 119.235 114.367 1.00 64.78 649 ARG A C 1
ATOM 5035 O O . ARG A 1 649 ? 97.117 119.860 113.766 1.00 64.78 649 ARG A O 1
ATOM 5043 N N . GLN A 1 650 ? 95.288 119.837 115.077 1.00 64.78 650 GLN A N 1
ATOM 5044 C CA . GLN A 1 650 ? 95.281 121.279 115.257 1.00 64.78 650 GLN A CA 1
ATOM 5045 C C . GLN A 1 650 ? 96.155 121.660 116.443 1.00 64.78 650 GLN A C 1
ATOM 5046 O O . GLN A 1 650 ? 96.276 120.914 117.418 1.00 64.78 650 GLN A O 1
ATOM 5052 N N . MET A 1 651 ? 96.777 122.831 116.343 1.00 53.76 651 MET A N 1
ATOM 5053 C CA . MET A 1 651 ? 97.713 123.284 117.359 1.00 53.76 651 MET A CA 1
ATOM 5054 C C . MET A 1 651 ? 97.859 124.794 117.262 1.00 53.76 651 MET A C 1
ATOM 5055 O O . MET A 1 651 ? 97.737 125.377 116.182 1.00 53.76 651 MET A O 1
ATOM 5060 N N . PHE A 1 652 ? 98.122 125.412 118.406 1.00 50.65 652 PHE A N 1
ATOM 5061 C CA . PHE A 1 652 ? 98.076 126.852 118.601 1.00 50.65 652 PHE A CA 1
ATOM 5062 C C . PHE A 1 652 ? 99.440 127.329 119.089 1.00 50.65 652 PHE A C 1
ATOM 5063 O O . PHE A 1 652 ? 100.346 126.529 119.315 1.00 50.65 652 PHE A O 1
ATOM 5071 N N . LEU A 1 653 ? 99.557 128.647 119.301 1.00 45.38 653 LEU A N 1
ATOM 5072 C CA . LEU A 1 653 ? 100.840 129.282 119.600 1.00 45.38 653 LEU A CA 1
ATOM 5073 C C . LEU A 1 653 ? 101.436 128.828 120.930 1.00 45.38 653 LEU A C 1
ATOM 5074 O O . LEU A 1 653 ? 102.659 128.878 121.096 1.00 45.38 653 LEU A O 1
ATOM 5079 N N . HIS A 1 654 ? 100.622 128.331 121.856 1.00 46.24 654 HIS A N 1
ATOM 5080 C CA . HIS A 1 654 ? 101.135 127.831 123.124 1.00 46.24 654 HIS A CA 1
ATOM 5081 C C . HIS A 1 654 ? 101.704 126.414 123.041 1.00 46.24 654 HIS A C 1
ATOM 5082 O O . HIS A 1 654 ? 101.934 125.801 124.088 1.00 46.24 654 HIS A O 1
ATOM 5089 N N . HIS A 1 655 ? 101.924 125.873 121.843 1.00 45.12 655 HIS A N 1
ATOM 5090 C CA . HIS A 1 655 ? 102.676 124.634 121.693 1.00 45.12 655 HIS A CA 1
ATOM 5091 C C . HIS A 1 655 ? 104.129 124.897 121.343 1.00 45.12 655 HIS A C 1
ATOM 5092 O O . HIS A 1 655 ? 104.975 124.011 121.502 1.00 45.12 655 HIS A O 1
ATOM 5099 N N . TYR A 1 656 ? 104.424 126.104 120.864 1.00 39.87 656 TYR A N 1
ATOM 5100 C CA . TYR A 1 656 ? 105.793 126.548 120.648 1.00 39.87 656 TYR A CA 1
ATOM 5101 C C . TYR A 1 656 ? 106.500 126.844 121.955 1.00 39.87 656 TYR A C 1
ATOM 5102 O O . TYR A 1 656 ? 107.732 126.793 122.016 1.00 39.87 656 TYR A O 1
ATOM 5111 N N . LEU A 1 657 ? 105.746 127.113 122.990 1.00 39.09 657 LEU A N 1
ATOM 5112 C CA . LEU A 1 657 ? 106.193 127.762 124.210 1.00 39.09 657 LEU A CA 1
ATOM 5113 C C . LEU A 1 657 ? 107.096 126.899 125.109 1.00 39.09 657 LEU A C 1
ATOM 5114 O O . LEU A 1 657 ? 108.016 127.462 125.726 1.00 39.09 657 LEU A O 1
ATOM 5119 N N . PRO A 1 658 ? 106.912 125.564 125.224 1.00 36.43 658 PRO A N 1
ATOM 5120 C CA . PRO A 1 658 ? 107.993 124.752 125.817 1.00 36.43 658 PRO A CA 1
ATOM 5121 C C . PRO A 1 658 ? 109.307 124.801 125.059 1.00 36.43 658 PRO A C 1
ATOM 5122 O O . PRO A 1 658 ? 110.366 124.725 125.689 1.00 36.43 658 PRO A O 1
ATOM 5126 N N . ALA A 1 659 ? 109.282 124.920 123.731 1.00 36.92 659 ALA A N 1
ATOM 5127 C CA . ALA A 1 659 ? 110.525 125.135 123.000 1.00 36.92 659 ALA A CA 1
ATOM 5128 C C . ALA A 1 659 ? 111.025 126.560 123.167 1.00 36.92 659 ALA A C 1
ATOM 5129 O O . ALA A 1 659 ? 112.236 126.811 123.111 1.00 36.92 659 ALA A O 1
ATOM 5131 N N . TYR A 1 660 ? 110.105 127.500 123.374 1.00 37.67 660 TYR A N 1
ATOM 5132 C CA . TYR A 1 660 ? 110.484 128.894 123.544 1.00 37.67 660 TYR A CA 1
ATOM 5133 C C . TYR A 1 660 ? 111.173 129.129 124.882 1.00 37.67 660 TYR A C 1
ATOM 5134 O O . TYR A 1 660 ? 111.962 130.073 125.010 1.00 37.67 660 TYR A O 1
ATOM 5143 N N . TYR A 1 661 ? 110.889 128.291 125.883 1.00 36.38 661 TYR A N 1
ATOM 5144 C CA . TYR A 1 661 ? 111.643 128.352 127.134 1.00 36.38 661 TYR A CA 1
ATOM 5145 C C . TYR A 1 661 ? 113.110 127.987 126.927 1.00 36.38 661 TYR A C 1
ATOM 5146 O O . TYR A 1 661 ? 114.004 128.626 127.496 1.00 36.38 661 TYR A O 1
ATOM 5155 N N . PHE A 1 662 ? 113.382 126.962 126.121 1.00 34.51 662 PHE A N 1
ATOM 5156 C CA . PHE A 1 662 ? 114.762 126.651 125.777 1.00 34.51 662 PHE A CA 1
ATOM 5157 C C . PHE A 1 662 ? 115.368 127.708 124.870 1.00 34.51 662 PHE A C 1
ATOM 5158 O O . PHE A 1 662 ? 116.587 127.920 124.906 1.00 34.51 662 PHE A O 1
ATOM 5166 N N . GLY A 1 663 ? 114.540 128.399 124.086 1.00 36.04 663 GLY A N 1
ATOM 5167 C CA . GLY A 1 663 ? 115.043 129.509 123.303 1.00 36.04 663 GLY A CA 1
ATOM 5168 C C . GLY A 1 663 ? 115.442 130.713 124.134 1.00 36.04 663 GLY A C 1
ATOM 5169 O O . GLY A 1 663 ? 116.419 131.391 123.809 1.00 36.04 663 GLY A O 1
ATOM 5170 N N . ILE A 1 664 ? 114.706 131.002 125.211 1.00 37.17 664 ILE A N 1
ATOM 5171 C CA . ILE A 1 664 ? 115.101 132.117 126.070 1.00 37.17 664 ILE A CA 1
ATOM 5172 C C . ILE A 1 664 ? 116.222 131.709 127.027 1.00 37.17 664 ILE A C 1
ATOM 5173 O O . ILE A 1 664 ? 116.987 132.571 127.482 1.00 37.17 664 ILE A O 1
ATOM 5178 N N . LEU A 1 665 ? 116.387 130.412 127.301 1.00 36.37 665 LEU A N 1
ATOM 5179 C CA . LEU A 1 665 ? 117.619 129.950 127.941 1.00 36.37 665 LEU A CA 1
ATOM 5180 C C . LEU A 1 665 ? 118.834 130.191 127.043 1.00 36.37 665 LEU A C 1
ATOM 5181 O O . LEU A 1 665 ? 119.853 130.753 127.483 1.00 36.37 665 LEU A O 1
ATOM 5186 N N . ALA A 1 666 ? 118.730 129.782 125.771 1.00 38.54 666 ALA A N 1
ATOM 5187 C CA . ALA A 1 666 ? 119.818 129.969 124.814 1.00 38.54 666 ALA A CA 1
ATOM 5188 C C . ALA A 1 666 ? 120.118 131.445 124.574 1.00 38.54 666 ALA A C 1
ATOM 5189 O O . ALA A 1 666 ? 121.286 131.831 124.452 1.00 38.54 666 ALA A O 1
ATOM 5191 N N . LEU A 1 667 ? 119.081 132.288 124.522 1.00 39.93 667 LEU A N 1
ATOM 5192 C CA . LEU A 1 667 ? 119.300 133.727 124.401 1.00 39.93 667 LEU A CA 1
ATOM 5193 C C . LEU A 1 667 ? 119.881 134.311 125.683 1.00 39.93 667 LEU A C 1
ATOM 5194 O O . LEU A 1 667 ? 120.586 135.329 125.636 1.00 39.93 667 LEU A O 1
ATOM 5199 N N . GLY A 1 668 ? 119.591 133.688 126.830 1.00 40.53 668 GLY A N 1
ATOM 5200 C CA . GLY A 1 668 ? 120.305 134.030 128.050 1.00 40.53 668 GLY A CA 1
ATOM 5201 C C . GLY A 1 668 ? 121.802 133.850 127.900 1.00 40.53 668 GLY A C 1
ATOM 5202 O O . GLY A 1 668 ? 122.582 134.764 128.189 1.00 40.53 668 GLY A O 1
ATOM 5203 N N . HIS A 1 669 ? 122.214 132.701 127.355 1.00 41.71 669 HIS A N 1
ATOM 5204 C CA . HIS A 1 669 ? 123.628 132.505 127.033 1.00 41.71 669 HIS A CA 1
ATOM 5205 C C . HIS A 1 669 ? 124.125 133.438 125.933 1.00 41.71 669 HIS A C 1
ATOM 5206 O O . HIS A 1 669 ? 125.326 133.719 125.866 1.00 41.71 669 HIS A O 1
ATOM 5213 N N . ALA A 1 670 ? 123.236 133.904 125.050 1.00 44.45 670 ALA A N 1
ATOM 5214 C CA . ALA A 1 670 ? 123.642 134.883 124.044 1.00 44.45 670 ALA A CA 1
ATOM 5215 C C . ALA A 1 670 ? 124.024 136.208 124.686 1.00 44.45 670 ALA A C 1
ATOM 5216 O O . ALA A 1 670 ? 125.047 136.804 124.331 1.00 44.45 670 ALA A O 1
ATOM 5218 N N . LEU A 1 671 ? 123.217 136.677 125.639 1.00 48.49 671 LEU A N 1
ATOM 5219 C CA . LEU A 1 671 ? 123.567 137.875 126.398 1.00 48.49 671 LEU A CA 1
ATOM 5220 C C . LEU A 1 671 ? 124.812 137.650 127.250 1.00 48.49 671 LEU A C 1
ATOM 5221 O O . LEU A 1 671 ? 125.587 138.588 127.485 1.00 48.49 671 LEU A O 1
ATOM 5226 N N . ASP A 1 672 ? 125.035 136.408 127.681 1.00 52.42 672 ASP A N 1
ATOM 5227 C CA . ASP A 1 672 ? 126.261 136.058 128.395 1.00 52.42 672 ASP A CA 1
ATOM 5228 C C . ASP A 1 672 ? 127.492 136.098 127.500 1.00 52.42 672 ASP A C 1
ATOM 5229 O O . ASP A 1 672 ? 128.587 136.418 127.972 1.00 52.42 672 ASP A O 1
ATOM 5234 N N . ILE A 1 673 ? 127.354 135.759 126.216 1.00 52.77 673 ILE A N 1
ATOM 5235 C CA . ILE A 1 673 ? 128.519 135.864 125.345 1.00 52.77 673 ILE A CA 1
ATOM 5236 C C . ILE A 1 673 ? 128.672 137.289 124.826 1.00 52.77 673 ILE A C 1
ATOM 5237 O O . ILE A 1 673 ? 129.757 137.663 124.363 1.00 52.77 673 ILE A O 1
ATOM 5242 N N . ILE A 1 674 ? 127.622 138.109 124.916 1.00 56.88 674 ILE A N 1
ATOM 5243 C CA . ILE A 1 674 ? 127.779 139.533 124.640 1.00 56.88 674 ILE A CA 1
ATOM 5244 C C . ILE A 1 674 ? 128.556 140.205 125.765 1.00 56.88 674 ILE A C 1
ATOM 5245 O O . ILE A 1 674 ? 129.493 140.973 125.523 1.00 56.88 674 ILE A O 1
ATOM 5250 N N . VAL A 1 675 ? 128.204 139.902 127.012 1.00 59.72 675 VAL A N 1
ATOM 5251 C CA . VAL A 1 675 ? 128.878 140.539 128.138 1.00 59.72 675 VAL A CA 1
ATOM 5252 C C . VAL A 1 675 ? 130.269 139.956 128.348 1.00 59.72 675 VAL A C 1
ATOM 5253 O O . VAL A 1 675 ? 131.255 140.690 128.490 1.00 59.72 675 VAL A O 1
ATOM 5257 N N . SER A 1 676 ? 130.376 138.634 128.333 1.00 61.05 676 SER A N 1
ATOM 5258 C CA . SER A 1 676 ? 131.511 137.961 128.945 1.00 61.05 676 SER A CA 1
ATOM 5259 C C . SER A 1 676 ? 132.705 137.786 128.015 1.00 61.05 676 SER A C 1
ATOM 5260 O O . SER A 1 676 ? 133.836 137.705 128.504 1.00 61.05 676 SER A O 1
ATOM 5263 N N . TYR A 1 677 ? 132.501 137.708 126.699 1.00 64.95 677 TYR A N 1
ATOM 5264 C CA . TYR A 1 677 ? 133.612 137.466 125.784 1.00 64.95 677 TYR A CA 1
ATOM 5265 C C . TYR A 1 677 ? 133.835 138.580 124.775 1.00 64.95 677 TYR A C 1
ATOM 5266 O O . TYR A 1 677 ? 134.969 139.046 124.623 1.00 64.95 677 TYR A O 1
ATOM 5275 N N . VAL A 1 678 ? 132.802 139.008 124.043 1.00 65.56 678 VAL A N 1
ATOM 5276 C CA . VAL A 1 678 ? 133.044 139.981 122.978 1.00 65.56 678 VAL A CA 1
ATOM 5277 C C . VAL A 1 678 ? 133.204 141.396 123.506 1.00 65.56 678 VAL A C 1
ATOM 5278 O O . VAL A 1 678 ? 133.535 142.301 122.731 1.00 65.56 678 VAL A O 1
ATOM 5282 N N . PHE A 1 679 ? 132.978 141.614 124.798 1.00 69.20 679 PHE A N 1
ATOM 5283 C CA . PHE A 1 679 ? 133.254 142.880 125.467 1.00 69.20 679 PHE A CA 1
ATOM 5284 C C . PHE A 1 679 ? 134.037 142.644 126.753 1.00 69.20 679 PHE A C 1
ATOM 5285 O O . PHE A 1 679 ? 133.653 143.108 127.828 1.00 69.20 679 PHE A O 1
ATOM 5293 N N . ARG A 1 680 ? 135.137 141.885 126.660 1.00 72.94 680 ARG A N 1
ATOM 5294 C CA . ARG A 1 680 ? 135.972 141.614 127.833 1.00 72.94 680 ARG A CA 1
ATOM 5295 C C . ARG A 1 680 ? 136.633 142.880 128.363 1.00 72.94 680 ARG A C 1
ATOM 5296 O O . ARG A 1 680 ? 136.695 143.100 129.578 1.00 72.94 680 ARG A O 1
ATOM 5304 N N . SER A 1 681 ? 137.144 143.721 127.464 1.00 78.26 681 SER A N 1
ATOM 5305 C CA . SER A 1 681 ? 137.855 144.915 127.904 1.00 78.26 681 SER A CA 1
ATOM 5306 C C . SER A 1 681 ? 136.897 145.999 128.376 1.00 78.26 681 SER A C 1
ATOM 5307 O O . SER A 1 681 ? 137.254 146.808 129.239 1.00 78.26 681 SER A O 1
ATOM 5310 N N . LYS A 1 682 ? 135.686 146.035 127.823 1.00 76.45 682 LYS A N 1
ATOM 5311 C CA . LYS A 1 682 ? 134.684 147.046 128.156 1.00 76.45 682 LYS A CA 1
ATOM 5312 C C . LYS A 1 682 ? 133.341 146.365 128.455 1.00 76.45 682 LYS A C 1
ATOM 5313 O O . LYS A 1 682 ? 132.438 146.297 127.620 1.00 76.45 682 LYS A O 1
ATOM 5319 N N . ARG A 1 683 ? 133.183 145.905 129.698 1.00 73.69 683 ARG A N 1
ATOM 5320 C CA . ARG A 1 683 ? 131.948 145.234 130.088 1.00 73.69 683 ARG A CA 1
ATOM 5321 C C . ARG A 1 683 ? 130.806 146.206 130.342 1.00 73.69 683 ARG A C 1
ATOM 5322 O O . ARG A 1 683 ? 129.658 145.767 130.485 1.00 73.69 683 ARG A O 1
ATOM 5330 N N . GLN A 1 684 ? 131.095 147.509 130.392 1.00 76.18 684 GLN A N 1
ATOM 5331 C CA . GLN A 1 684 ? 130.040 148.510 130.485 1.00 76.18 684 GLN A CA 1
ATOM 5332 C C . GLN A 1 684 ? 129.192 148.547 129.221 1.00 76.18 684 GLN A C 1
ATOM 5333 O O . GLN A 1 684 ? 127.998 148.857 129.290 1.00 76.18 684 GLN A O 1
ATOM 5339 N N . MET A 1 685 ? 129.783 148.241 128.064 1.00 73.63 685 MET A N 1
ATOM 5340 C CA . MET A 1 685 ? 129.001 148.187 126.835 1.00 73.63 685 MET A CA 1
ATOM 5341 C C . MET A 1 685 ? 128.236 146.879 126.697 1.00 73.63 685 MET A C 1
ATOM 5342 O O . MET A 1 685 ? 127.178 146.858 126.061 1.00 73.63 685 MET A O 1
ATOM 5347 N N . GLY A 1 686 ? 128.750 145.786 127.265 1.00 68.03 686 GLY A N 1
ATOM 5348 C CA . GLY A 1 686 ? 127.969 144.560 127.318 1.00 68.03 686 GLY A CA 1
ATOM 5349 C C . GLY A 1 686 ? 126.760 144.704 128.223 1.00 68.03 686 GLY A C 1
ATOM 5350 O O . GLY A 1 686 ? 125.641 144.319 127.861 1.00 68.03 686 GLY A O 1
ATOM 5351 N N . TYR A 1 687 ? 126.965 145.301 129.400 1.00 66.11 687 TYR A N 1
ATOM 5352 C CA . TYR A 1 687 ? 125.850 145.678 130.260 1.00 66.11 687 TYR A CA 1
ATOM 5353 C C . TYR A 1 687 ? 124.969 146.750 129.635 1.00 66.11 687 TYR A C 1
ATOM 5354 O O . TYR A 1 687 ? 123.800 146.867 130.014 1.00 66.11 687 TYR A O 1
ATOM 5363 N N . ALA A 1 688 ? 125.495 147.535 128.691 1.00 62.78 688 ALA A N 1
ATOM 5364 C CA . ALA A 1 688 ? 124.660 148.490 127.974 1.00 62.78 688 ALA A CA 1
ATOM 5365 C C . ALA A 1 688 ? 123.760 147.794 126.960 1.00 62.78 688 ALA A C 1
ATOM 5366 O O . ALA A 1 688 ? 122.597 148.179 126.797 1.00 62.78 688 ALA A O 1
ATOM 5368 N N . VAL A 1 689 ? 124.282 146.772 126.274 1.00 60.86 689 VAL A N 1
ATOM 5369 C CA . VAL A 1 689 ? 123.460 145.980 125.362 1.00 60.86 689 VAL A CA 1
ATOM 5370 C C . VAL A 1 689 ? 122.380 145.228 126.133 1.00 60.86 689 VAL A C 1
ATOM 5371 O O . VAL A 1 689 ? 121.212 145.188 125.719 1.00 60.86 689 VAL A O 1
ATOM 5375 N N . VAL A 1 690 ? 122.735 144.674 127.295 1.00 57.59 690 VAL A N 1
ATOM 5376 C CA . VAL A 1 690 ? 121.754 143.925 128.073 1.00 57.59 690 VAL A CA 1
ATOM 5377 C C . VAL A 1 690 ? 120.752 144.862 128.758 1.00 57.59 690 VAL A C 1
ATOM 5378 O O . VAL A 1 690 ? 119.577 144.510 128.909 1.00 57.59 690 VAL A O 1
ATOM 5382 N N . ILE A 1 691 ? 121.157 146.083 129.126 1.00 57.84 691 ILE A N 1
ATOM 5383 C CA . ILE A 1 691 ? 120.175 147.010 129.695 1.00 57.84 691 ILE A CA 1
ATOM 5384 C C . ILE A 1 691 ? 119.288 147.631 128.612 1.00 57.84 691 ILE A C 1
ATOM 5385 O O . ILE A 1 691 ? 118.150 148.019 128.905 1.00 57.84 691 ILE A O 1
ATOM 5390 N N . THR A 1 692 ? 119.739 147.699 127.353 1.00 56.24 692 THR A N 1
ATOM 5391 C CA . THR A 1 692 ? 118.813 148.136 126.312 1.00 56.24 692 THR A CA 1
ATOM 5392 C C . THR A 1 692 ? 117.869 147.021 125.887 1.00 56.24 692 THR A C 1
ATOM 5393 O O . THR A 1 692 ? 116.713 147.293 125.542 1.00 56.24 692 THR A O 1
ATOM 5397 N N . PHE A 1 693 ? 118.333 145.771 125.921 1.00 51.62 693 PHE A N 1
ATOM 5398 C CA . PHE A 1 693 ? 117.450 144.649 125.619 1.00 51.62 693 PHE A CA 1
ATOM 5399 C C . PHE A 1 693 ? 116.429 144.434 126.730 1.00 51.62 693 PHE A C 1
ATOM 5400 O O . PHE A 1 693 ? 115.242 144.205 126.460 1.00 51.62 693 PHE A O 1
ATOM 5408 N N . LEU A 1 694 ? 116.875 144.512 127.984 1.00 52.84 694 LEU A N 1
ATOM 5409 C CA . LEU A 1 694 ? 115.979 144.381 129.126 1.00 52.84 694 LEU A CA 1
ATOM 5410 C C . LEU A 1 694 ? 115.038 145.575 129.231 1.00 52.84 694 LEU A C 1
ATOM 5411 O O . LEU A 1 694 ? 113.858 145.409 129.556 1.00 52.84 694 LEU A O 1
ATOM 5416 N N . ALA A 1 695 ? 115.543 146.782 128.965 1.00 51.71 695 ALA A N 1
ATOM 5417 C CA . ALA A 1 695 ? 114.701 147.973 129.035 1.00 51.71 695 ALA A CA 1
ATOM 5418 C C . ALA A 1 695 ? 113.674 147.986 127.912 1.00 51.71 695 ALA A C 1
ATOM 5419 O O . ALA A 1 695 ? 112.537 148.432 128.108 1.00 51.71 695 ALA A O 1
ATOM 5421 N N . ALA A 1 696 ? 114.050 147.482 126.736 1.00 50.98 696 ALA A N 1
ATOM 5422 C CA . ALA A 1 696 ? 113.088 147.368 125.647 1.00 50.98 696 ALA A CA 1
ATOM 5423 C C . ALA A 1 696 ? 112.082 146.255 125.906 1.00 50.98 696 ALA A C 1
ATOM 5424 O O . ALA A 1 696 ? 110.930 146.345 125.462 1.00 50.98 696 ALA A O 1
ATOM 5426 N N . SER A 1 697 ? 112.491 145.214 126.633 1.00 49.90 697 SER A N 1
ATOM 5427 C CA . SER A 1 697 ? 111.568 144.137 126.978 1.00 49.90 697 SER A CA 1
ATOM 5428 C C . SER A 1 697 ? 110.538 144.596 128.003 1.00 49.90 697 SER A C 1
ATOM 5429 O O . SER A 1 697 ? 109.336 144.343 127.848 1.00 49.90 697 SER A O 1
ATOM 5432 N N . VAL A 1 698 ? 110.994 145.282 129.057 1.00 50.63 698 VAL A N 1
ATOM 5433 C CA . VAL A 1 698 ? 110.087 145.810 130.072 1.00 50.63 698 VAL A CA 1
ATOM 5434 C C . VAL A 1 698 ? 109.228 146.931 129.492 1.00 50.63 698 VAL A C 1
ATOM 5435 O O . VAL A 1 698 ? 108.069 147.107 129.892 1.00 50.63 698 VAL A O 1
ATOM 5439 N N . TYR A 1 699 ? 109.743 147.663 128.499 1.00 54.31 699 TYR A N 1
ATOM 5440 C CA . TYR A 1 699 ? 108.894 148.616 127.792 1.00 54.31 699 TYR A CA 1
ATOM 5441 C C . TYR A 1 699 ? 107.828 147.913 126.959 1.00 54.31 699 TYR A C 1
ATOM 5442 O O . TYR A 1 699 ? 106.698 148.411 126.859 1.00 54.31 699 TYR A O 1
ATOM 5451 N N . PHE A 1 700 ? 108.157 146.762 126.364 1.00 50.18 700 PHE A N 1
ATOM 5452 C CA . PHE A 1 700 ? 107.156 146.021 125.602 1.00 50.18 700 PHE A CA 1
ATOM 5453 C C . PHE A 1 700 ? 106.096 145.424 126.521 1.00 50.18 700 PHE A C 1
ATOM 5454 O O . PHE A 1 700 ? 104.936 145.290 126.120 1.00 50.18 700 PHE A O 1
ATOM 5462 N N . PHE A 1 701 ? 106.475 145.054 127.746 1.00 50.67 701 PHE A N 1
ATOM 5463 C CA . PHE A 1 701 ? 105.487 144.597 128.720 1.00 50.67 701 PHE A CA 1
ATOM 5464 C C . PHE A 1 701 ? 104.609 145.739 129.205 1.00 50.67 701 PHE A C 1
ATOM 5465 O O . PHE A 1 701 ? 103.394 145.572 129.351 1.00 50.67 701 PHE A O 1
ATOM 5473 N N . LYS A 1 702 ? 105.213 146.893 129.501 1.00 54.81 702 LYS A N 1
ATOM 5474 C CA . LYS A 1 702 ? 104.458 148.022 130.033 1.00 54.81 702 LYS A CA 1
ATOM 5475 C C . LYS A 1 702 ? 103.515 148.596 128.987 1.00 54.81 702 LYS A C 1
ATOM 5476 O O . LYS A 1 702 ? 102.440 149.100 129.332 1.00 54.81 702 LYS A O 1
ATOM 5482 N N . SER A 1 703 ? 103.885 148.513 127.709 1.00 54.01 703 SER A N 1
ATOM 5483 C CA . SER A 1 703 ? 102.973 148.952 126.661 1.00 54.01 703 SER A CA 1
ATOM 5484 C C . SER A 1 703 ? 101.871 147.925 126.423 1.00 54.01 703 SER A C 1
ATOM 5485 O O . SER A 1 703 ? 100.704 148.292 126.249 1.00 54.01 703 SER A O 1
ATOM 5488 N N . PHE A 1 704 ? 102.216 146.637 126.428 1.00 53.77 704 PHE A N 1
ATOM 5489 C CA . PHE A 1 704 ? 101.264 145.554 126.209 1.00 53.77 704 PHE A CA 1
ATOM 5490 C C . PHE A 1 704 ? 100.780 144.920 127.506 1.00 53.77 704 PHE A C 1
ATOM 5491 O O . PHE A 1 704 ? 100.419 143.741 127.517 1.00 53.77 704 PHE A O 1
ATOM 5499 N N . SER A 1 705 ? 100.787 145.662 128.599 1.00 55.52 705 SER A N 1
ATOM 5500 C CA . SER A 1 705 ? 100.166 145.151 129.815 1.00 55.52 705 SER A CA 1
ATOM 5501 C C . SER A 1 705 ? 98.640 145.057 129.700 1.00 55.52 705 SER A C 1
ATOM 5502 O O . SER A 1 705 ? 98.083 144.059 130.173 1.00 55.52 705 SER A O 1
ATOM 5505 N N . PRO A 1 706 ? 97.888 146.035 129.079 1.00 59.73 706 PRO A N 1
ATOM 5506 C CA . PRO A 1 706 ? 96.444 145.791 128.934 1.00 59.73 706 PRO A CA 1
ATOM 5507 C C . PRO A 1 706 ? 96.031 144.879 127.791 1.00 59.73 706 PRO A C 1
ATOM 5508 O O . PRO A 1 706 ? 95.080 145.189 127.070 1.00 59.73 706 PRO A O 1
ATOM 5512 N N . ILE A 1 707 ? 96.715 143.752 127.620 1.00 54.97 707 ILE A N 1
ATOM 5513 C CA . ILE A 1 707 ? 96.260 142.707 126.715 1.00 54.97 707 ILE A CA 1
ATOM 5514 C C . ILE A 1 707 ? 96.419 141.380 127.446 1.00 54.97 707 ILE A C 1
ATOM 5515 O O . ILE A 1 707 ? 95.909 140.340 127.016 1.00 54.97 707 ILE A O 1
ATOM 5520 N N . ILE A 1 708 ? 97.118 141.423 128.575 1.00 52.29 708 ILE A N 1
ATOM 5521 C CA . ILE A 1 708 ? 97.488 140.241 129.340 1.00 52.29 708 ILE A CA 1
ATOM 5522 C C . ILE A 1 708 ? 96.521 140.074 130.497 1.00 52.29 708 ILE A C 1
ATOM 5523 O O . ILE A 1 708 ? 95.852 139.045 130.631 1.00 52.29 708 ILE A O 1
ATOM 5528 N N . TYR A 1 709 ? 96.455 141.097 131.342 1.00 54.99 709 TYR A N 1
ATOM 5529 C CA . TYR A 1 709 ? 95.653 141.069 132.551 1.00 54.99 709 TYR A CA 1
ATOM 5530 C C . TYR A 1 709 ? 94.185 141.350 132.280 1.00 54.99 709 TYR A C 1
ATOM 5531 O O . TYR A 1 709 ? 93.360 141.159 133.179 1.00 54.99 709 TYR A O 1
ATOM 5540 N N . GLY A 1 710 ? 93.842 141.782 131.071 1.00 59.37 710 GLY A N 1
ATOM 5541 C CA . GLY A 1 710 ? 92.490 142.196 130.776 1.00 59.37 710 GLY A CA 1
ATOM 5542 C C . GLY A 1 710 ? 92.155 143.487 131.488 1.00 59.37 710 GLY A C 1
ATOM 5543 O O . GLY A 1 710 ? 91.110 143.598 132.129 1.00 59.37 710 GLY A O 1
ATOM 5544 N N . THR A 1 711 ? 93.051 144.457 131.397 1.00 61.17 711 THR A N 1
ATOM 5545 C CA . THR A 1 711 ? 92.911 145.778 131.978 1.00 61.17 711 THR A CA 1
ATOM 5546 C C . THR A 1 711 ? 92.646 146.798 130.865 1.00 61.17 711 THR A C 1
ATOM 5547 O O . THR A 1 711 ? 92.830 146.481 129.685 1.00 61.17 711 THR A O 1
ATOM 5551 N N . PRO A 1 712 ? 92.141 147.997 131.183 1.00 66.16 712 PRO A N 1
ATOM 5552 C CA . PRO A 1 712 ? 91.770 148.948 130.116 1.00 66.16 712 PRO A CA 1
ATOM 5553 C C . PRO A 1 712 ? 92.950 149.506 129.326 1.00 66.16 712 PRO A C 1
ATOM 5554 O O . PRO A 1 712 ? 93.869 150.104 129.891 1.00 66.16 712 PRO A O 1
ATOM 5558 N N . TRP A 1 713 ? 92.911 149.301 128.007 1.00 66.80 713 TRP A N 1
ATOM 5559 C CA . TRP A 1 713 ? 93.548 150.162 127.018 1.00 66.80 713 TRP A CA 1
ATOM 5560 C C . TRP A 1 713 ? 92.605 151.268 126.566 1.00 66.80 713 TRP A C 1
ATOM 5561 O O . TRP A 1 713 ? 91.435 151.332 126.946 1.00 66.80 713 TRP A O 1
ATOM 5572 N N . THR A 1 714 ? 93.147 152.155 125.743 1.00 74.78 714 THR A N 1
ATOM 5573 C CA . THR A 1 714 ? 92.365 153.031 124.891 1.00 74.78 714 THR A CA 1
ATOM 5574 C C . THR A 1 714 ? 92.512 152.566 123.448 1.00 74.78 714 THR A C 1
ATOM 5575 O O . THR A 1 714 ? 93.441 151.830 123.102 1.00 74.78 714 THR A O 1
ATOM 5579 N N . GLN A 1 715 ? 91.566 152.989 122.607 1.00 78.42 715 GLN A N 1
ATOM 5580 C CA . GLN A 1 715 ? 91.541 152.513 121.227 1.00 78.42 715 GLN A CA 1
ATOM 5581 C C . GLN A 1 715 ? 92.659 153.141 120.402 1.00 78.42 715 GLN A C 1
ATOM 5582 O O . GLN A 1 715 ? 93.237 152.483 119.529 1.00 78.42 715 GLN A O 1
ATOM 5588 N N . GLU A 1 716 ? 92.997 154.404 120.688 1.00 81.01 716 GLU A N 1
ATOM 5589 C CA . GLU A 1 716 ? 94.041 155.108 119.949 1.00 81.01 716 GLU A CA 1
ATOM 5590 C C . GLU A 1 716 ? 95.432 154.545 120.212 1.00 81.01 716 GLU A C 1
ATOM 5591 O O . GLU A 1 716 ? 96.351 154.813 119.432 1.00 81.01 716 GLU A O 1
ATOM 5597 N N . LEU A 1 717 ? 95.610 153.787 121.292 1.00 75.20 717 LEU A N 1
ATOM 5598 C CA . LEU A 1 717 ? 96.853 153.075 121.551 1.00 75.20 717 LEU A CA 1
ATOM 5599 C C . LEU A 1 717 ? 96.771 151.604 121.170 1.00 75.20 717 LEU A C 1
ATOM 5600 O O . LEU A 1 717 ? 97.795 151.002 120.833 1.00 75.20 717 LEU A O 1
ATOM 5605 N N . CYS A 1 718 ? 95.568 151.023 121.205 1.00 75.02 718 CYS A N 1
ATOM 5606 C CA . CYS A 1 718 ? 95.365 149.660 120.725 1.00 75.02 718 CYS A CA 1
ATOM 5607 C C . CYS A 1 718 ? 95.573 149.552 119.219 1.00 75.02 718 CYS A C 1
ATOM 5608 O O . CYS A 1 718 ? 96.068 148.526 118.738 1.00 75.02 718 CYS A O 1
ATOM 5611 N N . GLN A 1 719 ? 95.188 150.585 118.463 1.00 76.95 719 GLN A N 1
ATOM 5612 C CA . GLN A 1 719 ? 95.497 150.616 117.036 1.00 76.95 719 GLN A CA 1
ATOM 5613 C C . GLN A 1 719 ? 96.995 150.763 116.801 1.00 76.95 719 GLN A C 1
ATOM 5614 O O . GLN A 1 719 ? 97.550 150.150 115.882 1.00 76.95 719 GLN A O 1
ATOM 5620 N N . LYS A 1 720 ? 97.661 151.580 117.621 1.00 73.64 720 LYS A N 1
ATOM 5621 C CA . LYS A 1 720 ? 99.084 151.845 117.445 1.00 73.64 720 LYS A CA 1
ATOM 5622 C C . LYS A 1 720 ? 99.936 150.646 117.845 1.00 73.64 720 LYS A C 1
ATOM 5623 O O . LYS A 1 720 ? 101.025 150.449 117.295 1.00 73.64 720 LYS A O 1
ATOM 5629 N N . SER A 1 721 ? 99.447 149.823 118.775 1.00 67.23 721 SER A N 1
ATOM 5630 C CA . SER A 1 721 ? 100.242 148.723 119.306 1.00 67.23 721 SER A CA 1
ATOM 5631 C C . SER A 1 721 ? 100.385 147.568 118.326 1.00 67.23 721 SER A C 1
ATOM 5632 O O . SER A 1 721 ? 101.347 146.804 118.432 1.00 67.23 721 SER A O 1
ATOM 5635 N N . GLN A 1 722 ? 99.470 147.430 117.369 1.00 64.05 722 GLN A N 1
ATOM 5636 C CA . GLN A 1 722 ? 99.544 146.325 116.423 1.00 64.05 722 GLN A CA 1
ATOM 5637 C C . GLN A 1 722 ? 100.687 146.555 115.446 1.00 64.05 722 GLN A C 1
ATOM 5638 O O . GLN A 1 722 ? 100.499 147.187 114.402 1.00 64.05 722 GLN A O 1
ATOM 5644 N N . TRP A 1 723 ? 101.884 146.082 115.813 1.00 56.64 723 TRP A N 1
ATOM 5645 C CA . TRP A 1 723 ? 103.055 146.237 114.956 1.00 56.64 723 TRP A CA 1
ATOM 5646 C C . TRP A 1 723 ? 102.889 145.458 113.661 1.00 56.64 723 TRP A C 1
ATOM 5647 O O . TRP A 1 723 ? 103.069 146.002 112.566 1.00 56.64 723 TRP A O 1
ATOM 5658 N N . LEU A 1 724 ? 102.544 144.185 113.769 1.00 56.36 724 LEU A N 1
ATOM 5659 C CA . LEU A 1 724 ? 102.260 143.360 112.611 1.00 56.36 724 LEU A CA 1
ATOM 5660 C C . LEU A 1 724 ? 100.757 143.314 112.386 1.00 56.36 724 LEU A C 1
ATOM 5661 O O . LEU A 1 724 ? 99.968 143.339 113.333 1.00 56.36 724 LEU A O 1
ATOM 5666 N N . SER A 1 725 ? 100.363 143.248 111.117 1.00 60.45 725 SER A N 1
ATOM 5667 C CA . SER A 1 725 ? 98.959 143.066 110.783 1.00 60.45 725 SER A CA 1
ATOM 5668 C C . SER A 1 725 ? 98.486 141.639 111.012 1.00 60.45 725 SER A C 1
ATOM 5669 O O . SER A 1 725 ? 97.284 141.380 110.894 1.00 60.45 725 SER A O 1
ATOM 5672 N N . GLY A 1 726 ? 99.405 140.717 111.310 1.00 60.24 726 GLY A N 1
ATOM 5673 C CA . GLY A 1 726 ? 99.015 139.346 111.588 1.00 60.24 726 GLY A CA 1
ATOM 5674 C C . GLY A 1 726 ? 98.203 139.212 112.862 1.00 60.24 726 GLY A C 1
ATOM 5675 O O . GLY A 1 726 ? 97.127 138.610 112.858 1.00 60.24 726 GLY A O 1
ATOM 5676 N N . TRP A 1 727 ? 98.689 139.784 113.965 1.00 56.18 727 TRP A N 1
ATOM 5677 C CA . TRP A 1 727 ? 97.937 139.688 115.209 1.00 56.18 727 TRP A CA 1
ATOM 5678 C C . TRP A 1 727 ? 96.848 140.752 115.246 1.00 56.18 727 TRP A C 1
ATOM 5679 O O . TRP A 1 727 ? 97.093 141.926 114.951 1.00 56.18 727 TRP A O 1
ATOM 5690 N N . ASP A 1 728 ? 95.636 140.323 115.581 1.00 61.10 728 ASP A N 1
ATOM 5691 C CA . ASP A 1 728 ? 94.461 141.184 115.546 1.00 61.10 728 ASP A CA 1
ATOM 5692 C C . ASP A 1 728 ? 93.484 140.741 116.623 1.00 61.10 728 ASP A C 1
ATOM 5693 O O . ASP A 1 728 ? 92.989 139.611 116.595 1.00 61.10 728 ASP A O 1
ATOM 5698 N N . TYR A 1 729 ? 93.216 141.622 117.579 1.00 62.68 729 TYR A N 1
ATOM 5699 C CA . TYR A 1 729 ? 92.455 141.265 118.766 1.00 62.68 729 TYR A CA 1
ATOM 5700 C C . TYR A 1 729 ? 91.322 142.267 119.009 1.00 62.68 729 TYR A C 1
ATOM 5701 O O . TYR A 1 729 ? 91.313 142.942 120.039 1.00 62.68 729 TYR A O 1
ATOM 5710 N N . ASN A 1 730 ? 90.296 142.179 118.155 1.00 72.21 730 ASN A N 1
ATOM 5711 C CA . ASN A 1 730 ? 89.043 142.954 118.185 1.00 72.21 730 ASN A CA 1
ATOM 5712 C C . ASN A 1 730 ? 89.267 144.411 118.601 1.00 72.21 730 ASN A C 1
ATOM 5713 O O . ASN A 1 730 ? 88.707 144.899 119.581 1.00 72.21 730 ASN A O 1
ATOM 5718 N N . CYS A 1 731 ? 90.124 145.096 117.835 1.00 76.52 731 CYS A N 1
ATOM 5719 C CA . CYS A 1 731 ? 90.772 146.339 118.256 1.00 76.52 731 CYS A CA 1
ATOM 5720 C C . CYS A 1 731 ? 89.816 147.502 118.513 1.00 76.52 731 CYS A C 1
ATOM 5721 O O . CYS A 1 731 ? 90.245 148.505 119.091 1.00 76.52 731 CYS A O 1
ATOM 5724 N N . ASN A 1 732 ? 88.549 147.399 118.121 1.00 76.46 732 ASN A N 1
ATOM 5725 C CA . ASN A 1 732 ? 87.563 148.434 118.392 1.00 76.46 732 ASN A CA 1
ATOM 5726 C C . ASN A 1 732 ? 86.774 148.179 119.672 1.00 76.46 732 ASN A C 1
ATOM 5727 O O . ASN A 1 732 ? 85.742 148.822 119.886 1.00 76.46 732 ASN A O 1
ATOM 5732 N N . THR A 1 733 ? 87.232 147.256 120.520 1.00 73.50 733 THR A N 1
ATOM 5733 C CA . THR A 1 733 ? 86.512 146.926 121.746 1.00 73.50 733 THR A CA 1
ATOM 5734 C C . THR A 1 733 ? 86.669 148.023 122.792 1.00 73.50 733 THR A C 1
ATOM 5735 O O . THR A 1 733 ? 85.724 148.325 123.531 1.00 73.50 733 THR A O 1
ATOM 5739 N N . TYR A 1 734 ? 87.842 148.646 122.846 1.00 72.19 734 TYR A N 1
ATOM 5740 C CA . TYR A 1 734 ? 88.148 149.614 123.884 1.00 72.19 734 TYR A CA 1
ATOM 5741 C C . TYR A 1 734 ? 87.417 150.932 123.631 1.00 72.19 734 TYR A C 1
ATOM 5742 O O . TYR A 1 734 ? 86.864 151.178 122.556 1.00 72.19 734 TYR A O 1
ATOM 5751 N N . PHE A 1 735 ? 87.419 151.787 124.650 1.00 78.23 735 PHE A N 1
ATOM 5752 C CA . PHE A 1 735 ? 86.800 153.101 124.549 1.00 78.23 735 PHE A CA 1
ATOM 5753 C C . PHE A 1 735 ? 87.780 154.089 123.921 1.00 78.23 735 PHE A C 1
ATOM 5754 O O . PHE A 1 735 ? 88.885 153.733 123.502 1.00 78.23 735 PHE A O 1
ATOM 5762 N N . SER A 1 736 ? 87.379 155.360 123.863 1.00 80.49 736 SER A N 1
ATOM 5763 C CA . SER A 1 736 ? 88.237 156.395 123.305 1.00 80.49 736 SER A CA 1
ATOM 5764 C C . SER A 1 736 ? 89.288 156.865 124.301 1.00 80.49 736 SER A C 1
ATOM 5765 O O . SER A 1 736 ? 90.355 157.334 123.892 1.00 80.49 736 SER A O 1
ATOM 5768 N N . SER A 1 737 ? 89.013 156.747 125.597 1.00 82.45 737 SER A N 1
ATOM 5769 C CA . SER A 1 737 ? 89.964 157.136 126.626 1.00 82.45 737 SER A CA 1
ATOM 5770 C C . SER A 1 737 ? 89.780 156.244 127.844 1.00 82.45 737 SER A C 1
ATOM 5771 O O . SER A 1 737 ? 88.777 155.538 127.978 1.00 82.45 737 SER A O 1
ATOM 5774 N N . LEU A 1 738 ? 90.769 156.285 128.738 1.00 81.25 738 LEU A N 1
ATOM 5775 C CA . LEU A 1 738 ? 90.714 155.500 129.965 1.00 81.25 738 LEU A CA 1
ATOM 5776 C C . LEU A 1 738 ? 89.722 156.056 130.975 1.00 81.25 738 LEU A C 1
ATOM 5777 O O . LEU A 1 738 ? 89.249 155.298 131.831 1.00 81.25 738 LEU A O 1
ATOM 5782 N N . GLU A 1 739 ? 89.380 157.346 130.866 1.00 85.43 739 GLU A N 1
ATOM 5783 C CA . GLU A 1 739 ? 88.546 158.017 131.861 1.00 85.43 739 GLU A CA 1
ATOM 5784 C C . GLU A 1 739 ? 87.130 157.451 131.882 1.00 85.43 739 GLU A C 1
ATOM 5785 O O . GLU A 1 739 ? 86.454 157.477 132.918 1.00 85.43 739 GLU A O 1
ATOM 5791 N N . GLU A 1 740 ? 86.680 156.891 130.757 1.00 85.04 740 GLU A N 1
ATOM 5792 C CA . GLU A 1 740 ? 85.346 156.306 130.699 1.00 85.04 740 GLU A CA 1
ATOM 5793 C C . GLU A 1 740 ? 85.285 154.968 131.432 1.00 85.04 740 GLU A C 1
ATOM 5794 O O . GLU A 1 740 ? 84.193 154.450 131.697 1.00 85.04 740 GLU A O 1
ATOM 5800 N N . TYR A 1 741 ? 86.442 154.389 131.765 1.00 79.22 741 TYR A N 1
ATOM 5801 C CA . TYR A 1 741 ? 86.442 153.102 132.456 1.00 79.22 741 TYR A CA 1
ATOM 5802 C C . TYR A 1 741 ? 86.105 153.250 133.934 1.00 79.22 741 TYR A C 1
ATOM 5803 O O . TYR A 1 741 ? 85.601 152.308 134.557 1.00 79.22 741 TYR A O 1
ATOM 5812 N N . LYS A 1 742 ? 86.385 154.416 134.520 1.00 84.56 742 LYS A N 1
ATOM 5813 C CA . LYS A 1 742 ? 86.008 154.636 135.913 1.00 84.56 742 LYS A CA 1
ATOM 5814 C C . LYS A 1 742 ? 84.500 154.812 136.049 1.00 84.56 742 LYS A C 1
ATOM 5815 O O . LYS A 1 742 ? 83.908 154.413 137.059 1.00 84.56 742 LYS A O 1
ATOM 5821 N N . ASN A 1 743 ? 83.865 155.408 135.044 1.00 88.56 743 ASN A N 1
ATOM 5822 C CA . ASN A 1 743 ? 82.409 155.520 134.998 1.00 88.56 743 ASN A CA 1
ATOM 5823 C C . ASN A 1 743 ? 81.852 154.415 134.100 1.00 88.56 743 ASN A C 1
ATOM 5824 O O . ASN A 1 743 ? 81.395 154.645 132.980 1.00 88.56 743 ASN A O 1
ATOM 5829 N N . GLN A 1 744 ? 81.899 153.190 134.621 1.00 85.95 744 GLN A N 1
ATOM 5830 C CA . GLN A 1 744 ? 81.444 152.032 133.864 1.00 85.95 744 GLN A CA 1
ATOM 5831 C C . GLN A 1 744 ? 80.907 150.966 134.805 1.00 85.95 744 GLN A C 1
ATOM 5832 O O . GLN A 1 744 ? 81.555 150.632 135.801 1.00 85.95 744 GLN A O 1
ATOM 5838 N N . THR A 1 745 ? 79.729 150.440 134.484 1.00 88.12 745 THR A N 1
ATOM 5839 C CA . THR A 1 745 ? 79.246 149.193 135.055 1.00 88.12 745 THR A CA 1
ATOM 5840 C C . THR A 1 745 ? 79.434 148.079 134.031 1.00 88.12 745 THR A C 1
ATOM 5841 O O . THR A 1 745 ? 79.346 148.310 132.820 1.00 88.12 745 THR A O 1
ATOM 5845 N N . LEU A 1 746 ? 79.752 146.884 134.515 1.00 85.76 746 LEU A N 1
ATOM 5846 C CA . LEU A 1 746 ? 80.163 145.782 133.656 1.00 85.76 746 LEU A CA 1
ATOM 5847 C C . LEU A 1 746 ? 79.177 144.628 133.770 1.00 85.76 746 LEU A C 1
ATOM 5848 O O . LEU A 1 746 ? 78.756 144.268 134.874 1.00 85.76 746 LEU A O 1
ATOM 5853 N N . THR A 1 747 ? 78.806 144.063 132.625 1.00 85.44 747 THR A N 1
ATOM 5854 C CA . THR A 1 747 ? 77.842 142.975 132.578 1.00 85.44 747 THR A CA 1
ATOM 5855 C C . THR A 1 747 ? 78.492 141.653 132.966 1.00 85.44 747 THR A C 1
ATOM 5856 O O . THR A 1 747 ? 79.684 141.430 132.738 1.00 85.44 747 THR A O 1
ATOM 5860 N N . LYS A 1 748 ? 77.690 140.771 133.557 1.00 81.12 748 LYS A N 1
ATOM 5861 C CA . LYS A 1 748 ? 78.132 139.444 133.967 1.00 81.12 748 LYS A CA 1
ATOM 5862 C C . LYS A 1 748 ? 77.210 138.409 133.341 1.00 81.12 748 LYS A C 1
ATOM 5863 O O . LYS A 1 748 ? 76.006 138.397 133.622 1.00 81.12 748 LYS A O 1
ATOM 5869 N N . ARG A 1 749 ? 77.771 137.550 132.497 1.00 75.67 749 ARG A N 1
ATOM 5870 C CA . ARG A 1 749 ? 76.993 136.508 131.836 1.00 75.67 749 ARG A CA 1
ATOM 5871 C C . ARG A 1 749 ? 76.622 135.400 132.816 1.00 75.67 749 ARG A C 1
ATOM 5872 O O . ARG A 1 749 ? 77.249 134.341 132.836 1.00 75.67 749 ARG A O 1
ATOM 5880 N N . SER B 2 57 ? 148.079 85.102 91.181 1.00 83.10 57 SER B N 1
ATOM 5881 C CA . SER B 2 57 ? 148.824 84.139 90.380 1.00 83.10 57 SER B CA 1
ATOM 5882 C C . SER B 2 57 ? 148.047 83.762 89.125 1.00 83.10 57 SER B C 1
ATOM 5883 O O . SER B 2 57 ? 147.286 84.569 88.590 1.00 83.10 57 SER B O 1
ATOM 5886 N N . SER B 2 58 ? 148.242 82.530 88.657 1.00 82.11 58 SER B N 1
ATOM 5887 C CA . SER B 2 58 ? 147.550 82.048 87.469 1.00 82.11 58 SER B CA 1
ATOM 5888 C C . SER B 2 58 ? 146.223 81.381 87.792 1.00 82.11 58 SER B C 1
ATOM 5889 O O . SER B 2 58 ? 145.316 81.386 86.952 1.00 82.11 58 SER B O 1
ATOM 5892 N N . LEU B 2 59 ? 146.090 80.801 88.987 1.00 78.31 59 LEU B N 1
ATOM 5893 C CA . LEU B 2 59 ? 144.834 80.159 89.359 1.00 78.31 59 LEU B CA 1
ATOM 5894 C C . LEU B 2 59 ? 143.765 81.201 89.661 1.00 78.31 59 LEU B C 1
ATOM 5895 O O . LEU B 2 59 ? 142.586 80.995 89.349 1.00 78.31 59 LEU B O 1
ATOM 5900 N N . LEU B 2 60 ? 144.158 82.330 90.257 1.00 77.03 60 LEU B N 1
ATOM 5901 C CA . LEU B 2 60 ? 143.192 83.380 90.560 1.00 77.03 60 LEU B CA 1
ATOM 5902 C C . LEU B 2 60 ? 142.737 84.105 89.300 1.00 77.03 60 LEU B C 1
ATOM 5903 O O . LEU B 2 60 ? 141.635 84.663 89.273 1.00 77.03 60 LEU B O 1
ATOM 5908 N N . ARG B 2 61 ? 143.563 84.107 88.251 1.00 77.00 61 ARG B N 1
ATOM 5909 C CA . ARG B 2 61 ? 143.105 84.605 86.960 1.00 77.00 61 ARG B CA 1
ATOM 5910 C C . ARG B 2 61 ? 142.107 83.641 86.335 1.00 77.00 61 ARG B C 1
ATOM 5911 O O . ARG B 2 61 ? 141.135 84.068 85.698 1.00 77.00 61 ARG B O 1
ATOM 5919 N N . LEU B 2 62 ? 142.324 82.336 86.528 1.00 73.53 62 LEU B N 1
ATOM 5920 C CA . LEU B 2 62 ? 141.394 81.330 86.027 1.00 73.53 62 LEU B CA 1
ATOM 5921 C C . LEU B 2 62 ? 140.047 81.424 86.728 1.00 73.53 62 LEU B C 1
ATOM 5922 O O . LEU B 2 62 ? 139.001 81.351 86.074 1.00 73.53 62 LEU B O 1
ATOM 5927 N N . GLU B 2 63 ? 140.053 81.597 88.053 1.00 70.65 63 GLU B N 1
ATOM 5928 C CA . GLU B 2 63 ? 138.804 81.802 88.779 1.00 70.65 63 GLU B CA 1
ATOM 5929 C C . GLU B 2 63 ? 138.168 83.133 88.401 1.00 70.65 63 GLU B C 1
ATOM 5930 O O . GLU B 2 63 ? 136.941 83.235 88.291 1.00 70.65 63 GLU B O 1
ATOM 5936 N N . SER B 2 64 ? 138.995 84.152 88.151 1.00 67.93 64 SER B N 1
ATOM 5937 C CA . SER B 2 64 ? 138.491 85.468 87.779 1.00 67.93 64 SER B CA 1
ATOM 5938 C C . SER B 2 64 ? 137.920 85.507 86.367 1.00 67.93 64 SER B C 1
ATOM 5939 O O . SER B 2 64 ? 137.195 86.451 86.038 1.00 67.93 64 SER B O 1
ATOM 5942 N N . VAL B 2 65 ? 138.232 84.523 85.524 1.00 66.46 65 VAL B N 1
ATOM 5943 C CA . VAL B 2 65 ? 137.656 84.479 84.183 1.00 66.46 65 VAL B CA 1
ATOM 5944 C C . VAL B 2 65 ? 136.488 83.500 84.131 1.00 66.46 65 VAL B C 1
ATOM 5945 O O . VAL B 2 65 ? 135.376 83.876 83.744 1.00 66.46 65 VAL B O 1
ATOM 5949 N N . VAL B 2 66 ? 136.716 82.241 84.519 1.00 63.35 66 VAL B N 1
ATOM 5950 C CA . VAL B 2 66 ? 135.668 81.235 84.345 1.00 63.35 66 VAL B CA 1
ATOM 5951 C C . VAL B 2 66 ? 134.625 81.295 85.451 1.00 63.35 66 VAL B C 1
ATOM 5952 O O . VAL B 2 66 ? 133.534 80.742 85.293 1.00 63.35 66 VAL B O 1
ATOM 5956 N N . MET B 2 67 ? 134.908 81.964 86.557 1.00 57.81 67 MET B N 1
ATOM 5957 C CA . MET B 2 67 ? 133.915 82.049 87.625 1.00 57.81 67 MET B CA 1
ATOM 5958 C C . MET B 2 67 ? 132.767 83.054 87.395 1.00 57.81 67 MET B C 1
ATOM 5959 O O . MET B 2 67 ? 131.626 82.731 87.773 1.00 57.81 67 MET B O 1
ATOM 5964 N N . PRO B 2 68 ? 132.972 84.250 86.798 1.00 54.66 68 PRO B N 1
ATOM 5965 C CA . PRO B 2 68 ? 131.802 85.082 86.450 1.00 54.66 68 PRO B CA 1
ATOM 5966 C C . PRO B 2 68 ? 130.851 84.463 85.439 1.00 54.66 68 PRO B C 1
ATOM 5967 O O . PRO B 2 68 ? 129.673 84.832 85.438 1.00 54.66 68 PRO B O 1
ATOM 5971 N N . VAL B 2 69 ? 131.305 83.552 84.577 1.00 53.91 69 VAL B N 1
ATOM 5972 C CA . VAL B 2 69 ? 130.374 82.909 83.658 1.00 53.91 69 VAL B CA 1
ATOM 5973 C C . VAL B 2 69 ? 129.723 81.674 84.274 1.00 53.91 69 VAL B C 1
ATOM 5974 O O . VAL B 2 69 ? 128.681 81.224 83.776 1.00 53.91 69 VAL B O 1
ATOM 5978 N N . ILE B 2 70 ? 130.293 81.119 85.347 1.00 52.69 70 ILE B N 1
ATOM 5979 C CA . ILE B 2 70 ? 129.561 80.122 86.122 1.00 52.69 70 ILE B CA 1
ATOM 5980 C C . ILE B 2 70 ? 128.444 80.788 86.914 1.00 52.69 70 ILE B C 1
ATOM 5981 O O . ILE B 2 70 ? 127.308 80.294 86.937 1.00 52.69 70 ILE B O 1
ATOM 5986 N N . PHE B 2 71 ? 128.727 81.934 87.548 1.00 51.06 71 PHE B N 1
ATOM 5987 C CA . PHE B 2 71 ? 127.644 82.640 88.231 1.00 51.06 71 PHE B CA 1
ATOM 5988 C C . PHE B 2 71 ? 126.655 83.258 87.248 1.00 51.06 71 PHE B C 1
ATOM 5989 O O . PHE B 2 71 ? 125.464 83.378 87.564 1.00 51.06 71 PHE B O 1
ATOM 5997 N N . THR B 2 72 ? 127.127 83.648 86.062 1.00 51.13 72 THR B N 1
ATOM 5998 C CA . THR B 2 72 ? 126.228 84.134 85.022 1.00 51.13 72 THR B CA 1
ATOM 5999 C C . THR B 2 72 ? 125.323 83.018 84.524 1.00 51.13 72 THR B C 1
ATOM 6000 O O . THR B 2 72 ? 124.118 83.224 84.354 1.00 51.13 72 THR B O 1
ATOM 6004 N N . ALA B 2 73 ? 125.883 81.823 84.310 1.00 50.24 73 ALA B N 1
ATOM 6005 C CA . ALA B 2 73 ? 125.087 80.699 83.826 1.00 50.24 73 ALA B CA 1
ATOM 6006 C C . ALA B 2 73 ? 124.107 80.212 84.885 1.00 50.24 73 ALA B C 1
ATOM 6007 O O . ALA B 2 73 ? 122.991 79.789 84.558 1.00 50.24 73 ALA B O 1
ATOM 6009 N N . LEU B 2 74 ? 124.493 80.280 86.161 1.00 50.26 74 LEU B N 1
ATOM 6010 C CA . LEU B 2 74 ? 123.546 79.968 87.225 1.00 50.26 74 LEU B CA 1
ATOM 6011 C C . LEU B 2 74 ? 122.532 81.083 87.438 1.00 50.26 74 LEU B C 1
ATOM 6012 O O . LEU B 2 74 ? 121.496 80.846 88.067 1.00 50.26 74 LEU B O 1
ATOM 6017 N N . ALA B 2 75 ? 122.801 82.288 86.933 1.00 48.92 75 ALA B N 1
ATOM 6018 C CA . ALA B 2 75 ? 121.784 83.333 86.958 1.00 48.92 75 ALA B CA 1
ATOM 6019 C C . ALA B 2 75 ? 120.802 83.182 85.804 1.00 48.92 75 ALA B C 1
ATOM 6020 O O . ALA B 2 75 ? 119.601 83.419 85.973 1.00 48.92 75 ALA B O 1
ATOM 6022 N N . LEU B 2 76 ? 121.297 82.787 84.629 1.00 50.43 76 LEU B N 1
ATOM 6023 C CA . LEU B 2 76 ? 120.419 82.466 83.511 1.00 50.43 76 LEU B CA 1
ATOM 6024 C C . LEU B 2 76 ? 119.557 81.249 83.823 1.00 50.43 76 LEU B C 1
ATOM 6025 O O . LEU B 2 76 ? 118.393 81.193 83.415 1.00 50.43 76 LEU B O 1
ATOM 6030 N N . PHE B 2 77 ? 120.107 80.275 84.551 1.00 50.71 77 PHE B N 1
ATOM 6031 C CA . PHE B 2 77 ? 119.322 79.117 84.961 1.00 50.71 77 PHE B CA 1
ATOM 6032 C C . PHE B 2 77 ? 118.380 79.450 86.110 1.00 50.71 77 PHE B C 1
ATOM 6033 O O . PHE B 2 77 ? 117.254 78.945 86.156 1.00 50.71 77 PHE B O 1
ATOM 6041 N N . THR B 2 78 ? 118.831 80.274 87.057 1.00 48.98 78 THR B N 1
ATOM 6042 C CA . THR B 2 78 ? 118.023 80.558 88.238 1.00 48.98 78 THR B CA 1
ATOM 6043 C C . THR B 2 78 ? 116.845 81.464 87.894 1.00 48.98 78 THR B C 1
ATOM 6044 O O . THR B 2 78 ? 115.734 81.267 88.401 1.00 48.98 78 THR B O 1
ATOM 6048 N N . ARG B 2 79 ? 117.046 82.424 86.994 1.00 47.33 79 ARG B N 1
ATOM 6049 C CA . ARG B 2 79 ? 115.965 83.338 86.655 1.00 47.33 79 ARG B CA 1
ATOM 6050 C C . ARG B 2 79 ? 115.160 82.905 85.436 1.00 47.33 79 ARG B C 1
ATOM 6051 O O . ARG B 2 79 ? 113.992 83.290 85.326 1.00 47.33 79 ARG B O 1
ATOM 6059 N N . MET B 2 80 ? 115.728 82.114 84.527 1.00 53.11 80 MET B N 1
ATOM 6060 C CA . MET B 2 80 ? 114.966 81.574 83.399 1.00 53.11 80 MET B CA 1
ATOM 6061 C C . MET B 2 80 ? 115.025 80.055 83.475 1.00 53.11 80 MET B C 1
ATOM 6062 O O . MET B 2 80 ? 115.884 79.424 82.858 1.00 53.11 80 MET B O 1
ATOM 6067 N N . TYR B 2 81 ? 114.109 79.468 84.228 1.00 55.65 81 TYR B N 1
ATOM 6068 C CA . TYR B 2 81 ? 113.919 78.027 84.173 1.00 55.65 81 TYR B CA 1
ATOM 6069 C C . TYR B 2 81 ? 112.484 77.628 83.888 1.00 55.65 81 TYR B C 1
ATOM 6070 O O . TYR B 2 81 ? 112.250 76.695 83.116 1.00 55.65 81 TYR B O 1
ATOM 6079 N N . LYS B 2 82 ? 111.518 78.315 84.482 1.00 59.04 82 LYS B N 1
ATOM 6080 C CA . LYS B 2 82 ? 110.098 78.080 84.251 1.00 59.04 82 LYS B CA 1
ATOM 6081 C C . LYS B 2 82 ? 109.411 79.388 83.883 1.00 59.04 82 LYS B C 1
ATOM 6082 O O . LYS B 2 82 ? 108.398 79.777 84.468 1.00 59.04 82 LYS B O 1
ATOM 6088 N N . ILE B 2 83 ? 110.000 80.106 82.922 1.00 59.67 83 ILE B N 1
ATOM 6089 C CA . ILE B 2 83 ? 109.444 81.380 82.470 1.00 59.67 83 ILE B CA 1
ATOM 6090 C C . ILE B 2 83 ? 108.100 81.180 81.770 1.00 59.67 83 ILE B C 1
ATOM 6091 O O . ILE B 2 83 ? 107.095 81.792 82.148 1.00 59.67 83 ILE B O 1
ATOM 6096 N N . GLY B 2 84 ? 108.052 80.319 80.756 1.00 62.81 84 GLY B N 1
ATOM 6097 C CA . GLY B 2 84 ? 106.835 80.129 79.991 1.00 62.81 84 GLY B CA 1
ATOM 6098 C C . GLY B 2 84 ? 106.000 78.946 80.432 1.00 62.81 84 GLY B C 1
ATOM 6099 O O . GLY B 2 84 ? 105.658 78.085 79.617 1.00 62.81 84 GLY B O 1
ATOM 6100 N N . ILE B 2 85 ? 105.670 78.885 81.721 1.00 64.66 85 ILE B N 1
ATOM 6101 C CA . ILE B 2 85 ? 104.968 77.735 82.281 1.00 64.66 85 ILE B CA 1
ATOM 6102 C C . ILE B 2 85 ? 103.646 78.184 82.891 1.00 64.66 85 ILE B C 1
ATOM 6103 O O . ILE B 2 85 ? 102.647 77.453 82.848 1.00 64.66 85 ILE B O 1
ATOM 6108 N N . ASN B 2 86 ? 103.609 79.418 83.399 1.00 65.72 86 ASN B N 1
ATOM 6109 C CA . ASN B 2 86 ? 102.435 79.861 84.143 1.00 65.72 86 ASN B CA 1
ATOM 6110 C C . ASN B 2 86 ? 101.269 80.149 83.210 1.00 65.72 86 ASN B C 1
ATOM 6111 O O . ASN B 2 86 ? 100.125 79.794 83.521 1.00 65.72 86 ASN B O 1
ATOM 6116 N N . ASN B 2 87 ? 101.547 80.792 82.069 1.00 67.16 87 ASN B N 1
ATOM 6117 C CA . ASN B 2 87 ? 100.596 81.075 80.990 1.00 67.16 87 ASN B CA 1
ATOM 6118 C C . ASN B 2 87 ? 99.425 81.940 81.470 1.00 67.16 87 ASN B C 1
ATOM 6119 O O . ASN B 2 87 ? 98.328 81.893 80.906 1.00 67.16 87 ASN B O 1
ATOM 6124 N N . HIS B 2 88 ? 99.642 82.729 82.519 1.00 66.82 88 HIS B N 1
ATOM 6125 C CA . HIS B 2 88 ? 98.644 83.647 83.043 1.00 66.82 88 HIS B CA 1
ATOM 6126 C C . HIS B 2 88 ? 99.342 84.925 83.475 1.00 66.82 88 HIS B C 1
ATOM 6127 O O . HIS B 2 88 ? 100.522 84.914 83.831 1.00 66.82 88 HIS B O 1
ATOM 6134 N N . VAL B 2 89 ? 98.611 86.021 83.438 1.00 63.77 89 VAL B N 1
ATOM 6135 C CA . VAL B 2 89 ? 99.125 87.277 83.964 1.00 63.77 89 VAL B CA 1
ATOM 6136 C C . VAL B 2 89 ? 99.062 87.258 85.484 1.00 63.77 89 VAL B C 1
ATOM 6137 O O . VAL B 2 89 ? 98.186 86.637 86.096 1.00 63.77 89 VAL B O 1
ATOM 6141 N N . VAL B 2 90 ? 100.020 87.948 86.093 1.00 58.44 90 VAL B N 1
ATOM 6142 C CA . VAL B 2 90 ? 100.348 87.848 87.511 1.00 58.44 90 VAL B CA 1
ATOM 6143 C C . VAL B 2 90 ? 100.411 89.239 88.123 1.00 58.44 90 VAL B C 1
ATOM 6144 O O . VAL B 2 90 ? 99.891 90.199 87.542 1.00 58.44 90 VAL B O 1
ATOM 6148 N N . TRP B 2 91 ? 101.048 89.321 89.299 1.00 58.53 91 TRP B N 1
ATOM 6149 C CA . TRP B 2 91 ? 100.990 90.398 90.287 1.00 58.53 91 TRP B CA 1
ATOM 6150 C C . TRP B 2 91 ? 100.920 91.828 89.753 1.00 58.53 91 TRP B C 1
ATOM 6151 O O . TRP B 2 91 ? 99.907 92.511 89.926 1.00 58.53 91 TRP B O 1
ATOM 6162 N N . ASP B 2 92 ? 101.961 92.286 89.063 1.00 58.21 92 ASP B N 1
ATOM 6163 C CA . ASP B 2 92 ? 101.924 93.599 88.432 1.00 58.21 92 ASP B CA 1
ATOM 6164 C C . ASP B 2 92 ? 102.332 93.526 86.970 1.00 58.21 92 ASP B C 1
ATOM 6165 O O . ASP B 2 92 ? 102.537 94.567 86.339 1.00 58.21 92 ASP B O 1
ATOM 6170 N N . GLU B 2 93 ? 102.453 92.316 86.423 1.00 57.14 93 GLU B N 1
ATOM 6171 C CA . GLU B 2 93 ? 102.527 92.134 84.980 1.00 57.14 93 GLU B CA 1
ATOM 6172 C C . GLU B 2 93 ? 101.242 92.592 84.301 1.00 57.14 93 GLU B C 1
ATOM 6173 O O . GLU B 2 93 ? 101.272 93.040 83.147 1.00 57.14 93 GLU B O 1
ATOM 6179 N N . ALA B 2 94 ? 100.119 92.525 85.023 1.00 60.03 94 ALA B N 1
ATOM 6180 C CA . ALA B 2 94 ? 98.860 93.096 84.555 1.00 60.03 94 ALA B CA 1
ATOM 6181 C C . ALA B 2 94 ? 98.960 94.604 84.362 1.00 60.03 94 ALA B C 1
ATOM 6182 O O . ALA B 2 94 ? 98.426 95.147 83.389 1.00 60.03 94 ALA B O 1
ATOM 6184 N N . HIS B 2 95 ? 99.634 95.299 85.278 1.00 59.89 95 HIS B N 1
ATOM 6185 C CA . HIS B 2 95 ? 99.770 96.748 85.159 1.00 59.89 95 HIS B CA 1
ATOM 6186 C C . HIS B 2 95 ? 100.904 97.137 84.221 1.00 59.89 95 HIS B C 1
ATOM 6187 O O . HIS B 2 95 ? 100.689 97.856 83.238 1.00 59.89 95 HIS B O 1
ATOM 6194 N N . PHE B 2 96 ? 102.126 96.684 84.515 1.00 55.90 96 PHE B N 1
ATOM 6195 C CA . PHE B 2 96 ? 103.279 97.151 83.756 1.00 55.90 96 PHE B CA 1
ATOM 6196 C C . PHE B 2 96 ? 103.333 96.561 82.359 1.00 55.90 96 PHE B C 1
ATOM 6197 O O . PHE B 2 96 ? 103.923 97.180 81.467 1.00 55.90 96 PHE B O 1
ATOM 6205 N N . GLY B 2 97 ? 102.730 95.392 82.147 1.00 60.17 97 GLY B N 1
ATOM 6206 C CA . GLY B 2 97 ? 102.577 94.902 80.790 1.00 60.17 97 GLY B CA 1
ATOM 6207 C C . GLY B 2 97 ? 101.623 95.759 79.982 1.00 60.17 97 GLY B C 1
ATOM 6208 O O . GLY B 2 97 ? 101.824 95.963 78.782 1.00 60.17 97 GLY B O 1
ATOM 6209 N N . LYS B 2 98 ? 100.565 96.259 80.626 1.00 61.58 98 LYS B N 1
ATOM 6210 C CA . LYS B 2 98 ? 99.628 97.162 79.965 1.00 61.58 98 LYS B CA 1
ATOM 6211 C C . LYS B 2 98 ? 100.287 98.495 79.649 1.00 61.58 98 LYS B C 1
ATOM 6212 O O . LYS B 2 98 ? 100.059 99.075 78.579 1.00 61.58 98 LYS B O 1
ATOM 6218 N N . PHE B 2 99 ? 101.102 98.990 80.580 1.00 59.80 99 PHE B N 1
ATOM 6219 C CA . PHE B 2 99 ? 101.827 100.238 80.375 1.00 59.80 99 PHE B CA 1
ATOM 6220 C C . PHE B 2 99 ? 102.854 100.097 79.263 1.00 59.80 99 PHE B C 1
ATOM 6221 O O . PHE B 2 99 ? 103.067 101.035 78.489 1.00 59.80 99 PHE B O 1
ATOM 6229 N N . GLY B 2 100 ? 103.493 98.930 79.164 1.00 58.92 100 GLY B N 1
ATOM 6230 C CA . GLY B 2 100 ? 104.350 98.664 78.025 1.00 58.92 100 GLY B CA 1
ATOM 6231 C C . GLY B 2 100 ? 103.582 98.530 76.728 1.00 58.92 100 GLY B C 1
ATOM 6232 O O . GLY B 2 100 ? 104.088 98.894 75.666 1.00 58.92 100 GLY B O 1
ATOM 6233 N N . SER B 2 101 ? 102.351 98.014 76.795 1.00 62.45 101 SER B N 1
ATOM 6234 C CA . SER B 2 101 ? 101.490 97.950 75.621 1.00 62.45 101 SER B CA 1
ATOM 6235 C C . SER B 2 101 ? 101.020 99.325 75.174 1.00 62.45 101 SER B C 1
ATOM 6236 O O . SER B 2 101 ? 100.662 99.493 74.004 1.00 62.45 101 SER B O 1
ATOM 6239 N N . TYR B 2 102 ? 100.998 100.301 76.082 1.00 62.79 102 TYR B N 1
ATOM 6240 C CA . TYR B 2 102 ? 100.634 101.664 75.715 1.00 62.79 102 TYR B CA 1
ATOM 6241 C C . TYR B 2 102 ? 101.675 102.318 74.814 1.00 62.79 102 TYR B C 1
ATOM 6242 O O . TYR B 2 102 ? 101.323 103.163 73.984 1.00 62.79 102 TYR B O 1
ATOM 6251 N N . TYR B 2 103 ? 102.953 101.957 74.956 1.00 60.23 103 TYR B N 1
ATOM 6252 C CA . TYR B 2 103 ? 103.972 102.556 74.100 1.00 60.23 103 TYR B CA 1
ATOM 6253 C C . TYR B 2 103 ? 103.934 101.985 72.693 1.00 60.23 103 TYR B C 1
ATOM 6254 O O . TYR B 2 103 ? 104.331 102.665 71.742 1.00 60.23 103 TYR B O 1
ATOM 6263 N N . LEU B 2 104 ? 103.474 100.744 72.539 1.00 63.52 104 LEU B N 1
ATOM 6264 C CA . LEU B 2 104 ? 103.427 100.149 71.210 1.00 63.52 104 LEU B CA 1
ATOM 6265 C C . LEU B 2 104 ? 102.273 100.709 70.389 1.00 63.52 104 LEU B C 1
ATOM 6266 O O . LEU B 2 104 ? 102.397 100.851 69.168 1.00 63.52 104 LEU B O 1
ATOM 6271 N N . ARG B 2 105 ? 101.154 101.032 71.032 1.00 67.80 105 ARG B N 1
ATOM 6272 C CA . ARG B 2 105 ? 100.053 101.723 70.377 1.00 67.80 105 ARG B CA 1
ATOM 6273 C C . ARG B 2 105 ? 100.220 103.233 70.381 1.00 67.80 105 ARG B C 1
ATOM 6274 O O . ARG B 2 105 ? 99.380 103.930 69.800 1.00 67.80 105 ARG B O 1
ATOM 6282 N N . HIS B 2 106 ? 101.272 103.734 71.041 1.00 67.63 106 HIS B N 1
ATOM 6283 C CA . HIS B 2 106 ? 101.616 105.157 71.139 1.00 67.63 106 HIS B CA 1
ATOM 6284 C C . HIS B 2 106 ? 100.499 105.978 71.780 1.00 67.63 106 HIS B C 1
ATOM 6285 O O . HIS B 2 106 ? 100.293 107.141 71.429 1.00 67.63 106 HIS B O 1
ATOM 6292 N N . GLU B 2 107 ? 99.775 105.387 72.726 1.00 71.57 107 GLU B N 1
ATOM 6293 C CA . GLU B 2 107 ? 98.665 106.050 73.396 1.00 71.57 107 GLU B CA 1
ATOM 6294 C C . GLU B 2 107 ? 99.115 106.613 74.737 1.00 71.57 107 GLU B C 1
ATOM 6295 O O . GLU B 2 107 ? 99.851 105.958 75.480 1.00 71.57 107 GLU B O 1
ATOM 6301 N N . PHE B 2 108 ? 98.671 107.833 75.037 1.00 74.33 108 PHE B N 1
ATOM 6302 C CA . PHE B 2 108 ? 99.026 108.494 76.285 1.00 74.33 108 PHE B CA 1
ATOM 6303 C C . PHE B 2 108 ? 98.367 107.799 77.469 1.00 74.33 108 PHE B C 1
ATOM 6304 O O . PHE B 2 108 ? 97.262 107.263 77.369 1.00 74.33 108 PHE B O 1
ATOM 6312 N N . TYR B 2 109 ? 99.066 107.806 78.601 1.00 67.25 109 TYR B N 1
ATOM 6313 C CA . TYR B 2 109 ? 98.510 107.305 79.845 1.00 67.25 109 TYR B CA 1
ATOM 6314 C C . TYR B 2 109 ? 99.086 108.111 80.997 1.00 67.25 109 TYR B C 1
ATOM 6315 O O . TYR B 2 109 ? 99.900 109.019 80.806 1.00 67.25 109 TYR B O 1
ATOM 6324 N N . HIS B 2 110 ? 98.662 107.758 82.202 1.00 70.96 110 HIS B N 1
ATOM 6325 C CA . HIS B 2 110 ? 99.228 108.315 83.415 1.00 70.96 110 HIS B CA 1
ATOM 6326 C C . HIS B 2 110 ? 99.516 107.195 84.400 1.00 70.96 110 HIS B C 1
ATOM 6327 O O . HIS B 2 110 ? 98.722 106.262 84.546 1.00 70.96 110 HIS B O 1
ATOM 6334 N N . ASP B 2 111 ? 100.659 107.298 85.073 1.00 66.28 111 ASP B N 1
ATOM 6335 C CA . ASP B 2 111 ? 101.049 106.333 86.086 1.00 66.28 111 ASP B CA 1
ATOM 6336 C C . ASP B 2 111 ? 101.955 107.033 87.091 1.00 66.28 111 ASP B C 1
ATOM 6337 O O . ASP B 2 111 ? 102.538 108.081 86.801 1.00 66.28 111 ASP B O 1
ATOM 6342 N N . VAL B 2 112 ? 102.012 106.459 88.298 1.00 65.58 112 VAL B N 1
ATOM 6343 C CA . VAL B 2 112 ? 102.885 106.942 89.367 1.00 65.58 112 VAL B CA 1
ATOM 6344 C C . VAL B 2 112 ? 104.347 106.925 88.935 1.00 65.58 112 VAL B C 1
ATOM 6345 O O . VAL B 2 112 ? 105.069 107.919 89.084 1.00 65.58 112 VAL B O 1
ATOM 6349 N N . HIS B 2 113 ? 104.799 105.806 88.388 1.00 59.04 113 HIS B N 1
ATOM 6350 C CA . HIS B 2 113 ? 106.225 105.556 88.279 1.00 59.04 113 HIS B CA 1
ATOM 6351 C C . HIS B 2 113 ? 106.828 106.292 87.082 1.00 59.04 113 HIS B C 1
ATOM 6352 O O . HIS B 2 113 ? 106.144 106.527 86.082 1.00 59.04 113 HIS B O 1
ATOM 6359 N N . PRO B 2 114 ? 108.100 106.694 87.183 1.00 53.97 114 PRO B N 1
ATOM 6360 C CA . PRO B 2 114 ? 108.776 107.293 86.033 1.00 53.97 114 PRO B CA 1
ATOM 6361 C C . PRO B 2 114 ? 108.949 106.283 84.918 1.00 53.97 114 PRO B C 1
ATOM 6362 O O . PRO B 2 114 ? 109.014 105.063 85.171 1.00 53.97 114 PRO B O 1
ATOM 6366 N N . PRO B 2 115 ? 109.033 106.726 83.657 1.00 55.09 115 PRO B N 1
ATOM 6367 C CA . PRO B 2 115 ? 108.665 105.845 82.541 1.00 55.09 115 PRO B CA 1
ATOM 6368 C C . PRO B 2 115 ? 109.736 104.901 82.013 1.00 55.09 115 PRO B C 1
ATOM 6369 O O . PRO B 2 115 ? 109.400 104.103 81.131 1.00 55.09 115 PRO B O 1
ATOM 6373 N N . LEU B 2 116 ? 110.988 104.952 82.487 1.00 52.85 116 LEU B N 1
ATOM 6374 C CA . LEU B 2 116 ? 112.049 104.163 81.850 1.00 52.85 116 LEU B CA 1
ATOM 6375 C C . LEU B 2 116 ? 111.853 102.668 82.056 1.00 52.85 116 LEU B C 1
ATOM 6376 O O . LEU B 2 116 ? 112.222 101.874 81.184 1.00 52.85 116 LEU B O 1
ATOM 6381 N N . GLY B 2 117 ? 111.259 102.270 83.177 1.00 54.32 117 GLY B N 1
ATOM 6382 C CA . GLY B 2 117 ? 110.913 100.873 83.348 1.00 54.32 117 GLY B CA 1
ATOM 6383 C C . GLY B 2 117 ? 109.803 100.442 82.411 1.00 54.32 117 GLY B C 1
ATOM 6384 O O . GLY B 2 117 ? 109.872 99.374 81.795 1.00 54.32 117 GLY B O 1
ATOM 6385 N N . LYS B 2 118 ? 108.778 101.280 82.270 1.00 56.52 118 LYS B N 1
ATOM 6386 C CA . LYS B 2 118 ? 107.678 100.984 81.363 1.00 56.52 118 LYS B CA 1
ATOM 6387 C C . LYS B 2 118 ? 108.102 101.120 79.906 1.00 56.52 118 LYS B C 1
ATOM 6388 O O . LYS B 2 118 ? 107.575 100.410 79.041 1.00 56.52 118 LYS B O 1
ATOM 6394 N N . MET B 2 119 ? 109.056 102.009 79.613 1.00 56.28 119 MET B N 1
ATOM 6395 C CA . MET B 2 119 ? 109.587 102.078 78.257 1.00 56.28 119 MET B CA 1
ATOM 6396 C C . MET B 2 119 ? 110.494 100.900 77.946 1.00 56.28 119 MET B C 1
ATOM 6397 O O . MET B 2 119 ? 110.665 100.555 76.774 1.00 56.28 119 MET B O 1
ATOM 6402 N N . LEU B 2 120 ? 111.112 100.294 78.960 1.00 55.44 120 LEU B N 1
ATOM 6403 C CA . LEU B 2 120 ? 111.840 99.056 78.714 1.00 55.44 120 LEU B CA 1
ATOM 6404 C C . LEU B 2 120 ? 110.922 97.843 78.629 1.00 55.44 120 LEU B C 1
ATOM 6405 O O . LEU B 2 120 ? 111.281 96.862 77.967 1.00 55.44 120 LEU B O 1
ATOM 6410 N N . VAL B 2 121 ? 109.752 97.884 79.275 1.00 56.58 121 VAL B N 1
ATOM 6411 C CA . VAL B 2 121 ? 108.729 96.876 79.004 1.00 56.58 121 VAL B CA 1
ATOM 6412 C C . VAL B 2 121 ? 108.219 97.018 77.572 1.00 56.58 121 VAL B C 1
ATOM 6413 O O . VAL B 2 121 ? 108.021 96.022 76.865 1.00 56.58 121 VAL B O 1
ATOM 6417 N N . GLY B 2 122 ? 108.036 98.258 77.111 1.00 58.55 122 GLY B N 1
ATOM 6418 C CA . GLY B 2 122 ? 107.658 98.475 75.723 1.00 58.55 122 GLY B CA 1
ATOM 6419 C C . GLY B 2 122 ? 108.764 98.116 74.746 1.00 58.55 122 GLY B C 1
ATOM 6420 O O . GLY B 2 122 ? 108.493 97.688 73.620 1.00 58.55 122 GLY B O 1
ATOM 6421 N N . LEU B 2 123 ? 110.022 98.293 75.159 1.00 57.40 123 LEU B N 1
ATOM 6422 C CA . LEU B 2 123 ? 111.148 97.853 74.343 1.00 57.40 123 LEU B CA 1
ATOM 6423 C C . LEU B 2 123 ? 111.182 96.339 74.248 1.00 57.40 123 LEU B C 1
ATOM 6424 O O . LEU B 2 123 ? 111.514 95.790 73.192 1.00 57.40 123 LEU B O 1
ATOM 6429 N N . SER B 2 124 ? 110.820 95.652 75.331 1.00 58.26 124 SER B N 1
ATOM 6430 C CA . SER B 2 124 ? 110.651 94.210 75.265 1.00 58.26 124 SER B CA 1
ATOM 6431 C C . SER B 2 124 ? 109.443 93.816 74.427 1.00 58.26 124 SER B C 1
ATOM 6432 O O . SER B 2 124 ? 109.419 92.713 73.870 1.00 58.26 124 SER B O 1
ATOM 6435 N N . GLY B 2 125 ? 108.441 94.694 74.330 1.00 61.35 125 GLY B N 1
ATOM 6436 C CA . GLY B 2 125 ? 107.355 94.474 73.395 1.00 61.35 125 GLY B CA 1
ATOM 6437 C C . GLY B 2 125 ? 107.782 94.592 71.953 1.00 61.35 125 GLY B C 1
ATOM 6438 O O . GLY B 2 125 ? 107.304 93.836 71.102 1.00 61.35 125 GLY B O 1
ATOM 6439 N N . TYR B 2 126 ? 108.675 95.536 71.651 1.00 62.51 126 TYR B N 1
ATOM 6440 C CA . TYR B 2 126 ? 109.219 95.619 70.302 1.00 62.51 126 TYR B CA 1
ATOM 6441 C C . TYR B 2 126 ? 110.141 94.445 70.001 1.00 62.51 126 TYR B C 1
ATOM 6442 O O . TYR B 2 126 ? 110.189 93.973 68.860 1.00 62.51 126 TYR B O 1
ATOM 6451 N N . LEU B 2 127 ? 110.868 93.957 71.003 1.00 62.07 127 LEU B N 1
ATOM 6452 C CA . LEU B 2 127 ? 111.734 92.797 70.848 1.00 62.07 127 LEU B CA 1
ATOM 6453 C C . LEU B 2 127 ? 110.990 91.476 70.987 1.00 62.07 127 LEU B C 1
ATOM 6454 O O . LEU B 2 127 ? 111.613 90.416 70.878 1.00 62.07 127 LEU B O 1
ATOM 6459 N N . ALA B 2 128 ? 109.679 91.510 71.218 1.00 63.90 128 ALA B N 1
ATOM 6460 C CA . ALA B 2 128 ? 108.889 90.296 71.342 1.00 63.90 128 ALA B CA 1
ATOM 6461 C C . ALA B 2 128 ? 107.941 90.070 70.174 1.00 63.90 128 ALA B C 1
ATOM 6462 O O . ALA B 2 128 ? 107.229 89.059 70.165 1.00 63.90 128 ALA B O 1
ATOM 6464 N N . GLY B 2 129 ? 107.915 90.966 69.191 1.00 65.40 129 GLY B N 1
ATOM 6465 C CA . GLY B 2 129 ? 106.991 90.850 68.079 1.00 65.40 129 GLY B CA 1
ATOM 6466 C C . GLY B 2 129 ? 105.561 91.114 68.499 1.00 65.40 129 GLY B C 1
ATOM 6467 O O . GLY B 2 129 ? 104.670 90.296 68.255 1.00 65.40 129 GLY B O 1
ATOM 6468 N N . TYR B 2 130 ? 105.332 92.261 69.131 1.00 64.53 130 TYR B N 1
ATOM 6469 C CA . TYR B 2 130 ? 104.043 92.572 69.731 1.00 64.53 130 TYR B CA 1
ATOM 6470 C C . TYR B 2 130 ? 103.713 94.038 69.516 1.00 64.53 130 TYR B C 1
ATOM 6471 O O . TYR B 2 130 ? 104.575 94.903 69.684 1.00 64.53 130 TYR B O 1
ATOM 6480 N N . ASN B 2 131 ? 102.464 94.308 69.144 1.00 66.39 131 ASN B N 1
ATOM 6481 C CA . ASN B 2 131 ? 102.042 95.630 68.708 1.00 66.39 131 ASN B CA 1
ATOM 6482 C C . ASN B 2 131 ? 101.185 96.364 69.733 1.00 66.39 131 ASN B C 1
ATOM 6483 O O . ASN B 2 131 ? 100.610 97.406 69.408 1.00 66.39 131 ASN B O 1
ATOM 6488 N N . GLY B 2 132 ? 101.084 95.849 70.955 1.00 66.30 132 GLY B N 1
ATOM 6489 C CA . GLY B 2 132 ? 100.360 96.533 72.004 1.00 66.30 132 GLY B CA 1
ATOM 6490 C C . GLY B 2 132 ? 98.858 96.388 71.962 1.00 66.30 132 GLY B C 1
ATOM 6491 O O . GLY B 2 132 ? 98.177 96.989 72.802 1.00 66.30 132 GLY B O 1
ATOM 6492 N N . SER B 2 133 ? 98.321 95.597 71.029 1.00 67.78 133 SER B N 1
ATOM 6493 C CA . SER B 2 133 ? 96.879 95.532 70.815 1.00 67.78 133 SER B CA 1
ATOM 6494 C C . SER B 2 133 ? 96.136 94.851 71.954 1.00 67.78 133 SER B C 1
ATOM 6495 O O . SER B 2 133 ? 94.948 95.126 72.151 1.00 67.78 133 SER B O 1
ATOM 6498 N N . TRP B 2 134 ? 96.792 93.976 72.706 1.00 67.36 134 TRP B N 1
ATOM 6499 C CA . TRP B 2 134 ? 96.156 93.278 73.816 1.00 67.36 134 TRP B CA 1
ATOM 6500 C C . TRP B 2 134 ? 96.480 94.018 75.106 1.00 67.36 134 TRP B C 1
ATOM 6501 O O . TRP B 2 134 ? 97.638 94.058 75.531 1.00 67.36 134 TRP B O 1
ATOM 6512 N N . ASP B 2 135 ? 95.461 94.618 75.715 1.00 69.57 135 ASP B N 1
ATOM 6513 C CA . ASP B 2 135 ? 95.591 95.084 77.087 1.00 69.57 135 ASP B CA 1
ATOM 6514 C C . ASP B 2 135 ? 95.787 93.895 78.016 1.00 69.57 135 ASP B C 1
ATOM 6515 O O . ASP B 2 135 ? 95.391 92.769 77.710 1.00 69.57 135 ASP B O 1
ATOM 6520 N N . PHE B 2 136 ? 96.432 94.150 79.148 1.00 65.25 136 PHE B N 1
ATOM 6521 C CA . PHE B 2 136 ? 96.719 93.115 80.128 1.00 65.25 136 PHE B CA 1
ATOM 6522 C C . PHE B 2 136 ? 95.718 93.185 81.270 1.00 65.25 136 PHE B C 1
ATOM 6523 O O . PHE B 2 136 ? 95.829 94.081 82.119 1.00 65.25 136 PHE B O 1
ATOM 6531 N N . PRO B 2 137 ? 94.738 92.270 81.349 1.00 68.88 137 PRO B N 1
ATOM 6532 C CA . PRO B 2 137 ? 93.891 92.193 82.545 1.00 68.88 137 PRO B CA 1
ATOM 6533 C C . PRO B 2 137 ? 94.597 91.416 83.640 1.00 68.88 137 PRO B C 1
ATOM 6534 O O . PRO B 2 137 ? 95.791 91.145 83.523 1.00 68.88 137 PRO B O 1
ATOM 6538 N N . SER B 2 138 ? 93.900 91.071 84.712 1.00 71.37 138 SER B N 1
ATOM 6539 C CA . SER B 2 138 ? 94.466 90.192 85.722 1.00 71.37 138 SER B CA 1
ATOM 6540 C C . SER B 2 138 ? 93.880 88.790 85.598 1.00 71.37 138 SER B C 1
ATOM 6541 O O . SER B 2 138 ? 92.704 88.613 85.273 1.00 71.37 138 SER B O 1
ATOM 6544 N N . GLY B 2 139 ? 94.723 87.792 85.855 1.00 71.61 139 GLY B N 1
ATOM 6545 C CA . GLY B 2 139 ? 94.311 86.406 85.935 1.00 71.61 139 GLY B CA 1
ATOM 6546 C C . GLY B 2 139 ? 94.083 85.674 84.628 1.00 71.61 139 GLY B C 1
ATOM 6547 O O . GLY B 2 139 ? 94.014 84.440 84.646 1.00 71.61 139 GLY B O 1
ATOM 6548 N N . GLU B 2 140 ? 93.975 86.364 83.497 1.00 71.25 140 GLU B N 1
ATOM 6549 C CA . GLU B 2 140 ? 93.568 85.719 82.256 1.00 71.25 140 GLU B CA 1
ATOM 6550 C C . GLU B 2 140 ? 94.759 85.132 81.505 1.00 71.25 140 GLU B C 1
ATOM 6551 O O . GLU B 2 140 ? 95.914 85.495 81.730 1.00 71.25 140 GLU B O 1
ATOM 6557 N N . ILE B 2 141 ? 94.451 84.204 80.598 1.00 68.38 141 ILE B N 1
ATOM 6558 C CA . ILE B 2 141 ? 95.458 83.512 79.800 1.00 68.38 141 ILE B CA 1
ATOM 6559 C C . ILE B 2 141 ? 95.992 84.443 78.722 1.00 68.38 141 ILE B C 1
ATOM 6560 O O . ILE B 2 141 ? 95.431 85.516 78.473 1.00 68.38 141 ILE B O 1
ATOM 6565 N N . TYR B 2 142 ? 97.072 84.033 78.071 1.00 66.10 142 TYR B N 1
ATOM 6566 C CA . TYR B 2 142 ? 97.681 84.845 77.029 1.00 66.10 142 TYR B CA 1
ATOM 6567 C C . TYR B 2 142 ? 97.141 84.460 75.657 1.00 66.10 142 TYR B C 1
ATOM 6568 O O . TYR B 2 142 ? 96.890 83.279 75.397 1.00 66.10 142 TYR B O 1
ATOM 6577 N N . PRO B 2 143 ? 96.960 85.439 74.778 1.00 69.39 143 PRO B N 1
ATOM 6578 C CA . PRO B 2 143 ? 96.724 85.124 73.370 1.00 69.39 143 PRO B CA 1
ATOM 6579 C C . PRO B 2 143 ? 97.983 84.563 72.729 1.00 69.39 143 PRO B C 1
ATOM 6580 O O . PRO B 2 143 ? 99.102 84.760 73.209 1.00 69.39 143 PRO B O 1
ATOM 6584 N N . ASP B 2 144 ? 97.783 83.847 71.621 1.00 73.54 144 ASP B N 1
ATOM 6585 C CA . ASP B 2 144 ? 98.866 83.074 71.026 1.00 73.54 144 ASP B CA 1
ATOM 6586 C C . ASP B 2 144 ? 99.886 83.938 70.296 1.00 73.54 144 ASP B C 1
ATOM 6587 O O . ASP B 2 144 ? 101.030 83.505 70.125 1.00 73.54 144 ASP B O 1
ATOM 6592 N N . TYR B 2 145 ? 99.509 85.141 69.861 1.00 70.16 145 TYR B N 1
ATOM 6593 C CA . TYR B 2 145 ? 100.475 86.004 69.191 1.00 70.16 145 TYR B CA 1
ATOM 6594 C C . TYR B 2 145 ? 101.390 86.714 70.178 1.00 70.16 145 TYR B C 1
ATOM 6595 O O . TYR B 2 145 ? 102.545 87.001 69.846 1.00 70.16 145 TYR B O 1
ATOM 6604 N N . LEU B 2 146 ? 100.901 87.011 71.380 1.00 67.53 146 LEU B N 1
ATOM 6605 C CA . LEU B 2 146 ? 101.730 87.620 72.415 1.00 67.53 146 LEU B CA 1
ATOM 6606 C C . LEU B 2 146 ? 102.619 86.537 73.008 1.00 67.53 146 LEU B C 1
ATOM 6607 O O . LEU B 2 146 ? 102.128 85.596 73.639 1.00 67.53 146 LEU B O 1
ATOM 6612 N N . ASP B 2 147 ? 103.926 86.668 72.806 1.00 66.13 147 ASP B N 1
ATOM 6613 C CA . ASP B 2 147 ? 104.896 85.726 73.353 1.00 66.13 147 ASP B CA 1
ATOM 6614 C C . ASP B 2 147 ? 105.446 86.357 74.627 1.00 66.13 147 ASP B C 1
ATOM 6615 O O . ASP B 2 147 ? 106.406 87.126 74.603 1.00 66.13 147 ASP B O 1
ATOM 6620 N N . TYR B 2 148 ? 104.809 86.025 75.751 1.00 63.60 148 TYR B N 1
ATOM 6621 C CA . TYR B 2 148 ? 105.209 86.493 77.074 1.00 63.60 148 TYR B CA 1
ATOM 6622 C C . TYR B 2 148 ? 106.561 85.942 77.513 1.00 63.60 148 TYR B C 1
ATOM 6623 O O . TYR B 2 148 ? 107.183 86.503 78.426 1.00 63.60 148 TYR B O 1
ATOM 6632 N N . VAL B 2 149 ? 107.021 84.861 76.880 1.00 62.42 149 VAL B N 1
ATOM 6633 C CA . VAL B 2 149 ? 108.282 84.223 77.235 1.00 62.42 149 VAL B CA 1
ATOM 6634 C C . VAL B 2 149 ? 109.463 85.121 76.878 1.00 62.42 149 VAL B C 1
ATOM 6635 O O . VAL B 2 149 ? 110.502 85.088 77.548 1.00 62.42 149 VAL B O 1
ATOM 6639 N N . LYS B 2 150 ? 109.322 85.956 75.843 1.00 61.28 150 LYS B N 1
ATOM 6640 C CA . LYS B 2 150 ? 110.381 86.908 75.518 1.00 61.28 150 LYS B CA 1
ATOM 6641 C C . LYS B 2 150 ? 110.472 88.028 76.544 1.00 61.28 150 LYS B C 1
ATOM 6642 O O . LYS B 2 150 ? 111.567 88.537 76.809 1.00 61.28 150 LYS B O 1
ATOM 6648 N N . MET B 2 151 ? 109.343 88.426 77.127 1.00 59.12 151 MET B N 1
ATOM 6649 C CA . MET B 2 151 ? 109.358 89.534 78.072 1.00 59.12 151 MET B CA 1
ATOM 6650 C C . MET B 2 151 ? 109.816 89.080 79.451 1.00 59.12 151 MET B C 1
ATOM 6651 O O . MET B 2 151 ? 110.606 89.771 80.114 1.00 59.12 151 MET B O 1
ATOM 6656 N N . ARG B 2 152 ? 109.327 87.919 79.891 1.00 57.53 152 ARG B N 1
ATOM 6657 C CA . ARG B 2 152 ? 109.841 87.311 81.111 1.00 57.53 152 ARG B CA 1
ATOM 6658 C C . ARG B 2 152 ? 111.307 86.920 80.958 1.00 57.53 152 ARG B C 1
ATOM 6659 O O . ARG B 2 152 ? 112.079 87.000 81.922 1.00 57.53 152 ARG B O 1
ATOM 6667 N N . LEU B 2 153 ? 111.699 86.520 79.746 1.00 56.68 153 LEU B N 1
ATOM 6668 C CA . LEU B 2 153 ? 113.101 86.295 79.417 1.00 56.68 153 LEU B CA 1
ATOM 6669 C C . LEU B 2 153 ? 113.903 87.589 79.479 1.00 56.68 153 LEU B C 1
ATOM 6670 O O . LEU B 2 153 ? 115.093 87.570 79.812 1.00 56.68 153 LEU B O 1
ATOM 6675 N N . PHE B 2 154 ? 113.261 88.719 79.180 1.00 54.22 154 PHE B N 1
ATOM 6676 C CA . PHE B 2 154 ? 113.948 90.006 79.174 1.00 54.22 154 PHE B CA 1
ATOM 6677 C C . PHE B 2 154 ? 114.229 90.489 80.594 1.00 54.22 154 PHE B C 1
ATOM 6678 O O . PHE B 2 154 ? 115.363 90.863 80.926 1.00 54.22 154 PHE B O 1
ATOM 6686 N N . ASN B 2 155 ? 113.211 90.475 81.459 1.00 52.28 155 ASN B N 1
ATOM 6687 C CA . ASN B 2 155 ? 113.437 90.971 82.813 1.00 52.28 155 ASN B CA 1
ATOM 6688 C C . ASN B 2 155 ? 114.184 89.967 83.678 1.00 52.28 155 ASN B C 1
ATOM 6689 O O . ASN B 2 155 ? 114.995 90.360 84.532 1.00 52.28 155 ASN B O 1
ATOM 6694 N N . ALA B 2 156 ? 113.958 88.674 83.452 1.00 50.62 156 ALA B N 1
ATOM 6695 C CA . ALA B 2 156 ? 114.794 87.673 84.094 1.00 50.62 156 ALA B CA 1
ATOM 6696 C C . ALA B 2 156 ? 116.213 87.687 83.545 1.00 50.62 156 ALA B C 1
ATOM 6697 O O . ALA B 2 156 ? 117.132 87.218 84.223 1.00 50.62 156 ALA B O 1
ATOM 6699 N N . SER B 2 157 ? 116.410 88.225 82.338 1.00 50.33 157 SER B N 1
ATOM 6700 C CA . SER B 2 157 ? 117.758 88.536 81.884 1.00 50.33 157 SER B CA 1
ATOM 6701 C C . SER B 2 157 ? 118.326 89.754 82.605 1.00 50.33 157 SER B C 1
ATOM 6702 O O . SER B 2 157 ? 119.547 89.854 82.760 1.00 50.33 157 SER B O 1
ATOM 6705 N N . PHE B 2 158 ? 117.475 90.686 83.055 1.00 49.50 158 PHE B N 1
ATOM 6706 C CA . PHE B 2 158 ? 117.995 91.800 83.854 1.00 49.50 158 PHE B CA 1
ATOM 6707 C C . PHE B 2 158 ? 118.436 91.358 85.246 1.00 49.50 158 PHE B C 1
ATOM 6708 O O . PHE B 2 158 ? 119.463 91.832 85.746 1.00 49.50 158 PHE B O 1
ATOM 6716 N N . SER B 2 159 ? 117.676 90.476 85.902 1.00 46.53 159 SER B N 1
ATOM 6717 C CA . SER B 2 159 ? 118.172 89.925 87.166 1.00 46.53 159 SER B CA 1
ATOM 6718 C C . SER B 2 159 ? 119.353 88.982 86.937 1.00 46.53 159 SER B C 1
ATOM 6719 O O . SER B 2 159 ? 120.298 88.933 87.748 1.00 46.53 159 SER B O 1
ATOM 6722 N N . ALA B 2 160 ? 119.337 88.267 85.810 1.00 47.23 160 ALA B N 1
ATOM 6723 C CA . ALA B 2 160 ? 120.465 87.441 85.410 1.00 47.23 160 ALA B CA 1
ATOM 6724 C C . ALA B 2 160 ? 121.710 88.259 85.091 1.00 47.23 160 ALA B C 1
ATOM 6725 O O . ALA B 2 160 ? 122.805 87.693 85.038 1.00 47.23 160 ALA B O 1
ATOM 6727 N N . LEU B 2 161 ? 121.565 89.563 84.844 1.00 45.74 161 LEU B N 1
ATOM 6728 C CA . LEU B 2 161 ? 122.689 90.486 84.842 1.00 45.74 161 LEU B CA 1
ATOM 6729 C C . LEU B 2 161 ? 122.890 91.175 86.183 1.00 45.74 161 LEU B C 1
ATOM 6730 O O . LEU B 2 161 ? 123.928 91.812 86.384 1.00 45.74 161 LEU B O 1
ATOM 6735 N N . CYS B 2 162 ? 121.926 91.071 87.098 1.00 42.65 162 CYS B N 1
ATOM 6736 C CA . CYS B 2 162 ? 122.111 91.613 88.439 1.00 42.65 162 CYS B CA 1
ATOM 6737 C C . CYS B 2 162 ? 123.030 90.737 89.279 1.00 42.65 162 CYS B C 1
ATOM 6738 O O . CYS B 2 162 ? 123.696 91.243 90.189 1.00 42.65 162 CYS B O 1
ATOM 6741 N N . VAL B 2 163 ? 123.109 89.443 88.984 1.00 42.35 163 VAL B N 1
ATOM 6742 C CA . VAL B 2 163 ? 124.038 88.572 89.721 1.00 42.35 163 VAL B CA 1
ATOM 6743 C C . VAL B 2 163 ? 125.528 88.788 89.402 1.00 42.35 163 VAL B C 1
ATOM 6744 O O . VAL B 2 163 ? 126.308 88.966 90.359 1.00 42.35 163 VAL B O 1
ATOM 6748 N N . PRO B 2 164 ? 126.008 88.796 88.134 1.00 42.34 164 PRO B N 1
ATOM 6749 C CA . PRO B 2 164 ? 127.455 89.016 87.921 1.00 42.34 164 PRO B CA 1
ATOM 6750 C C . PRO B 2 164 ? 127.894 90.418 88.262 1.00 42.34 164 PRO B C 1
ATOM 6751 O O . PRO B 2 164 ? 129.072 90.642 88.568 1.00 42.34 164 PRO B O 1
ATOM 6755 N N . LEU B 2 165 ? 126.966 91.365 88.229 1.00 39.09 165 LEU B N 1
ATOM 6756 C CA . LEU B 2 165 ? 127.250 92.720 88.660 1.00 39.09 165 LEU B CA 1
ATOM 6757 C C . LEU B 2 165 ? 127.436 92.779 90.169 1.00 39.09 165 LEU B C 1
ATOM 6758 O O . LEU B 2 165 ? 128.122 93.671 90.676 1.00 39.09 165 LEU B O 1
ATOM 6763 N N . ALA B 2 166 ? 126.849 91.825 90.895 1.00 38.71 166 ALA B N 1
ATOM 6764 C CA . ALA B 2 166 ? 127.152 91.661 92.309 1.00 38.71 166 ALA B CA 1
ATOM 6765 C C . ALA B 2 166 ? 128.464 90.924 92.521 1.00 38.71 166 ALA B C 1
ATOM 6766 O O . ALA B 2 166 ? 129.128 91.153 93.539 1.00 38.71 166 ALA B O 1
ATOM 6768 N N . TYR B 2 167 ? 128.846 90.036 91.591 1.00 42.34 167 TYR B N 1
ATOM 6769 C CA . TYR B 2 167 ? 130.184 89.442 91.647 1.00 42.34 167 TYR B CA 1
ATOM 6770 C C . TYR B 2 167 ? 131.263 90.511 91.532 1.00 42.34 167 TYR B C 1
ATOM 6771 O O . TYR B 2 167 ? 132.188 90.561 92.350 1.00 42.34 167 TYR B O 1
ATOM 6780 N N . PHE B 2 168 ? 131.167 91.373 90.519 1.00 38.95 168 PHE B N 1
ATOM 6781 C CA . PHE B 2 168 ? 132.179 92.410 90.360 1.00 38.95 168 PHE B CA 1
ATOM 6782 C C . PHE B 2 168 ? 131.999 93.557 91.344 1.00 38.95 168 PHE B C 1
ATOM 6783 O O . PHE B 2 168 ? 132.973 94.271 91.625 1.00 38.95 168 PHE B O 1
ATOM 6791 N N . THR B 2 169 ? 130.785 93.739 91.874 1.00 38.26 169 THR B N 1
ATOM 6792 C CA . THR B 2 169 ? 130.593 94.643 93.003 1.00 38.26 169 THR B CA 1
ATOM 6793 C C . THR B 2 169 ? 131.399 94.179 94.204 1.00 38.26 169 THR B C 1
ATOM 6794 O O . THR B 2 169 ? 132.200 94.942 94.749 1.00 38.26 169 THR B O 1
ATOM 6798 N N . ALA B 2 170 ? 131.230 92.909 94.596 1.00 37.76 170 ALA B N 1
ATOM 6799 C CA . ALA B 2 170 ? 131.989 92.349 95.712 1.00 37.76 170 ALA B CA 1
ATOM 6800 C C . ALA B 2 170 ? 133.478 92.278 95.409 1.00 37.76 170 ALA B C 1
ATOM 6801 O O . ALA B 2 170 ? 134.299 92.378 96.324 1.00 37.76 170 ALA B O 1
ATOM 6803 N N . LYS B 2 171 ? 133.846 92.127 94.136 1.00 39.69 171 LYS B N 1
ATOM 6804 C CA . LYS B 2 171 ? 135.250 92.196 93.751 1.00 39.69 171 LYS B CA 1
ATOM 6805 C C . LYS B 2 171 ? 135.791 93.615 93.899 1.00 39.69 171 LYS B C 1
ATOM 6806 O O . LYS B 2 171 ? 136.999 93.804 94.080 1.00 39.69 171 LYS B O 1
ATOM 6812 N N . ALA B 2 172 ? 134.910 94.620 93.870 1.00 38.22 172 ALA B N 1
ATOM 6813 C CA . ALA B 2 172 ? 135.356 96.002 94.012 1.00 38.22 172 ALA B CA 1
ATOM 6814 C C . ALA B 2 172 ? 135.434 96.455 95.472 1.00 38.22 172 ALA B C 1
ATOM 6815 O O . ALA B 2 172 ? 136.357 97.190 95.836 1.00 38.22 172 ALA B O 1
ATOM 6817 N N . ILE B 2 173 ? 134.501 96.040 96.327 1.00 38.64 173 ILE B N 1
ATOM 6818 C CA . ILE B 2 173 ? 134.496 96.492 97.740 1.00 38.64 173 ILE B CA 1
ATOM 6819 C C . ILE B 2 173 ? 135.385 95.525 98.515 1.00 38.64 173 ILE B C 1
ATOM 6820 O O . ILE B 2 173 ? 134.935 94.756 99.367 1.00 38.64 173 ILE B O 1
ATOM 6825 N N . GLY B 2 174 ? 136.698 95.678 98.325 1.00 38.16 174 GLY B N 1
ATOM 6826 C CA . GLY B 2 174 ? 137.691 94.854 98.998 1.00 38.16 174 GLY B CA 1
ATOM 6827 C C . GLY B 2 174 ? 137.487 93.358 98.853 1.00 38.16 174 GLY B C 1
ATOM 6828 O O . GLY B 2 174 ? 137.692 92.795 97.774 1.00 38.16 174 GLY B O 1
ATOM 6829 N N . PHE B 2 175 ? 137.075 92.726 99.962 1.00 38.45 175 PHE B N 1
ATOM 6830 C CA . PHE B 2 175 ? 136.488 91.387 99.992 1.00 38.45 175 PHE B CA 1
ATOM 6831 C C . PHE B 2 175 ? 137.378 90.281 99.443 1.00 38.45 175 PHE B C 1
ATOM 6832 O O . PHE B 2 175 ? 137.274 89.948 98.258 1.00 38.45 175 PHE B O 1
ATOM 6840 N N . SER B 2 176 ? 138.348 89.847 100.252 1.00 45.94 176 SER B N 1
ATOM 6841 C CA . SER B 2 176 ? 139.076 88.592 100.061 1.00 45.94 176 SER B CA 1
ATOM 6842 C C . SER B 2 176 ? 138.168 87.470 99.569 1.00 45.94 176 SER B C 1
ATOM 6843 O O . SER B 2 176 ? 137.084 87.245 100.110 1.00 45.94 176 SER B O 1
ATOM 6846 N N . LEU B 2 177 ? 138.645 86.767 98.541 1.00 46.84 177 LEU B N 1
ATOM 6847 C CA . LEU B 2 177 ? 137.962 85.930 97.551 1.00 46.84 177 LEU B CA 1
ATOM 6848 C C . LEU B 2 177 ? 136.804 85.031 98.015 1.00 46.84 177 LEU B C 1
ATOM 6849 O O . LEU B 2 177 ? 135.857 84.878 97.234 1.00 46.84 177 LEU B O 1
ATOM 6854 N N . PRO B 2 178 ? 136.809 84.388 99.200 1.00 48.07 178 PRO B N 1
ATOM 6855 C CA . PRO B 2 178 ? 135.586 83.669 99.617 1.00 48.07 178 PRO B CA 1
ATOM 6856 C C . PRO B 2 178 ? 134.389 84.569 99.879 1.00 48.07 178 PRO B C 1
ATOM 6857 O O . PRO B 2 178 ? 133.247 84.103 99.761 1.00 48.07 178 PRO B O 1
ATOM 6861 N N . THR B 2 179 ? 134.610 85.839 100.219 1.00 45.43 179 THR B N 1
ATOM 6862 C CA . THR B 2 179 ? 133.499 86.747 100.470 1.00 45.43 179 THR B CA 1
ATOM 6863 C C . THR B 2 179 ? 132.810 87.147 99.170 1.00 45.43 179 THR B C 1
ATOM 6864 O O . THR B 2 179 ? 131.590 87.354 99.150 1.00 45.43 179 THR B O 1
ATOM 6868 N N . VAL B 2 180 ? 133.568 87.230 98.075 1.00 43.69 180 VAL B N 1
ATOM 6869 C CA . VAL B 2 180 ? 132.983 87.492 96.763 1.00 43.69 180 VAL B CA 1
ATOM 6870 C C . VAL B 2 180 ? 132.098 86.329 96.331 1.00 43.69 180 VAL B C 1
ATOM 6871 O O . VAL B 2 180 ? 131.007 86.530 95.780 1.00 43.69 180 VAL B O 1
ATOM 6875 N N . TRP B 2 181 ? 132.537 85.097 96.598 1.00 49.23 181 TRP B N 1
ATOM 6876 C CA . TRP B 2 181 ? 131.731 83.937 96.237 1.00 49.23 181 TRP B CA 1
ATOM 6877 C C . TRP B 2 181 ? 130.509 83.808 97.134 1.00 49.23 181 TRP B C 1
ATOM 6878 O O . TRP B 2 181 ? 129.443 83.393 96.671 1.00 49.23 181 TRP B O 1
ATOM 6889 N N . LEU B 2 182 ? 130.636 84.170 98.415 1.00 45.76 182 LEU B N 1
ATOM 6890 C CA . LEU B 2 182 ? 129.483 84.104 99.310 1.00 45.76 182 LEU B CA 1
ATOM 6891 C C . LEU B 2 182 ? 128.465 85.185 98.976 1.00 45.76 182 LEU B C 1
ATOM 6892 O O . LEU B 2 182 ? 127.253 84.948 99.042 1.00 45.76 182 LEU B O 1
ATOM 6897 N N . MET B 2 183 ? 128.938 86.375 98.615 1.00 45.15 183 MET B N 1
ATOM 6898 C CA . MET B 2 183 ? 128.026 87.449 98.252 1.00 45.15 183 MET B CA 1
ATOM 6899 C C . MET B 2 183 ? 127.390 87.186 96.895 1.00 45.15 183 MET B C 1
ATOM 6900 O O . MET B 2 183 ? 126.243 87.585 96.660 1.00 45.15 183 MET B O 1
ATOM 6905 N N . THR B 2 184 ? 128.092 86.477 96.010 1.00 44.65 184 THR B N 1
ATOM 6906 C CA . THR B 2 184 ? 127.535 86.194 94.693 1.00 44.65 184 THR B CA 1
ATOM 6907 C C . THR B 2 184 ? 126.549 85.028 94.741 1.00 44.65 184 THR B C 1
ATOM 6908 O O . THR B 2 184 ? 125.521 85.061 94.057 1.00 44.65 184 THR B O 1
ATOM 6912 N N . VAL B 2 185 ? 126.819 83.996 95.554 1.00 43.56 185 VAL B N 1
ATOM 6913 C CA . VAL B 2 185 ? 125.803 82.964 95.780 1.00 43.56 185 VAL B CA 1
ATOM 6914 C C . VAL B 2 185 ? 124.711 83.441 96.717 1.00 43.56 185 VAL B C 1
ATOM 6915 O O . VAL B 2 185 ? 123.695 82.755 96.876 1.00 43.56 185 VAL B O 1
ATOM 6919 N N . LEU B 2 186 ? 124.902 84.593 97.347 1.00 40.45 186 LEU B N 1
ATOM 6920 C CA . LEU B 2 186 ? 123.951 85.170 98.275 1.00 40.45 186 LEU B CA 1
ATOM 6921 C C . LEU B 2 186 ? 122.935 86.038 97.546 1.00 40.45 186 LEU B C 1
ATOM 6922 O O . LEU B 2 186 ? 121.737 85.968 97.837 1.00 40.45 186 LEU B O 1
ATOM 6927 N N . VAL B 2 187 ? 123.398 86.837 96.583 1.00 41.76 187 VAL B N 1
ATOM 6928 C CA . VAL B 2 187 ? 122.490 87.540 95.680 1.00 41.76 187 VAL B CA 1
ATOM 6929 C C . VAL B 2 187 ? 121.907 86.570 94.653 1.00 41.76 187 VAL B C 1
ATOM 6930 O O . VAL B 2 187 ? 120.737 86.689 94.268 1.00 41.76 187 VAL B O 1
ATOM 6934 N N . LEU B 2 188 ? 122.689 85.570 94.245 1.00 42.81 188 LEU B N 1
ATOM 6935 C CA . LEU B 2 188 ? 122.268 84.632 93.208 1.00 42.81 188 LEU B CA 1
ATOM 6936 C C . LEU B 2 188 ? 121.162 83.706 93.697 1.00 42.81 188 LEU B C 1
ATOM 6937 O O . LEU B 2 188 ? 120.042 83.726 93.175 1.00 42.81 188 LEU B O 1
ATOM 6942 N N . PHE B 2 189 ? 121.459 82.881 94.695 1.00 43.20 189 PHE B N 1
ATOM 6943 C CA . PHE B 2 189 ? 120.515 81.863 95.142 1.00 43.20 189 PHE B CA 1
ATOM 6944 C C . PHE B 2 189 ? 119.561 82.496 96.146 1.00 43.20 189 PHE B C 1
ATOM 6945 O O . PHE B 2 189 ? 119.713 82.390 97.363 1.00 43.20 189 PHE B O 1
ATOM 6953 N N . GLU B 2 190 ? 118.556 83.179 95.605 1.00 45.25 190 GLU B N 1
ATOM 6954 C CA . GLU B 2 190 ? 117.507 83.777 96.414 1.00 45.25 190 GLU B CA 1
ATOM 6955 C C . GLU B 2 190 ? 116.175 83.704 95.686 1.00 45.25 190 GLU B C 1
ATOM 6956 O O . GLU B 2 190 ? 116.063 84.137 94.536 1.00 45.25 190 GLU B O 1
ATOM 6962 N N . ASN B 2 191 ? 115.165 83.174 96.377 1.00 48.22 191 ASN B N 1
ATOM 6963 C CA . ASN B 2 191 ? 113.840 82.988 95.805 1.00 48.22 191 ASN B CA 1
ATOM 6964 C C . ASN B 2 191 ? 113.061 84.282 95.644 1.00 48.22 191 ASN B C 1
ATOM 6965 O O . ASN B 2 191 ? 112.103 84.313 94.866 1.00 48.22 191 ASN B O 1
ATOM 6970 N N . SER B 2 192 ? 113.419 85.338 96.369 1.00 44.43 192 SER B N 1
ATOM 6971 C CA . SER B 2 192 ? 112.744 86.614 96.169 1.00 44.43 192 SER B CA 1
ATOM 6972 C C . SER B 2 192 ? 113.176 87.251 94.854 1.00 44.43 192 SER B C 1
ATOM 6973 O O . SER B 2 192 ? 112.337 87.675 94.045 1.00 44.43 192 SER B O 1
ATOM 6976 N N . TYR B 2 193 ? 114.490 87.292 94.615 1.00 42.59 193 TYR B N 1
ATOM 6977 C CA . TYR B 2 193 ? 115.023 87.841 93.374 1.00 42.59 193 TYR B CA 1
ATOM 6978 C C . TYR B 2 193 ? 114.661 86.974 92.179 1.00 42.59 193 TYR B C 1
ATOM 6979 O O . TYR B 2 193 ? 114.392 87.493 91.091 1.00 42.59 193 TYR B O 1
ATOM 6988 N N . SER B 2 194 ? 114.660 85.654 92.353 1.00 44.83 194 SER B N 1
ATOM 6989 C CA . SER B 2 194 ? 114.298 84.773 91.253 1.00 44.83 194 SER B CA 1
ATOM 6990 C C . SER B 2 194 ? 112.794 84.621 91.095 1.00 44.83 194 SER B C 1
ATOM 6991 O O . SER B 2 194 ? 112.347 84.103 90.069 1.00 44.83 194 SER B O 1
ATOM 6994 N N . THR B 2 195 ? 112.005 85.058 92.077 1.00 46.41 195 THR B N 1
ATOM 6995 C CA . THR B 2 195 ? 110.565 85.155 91.878 1.00 46.41 195 THR B CA 1
ATOM 6996 C C . THR B 2 195 ? 110.213 86.404 91.087 1.00 46.41 195 THR B C 1
ATOM 6997 O O . THR B 2 195 ? 109.518 86.330 90.069 1.00 46.41 195 THR B O 1
ATOM 7001 N N . LEU B 2 196 ? 110.698 87.563 91.532 1.00 46.35 196 LEU B N 1
ATOM 7002 C CA . LEU B 2 196 ? 110.350 88.804 90.851 1.00 46.35 196 LEU B CA 1
ATOM 7003 C C . LEU B 2 196 ? 111.173 89.043 89.597 1.00 46.35 196 LEU B C 1
ATOM 7004 O O . LEU B 2 196 ? 110.872 89.973 88.843 1.00 46.35 196 LEU B O 1
ATOM 7009 N N . GLY B 2 197 ? 112.203 88.234 89.358 1.00 48.08 197 GLY B N 1
ATOM 7010 C CA . GLY B 2 197 ? 112.855 88.255 88.064 1.00 48.08 197 GLY B CA 1
ATOM 7011 C C . GLY B 2 197 ? 112.011 87.618 86.984 1.00 48.08 197 GLY B C 1
ATOM 7012 O O . GLY B 2 197 ? 112.067 88.030 85.825 1.00 48.08 197 GLY B O 1
ATOM 7013 N N . ARG B 2 198 ? 111.160 86.668 87.364 1.00 51.21 198 ARG B N 1
ATOM 7014 C CA . ARG B 2 198 ? 110.468 85.769 86.449 1.00 51.21 198 ARG B CA 1
ATOM 7015 C C . ARG B 2 198 ? 109.370 86.458 85.635 1.00 51.21 198 ARG B C 1
ATOM 7016 O O . ARG B 2 198 ? 108.813 85.837 84.727 1.00 51.21 198 ARG B O 1
ATOM 7024 N N . PHE B 2 199 ? 109.073 87.725 85.897 1.00 53.11 199 PHE B N 1
ATOM 7025 C CA . PHE B 2 199 ? 107.842 88.349 85.440 1.00 53.11 199 PHE B CA 1
ATOM 7026 C C . PHE B 2 199 ? 108.100 89.632 84.663 1.00 53.11 199 PHE B C 1
ATOM 7027 O O . PHE B 2 199 ? 109.233 90.101 84.540 1.00 53.11 199 PHE B O 1
ATOM 7035 N N . ILE B 2 200 ? 107.017 90.196 84.135 1.00 52.31 200 ILE B N 1
ATOM 7036 C CA . ILE B 2 200 ? 107.090 91.474 83.408 1.00 52.31 200 ILE B CA 1
ATOM 7037 C C . ILE B 2 200 ? 106.926 92.558 84.466 1.00 52.31 200 ILE B C 1
ATOM 7038 O O . ILE B 2 200 ? 105.845 93.098 84.708 1.00 52.31 200 ILE B O 1
ATOM 7043 N N . LEU B 2 201 ? 108.036 92.880 85.116 1.00 52.70 201 LEU B N 1
ATOM 7044 C CA . LEU B 2 201 ? 108.077 93.852 86.191 1.00 52.70 201 LEU B CA 1
ATOM 7045 C C . LEU B 2 201 ? 109.225 94.820 85.961 1.00 52.70 201 LEU B C 1
ATOM 7046 O O . LEU B 2 201 ? 110.175 94.531 85.230 1.00 52.70 201 LEU B O 1
ATOM 7051 N N . LEU B 2 202 ? 109.121 95.982 86.600 1.00 51.59 202 LEU B N 1
ATOM 7052 C CA . LEU B 2 202 ? 110.249 96.891 86.732 1.00 51.59 202 LEU B CA 1
ATOM 7053 C C . LEU B 2 202 ? 110.786 96.915 88.158 1.00 51.59 202 LEU B C 1
ATOM 7054 O O . LEU B 2 202 ? 111.446 97.877 88.560 1.00 51.59 202 LEU B O 1
ATOM 7059 N N . ASP B 2 203 ? 110.523 95.854 88.923 1.00 50.36 203 ASP B N 1
ATOM 7060 C CA . ASP B 2 203 ? 111.227 95.635 90.178 1.00 50.36 203 ASP B CA 1
ATOM 7061 C C . ASP B 2 203 ? 112.584 94.999 89.931 1.00 50.36 203 ASP B C 1
ATOM 7062 O O . ASP B 2 203 ? 113.548 95.290 90.650 1.00 50.36 203 ASP B O 1
ATOM 7067 N N . SER B 2 204 ? 112.669 94.140 88.913 1.00 48.21 204 SER B N 1
ATOM 7068 C CA . SER B 2 204 ? 113.951 93.607 88.471 1.00 48.21 204 SER B CA 1
ATOM 7069 C C . SER B 2 204 ? 114.817 94.693 87.860 1.00 48.21 204 SER B C 1
ATOM 7070 O O . SER B 2 204 ? 116.045 94.651 87.987 1.00 48.21 204 SER B O 1
ATOM 7073 N N . MET B 2 205 ? 114.198 95.660 87.185 1.00 47.43 205 MET B N 1
ATOM 7074 C CA . MET B 2 205 ? 114.953 96.753 86.593 1.00 47.43 205 MET B CA 1
ATOM 7075 C C . MET B 2 205 ? 115.436 97.719 87.662 1.00 47.43 205 MET B C 1
ATOM 7076 O O . MET B 2 205 ? 116.562 98.217 87.585 1.00 47.43 205 MET B O 1
ATOM 7081 N N . LEU B 2 206 ? 114.590 97.996 88.659 1.00 41.45 206 LEU B N 1
ATOM 7082 C CA . LEU B 2 206 ? 114.997 98.823 89.792 1.00 41.45 206 LEU B CA 1
ATOM 7083 C C . LEU B 2 206 ? 116.117 98.163 90.577 1.00 41.45 206 LEU B C 1
ATOM 7084 O O . LEU B 2 206 ? 117.050 98.837 91.035 1.00 41.45 206 LEU B O 1
ATOM 7089 N N . LEU B 2 207 ? 116.042 96.841 90.733 1.00 40.79 207 LEU B N 1
ATOM 7090 C CA . LEU B 2 207 ? 117.126 96.105 91.367 1.00 40.79 207 LEU B CA 1
ATOM 7091 C C . LEU B 2 207 ? 118.396 96.167 90.530 1.00 40.79 207 LEU B C 1
ATOM 7092 O O . LEU B 2 207 ? 119.488 96.348 91.075 1.00 40.79 207 LEU B O 1
ATOM 7097 N N . PHE B 2 208 ? 118.269 96.061 89.204 1.00 38.85 208 PHE B N 1
ATOM 7098 C CA . PHE B 2 208 ? 119.449 96.077 88.344 1.00 38.85 208 PHE B CA 1
ATOM 7099 C C . PHE B 2 208 ? 120.126 97.439 88.330 1.00 38.85 208 PHE B C 1
ATOM 7100 O O . PHE B 2 208 ? 121.358 97.517 88.331 1.00 38.85 208 PHE B O 1
ATOM 7108 N N . PHE B 2 209 ? 119.355 98.523 88.293 1.00 37.67 209 PHE B N 1
ATOM 7109 C CA . PHE B 2 209 ? 119.991 99.832 88.286 1.00 37.67 209 PHE B CA 1
ATOM 7110 C C . PHE B 2 209 ? 120.391 100.287 89.681 1.00 37.67 209 PHE B C 1
ATOM 7111 O O . PHE B 2 209 ? 121.214 101.199 89.807 1.00 37.67 209 PHE B O 1
ATOM 7119 N N . THR B 2 210 ? 119.842 99.670 90.728 1.00 35.87 210 THR B N 1
ATOM 7120 C CA . THR B 2 210 ? 120.350 99.922 92.071 1.00 35.87 210 THR B CA 1
ATOM 7121 C C . THR B 2 210 ? 121.690 99.224 92.284 1.00 35.87 210 THR B C 1
ATOM 7122 O O . THR B 2 210 ? 122.631 99.820 92.827 1.00 35.87 210 THR B O 1
ATOM 7126 N N . VAL B 2 211 ? 121.801 97.971 91.835 1.00 35.34 211 VAL B N 1
ATOM 7127 C CA . VAL B 2 211 ? 123.062 97.239 91.919 1.00 35.34 211 VAL B CA 1
ATOM 7128 C C . VAL B 2 211 ? 124.102 97.846 90.981 1.00 35.34 211 VAL B C 1
ATOM 7129 O O . VAL B 2 211 ? 125.288 97.928 91.318 1.00 35.34 211 VAL B O 1
ATOM 7133 N N . ALA B 2 212 ? 123.672 98.317 89.809 1.00 34.19 212 ALA B N 1
ATOM 7134 C CA . ALA B 2 212 ? 124.582 99.021 88.912 1.00 34.19 212 ALA B CA 1
ATOM 7135 C C . ALA B 2 212 ? 124.979 100.378 89.470 1.00 34.19 212 ALA B C 1
ATOM 7136 O O . ALA B 2 212 ? 126.094 100.852 89.218 1.00 34.19 212 ALA B O 1
ATOM 7138 N N . SER B 2 213 ? 124.085 101.007 90.235 1.00 34.75 213 SER B N 1
ATOM 7139 C CA . SER B 2 213 ? 124.412 102.268 90.886 1.00 34.75 213 SER B CA 1
ATOM 7140 C C . SER B 2 213 ? 125.456 102.069 91.973 1.00 34.75 213 SER B C 1
ATOM 7141 O O . SER B 2 213 ? 126.374 102.886 92.117 1.00 34.75 213 SER B O 1
ATOM 7144 N N . PHE B 2 214 ? 125.347 100.981 92.736 1.00 33.22 214 PHE B N 1
ATOM 7145 C CA . PHE B 2 214 ? 126.338 100.738 93.774 1.00 33.22 214 PHE B CA 1
ATOM 7146 C C . PHE B 2 214 ? 127.648 100.216 93.196 1.00 33.22 214 PHE B C 1
ATOM 7147 O O . PHE B 2 214 ? 128.717 100.523 93.733 1.00 33.22 214 PHE B O 1
ATOM 7155 N N . PHE B 2 215 ? 127.587 99.447 92.104 1.00 34.55 215 PHE B N 1
ATOM 7156 C CA . PHE B 2 215 ? 128.801 98.970 91.446 1.00 34.55 215 PHE B CA 1
ATOM 7157 C C . PHE B 2 215 ? 129.586 100.112 90.824 1.00 34.55 215 PHE B C 1
ATOM 7158 O O . PHE B 2 215 ? 130.812 100.185 90.965 1.00 34.55 215 PHE B O 1
ATOM 7166 N N . SER B 2 216 ? 128.904 101.001 90.104 1.00 36.87 216 SER B N 1
ATOM 7167 C CA . SER B 2 216 ? 129.612 102.148 89.561 1.00 36.87 216 SER B CA 1
ATOM 7168 C C . SER B 2 216 ? 129.941 103.161 90.649 1.00 36.87 216 SER B C 1
ATOM 7169 O O . SER B 2 216 ? 130.800 104.024 90.444 1.00 36.87 216 SER B O 1
ATOM 7172 N N . PHE B 2 217 ? 129.285 103.054 91.804 1.00 35.02 217 PHE B N 1
ATOM 7173 C CA . PHE B 2 217 ? 129.612 103.881 92.957 1.00 35.02 217 PHE B CA 1
ATOM 7174 C C . PHE B 2 217 ? 130.943 103.474 93.584 1.00 35.02 217 PHE B C 1
ATOM 7175 O O . PHE B 2 217 ? 131.787 104.331 93.873 1.00 35.02 217 PHE B O 1
ATOM 7183 N N . VAL B 2 218 ? 131.157 102.173 93.804 1.00 36.31 218 VAL B N 1
ATOM 7184 C CA . VAL B 2 218 ? 132.451 101.735 94.327 1.00 36.31 218 VAL B CA 1
ATOM 7185 C C . VAL B 2 218 ? 133.530 101.820 93.250 1.00 36.31 218 VAL B C 1
ATOM 7186 O O . VAL B 2 218 ? 134.667 102.228 93.521 1.00 36.31 218 VAL B O 1
ATOM 7190 N N . MET B 2 219 ? 133.183 101.513 91.999 1.00 38.93 219 MET B N 1
ATOM 7191 C CA . MET B 2 219 ? 134.138 101.711 90.917 1.00 38.93 219 MET B CA 1
ATOM 7192 C C . MET B 2 219 ? 134.431 103.184 90.658 1.00 38.93 219 MET B C 1
ATOM 7193 O O . MET B 2 219 ? 135.413 103.491 89.984 1.00 38.93 219 MET B O 1
ATOM 7198 N N . PHE B 2 220 ? 133.616 104.099 91.188 1.00 39.60 220 PHE B N 1
ATOM 7199 C CA . PHE B 2 220 ? 134.050 105.481 91.328 1.00 39.60 220 PHE B CA 1
ATOM 7200 C C . PHE B 2 220 ? 134.909 105.691 92.569 1.00 39.60 220 PHE B C 1
ATOM 7201 O O . PHE B 2 220 ? 135.822 106.524 92.550 1.00 39.60 220 PHE B O 1
ATOM 7209 N N . HIS B 2 221 ? 134.636 104.953 93.649 1.00 39.45 221 HIS B N 1
ATOM 7210 C CA . HIS B 2 221 ? 135.401 105.109 94.884 1.00 39.45 221 HIS B CA 1
ATOM 7211 C C . HIS B 2 221 ? 136.833 104.609 94.742 1.00 39.45 221 HIS B C 1
ATOM 7212 O O . HIS B 2 221 ? 137.728 105.113 95.426 1.00 39.45 221 HIS B O 1
ATOM 7219 N N . ASN B 2 222 ? 137.076 103.629 93.871 1.00 40.46 222 ASN B N 1
ATOM 7220 C CA . ASN B 2 222 ? 138.389 102.995 93.835 1.00 40.46 222 ASN B CA 1
ATOM 7221 C C . ASN B 2 222 ? 139.452 103.862 93.176 1.00 40.46 222 ASN B C 1
ATOM 7222 O O . ASN B 2 222 ? 140.641 103.667 93.447 1.00 40.46 222 ASN B O 1
ATOM 7227 N N . GLN B 2 223 ? 139.065 104.812 92.329 1.00 45.03 223 GLN B N 1
ATOM 7228 C CA . GLN B 2 223 ? 140.011 105.781 91.780 1.00 45.03 223 GLN B CA 1
ATOM 7229 C C . GLN B 2 223 ? 139.925 107.122 92.488 1.00 45.03 223 GLN B C 1
ATOM 7230 O O . GLN B 2 223 ? 140.078 108.174 91.866 1.00 45.03 223 GLN B O 1
ATOM 7236 N N . ARG B 2 224 ? 139.681 107.107 93.798 1.00 44.22 224 ARG B N 1
ATOM 7237 C CA . ARG B 2 224 ? 139.750 108.330 94.586 1.00 44.22 224 ARG B CA 1
ATOM 7238 C C . ARG B 2 224 ? 141.184 108.819 94.748 1.00 44.22 224 ARG B C 1
ATOM 7239 O O . ARG B 2 224 ? 141.396 110.012 94.984 1.00 44.22 224 ARG B O 1
ATOM 7247 N N . SER B 2 225 ? 142.167 107.926 94.610 1.00 49.65 225 SER B N 1
ATOM 7248 C CA . SER B 2 225 ? 143.568 108.288 94.748 1.00 49.65 225 SER B CA 1
ATOM 7249 C C . SER B 2 225 ? 144.100 109.021 93.529 1.00 49.65 225 SER B C 1
ATOM 7250 O O . SER B 2 225 ? 145.089 109.752 93.644 1.00 49.65 225 SER B O 1
ATOM 7253 N N . LYS B 2 226 ? 143.470 108.841 92.372 1.00 50.09 226 LYS B N 1
ATOM 7254 C CA . LYS B 2 226 ? 143.863 109.512 91.135 1.00 50.09 226 LYS B CA 1
ATOM 7255 C C . LYS B 2 226 ? 142.642 110.226 90.574 1.00 50.09 226 LYS B C 1
ATOM 7256 O O . LYS B 2 226 ? 141.976 109.716 89.664 1.00 50.09 226 LYS B O 1
ATOM 7262 N N . PRO B 2 227 ? 142.312 111.406 91.098 1.00 47.81 227 PRO B N 1
ATOM 7263 C CA . PRO B 2 227 ? 141.142 112.129 90.597 1.00 47.81 227 PRO B CA 1
ATOM 7264 C C . PRO B 2 227 ? 141.416 112.744 89.235 1.00 47.81 227 PRO B C 1
ATOM 7265 O O . PRO B 2 227 ? 142.565 112.951 88.837 1.00 47.81 227 PRO B O 1
ATOM 7269 N N . PHE B 2 228 ? 140.318 113.003 88.515 1.00 47.06 228 PHE B N 1
ATOM 7270 C CA . PHE B 2 228 ? 140.299 113.597 87.172 1.00 47.06 228 PHE B CA 1
ATOM 7271 C C . PHE B 2 228 ? 141.064 112.756 86.150 1.00 47.06 228 PHE B C 1
ATOM 7272 O O . PHE B 2 228 ? 141.571 113.279 85.156 1.00 47.06 228 PHE B O 1
ATOM 7280 N N . SER B 2 229 ? 141.139 111.448 86.380 1.00 49.64 229 SER B N 1
ATOM 7281 C CA . SER B 2 229 ? 141.761 110.520 85.451 1.00 49.64 229 SER B CA 1
ATOM 7282 C C . SER B 2 229 ? 140.730 110.090 84.410 1.00 49.64 229 SER B C 1
ATOM 7283 O O . SER B 2 229 ? 139.613 110.609 84.362 1.00 49.64 229 SER B O 1
ATOM 7286 N N . ARG B 2 230 ? 141.086 109.128 83.560 1.00 52.50 230 ARG B N 1
ATOM 7287 C CA . ARG B 2 230 ? 140.102 108.594 82.626 1.00 52.50 230 ARG B CA 1
ATOM 7288 C C . ARG B 2 230 ? 139.150 107.635 83.328 1.00 52.50 230 ARG B C 1
ATOM 7289 O O . ARG B 2 230 ? 137.953 107.605 83.021 1.00 52.50 230 ARG B O 1
ATOM 7297 N N . LYS B 2 231 ? 139.665 106.859 84.283 1.00 49.45 231 LYS B N 1
ATOM 7298 C CA . LYS B 2 231 ? 138.815 105.975 85.072 1.00 49.45 231 LYS B CA 1
ATOM 7299 C C . LYS B 2 231 ? 137.923 106.759 86.027 1.00 49.45 231 LYS B C 1
ATOM 7300 O O . LYS B 2 231 ? 136.798 106.330 86.314 1.00 49.45 231 LYS B O 1
ATOM 7306 N N . TRP B 2 232 ? 138.407 107.903 86.523 1.00 45.86 232 TRP B N 1
ATOM 7307 C CA . TRP B 2 232 ? 137.642 108.704 87.475 1.00 45.86 232 TRP B CA 1
ATOM 7308 C C . TRP B 2 232 ? 136.432 109.334 86.802 1.00 45.86 232 TRP B C 1
ATOM 7309 O O . TRP B 2 232 ? 135.302 109.220 87.294 1.00 45.86 232 TRP B O 1
ATOM 7320 N N . TRP B 2 233 ? 136.658 110.015 85.674 1.00 45.50 233 TRP B N 1
ATOM 7321 C CA . TRP B 2 233 ? 135.554 110.552 84.888 1.00 45.50 233 TRP B CA 1
ATOM 7322 C C . TRP B 2 233 ? 134.698 109.450 84.290 1.00 45.50 233 TRP B C 1
ATOM 7323 O O . TRP B 2 233 ? 133.490 109.647 84.105 1.00 45.50 233 TRP B O 1
ATOM 7334 N N . LYS B 2 234 ? 135.303 108.299 83.979 1.00 44.05 234 LYS B N 1
ATOM 7335 C CA . LYS B 2 234 ? 134.551 107.186 83.412 1.00 44.05 234 LYS B CA 1
ATOM 7336 C C . LYS B 2 234 ? 133.512 106.678 84.398 1.00 44.05 234 LYS B C 1
ATOM 7337 O O . LYS B 2 234 ? 132.312 106.710 8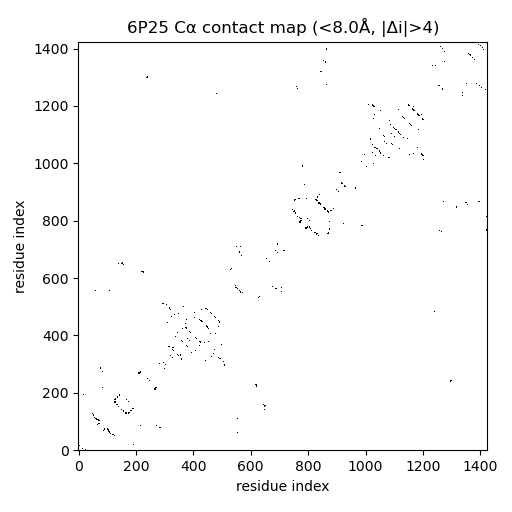4.120 1.00 44.05 234 LYS B O 1
ATOM 7343 N N . TRP B 2 235 ? 133.950 106.264 85.584 1.00 40.94 235 TRP B N 1
ATOM 7344 C CA . TRP B 2 235 ? 132.995 105.742 86.548 1.00 40.94 235 TRP B CA 1
ATOM 7345 C C . TRP B 2 235 ? 132.179 106.832 87.228 1.00 40.94 235 TRP B C 1
ATOM 7346 O O . TRP B 2 235 ? 131.145 106.523 87.830 1.00 40.94 235 TRP B O 1
ATOM 7357 N N . LEU B 2 236 ? 132.600 108.094 87.134 1.00 42.44 236 LEU B N 1
ATOM 7358 C CA . LEU B 2 236 ? 131.725 109.183 87.556 1.00 42.44 236 LEU B CA 1
ATOM 7359 C C . LEU B 2 236 ? 130.549 109.346 86.596 1.00 42.44 236 LEU B C 1
ATOM 7360 O O . LEU B 2 236 ? 129.401 109.509 87.034 1.00 42.44 236 LEU B O 1
ATOM 7365 N N . LEU B 2 237 ? 130.804 109.267 85.285 1.00 43.19 237 LEU B N 1
ATOM 7366 C CA . LEU B 2 237 ? 129.707 109.369 84.326 1.00 43.19 237 LEU B CA 1
ATOM 7367 C C . LEU B 2 237 ? 128.839 108.112 84.313 1.00 43.19 237 LEU B C 1
ATOM 7368 O O . LEU B 2 237 ? 127.615 108.213 84.181 1.00 43.19 237 LEU B O 1
ATOM 7373 N N . ILE B 2 238 ? 129.446 106.926 84.442 1.00 40.46 238 ILE B N 1
ATOM 7374 C CA . ILE B 2 238 ? 128.665 105.690 84.546 1.00 40.46 238 ILE B CA 1
ATOM 7375 C C . ILE B 2 238 ? 127.837 105.688 85.830 1.00 40.46 238 ILE B C 1
ATOM 7376 O O . ILE B 2 238 ? 126.693 105.204 85.842 1.00 40.46 238 ILE B O 1
ATOM 7381 N N . THR B 2 239 ? 128.375 106.271 86.908 1.00 39.13 239 THR B N 1
ATOM 7382 C CA . THR B 2 239 ? 127.601 106.460 88.132 1.00 39.13 239 THR B CA 1
ATOM 7383 C C . THR B 2 239 ? 126.413 107.386 87.900 1.00 39.13 239 THR B C 1
ATOM 7384 O O . THR B 2 239 ? 125.296 107.084 88.338 1.00 39.13 239 THR B O 1
ATOM 7388 N N . GLY B 2 240 ? 126.620 108.488 87.173 1.00 39.62 240 GLY B N 1
ATOM 7389 C CA . GLY B 2 240 ? 125.512 109.396 86.907 1.00 39.62 240 GLY B CA 1
ATOM 7390 C C . GLY B 2 240 ? 124.429 108.801 86.022 1.00 39.62 240 GLY B C 1
ATOM 7391 O O . GLY B 2 240 ? 123.234 109.007 86.266 1.00 39.62 240 GLY B O 1
ATOM 7392 N N . ILE B 2 241 ? 124.831 108.040 85.000 1.00 39.53 241 ILE B N 1
ATOM 7393 C CA . ILE B 2 241 ? 123.874 107.395 84.104 1.00 39.53 241 ILE B CA 1
ATOM 7394 C C . ILE B 2 241 ? 123.083 106.320 84.839 1.00 39.53 241 ILE B C 1
ATOM 7395 O O . ILE B 2 241 ? 121.856 106.231 84.700 1.00 39.53 241 ILE B O 1
ATOM 7400 N N . SER B 2 242 ? 123.762 105.507 85.654 1.00 40.04 242 SER B N 1
ATOM 7401 C CA . SER B 2 242 ? 123.070 104.448 86.384 1.00 40.04 242 SER B CA 1
ATOM 7402 C C . SER B 2 242 ? 122.160 105.004 87.475 1.00 40.04 242 SER B C 1
ATOM 7403 O O . SER B 2 242 ? 121.095 104.434 87.741 1.00 40.04 242 SER B O 1
ATOM 7406 N N . LEU B 2 243 ? 122.558 106.112 88.103 1.00 39.87 243 LEU B N 1
ATOM 7407 C CA . LEU B 2 243 ? 121.701 106.783 89.077 1.00 39.87 243 LEU B CA 1
ATOM 7408 C C . LEU B 2 243 ? 120.461 107.392 88.423 1.00 39.87 243 LEU B C 1
ATOM 7409 O O . LEU B 2 243 ? 119.351 107.295 88.970 1.00 39.87 243 LEU B O 1
ATOM 7414 N N . GLY B 2 244 ? 120.624 108.012 87.250 1.00 42.39 244 GLY B N 1
ATOM 7415 C CA . GLY B 2 244 ? 119.475 108.583 86.563 1.00 42.39 244 GLY B CA 1
ATOM 7416 C C . GLY B 2 244 ? 118.527 107.531 86.028 1.00 42.39 244 GLY B C 1
ATOM 7417 O O . GLY B 2 244 ? 117.306 107.724 86.022 1.00 42.39 244 GLY B O 1
ATOM 7418 N N . CYS B 2 245 ? 119.073 106.399 85.583 1.00 42.44 245 CYS B N 1
ATOM 7419 C CA . CYS B 2 245 ? 118.223 105.270 85.240 1.00 42.44 245 CYS B CA 1
ATOM 7420 C C . CYS B 2 245 ? 117.548 104.687 86.474 1.00 42.44 245 CYS B C 1
ATOM 7421 O O . CYS B 2 245 ? 116.430 104.167 86.375 1.00 42.44 245 CYS B O 1
ATOM 7424 N N . THR B 2 246 ? 118.186 104.805 87.644 1.00 42.02 246 THR B N 1
ATOM 7425 C CA . THR B 2 246 ? 117.594 104.273 88.868 1.00 42.02 246 THR B CA 1
ATOM 7426 C C . THR B 2 246 ? 116.401 105.112 89.321 1.00 42.02 246 THR B C 1
ATOM 7427 O O . THR B 2 246 ? 115.404 104.558 89.798 1.00 42.02 246 THR B O 1
ATOM 7431 N N . ILE B 2 247 ? 116.470 106.445 89.182 1.00 45.82 247 ILE B N 1
ATOM 7432 C CA . ILE B 2 247 ? 115.257 107.242 89.395 1.00 45.82 247 ILE B CA 1
ATOM 7433 C C . ILE B 2 247 ? 114.224 106.934 88.323 1.00 45.82 247 ILE B C 1
ATOM 7434 O O . ILE B 2 247 ? 113.058 106.653 88.625 1.00 45.82 247 ILE B O 1
ATOM 7439 N N . SER B 2 248 ? 114.637 106.973 87.054 1.00 47.73 248 SER B N 1
ATOM 7440 C CA . SER B 2 248 ? 113.664 106.918 85.973 1.00 47.73 248 SER B CA 1
ATOM 7441 C C . SER B 2 248 ? 112.999 105.554 85.811 1.00 47.73 248 SER B C 1
ATOM 7442 O O . SER B 2 248 ? 111.988 105.471 85.109 1.00 47.73 248 SER B O 1
ATOM 7445 N N . VAL B 2 249 ? 113.491 104.496 86.461 1.00 47.06 249 VAL B N 1
ATOM 7446 C CA . VAL B 2 249 ? 112.695 103.271 86.483 1.00 47.06 249 VAL B CA 1
ATOM 7447 C C . VAL B 2 249 ? 111.612 103.338 87.566 1.00 47.06 249 VAL B C 1
ATOM 7448 O O . VAL B 2 249 ? 110.464 102.946 87.328 1.00 47.06 249 VAL B O 1
ATOM 7452 N N . LYS B 2 250 ? 111.926 103.892 88.739 1.00 46.02 250 LYS B N 1
ATOM 7453 C CA . LYS B 2 250 ? 110.979 103.985 89.844 1.00 46.02 250 LYS B CA 1
ATOM 7454 C C . LYS B 2 250 ? 111.487 105.050 90.805 1.00 46.02 250 LYS B C 1
ATOM 7455 O O . LYS B 2 250 ? 112.692 105.136 91.049 1.00 46.02 250 LYS B O 1
ATOM 7461 N N . MET B 2 251 ? 110.561 105.842 91.361 1.00 47.07 251 MET B N 1
ATOM 7462 C CA . MET B 2 251 ? 110.914 107.048 92.110 1.00 47.07 251 MET B CA 1
ATOM 7463 C C . MET B 2 251 ? 111.642 106.743 93.418 1.00 47.07 251 MET B C 1
ATOM 7464 O O . MET B 2 251 ? 112.398 107.590 93.911 1.00 47.07 251 MET B O 1
ATOM 7469 N N . VAL B 2 252 ? 111.544 105.514 93.929 1.00 45.56 252 VAL B N 1
ATOM 7470 C CA . VAL B 2 252 ? 112.269 105.125 95.137 1.00 45.56 252 VAL B CA 1
ATOM 7471 C C . VAL B 2 252 ? 113.736 104.846 94.819 1.00 45.56 252 VAL B C 1
ATOM 7472 O O . VAL B 2 252 ? 114.507 104.450 95.698 1.00 45.56 252 VAL B O 1
ATOM 7476 N N . GLY B 2 253 ? 114.135 105.041 93.566 1.00 43.81 253 GLY B N 1
ATOM 7477 C CA . GLY B 2 253 ? 115.521 105.208 93.208 1.00 43.81 253 GLY B CA 1
ATOM 7478 C C . GLY B 2 253 ? 116.119 106.551 93.562 1.00 43.81 253 GLY B C 1
ATOM 7479 O O . GLY B 2 253 ? 117.283 106.790 93.234 1.00 43.81 253 GLY B O 1
ATOM 7480 N N . LEU B 2 254 ? 115.365 107.449 94.214 1.00 44.14 254 LEU B N 1
ATOM 7481 C CA . LEU B 2 254 ? 115.999 108.586 94.882 1.00 44.14 254 LEU B CA 1
ATOM 7482 C C . LEU B 2 254 ? 116.894 108.139 96.028 1.00 44.14 254 LEU B C 1
ATOM 7483 O O . LEU B 2 254 ? 117.865 108.833 96.357 1.00 44.14 254 LEU B O 1
ATOM 7488 N N . PHE B 2 255 ? 116.594 106.975 96.618 1.00 40.71 255 PHE B N 1
ATOM 7489 C CA . PHE B 2 255 ? 117.184 106.567 97.892 1.00 40.71 255 PHE B CA 1
ATOM 7490 C C . PHE B 2 255 ? 118.680 106.331 97.760 1.00 40.71 255 PHE B C 1
ATOM 7491 O O . PHE B 2 255 ? 119.466 106.835 98.573 1.00 40.71 255 PHE B O 1
ATOM 7499 N N . ILE B 2 256 ? 119.088 105.613 96.707 1.00 39.86 256 ILE B N 1
ATOM 7500 C CA . ILE B 2 256 ? 120.501 105.408 96.395 1.00 39.86 256 ILE B CA 1
ATOM 7501 C C . ILE B 2 256 ? 121.203 106.739 96.148 1.00 39.86 256 ILE B C 1
ATOM 7502 O O . ILE B 2 256 ? 122.347 106.933 96.581 1.00 39.86 256 ILE B O 1
ATOM 7507 N N . ILE B 2 257 ? 120.497 107.715 95.570 1.00 39.00 257 ILE B N 1
ATOM 7508 C CA . ILE B 2 257 ? 121.109 109.003 95.283 1.00 39.00 257 ILE B CA 1
ATOM 7509 C C . ILE B 2 257 ? 121.212 109.837 96.545 1.00 39.00 257 ILE B C 1
ATOM 7510 O O . ILE B 2 257 ? 122.019 110.776 96.604 1.00 39.00 257 ILE B O 1
ATOM 7515 N N . THR B 2 258 ? 120.452 109.490 97.583 1.00 37.93 258 THR B N 1
ATOM 7516 C CA . THR B 2 258 ? 120.771 110.043 98.887 1.00 37.93 258 THR B CA 1
ATOM 7517 C C . THR B 2 258 ? 122.121 109.521 99.354 1.00 37.93 258 THR B C 1
ATOM 7518 O O . THR B 2 258 ? 123.019 110.314 99.665 1.00 37.93 258 THR B O 1
ATOM 7522 N N . MET B 2 259 ? 122.315 108.195 99.275 1.00 38.19 259 MET B N 1
ATOM 7523 C CA . MET B 2 259 ? 123.498 107.543 99.836 1.00 38.19 259 MET B CA 1
ATOM 7524 C C . MET B 2 259 ? 124.762 108.014 99.134 1.00 38.19 259 MET B C 1
ATOM 7525 O O . MET B 2 259 ? 125.686 108.531 99.779 1.00 38.19 259 MET B O 1
ATOM 7530 N N . VAL B 2 260 ? 124.777 107.891 97.799 1.00 37.11 260 VAL B N 1
ATOM 7531 C CA . VAL B 2 260 ? 125.851 108.419 96.962 1.00 37.11 260 VAL B CA 1
ATOM 7532 C C . VAL B 2 260 ? 126.045 109.902 97.227 1.00 37.11 260 VAL B C 1
ATOM 7533 O O . VAL B 2 260 ? 127.177 110.364 97.438 1.00 37.11 260 VAL B O 1
ATOM 7537 N N . GLY B 2 261 ? 124.928 110.638 97.340 1.00 36.69 261 GLY B N 1
ATOM 7538 C CA . GLY B 2 261 ? 125.002 112.064 97.598 1.00 36.69 261 GLY B CA 1
ATOM 7539 C C . GLY B 2 261 ? 125.646 112.370 98.931 1.00 36.69 261 GLY B C 1
ATOM 7540 O O . GLY B 2 261 ? 126.503 113.256 99.018 1.00 36.69 261 GLY B O 1
ATOM 7541 N N . ILE B 2 262 ? 125.331 111.558 99.953 1.00 36.45 262 ILE B N 1
ATOM 7542 C CA . ILE B 2 262 ? 125.948 111.733 101.263 1.00 36.45 262 ILE B CA 1
ATOM 7543 C C . ILE B 2 262 ? 127.442 111.482 101.170 1.00 36.45 262 ILE B C 1
ATOM 7544 O O . ILE B 2 262 ? 128.243 112.297 101.658 1.00 36.45 262 ILE B O 1
ATOM 7549 N N . TYR B 2 263 ? 127.831 110.432 100.423 1.00 36.12 263 TYR B N 1
ATOM 7550 C CA . TYR B 2 263 ? 129.239 110.164 100.144 1.00 36.12 263 TYR B CA 1
ATOM 7551 C C . TYR B 2 263 ? 129.900 111.352 99.474 1.00 36.12 263 TYR B C 1
ATOM 7552 O O . TYR B 2 263 ? 130.977 111.788 99.908 1.00 36.12 263 TYR B O 1
ATOM 7561 N N . THR B 2 264 ? 129.206 111.946 98.491 1.00 37.35 264 THR B N 1
ATOM 7562 C CA . THR B 2 264 ? 129.748 113.089 97.769 1.00 37.35 264 THR B CA 1
ATOM 7563 C C . THR B 2 264 ? 129.972 114.256 98.712 1.00 37.35 264 THR B C 1
ATOM 7564 O O . THR B 2 264 ? 131.058 114.858 98.706 1.00 37.35 264 THR B O 1
ATOM 7568 N N . VAL B 2 265 ? 129.016 114.475 99.630 1.00 37.54 265 VAL B N 1
ATOM 7569 C CA . VAL B 2 265 ? 129.127 115.557 100.602 1.00 37.54 265 VAL B CA 1
ATOM 7570 C C . VAL B 2 265 ? 130.333 115.331 101.495 1.00 37.54 265 VAL B C 1
ATOM 7571 O O . VAL B 2 265 ? 131.155 116.244 101.683 1.00 37.54 265 VAL B O 1
ATOM 7575 N N . ILE B 2 266 ? 130.541 114.072 101.909 1.00 37.42 266 ILE B N 1
ATOM 7576 C CA . ILE B 2 266 ? 131.657 113.741 102.786 1.00 37.42 266 ILE B CA 1
ATOM 7577 C C . ILE B 2 266 ? 132.975 113.990 102.073 1.00 37.42 266 ILE B C 1
ATOM 7578 O O . ILE B 2 266 ? 133.889 114.597 102.654 1.00 37.42 266 ILE B O 1
ATOM 7583 N N . ASP B 2 267 ? 133.027 113.673 100.765 1.00 42.01 267 ASP B N 1
ATOM 7584 C CA . ASP B 2 267 ? 134.228 113.942 99.979 1.00 42.01 267 ASP B CA 1
ATOM 7585 C C . ASP B 2 267 ? 134.531 115.423 99.948 1.00 42.01 267 ASP B C 1
ATOM 7586 O O . ASP B 2 267 ? 135.643 115.840 100.291 1.00 42.01 267 ASP B O 1
ATOM 7591 N N . LEU B 2 268 ? 133.505 116.237 99.683 1.00 42.27 268 LEU B N 1
ATOM 7592 C CA . LEU B 2 268 ? 133.727 117.671 99.606 1.00 42.27 268 LEU B CA 1
ATOM 7593 C C . LEU B 2 268 ? 134.070 118.214 100.980 1.00 42.27 268 LEU B C 1
ATOM 7594 O O . LEU B 2 268 ? 134.974 119.052 101.109 1.00 42.27 268 LEU B O 1
ATOM 7599 N N . TRP B 2 269 ? 133.490 117.598 102.021 1.00 43.75 269 TRP B N 1
ATOM 7600 C CA . TRP B 2 269 ? 133.834 117.946 103.391 1.00 43.75 269 TRP B CA 1
ATOM 7601 C C . TRP B 2 269 ? 135.295 117.632 103.668 1.00 43.75 269 TRP B C 1
ATOM 7602 O O . TRP B 2 269 ? 136.059 118.523 104.064 1.00 43.75 269 TRP B O 1
ATOM 7613 N N . THR B 2 270 ? 135.746 116.427 103.302 1.00 44.25 270 THR B N 1
ATOM 7614 C CA . THR B 2 270 ? 137.139 116.115 103.588 1.00 44.25 270 THR B CA 1
ATOM 7615 C C . THR B 2 270 ? 138.065 116.775 102.576 1.00 44.25 270 THR B C 1
ATOM 7616 O O . THR B 2 270 ? 139.270 116.885 102.827 1.00 44.25 270 THR B O 1
ATOM 7620 N N . PHE B 2 271 ? 137.517 117.309 101.474 1.00 45.79 271 PHE B N 1
ATOM 7621 C CA . PHE B 2 271 ? 138.377 118.043 100.552 1.00 45.79 271 PHE B CA 1
ATOM 7622 C C . PHE B 2 271 ? 138.645 119.448 101.067 1.00 45.79 271 PHE B C 1
ATOM 7623 O O . PHE B 2 271 ? 139.505 120.159 100.534 1.00 45.79 271 PHE B O 1
ATOM 7631 N N . LEU B 2 272 ? 137.919 119.871 102.107 1.00 47.44 272 LEU B N 1
ATOM 7632 C CA . LEU B 2 272 ? 138.337 121.067 102.825 1.00 47.44 272 LEU B CA 1
ATOM 7633 C C . LEU B 2 272 ? 139.581 120.800 103.661 1.00 47.44 272 LEU B C 1
ATOM 7634 O O . LEU B 2 272 ? 140.336 121.729 103.966 1.00 47.44 272 LEU B O 1
ATOM 7639 N N . ALA B 2 273 ? 139.821 119.541 104.034 1.00 52.04 273 ALA B N 1
ATOM 7640 C CA . ALA B 2 273 ? 140.937 119.233 104.917 1.00 52.04 273 ALA B CA 1
ATOM 7641 C C . ALA B 2 273 ? 142.268 119.111 104.189 1.00 52.04 273 ALA B C 1
ATOM 7642 O O . ALA B 2 273 ? 143.314 119.151 104.846 1.00 52.04 273 ALA B O 1
ATOM 7644 N N . ASP B 2 274 ? 142.264 118.967 102.866 1.00 56.38 274 ASP B N 1
ATOM 7645 C CA . ASP B 2 274 ? 143.499 118.778 102.111 1.00 56.38 274 ASP B CA 1
ATOM 7646 C C . ASP B 2 274 ? 144.220 120.113 101.980 1.00 56.38 274 ASP B C 1
ATOM 7647 O O . ASP B 2 274 ? 143.735 121.025 101.304 1.00 56.38 274 ASP B O 1
ATOM 7652 N N . LYS B 2 275 ? 145.382 120.227 102.622 1.00 59.57 275 LYS B N 1
ATOM 7653 C CA . LYS B 2 275 ? 146.188 121.436 102.523 1.00 59.57 275 LYS B CA 1
ATOM 7654 C C . LYS B 2 275 ? 146.927 121.549 101.197 1.00 59.57 275 LYS B C 1
ATOM 7655 O O . LYS B 2 275 ? 147.368 122.648 100.845 1.00 59.57 275 LYS B O 1
ATOM 7661 N N . SER B 2 276 ? 147.072 120.451 100.457 1.00 58.76 276 SER B N 1
ATOM 7662 C CA . SER B 2 276 ? 147.736 120.480 99.162 1.00 58.76 276 SER B CA 1
ATOM 7663 C C . SER B 2 276 ? 146.784 120.778 98.015 1.00 58.76 276 SER B C 1
ATOM 7664 O O . SER B 2 276 ? 147.234 121.232 96.957 1.00 58.76 276 SER B O 1
ATOM 7667 N N . MET B 2 277 ? 145.492 120.526 98.198 1.00 56.37 277 MET B N 1
ATOM 7668 C CA . MET B 2 277 ? 144.506 120.789 97.158 1.00 56.37 277 MET B CA 1
ATOM 7669 C C . MET B 2 277 ? 144.277 122.287 97.024 1.00 56.37 277 MET B C 1
ATOM 7670 O O . MET B 2 277 ? 143.931 122.960 98.000 1.00 56.37 277 MET B O 1
ATOM 7675 N N . SER B 2 278 ? 144.465 122.808 95.816 1.00 56.90 278 SER B N 1
ATOM 7676 C CA . SER B 2 278 ? 144.229 124.217 95.557 1.00 56.90 278 SER B CA 1
ATOM 7677 C C . SER B 2 278 ? 142.732 124.505 95.495 1.00 56.90 278 SER B C 1
ATOM 7678 O O . SER B 2 278 ? 141.891 123.604 95.538 1.00 56.90 278 SER B O 1
ATOM 7681 N N . TRP B 2 279 ? 142.398 125.790 95.390 1.00 56.01 279 TRP B N 1
ATOM 7682 C CA . TRP B 2 279 ? 140.999 126.163 95.233 1.00 56.01 279 TRP B CA 1
ATOM 7683 C C . TRP B 2 279 ? 140.487 125.869 93.832 1.00 56.01 279 TRP B C 1
ATOM 7684 O O . TRP B 2 279 ? 139.298 125.581 93.666 1.00 56.01 279 TRP B O 1
ATOM 7695 N N . LYS B 2 280 ? 141.363 125.934 92.826 1.00 56.25 280 LYS B N 1
ATOM 7696 C CA . LYS B 2 280 ? 140.970 125.587 91.464 1.00 56.25 280 LYS B CA 1
ATOM 7697 C C . LYS B 2 280 ? 140.610 124.111 91.358 1.00 56.25 280 LYS B C 1
ATOM 7698 O O . LYS B 2 280 ? 139.595 123.757 90.746 1.00 56.25 280 LYS B O 1
ATOM 7704 N N . THR B 2 281 ? 141.419 123.246 91.975 1.00 52.79 281 THR B N 1
ATOM 7705 C CA . THR B 2 281 ? 141.143 121.813 91.990 1.00 52.79 281 THR B CA 1
ATOM 7706 C C . THR B 2 281 ? 139.883 121.504 92.791 1.00 52.79 281 THR B C 1
ATOM 7707 O O . THR B 2 281 ? 139.101 120.628 92.411 1.00 52.79 281 THR B O 1
ATOM 7711 N N . TYR B 2 282 ? 139.643 122.252 93.870 1.00 48.96 282 TYR B N 1
ATOM 7712 C CA . TYR B 2 282 ? 138.485 121.998 94.723 1.00 48.96 282 TYR B CA 1
ATOM 7713 C C . TYR B 2 282 ? 137.183 122.423 94.049 1.00 48.96 282 TYR B C 1
ATOM 7714 O O . TYR B 2 282 ? 136.179 121.696 94.109 1.00 48.96 282 TYR B O 1
ATOM 7723 N N . ILE B 2 283 ? 137.182 123.588 93.395 1.00 49.14 283 ILE B N 1
ATOM 7724 C CA . ILE B 2 283 ? 136.024 123.997 92.606 1.00 49.14 283 ILE B CA 1
ATOM 7725 C C . ILE B 2 283 ? 135.844 123.071 91.403 1.00 49.14 283 ILE B C 1
ATOM 7726 O O . ILE B 2 283 ? 134.712 122.794 90.993 1.00 49.14 283 ILE B O 1
ATOM 7731 N N . ASN B 2 284 ? 136.939 122.521 90.862 1.00 49.69 284 ASN B N 1
ATOM 7732 C CA . ASN B 2 284 ? 136.804 121.502 89.821 1.00 49.69 284 ASN B CA 1
ATOM 7733 C C . ASN B 2 284 ? 136.205 120.205 90.357 1.00 49.69 284 ASN B C 1
ATOM 7734 O O . ASN B 2 284 ? 135.512 119.499 89.614 1.00 49.69 284 ASN B O 1
ATOM 7739 N N . HIS B 2 285 ? 136.459 119.869 91.627 1.00 46.58 285 HIS B N 1
ATOM 7740 C CA . HIS B 2 285 ? 135.753 118.751 92.245 1.00 46.58 285 HIS B CA 1
ATOM 7741 C C . HIS B 2 285 ? 134.269 119.050 92.390 1.00 46.58 285 HIS B C 1
ATOM 7742 O O . HIS B 2 285 ? 133.439 118.167 92.158 1.00 46.58 285 HIS B O 1
ATOM 7749 N N . TRP B 2 286 ? 133.916 120.288 92.755 1.00 45.32 286 TRP B N 1
ATOM 7750 C CA . TRP B 2 286 ? 132.501 120.652 92.831 1.00 45.32 286 TRP B CA 1
ATOM 7751 C C . TRP B 2 286 ? 131.816 120.586 91.472 1.00 45.32 286 TRP B C 1
ATOM 7752 O O . TRP B 2 286 ? 130.708 120.054 91.364 1.00 45.32 286 TRP B O 1
ATOM 7763 N N . LEU B 2 287 ? 132.468 121.096 90.423 1.00 44.86 287 LEU B N 1
ATOM 7764 C CA . LEU B 2 287 ? 131.876 121.070 89.090 1.00 44.86 287 LEU B CA 1
ATOM 7765 C C . LEU B 2 287 ? 131.791 119.654 88.541 1.00 44.86 287 LEU B C 1
ATOM 7766 O O . LEU B 2 287 ? 130.846 119.327 87.812 1.00 44.86 287 LEU B O 1
ATOM 7771 N N . ALA B 2 288 ? 132.756 118.803 88.890 1.00 43.09 288 ALA B N 1
ATOM 7772 C CA . ALA B 2 288 ? 132.710 117.415 88.453 1.00 43.09 288 ALA B CA 1
ATOM 7773 C C . ALA B 2 288 ? 131.597 116.646 89.153 1.00 43.09 288 ALA B C 1
ATOM 7774 O O . ALA B 2 288 ? 130.906 115.838 88.520 1.00 43.09 288 ALA B O 1
ATOM 7776 N N . ARG B 2 289 ? 131.395 116.887 90.453 1.00 42.27 289 ARG B N 1
ATOM 7777 C CA . ARG B 2 289 ? 130.324 116.179 91.146 1.00 42.27 289 ARG B CA 1
ATOM 7778 C C . ARG B 2 289 ? 128.943 116.719 90.790 1.00 42.27 289 ARG B C 1
ATOM 7779 O O . ARG B 2 289 ? 127.982 115.944 90.767 1.00 42.27 289 ARG B O 1
ATOM 7787 N N . ILE B 2 290 ? 128.806 118.023 90.520 1.00 42.98 290 ILE B N 1
ATOM 7788 C CA . ILE B 2 290 ? 127.481 118.504 90.134 1.00 42.98 290 ILE B CA 1
ATOM 7789 C C . ILE B 2 290 ? 127.188 118.144 88.686 1.00 42.98 290 ILE B C 1
ATOM 7790 O O . ILE B 2 290 ? 126.025 117.971 88.318 1.00 42.98 290 ILE B O 1
ATOM 7795 N N . PHE B 2 291 ? 128.212 118.028 87.838 1.00 43.18 291 PHE B N 1
ATOM 7796 C CA . PHE B 2 291 ? 127.958 117.575 86.476 1.00 43.18 291 PHE B CA 1
ATOM 7797 C C . PHE B 2 291 ? 127.615 116.094 86.455 1.00 43.18 291 PHE B C 1
ATOM 7798 O O . PHE B 2 291 ? 126.507 115.706 86.070 1.00 43.18 291 PHE B O 1
ATOM 7806 N N . GLY B 2 292 ? 128.543 115.254 86.888 1.00 41.54 292 GLY B N 1
ATOM 7807 C CA . GLY B 2 292 ? 128.301 113.835 86.797 1.00 41.54 292 GLY B CA 1
ATOM 7808 C C . GLY B 2 292 ? 127.440 113.232 87.874 1.00 41.54 292 GLY B C 1
ATOM 7809 O O . GLY B 2 292 ? 127.194 112.026 87.834 1.00 41.54 292 GLY B O 1
ATOM 7810 N N . LEU B 2 293 ? 126.975 114.014 88.847 1.00 41.46 293 LEU B N 1
ATOM 7811 C CA . LEU B 2 293 ? 126.132 113.484 89.906 1.00 41.46 293 LEU B CA 1
ATOM 7812 C C . LEU B 2 293 ? 124.820 114.233 90.087 1.00 41.46 293 LEU B C 1
ATOM 7813 O O . LEU B 2 293 ? 123.963 113.757 90.838 1.00 41.46 293 LEU B O 1
ATOM 7818 N N . ILE B 2 294 ? 124.641 115.392 89.451 1.00 42.17 294 ILE B N 1
ATOM 7819 C CA . ILE B 2 294 ? 123.376 116.116 89.460 1.00 42.17 294 ILE B CA 1
ATOM 7820 C C . ILE B 2 294 ? 122.885 116.403 88.045 1.00 42.17 294 ILE B C 1
ATOM 7821 O O . ILE B 2 294 ? 121.728 116.138 87.716 1.00 42.17 294 ILE B O 1
ATOM 7826 N N . ILE B 2 295 ? 123.765 116.921 87.182 1.00 42.84 295 ILE B N 1
ATOM 7827 C CA . ILE B 2 295 ? 123.359 117.297 85.826 1.00 42.84 295 ILE B CA 1
ATOM 7828 C C . ILE B 2 295 ? 123.075 116.064 84.973 1.00 42.84 295 ILE B C 1
ATOM 7829 O O . ILE B 2 295 ? 122.068 116.012 84.256 1.00 42.84 295 ILE B O 1
ATOM 7834 N N . VAL B 2 296 ? 123.929 115.048 85.050 1.00 44.00 296 VAL B N 1
ATOM 7835 C CA . VAL B 2 296 ? 123.735 113.822 84.271 1.00 44.00 296 VAL B CA 1
ATOM 7836 C C . VAL B 2 296 ? 122.537 112.996 84.755 1.00 44.00 296 VAL B C 1
ATOM 7837 O O . VAL B 2 296 ? 121.692 112.670 83.907 1.00 44.00 296 VAL B O 1
ATOM 7841 N N . PRO B 2 297 ? 122.351 112.650 86.047 1.00 44.93 297 PRO B N 1
ATOM 7842 C CA . PRO B 2 297 ? 121.165 111.845 86.394 1.00 44.93 297 PRO B CA 1
ATOM 7843 C C . PRO B 2 297 ? 119.842 112.597 86.334 1.00 44.93 297 PRO B C 1
ATOM 7844 O O . PRO B 2 297 ? 118.789 111.958 86.444 1.00 44.93 297 PRO B O 1
ATOM 7848 N N . PHE B 2 298 ? 119.856 113.917 86.173 1.00 50.61 298 PHE B N 1
ATOM 7849 C CA . PHE B 2 298 ? 118.646 114.673 85.882 1.00 50.61 298 PHE B CA 1
ATOM 7850 C C . PHE B 2 298 ? 118.432 114.816 84.384 1.00 50.61 298 PHE B C 1
ATOM 7851 O O . PHE B 2 298 ? 117.286 114.889 83.929 1.00 50.61 298 PHE B O 1
ATOM 7859 N N . CYS B 2 299 ? 119.518 114.816 83.606 1.00 51.54 299 CYS B N 1
ATOM 7860 C CA . CYS B 2 299 ? 119.403 114.850 82.153 1.00 51.54 299 CYS B CA 1
ATOM 7861 C C . CYS B 2 299 ? 118.935 113.512 81.596 1.00 51.54 299 CYS B C 1
ATOM 7862 O O . CYS B 2 299 ? 118.256 113.478 80.563 1.00 51.54 299 CYS B O 1
ATOM 7865 N N . ILE B 2 300 ? 119.279 112.405 82.262 1.00 50.74 300 ILE B N 1
ATOM 7866 C CA . ILE B 2 300 ? 118.731 111.108 81.872 1.00 50.74 300 ILE B CA 1
ATOM 7867 C C . ILE B 2 300 ? 117.240 111.053 82.184 1.00 50.74 300 ILE B C 1
ATOM 7868 O O . ILE B 2 300 ? 116.447 110.517 81.403 1.00 50.74 300 ILE B O 1
ATOM 7873 N N . PHE B 2 301 ? 116.841 111.641 83.314 1.00 54.39 301 PHE B N 1
ATOM 7874 C CA . PHE B 2 301 ? 115.437 111.713 83.718 1.00 54.39 301 PHE B CA 1
ATOM 7875 C C . PHE B 2 301 ? 114.619 112.527 82.714 1.00 54.39 301 PHE B C 1
ATOM 7876 O O . PHE B 2 301 ? 113.558 112.082 82.245 1.00 54.39 301 PHE B O 1
ATOM 7884 N N . LEU B 2 302 ? 115.141 113.697 82.322 1.00 56.92 302 LEU B N 1
ATOM 7885 C CA . LEU B 2 302 ? 114.512 114.516 81.285 1.00 56.92 302 LEU B CA 1
ATOM 7886 C C . LEU B 2 302 ? 114.491 113.818 79.932 1.00 56.92 302 LEU B C 1
ATOM 7887 O O . LEU B 2 302 ? 113.540 113.998 79.164 1.00 56.92 302 LEU B O 1
ATOM 7892 N N . LEU B 2 303 ? 115.532 113.044 79.614 1.00 54.98 303 LEU B N 1
ATOM 7893 C CA . LEU B 2 303 ? 115.535 112.302 78.358 1.00 54.98 303 LEU B CA 1
ATOM 7894 C C . LEU B 2 303 ? 114.500 111.187 78.376 1.00 54.98 303 LEU B C 1
ATOM 7895 O O . LEU B 2 303 ? 113.925 110.863 77.332 1.00 54.98 303 LEU B O 1
ATOM 7900 N N . CYS B 2 304 ? 114.240 110.604 79.548 1.00 56.73 304 CYS B N 1
ATOM 7901 C CA . CYS B 2 304 ? 113.196 109.594 79.654 1.00 56.73 304 CYS B CA 1
ATOM 7902 C C . CYS B 2 304 ? 111.810 110.203 79.522 1.00 56.73 304 CYS B C 1
ATOM 7903 O O . CYS B 2 304 ? 110.906 109.559 78.979 1.00 56.73 304 CYS B O 1
ATOM 7906 N N . PHE B 2 305 ? 111.610 111.433 79.996 1.00 60.86 305 PHE B N 1
ATOM 7907 C CA . PHE B 2 305 ? 110.336 112.063 79.666 1.00 60.86 305 PHE B CA 1
ATOM 7908 C C . PHE B 2 305 ? 110.303 112.642 78.260 1.00 60.86 305 PHE B C 1
ATOM 7909 O O . PHE B 2 305 ? 109.221 112.991 77.778 1.00 60.86 305 PHE B O 1
ATOM 7917 N N . LYS B 2 306 ? 111.449 112.742 77.588 1.00 62.45 306 LYS B N 1
ATOM 7918 C CA . LYS B 2 306 ? 111.449 113.137 76.185 1.00 62.45 306 LYS B CA 1
ATOM 7919 C C . LYS B 2 306 ? 111.076 111.962 75.290 1.00 62.45 306 LYS B C 1
ATOM 7920 O O . LYS B 2 306 ? 110.332 112.133 74.318 1.00 62.45 306 LYS B O 1
ATOM 7926 N N . ILE B 2 307 ? 111.578 110.765 75.603 1.00 60.79 307 ILE B N 1
ATOM 7927 C CA . ILE B 2 307 ? 111.147 109.578 74.873 1.00 60.79 307 ILE B CA 1
ATOM 7928 C C . ILE B 2 307 ? 109.724 109.206 75.279 1.00 60.79 307 ILE B C 1
ATOM 7929 O O . ILE B 2 307 ? 108.953 108.683 74.466 1.00 60.79 307 ILE B O 1
ATOM 7934 N N . HIS B 2 308 ? 109.342 109.503 76.524 1.00 61.28 308 HIS B N 1
ATOM 7935 C CA . HIS B 2 308 ? 107.975 109.257 76.977 1.00 61.28 308 HIS B CA 1
ATOM 7936 C C . HIS B 2 308 ? 106.975 110.170 76.277 1.00 61.28 308 HIS B C 1
ATOM 7937 O O . HIS B 2 308 ? 105.993 109.694 75.701 1.00 61.28 308 HIS B O 1
ATOM 7944 N N . PHE B 2 309 ? 107.203 111.485 76.319 1.00 64.91 309 PHE B N 1
ATOM 7945 C CA . PHE B 2 309 ? 106.271 112.417 75.688 1.00 64.91 309 PHE B CA 1
ATOM 7946 C C . PHE B 2 309 ? 106.318 112.323 74.171 1.00 64.91 309 PHE B C 1
ATOM 7947 O O . PHE B 2 309 ? 105.274 112.348 73.511 1.00 64.91 309 PHE B O 1
ATOM 7955 N N . ASP B 2 310 ? 107.512 112.220 73.597 1.00 65.74 310 ASP B N 1
ATOM 7956 C CA . ASP B 2 310 ? 107.628 112.203 72.147 1.00 65.74 310 ASP B CA 1
ATOM 7957 C C . ASP B 2 310 ? 107.342 110.838 71.539 1.00 65.74 310 ASP B C 1
ATOM 7958 O O . ASP B 2 310 ? 107.149 110.754 70.322 1.00 65.74 310 ASP B O 1
ATOM 796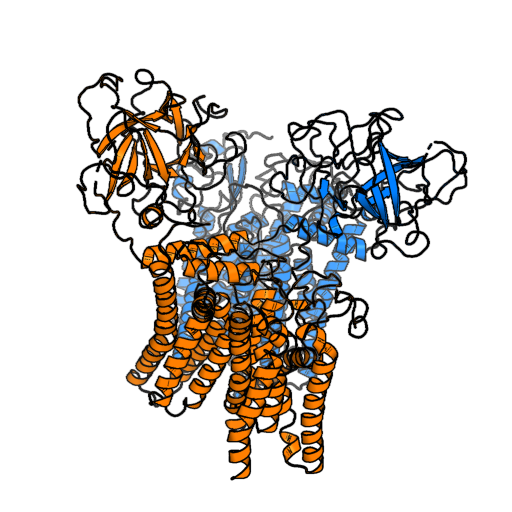3 N N . LEU B 2 311 ? 107.304 109.772 72.340 1.00 65.75 311 LEU B N 1
ATOM 7964 C CA . LEU B 2 311 ? 107.014 108.453 71.788 1.00 65.75 311 LEU B CA 1
ATOM 7965 C C . LEU B 2 311 ? 105.513 108.240 71.632 1.00 65.75 311 LEU B C 1
ATOM 7966 O O . LEU B 2 311 ? 105.012 108.076 70.516 1.00 65.75 311 LEU B O 1
ATOM 7971 N N . LEU B 2 312 ? 104.779 108.254 72.741 1.00 67.57 312 LEU B N 1
ATOM 7972 C CA . LEU B 2 312 ? 103.327 108.158 72.686 1.00 67.57 312 LEU B CA 1
ATOM 7973 C C . LEU B 2 312 ? 102.712 109.523 72.401 1.00 67.57 312 LEU B C 1
ATOM 7974 O O . LEU B 2 312 ? 103.067 110.524 73.029 1.00 67.57 312 LEU B O 1
ATOM 7979 N N . SER B 2 313 ? 101.820 109.568 71.407 1.00 78.45 313 SER B N 1
ATOM 7980 C CA . SER B 2 313 ? 101.240 110.834 70.977 1.00 78.45 313 SER B CA 1
ATOM 7981 C C . SER B 2 313 ? 99.761 110.719 70.624 1.00 78.45 313 SER B C 1
ATOM 7982 O O . SER B 2 313 ? 99.225 111.617 69.968 1.00 78.45 313 SER B O 1
ATOM 7985 N N . HIS B 2 314 ? 99.091 109.648 71.024 1.00 80.09 314 HIS B N 1
ATOM 7986 C CA . HIS B 2 314 ? 97.666 109.477 70.783 1.00 80.09 314 HIS B CA 1
ATOM 7987 C C . HIS B 2 314 ? 96.906 109.615 72.098 1.00 80.09 314 HIS B C 1
ATOM 7988 O O . HIS B 2 314 ? 97.480 109.912 73.147 1.00 80.09 314 HIS B O 1
ATOM 7995 N N . SER B 2 315 ? 95.596 109.410 72.034 1.00 83.41 315 SER B N 1
ATOM 7996 C CA . SER B 2 315 ? 94.762 109.470 73.223 1.00 83.41 315 SER B CA 1
ATOM 7997 C C . SER B 2 315 ? 94.625 108.088 73.846 1.00 83.41 315 SER B C 1
ATOM 7998 O O . SER B 2 315 ? 94.632 107.068 73.153 1.00 83.41 315 SER B O 1
ATOM 8001 N N . GLY B 2 316 ? 94.499 108.067 75.161 1.00 83.37 316 GLY B N 1
ATOM 8002 C CA . GLY B 2 316 ? 94.298 106.829 75.873 1.00 83.37 316 GLY B CA 1
ATOM 8003 C C . GLY B 2 316 ? 93.634 107.072 77.203 1.00 83.37 316 GLY B C 1
ATOM 8004 O O . GLY B 2 316 ? 93.091 108.148 77.458 1.00 83.37 316 GLY B O 1
ATOM 8005 N N . THR B 2 317 ? 93.671 106.046 78.050 1.00 81.14 317 THR B N 1
ATOM 8006 C CA . THR B 2 317 ? 93.186 106.177 79.415 1.00 81.14 317 THR B CA 1
ATOM 8007 C C . THR B 2 317 ? 94.084 107.123 80.200 1.00 81.14 317 THR B C 1
ATOM 8008 O O . THR B 2 317 ? 95.274 107.251 79.920 1.00 81.14 317 THR B O 1
ATOM 8012 N N . GLY B 2 318 ? 93.500 107.799 81.187 1.00 85.41 318 GLY B N 1
ATOM 8013 C CA . GLY B 2 318 ? 94.271 108.727 81.992 1.00 85.41 318 GLY B CA 1
ATOM 8014 C C . GLY B 2 318 ? 94.697 109.988 81.279 1.00 85.41 318 GLY B C 1
ATOM 8015 O O . GLY B 2 318 ? 95.656 110.637 81.704 1.00 85.41 318 GLY B O 1
ATOM 8016 N N . ASP B 2 319 ? 94.013 110.352 80.194 1.00 91.53 319 ASP B N 1
ATOM 8017 C CA . ASP B 2 319 ? 94.345 111.555 79.444 1.00 91.53 319 ASP B CA 1
ATOM 8018 C C . ASP B 2 319 ? 93.892 112.825 80.155 1.00 91.53 319 ASP B C 1
ATOM 8019 O O . ASP B 2 319 ? 94.412 113.907 79.862 1.00 91.53 319 ASP B O 1
ATOM 8024 N N . ALA B 2 320 ? 92.963 112.711 81.104 1.00 92.48 320 ALA B N 1
ATOM 8025 C CA . ALA B 2 320 ? 92.376 113.852 81.796 1.00 92.48 320 ALA B CA 1
ATOM 8026 C C . ALA B 2 320 ? 93.237 114.385 82.939 1.00 92.48 320 ALA B C 1
ATOM 8027 O O . ALA B 2 320 ? 92.729 115.157 83.759 1.00 92.48 320 ALA B O 1
ATOM 8029 N N . ASN B 2 321 ? 94.508 114.001 83.020 1.00 92.43 321 ASN B N 1
ATOM 8030 C CA . ASN B 2 321 ? 95.408 114.485 84.059 1.00 92.43 321 ASN B CA 1
ATOM 8031 C C . ASN B 2 321 ? 96.277 115.644 83.594 1.00 92.43 321 ASN B C 1
ATOM 8032 O O . ASN B 2 321 ? 97.152 116.086 84.345 1.00 92.43 321 ASN B O 1
ATOM 8037 N N . MET B 2 322 ? 96.049 116.151 82.391 1.00 97.62 322 MET B N 1
ATOM 8038 C CA . MET B 2 322 ? 96.915 117.111 81.733 1.00 97.62 322 MET B CA 1
ATOM 8039 C C . MET B 2 322 ? 96.229 118.452 81.523 1.00 97.62 322 MET B C 1
ATOM 8040 O O . MET B 2 322 ? 94.997 118.546 81.567 1.00 97.62 322 MET B O 1
ATOM 8045 N N . PRO B 2 323 ? 97.003 119.523 81.334 1.00 103.62 323 PRO B N 1
ATOM 8046 C CA . PRO B 2 323 ? 96.426 120.756 80.789 1.00 103.62 323 PRO B CA 1
ATOM 8047 C C . PRO B 2 323 ? 95.863 120.513 79.398 1.00 103.62 323 PRO B C 1
ATOM 8048 O O . PRO B 2 323 ? 96.382 119.699 78.631 1.00 103.62 323 PRO B O 1
ATOM 8052 N N . SER B 2 324 ? 94.786 121.233 79.080 1.00 113.75 324 SER B N 1
ATOM 8053 C CA . SER B 2 324 ? 94.004 120.933 77.887 1.00 113.75 324 SER B CA 1
ATOM 8054 C C . SER B 2 324 ? 94.710 121.326 76.595 1.00 113.75 324 SER B C 1
ATOM 8055 O O . SER B 2 324 ? 94.272 120.910 75.517 1.00 113.75 324 SER B O 1
ATOM 8058 N N . LEU B 2 325 ? 95.786 122.111 76.671 1.00 113.28 325 LEU B N 1
ATOM 8059 C CA . LEU B 2 325 ? 96.565 122.398 75.472 1.00 113.28 325 LEU B CA 1
ATOM 8060 C C . LEU B 2 325 ? 97.418 121.198 75.076 1.00 113.28 325 LEU B C 1
ATOM 8061 O O . LEU B 2 325 ? 97.532 120.874 73.887 1.00 113.28 325 LEU B O 1
ATOM 8066 N N . PHE B 2 326 ? 98.019 120.523 76.062 1.00 101.89 326 PHE B N 1
ATOM 8067 C CA . PHE B 2 326 ? 98.746 119.288 75.789 1.00 101.89 326 PHE B CA 1
ATOM 8068 C C . PHE B 2 326 ? 97.803 118.169 75.368 1.00 101.89 326 PHE B C 1
ATOM 8069 O O . PHE B 2 326 ? 98.181 117.313 74.560 1.00 101.89 326 PHE B O 1
ATOM 8077 N N . GLN B 2 327 ? 96.582 118.157 75.907 1.00 104.62 327 GLN B N 1
ATOM 8078 C CA . GLN B 2 327 ? 95.577 117.208 75.444 1.00 104.62 327 GLN B CA 1
ATOM 8079 C C . GLN B 2 327 ? 95.112 117.538 74.033 1.00 104.62 327 GLN B C 1
ATOM 8080 O O . GLN B 2 327 ? 94.763 116.634 73.267 1.00 104.62 327 GLN B O 1
ATOM 8086 N N . ALA B 2 328 ? 95.092 118.822 73.678 1.00 113.34 328 ALA B N 1
ATOM 8087 C CA . ALA B 2 328 ? 94.736 119.230 72.328 1.00 113.34 328 ALA B CA 1
ATOM 8088 C C . ALA B 2 328 ? 95.854 118.977 71.328 1.00 113.34 328 ALA B C 1
ATOM 8089 O O . ALA B 2 328 ? 95.581 118.885 70.126 1.00 113.34 328 ALA B O 1
ATOM 8091 N N . ARG B 2 329 ? 97.101 118.866 71.795 1.00 112.80 329 ARG B N 1
ATOM 8092 C CA . ARG B 2 329 ? 98.221 118.650 70.884 1.00 112.80 329 ARG B CA 1
ATOM 8093 C C . ARG B 2 329 ? 98.227 117.238 70.307 1.00 112.80 329 ARG B C 1
ATOM 8094 O O . ARG B 2 329 ? 98.554 117.054 69.128 1.00 112.80 329 ARG B O 1
ATOM 8102 N N . LEU B 2 330 ? 97.842 116.241 71.099 1.00 100.04 330 LEU B N 1
ATOM 8103 C CA . LEU B 2 330 ? 97.954 114.855 70.672 1.00 100.04 330 LEU B CA 1
ATOM 8104 C C . LEU B 2 330 ? 96.877 114.499 69.644 1.00 100.04 330 LEU B C 1
ATOM 8105 O O . LEU B 2 330 ? 95.936 115.258 69.396 1.00 100.04 330 LEU B O 1
ATOM 8110 N N . VAL B 2 331 ? 97.039 113.315 69.043 1.00 95.13 331 VAL B N 1
ATOM 8111 C CA . VAL B 2 331 ? 96.319 112.958 67.821 1.00 95.13 331 VAL B CA 1
ATOM 8112 C C . VAL B 2 331 ? 94.842 112.680 68.102 1.00 95.13 331 VAL B C 1
ATOM 8113 O O . VAL B 2 331 ? 93.980 112.966 67.258 1.00 95.13 331 VAL B O 1
ATOM 8117 N N . GLY B 2 332 ? 94.520 112.168 69.293 1.00 103.31 332 GLY B N 1
ATOM 8118 C CA . GLY B 2 332 ? 93.146 111.905 69.689 1.00 103.31 332 GLY B CA 1
ATOM 8119 C C . GLY B 2 332 ? 92.273 113.143 69.720 1.00 103.31 332 GLY B C 1
ATOM 8120 O O . GLY B 2 332 ? 91.353 113.263 68.903 1.00 103.31 332 GLY B O 1
ATOM 8121 N N . SER B 2 333 ? 92.568 114.057 70.651 1.00 116.05 333 SER B N 1
ATOM 8122 C CA . SER B 2 333 ? 92.106 115.450 70.637 1.00 116.05 333 SER B CA 1
ATOM 8123 C C . SER B 2 333 ? 90.579 115.568 70.656 1.00 116.05 333 SER B C 1
ATOM 8124 O O . SER B 2 333 ? 89.953 116.061 69.715 1.00 116.05 333 SER B O 1
ATOM 8127 N N . ASP B 2 334 ? 89.984 115.102 71.752 1.00 128.35 334 ASP B N 1
ATOM 8128 C CA . ASP B 2 334 ? 88.556 115.266 71.979 1.00 128.35 334 ASP B CA 1
ATOM 8129 C C . ASP B 2 334 ? 88.219 116.579 72.684 1.00 128.35 334 ASP B C 1
ATOM 8130 O O . ASP B 2 334 ? 87.093 116.741 73.168 1.00 128.35 334 ASP B O 1
ATOM 8135 N N . VAL B 2 335 ? 89.168 117.514 72.752 1.00 134.92 335 VAL B N 1
ATOM 8136 C CA . VAL B 2 335 ? 89.001 118.768 73.472 1.00 134.92 335 VAL B CA 1
ATOM 8137 C C . VAL B 2 335 ? 89.200 119.983 72.573 1.00 134.92 335 VAL B C 1
ATOM 8138 O O . VAL B 2 335 ? 89.257 121.107 73.070 1.00 134.92 335 VAL B O 1
ATOM 8142 N N . GLY B 2 336 ? 89.296 119.790 71.257 1.00 143.74 336 GLY B N 1
ATOM 8143 C CA . GLY B 2 336 ? 89.610 120.877 70.359 1.00 143.74 336 GLY B CA 1
ATOM 8144 C C . GLY B 2 336 ? 88.572 121.043 69.266 1.00 143.74 336 GLY B C 1
ATOM 8145 O O . GLY B 2 336 ? 87.783 120.143 68.976 1.00 143.74 336 GLY B O 1
ATOM 8146 N N . GLN B 2 337 ? 88.590 122.232 68.660 1.00 156.84 337 GLN B N 1
ATOM 8147 C CA . GLN B 2 337 ? 87.727 122.579 67.538 1.00 156.84 337 GLN B CA 1
ATOM 8148 C C . GLN B 2 337 ? 88.552 123.268 66.461 1.00 156.84 337 GLN B C 1
ATOM 8149 O O . GLN B 2 337 ? 89.370 124.145 66.757 1.00 156.84 337 GLN B O 1
ATOM 8155 N N . GLY B 2 338 ? 88.333 122.864 65.212 1.00 162.00 338 GLY B N 1
ATOM 8156 C CA . GLY B 2 338 ? 89.145 123.309 64.101 1.00 162.00 338 GLY B CA 1
ATOM 8157 C C . GLY B 2 338 ? 88.973 124.747 63.638 1.00 162.00 338 GLY B C 1
ATOM 8158 O O . GLY B 2 338 ? 89.857 125.584 63.849 1.00 162.00 338 GLY B O 1
ATOM 8159 N N . PRO B 2 339 ? 87.831 125.071 62.981 1.00 168.05 339 PRO B N 1
ATOM 8160 C CA . PRO B 2 339 ? 87.738 126.353 62.258 1.00 168.05 339 PRO B CA 1
ATOM 8161 C C . PRO B 2 339 ? 87.679 127.614 63.115 1.00 168.05 339 PRO B C 1
ATOM 8162 O O . PRO B 2 339 ? 88.470 128.538 62.896 1.00 168.05 339 PRO B O 1
ATOM 8166 N N . ARG B 2 340 ? 86.771 127.676 64.085 1.00 176.57 340 ARG B N 1
ATOM 8167 C CA . ARG B 2 340 ? 86.505 128.909 64.810 1.00 176.57 340 ARG B CA 1
ATOM 8168 C C . ARG B 2 340 ? 86.772 128.729 66.298 1.00 176.57 340 ARG B C 1
ATOM 8169 O O . ARG B 2 340 ? 86.770 127.613 66.824 1.00 176.57 340 ARG B O 1
ATOM 8177 N N . ASP B 2 341 ? 86.999 129.856 66.974 1.00 182.99 341 ASP B N 1
ATOM 8178 C CA . ASP B 2 341 ? 87.360 129.859 68.385 1.00 182.99 341 ASP B CA 1
ATOM 8179 C C . ASP B 2 341 ? 86.218 130.322 69.282 1.00 182.99 341 ASP B C 1
ATOM 8180 O O . ASP B 2 341 ? 85.776 129.560 70.147 1.00 182.99 341 ASP B O 1
ATOM 8185 N N . ILE B 2 342 ? 85.710 131.540 69.079 1.00 191.35 342 ILE B N 1
ATOM 8186 C CA . ILE B 2 342 ? 84.627 132.084 69.896 1.00 191.35 342 ILE B CA 1
ATOM 8187 C C . ILE B 2 342 ? 84.019 133.253 69.127 1.00 191.35 342 ILE B C 1
ATOM 8188 O O . ILE B 2 342 ? 84.648 133.823 68.232 1.00 191.35 342 ILE B O 1
ATOM 8193 N N . ALA B 2 343 ? 82.771 133.586 69.449 1.00 198.57 343 ALA B N 1
ATOM 8194 C CA . ALA B 2 343 ? 82.083 134.735 68.875 1.00 198.57 343 ALA B CA 1
ATOM 8195 C C . ALA B 2 343 ? 81.110 135.278 69.917 1.00 198.57 343 ALA B C 1
ATOM 8196 O O . ALA B 2 343 ? 81.187 134.935 71.101 1.00 198.57 343 ALA B O 1
ATOM 8198 N N . LEU B 2 344 ? 80.188 136.128 69.475 1.00 202.64 344 LEU B N 1
ATOM 8199 C CA . LEU B 2 344 ? 79.215 136.762 70.356 1.00 202.64 344 LEU B CA 1
ATOM 8200 C C . LEU B 2 344 ? 77.892 136.009 70.283 1.00 202.64 344 LEU B C 1
ATOM 8201 O O . LEU B 2 344 ? 77.400 135.710 69.190 1.00 202.64 344 LEU B O 1
ATOM 8206 N N . GLY B 2 345 ? 77.325 135.706 71.449 1.00 202.79 345 GLY B N 1
ATOM 8207 C CA . GLY B 2 345 ? 75.989 135.149 71.536 1.00 202.79 345 GLY B CA 1
ATOM 8208 C C . GLY B 2 345 ? 75.865 133.675 71.205 1.00 202.79 345 GLY B C 1
ATOM 8209 O O . GLY B 2 345 ? 75.479 132.874 72.061 1.00 202.79 345 GLY B O 1
ATOM 8210 N N . SER B 2 346 ? 76.185 133.303 69.966 1.00 198.85 346 SER B N 1
ATOM 8211 C CA . SER B 2 346 ? 75.971 131.939 69.500 1.00 198.85 346 SER B CA 1
ATOM 8212 C C . SER B 2 346 ? 77.056 130.969 69.949 1.00 198.85 346 SER B C 1
ATOM 8213 O O . SER B 2 346 ? 76.858 129.755 69.834 1.00 198.85 346 SER B O 1
ATOM 8216 N N . SER B 2 347 ? 78.184 131.459 70.455 1.00 197.43 347 SER B N 1
ATOM 8217 C CA . SER B 2 347 ? 79.281 130.586 70.866 1.00 197.43 347 SER B CA 1
ATOM 8218 C C . SER B 2 347 ? 79.021 130.094 72.284 1.00 197.43 347 SER B C 1
ATOM 8219 O O . SER B 2 347 ? 79.238 130.816 73.258 1.00 197.43 347 SER B O 1
ATOM 8222 N N . VAL B 2 348 ? 78.560 128.853 72.397 1.00 196.47 348 VAL B N 1
ATOM 8223 C CA . VAL B 2 348 ? 78.329 128.215 73.687 1.00 196.47 348 VAL B CA 1
ATOM 8224 C C . VAL B 2 348 ? 79.641 127.595 74.149 1.00 196.47 348 VAL B C 1
ATOM 8225 O O . VAL B 2 348 ? 80.224 126.759 73.447 1.00 196.47 348 VAL B O 1
ATOM 8229 N N . VAL B 2 349 ? 80.113 128.009 75.325 1.00 198.06 349 VAL B N 1
ATOM 8230 C CA . VAL B 2 349 ? 81.424 127.620 75.824 1.00 198.06 349 VAL B CA 1
ATOM 8231 C C . VAL B 2 349 ? 81.279 126.955 77.191 1.00 198.06 349 VAL B C 1
ATOM 8232 O O . VAL B 2 349 ? 80.224 126.993 77.824 1.00 198.06 349 VAL B O 1
ATOM 8236 N N . SER B 2 350 ? 82.374 126.338 77.634 1.00 195.04 350 SER B N 1
ATOM 8237 C CA . SER B 2 350 ? 82.507 125.786 78.979 1.00 195.04 350 SER B CA 1
ATOM 8238 C C . SER B 2 350 ? 83.892 126.173 79.478 1.00 195.04 350 SER B C 1
ATOM 8239 O O . SER B 2 350 ? 84.901 125.729 78.921 1.00 195.04 350 SER B O 1
ATOM 8242 N N . ILE B 2 351 ? 83.943 126.994 80.520 1.00 197.83 351 ILE B N 1
ATOM 8243 C CA . ILE B 2 351 ? 85.173 127.670 80.916 1.00 197.83 351 ILE B CA 1
ATOM 8244 C C . ILE B 2 351 ? 85.877 126.854 81.994 1.00 197.83 351 ILE B C 1
ATOM 8245 O O . ILE B 2 351 ? 85.252 126.414 82.967 1.00 197.83 351 ILE B O 1
ATOM 8250 N N . LYS B 2 352 ? 87.181 126.651 81.816 1.00 196.39 352 LYS B N 1
ATOM 8251 C CA . LYS B 2 352 ? 88.004 125.819 82.683 1.00 196.39 352 LYS B CA 1
ATOM 8252 C C . LYS B 2 352 ? 89.008 126.689 83.432 1.00 196.39 352 LYS B C 1
ATOM 8253 O O . LYS B 2 352 ? 89.514 127.675 82.888 1.00 196.39 352 LYS B O 1
ATOM 8259 N N . ASN B 2 353 ? 89.281 126.335 84.688 1.00 199.71 353 ASN B N 1
ATOM 8260 C CA . ASN B 2 353 ? 90.309 127.008 85.473 1.00 199.71 353 ASN B CA 1
ATOM 8261 C C . ASN B 2 353 ? 91.640 126.298 85.260 1.00 199.71 353 ASN B C 1
ATOM 8262 O O . ASN B 2 353 ? 91.728 125.073 85.396 1.00 199.71 353 ASN B O 1
ATOM 8267 N N . GLN B 2 354 ? 92.674 127.074 84.934 1.00 197.15 354 GLN B N 1
ATOM 8268 C CA . GLN B 2 354 ? 93.987 126.518 84.635 1.00 197.15 354 GLN B CA 1
ATOM 8269 C C . GLN B 2 354 ? 94.775 126.120 85.875 1.00 197.15 354 GLN B C 1
ATOM 8270 O O . GLN B 2 354 ? 95.827 125.487 85.737 1.00 197.15 354 GLN B O 1
ATOM 8276 N N . ALA B 2 355 ? 94.310 126.479 87.068 1.00 198.51 355 ALA B N 1
ATOM 8277 C CA . ALA B 2 355 ? 95.011 126.106 88.286 1.00 198.51 355 ALA B CA 1
ATOM 8278 C C . ALA B 2 355 ? 94.845 124.615 88.566 1.00 198.51 355 ALA B C 1
ATOM 8279 O O . ALA B 2 355 ? 93.914 123.963 88.086 1.00 198.51 355 ALA B O 1
ATOM 8281 N N . LEU B 2 356 ? 95.776 124.076 89.350 1.00 197.21 356 LEU B N 1
ATOM 8282 C CA . LEU B 2 356 ? 95.735 122.667 89.726 1.00 197.21 356 LEU B CA 1
ATOM 8283 C C . LEU B 2 356 ? 94.626 122.457 90.748 1.00 197.21 356 LEU B C 1
ATOM 8284 O O . LEU B 2 356 ? 94.758 122.849 91.911 1.00 197.21 356 LEU B O 1
ATOM 8289 N N . GLY B 2 357 ? 93.530 121.840 90.313 1.00 200.72 357 GLY B N 1
ATOM 8290 C CA . GLY B 2 357 ? 92.348 121.659 91.127 1.00 200.72 357 GLY B CA 1
ATOM 8291 C C . GLY B 2 357 ? 91.124 122.376 90.602 1.00 200.72 357 GLY B C 1
ATOM 8292 O O . GLY B 2 357 ? 90.000 122.003 90.963 1.00 200.72 357 GLY B O 1
ATOM 8293 N N . GLY B 2 358 ? 91.309 123.397 89.766 1.00 201.72 358 GLY B N 1
ATOM 8294 C CA . GLY B 2 358 ? 90.180 124.069 89.160 1.00 201.72 358 GLY B CA 1
ATOM 8295 C C . GLY B 2 358 ? 89.499 123.211 88.112 1.00 201.72 358 GLY B C 1
ATOM 8296 O O . GLY B 2 358 ? 90.091 122.309 87.519 1.00 201.72 358 GLY B O 1
ATOM 8297 N N . SER B 2 359 ? 88.224 123.504 87.878 1.00 204.43 359 SER B N 1
ATOM 8298 C CA . SER B 2 359 ? 87.399 122.648 87.039 1.00 204.43 359 SER B CA 1
ATOM 8299 C C . SER B 2 359 ? 86.442 123.516 86.227 1.00 204.43 359 SER B C 1
ATOM 8300 O O . SER B 2 359 ? 86.612 124.736 86.129 1.00 204.43 359 SER B O 1
ATOM 8303 N N . LEU B 2 360 ? 85.437 122.874 85.633 1.00 204.85 360 LEU B N 1
ATOM 8304 C CA . LEU B 2 360 ? 84.487 123.556 84.766 1.00 204.85 360 LEU B CA 1
ATOM 8305 C C . LEU B 2 360 ? 83.554 124.457 85.571 1.00 204.85 360 LEU B C 1
ATOM 8306 O O . LEU B 2 360 ? 83.341 124.269 86.771 1.00 204.85 360 LEU B O 1
ATOM 8311 N N . LEU B 2 361 ? 82.991 125.448 84.884 1.00 207.13 361 LEU B N 1
ATOM 8312 C CA . LEU B 2 361 ? 82.088 126.413 85.502 1.00 207.13 361 LEU B CA 1
ATOM 8313 C C . LEU B 2 361 ? 80.679 125.828 85.486 1.00 207.13 361 LEU B C 1
ATOM 8314 O O . LEU B 2 361 ? 80.077 125.658 84.421 1.00 207.13 361 LEU B O 1
ATOM 8319 N N . HIS B 2 362 ? 80.157 125.525 86.671 1.00 211.11 362 HIS B N 1
ATOM 8320 C CA . HIS B 2 362 ? 78.901 124.813 86.846 1.00 211.11 362 HIS B CA 1
ATOM 8321 C C . HIS B 2 362 ? 77.852 125.730 87.461 1.00 211.11 362 HIS B C 1
ATOM 8322 O O . HIS B 2 362 ? 78.170 126.581 88.299 1.00 211.11 362 HIS B O 1
ATOM 8329 N N . SER B 2 363 ? 76.599 125.545 87.045 1.00 213.01 363 SER B N 1
ATOM 8330 C CA . SER B 2 363 ? 75.471 126.313 87.576 1.00 213.01 363 SER B CA 1
ATOM 8331 C C . SER B 2 363 ? 74.260 125.387 87.629 1.00 213.01 363 SER B C 1
ATOM 8332 O O . SER B 2 363 ? 73.596 125.164 86.611 1.00 213.01 363 SER B O 1
ATOM 8335 N N . HIS B 2 364 ? 73.979 124.852 88.813 1.00 215.85 364 HIS B N 1
ATOM 8336 C CA . HIS B 2 364 ? 72.836 123.981 89.039 1.00 215.85 364 HIS B CA 1
ATOM 8337 C C . HIS B 2 364 ? 71.614 124.795 89.456 1.00 215.85 364 HIS B C 1
ATOM 8338 O O . HIS B 2 364 ? 71.707 125.968 89.822 1.00 215.85 364 HIS B O 1
ATOM 8345 N N . ILE B 2 365 ? 70.448 124.143 89.403 1.00 216.06 365 ILE B N 1
ATOM 8346 C CA . ILE B 2 365 ? 69.172 124.856 89.477 1.00 216.06 365 ILE B CA 1
ATOM 8347 C C . ILE B 2 365 ? 68.800 125.329 90.874 1.00 216.06 365 ILE B C 1
ATOM 8348 O O . ILE B 2 365 ? 67.857 126.118 91.010 1.00 216.06 365 ILE B O 1
ATOM 8353 N N . GLN B 2 366 ? 69.501 124.880 91.913 1.00 216.95 366 GLN B N 1
ATOM 8354 C CA . GLN B 2 366 ? 69.199 125.340 93.261 1.00 216.95 366 GLN B CA 1
ATOM 8355 C C . GLN B 2 366 ? 69.735 126.754 93.486 1.00 216.95 366 GLN B C 1
ATOM 8356 O O . GLN B 2 366 ? 70.484 127.307 92.676 1.00 216.95 366 GLN B O 1
ATOM 8362 N N . THR B 2 367 ? 69.337 127.339 94.613 1.00 217.03 367 THR B N 1
ATOM 8363 C CA . THR B 2 367 ? 69.707 128.697 94.985 1.00 217.03 367 THR B CA 1
ATOM 8364 C C . THR B 2 367 ? 70.506 128.682 96.283 1.00 217.03 367 THR B C 1
ATOM 8365 O O . THR B 2 367 ? 70.674 127.643 96.926 1.00 217.03 367 THR B O 1
ATOM 8369 N N . TYR B 2 368 ? 71.005 129.857 96.662 1.00 217.19 368 TYR B N 1
ATOM 8370 C CA . TYR B 2 368 ? 71.782 129.988 97.892 1.00 217.19 368 TYR B CA 1
ATOM 8371 C C . TYR B 2 368 ? 70.864 130.041 99.106 1.00 217.19 368 TYR B C 1
ATOM 8372 O O . TYR B 2 368 ? 69.977 130.901 99.160 1.00 217.19 368 TYR B O 1
ATOM 8381 N N . PRO B 2 369 ? 71.041 129.161 100.097 1.00 216.68 369 PRO B N 1
ATOM 8382 C CA . PRO B 2 369 ? 70.357 129.352 101.382 1.00 216.68 369 PRO B CA 1
ATOM 8383 C C . PRO B 2 369 ? 71.027 130.383 102.273 1.00 216.68 369 PRO B C 1
ATOM 8384 O O . PRO B 2 369 ? 70.454 130.748 103.309 1.00 216.68 369 PRO B O 1
ATOM 8388 N N . ASP B 2 370 ? 72.213 130.864 101.899 1.00 215.57 370 ASP B N 1
ATOM 8389 C CA . ASP B 2 370 ? 72.977 131.832 102.684 1.00 215.57 370 ASP B CA 1
ATOM 8390 C C . ASP B 2 370 ? 73.413 132.952 101.744 1.00 215.57 370 ASP B C 1
ATOM 8391 O O . ASP B 2 370 ? 74.387 132.800 100.999 1.00 215.57 370 ASP B O 1
ATOM 8396 N N . GLY B 2 371 ? 72.699 134.074 101.778 1.00 216.78 371 GLY B N 1
ATOM 8397 C CA . GLY B 2 371 ? 73.041 135.202 100.934 1.00 216.78 371 GLY B CA 1
ATOM 8398 C C . GLY B 2 371 ? 71.846 136.014 100.482 1.00 216.78 371 GLY B C 1
ATOM 8399 O O . GLY B 2 371 ? 70.945 136.300 101.277 1.00 216.78 371 GLY B O 1
ATOM 8400 N N . SER B 2 372 ? 71.826 136.393 99.203 1.00 217.64 372 SER B N 1
ATOM 8401 C CA . SER B 2 372 ? 70.761 137.213 98.642 1.00 217.64 372 SER B CA 1
ATOM 8402 C C . SER B 2 372 ? 69.775 136.403 97.807 1.00 217.64 372 SER B C 1
ATOM 8403 O O . SER B 2 372 ? 69.023 136.989 97.019 1.00 217.64 372 SER B O 1
ATOM 8406 N N . ASN B 2 373 ? 69.778 135.073 97.970 1.00 217.62 373 ASN B N 1
ATOM 8407 C CA . ASN B 2 373 ? 68.856 134.130 97.321 1.00 217.62 373 ASN B CA 1
ATOM 8408 C C . ASN B 2 373 ? 68.928 134.218 95.793 1.00 217.62 373 ASN B C 1
ATOM 8409 O O . ASN B 2 373 ? 67.957 134.552 95.111 1.00 217.62 373 ASN B O 1
ATOM 8414 N N . GLN B 2 374 ? 70.109 133.910 95.266 1.00 216.99 374 GLN B N 1
ATOM 8415 C CA . GLN B 2 374 ? 70.355 133.849 93.833 1.00 216.99 374 GLN B CA 1
ATOM 8416 C C . GLN B 2 374 ? 70.908 132.469 93.493 1.00 216.99 374 GLN B C 1
ATOM 8417 O O . GLN B 2 374 ? 71.100 131.627 94.373 1.00 216.99 374 GLN B O 1
ATOM 8423 N N . GLN B 2 375 ? 71.154 132.222 92.206 1.00 215.79 375 GLN B N 1
ATOM 8424 C CA . GLN B 2 375 ? 71.524 130.881 91.767 1.00 215.79 375 GLN B CA 1
ATOM 8425 C C . GLN B 2 375 ? 72.982 130.577 92.098 1.00 215.79 375 GLN B C 1
ATOM 8426 O O . GLN B 2 375 ? 73.864 131.427 91.938 1.00 215.79 375 GLN B O 1
ATOM 8432 N N . GLN B 2 376 ? 73.227 129.349 92.559 1.00 216.42 376 GLN B N 1
ATOM 8433 C CA . GLN B 2 376 ? 74.563 128.911 92.943 1.00 216.42 376 GLN B CA 1
ATOM 8434 C C . GLN B 2 376 ? 75.418 128.647 91.708 1.00 216.42 376 GLN B C 1
ATOM 8435 O O . GLN B 2 376 ? 75.060 127.823 90.860 1.00 216.42 376 GLN B O 1
ATOM 8441 N N . VAL B 2 377 ? 76.550 129.340 91.611 1.00 214.89 377 VAL B N 1
ATOM 8442 C CA . VAL B 2 377 ? 77.527 129.124 90.549 1.00 214.89 377 VAL B CA 1
ATOM 8443 C C . VAL B 2 377 ? 78.807 128.620 91.203 1.00 214.89 377 VAL B C 1
ATOM 8444 O O . VAL B 2 377 ? 79.466 129.356 91.949 1.00 214.89 377 VAL B O 1
ATOM 8448 N N . THR B 2 378 ? 79.154 127.363 90.928 1.00 213.45 378 THR B N 1
ATOM 8449 C CA . THR B 2 378 ? 80.331 126.711 91.494 1.00 213.45 378 THR B CA 1
ATOM 8450 C C . THR B 2 378 ? 81.190 126.137 90.374 1.00 213.45 378 THR B C 1
ATOM 8451 O O . THR B 2 378 ? 81.010 126.502 89.210 1.00 213.45 378 THR B O 1
ATOM 8455 N N . CYS B 2 379 ? 82.151 125.280 90.710 1.00 210.33 379 CYS B N 1
ATOM 8456 C CA . CYS B 2 379 ? 82.989 124.613 89.720 1.00 210.33 379 CYS B CA 1
ATOM 8457 C C . CYS B 2 379 ? 82.913 123.105 89.917 1.00 210.33 379 CYS B C 1
ATOM 8458 O O . CYS B 2 379 ? 83.139 122.607 91.025 1.00 210.33 379 CYS B O 1
ATOM 8461 N N . TYR B 2 380 ? 82.600 122.383 88.840 1.00 208.69 380 TYR B N 1
ATOM 8462 C CA . TYR B 2 380 ? 82.449 120.934 88.867 1.00 208.69 380 TYR B CA 1
ATOM 8463 C C . TYR B 2 380 ? 83.344 120.312 87.802 1.00 208.69 380 TYR B C 1
ATOM 8464 O O . TYR B 2 380 ? 83.606 120.918 86.759 1.00 208.69 380 TYR B O 1
ATOM 8473 N N . GLY B 2 381 ? 83.813 119.093 88.074 1.00 207.87 381 GLY B N 1
ATOM 8474 C CA . GLY B 2 381 ? 84.870 118.500 87.276 1.00 207.87 381 GLY B CA 1
ATOM 8475 C C . GLY B 2 381 ? 84.521 117.313 86.404 1.00 207.87 381 GLY B C 1
ATOM 8476 O O . GLY B 2 381 ? 85.355 116.422 86.216 1.00 207.87 381 GLY B O 1
ATOM 8477 N N . TYR B 2 382 ? 83.308 117.278 85.858 1.00 207.37 382 TYR B N 1
ATOM 8478 C CA . TYR B 2 382 ? 82.933 116.254 84.894 1.00 207.37 382 TYR B CA 1
ATOM 8479 C C . TYR B 2 382 ? 82.055 116.878 83.819 1.00 207.37 382 TYR B C 1
ATOM 8480 O O . TYR B 2 382 ? 81.601 118.019 83.938 1.00 207.37 382 TYR B O 1
ATOM 8489 N N . LYS B 2 383 ? 81.823 116.108 82.758 1.00 205.75 383 LYS B N 1
ATOM 8490 C CA . LYS B 2 383 ? 81.058 116.594 81.619 1.00 205.75 383 LYS B CA 1
ATOM 8491 C C . LYS B 2 383 ? 79.576 116.677 81.965 1.00 205.75 383 LYS B C 1
ATOM 8492 O O . LYS B 2 383 ? 78.977 115.700 82.424 1.00 205.75 383 LYS B O 1
ATOM 8498 N N . ASP B 2 384 ? 78.986 117.849 81.740 1.00 207.22 384 ASP B N 1
ATOM 8499 C CA . ASP B 2 384 ? 77.582 118.078 82.047 1.00 207.22 384 ASP B CA 1
ATOM 8500 C C . ASP B 2 384 ? 77.050 119.139 81.095 1.00 207.22 384 ASP B C 1
ATOM 8501 O O . ASP B 2 384 ? 77.780 120.054 80.705 1.00 207.22 384 ASP B O 1
ATOM 8506 N N . ALA B 2 385 ? 75.774 119.007 80.725 1.00 207.18 385 ALA B N 1
ATOM 8507 C CA . ALA B 2 385 ? 75.137 120.000 79.868 1.00 207.18 385 ALA B CA 1
ATOM 8508 C C . ALA B 2 385 ? 74.828 121.294 80.610 1.00 207.18 385 ALA B C 1
ATOM 8509 O O . ALA B 2 385 ? 74.569 122.316 79.966 1.00 207.18 385 ALA B O 1
ATOM 8511 N N . ASN B 2 386 ? 74.846 121.273 81.942 1.00 207.46 386 ASN B N 1
ATOM 8512 C CA . ASN B 2 386 ? 74.648 122.474 82.743 1.00 207.46 386 ASN B CA 1
ATOM 8513 C C . ASN B 2 386 ? 75.916 123.304 82.888 1.00 207.46 386 ASN B C 1
ATOM 8514 O O . ASN B 2 386 ? 75.863 124.385 83.485 1.00 207.46 386 ASN B O 1
ATOM 8519 N N . ASN B 2 387 ? 77.047 122.832 82.364 1.00 206.30 387 ASN B N 1
ATOM 8520 C CA . ASN B 2 387 ? 78.288 123.598 82.358 1.00 206.30 387 ASN B CA 1
ATOM 8521 C C . ASN B 2 387 ? 78.365 124.592 81.207 1.00 206.30 387 ASN B C 1
ATOM 8522 O O . ASN B 2 387 ? 79.403 125.241 81.041 1.00 206.30 387 ASN B O 1
ATOM 8527 N N . GLU B 2 388 ? 77.307 124.720 80.412 1.00 205.86 388 GLU B N 1
ATOM 8528 C CA . GLU B 2 388 ? 77.336 125.556 79.222 1.00 205.86 388 GLU B CA 1
ATOM 8529 C C . GLU B 2 388 ? 77.155 127.026 79.581 1.00 205.86 388 GLU B C 1
ATOM 8530 O O . GLU B 2 388 ? 76.358 127.376 80.455 1.00 205.86 388 GLU B O 1
ATOM 8536 N N . TRP B 2 389 ? 77.901 127.886 78.892 1.00 206.10 389 TRP B N 1
ATOM 8537 C CA . TRP B 2 389 ? 77.859 129.324 79.112 1.00 206.10 389 TRP B CA 1
ATOM 8538 C C . TRP B 2 389 ? 78.052 130.029 77.779 1.00 206.10 389 TRP B C 1
ATOM 8539 O O . TRP B 2 389 ? 78.543 129.441 76.813 1.00 206.10 389 TRP B O 1
ATOM 8550 N N . PHE B 2 390 ? 77.662 131.302 77.736 1.00 206.55 390 PHE B N 1
ATOM 8551 C CA . PHE B 2 390 ? 77.999 132.138 76.591 1.00 206.55 390 PHE B CA 1
ATOM 8552 C C . PHE B 2 390 ? 78.090 133.584 77.051 1.00 206.55 390 PHE B C 1
ATOM 8553 O O . PHE B 2 390 ? 77.714 133.921 78.176 1.00 206.55 390 PHE B O 1
ATOM 8561 N N . PHE B 2 391 ? 78.610 134.431 76.171 1.00 206.64 391 PHE B N 1
ATOM 8562 C CA . PHE B 2 391 ? 78.790 135.841 76.475 1.00 206.64 391 PHE B CA 1
ATOM 8563 C C . PHE B 2 391 ? 77.645 136.671 75.904 1.00 206.64 391 PHE B C 1
ATOM 8564 O O . PHE B 2 391 ? 76.937 136.256 74.984 1.00 206.64 391 PHE B O 1
ATOM 8572 N N . ASN B 2 392 ? 77.479 137.865 76.465 1.00 209.80 392 ASN B N 1
ATOM 8573 C CA . ASN B 2 392 ? 76.410 138.770 76.075 1.00 209.80 392 ASN B CA 1
ATOM 8574 C C . ASN B 2 392 ? 76.893 140.190 76.343 1.00 209.80 392 ASN B C 1
ATOM 8575 O O . ASN B 2 392 ? 77.872 140.404 77.061 1.00 209.80 392 ASN B O 1
ATOM 8580 N N . ARG B 2 393 ? 76.201 141.163 75.752 1.00 210.06 393 ARG B N 1
ATOM 8581 C CA . ARG B 2 393 ? 76.630 142.551 75.830 1.00 210.06 393 ARG B CA 1
ATOM 8582 C C . ARG B 2 393 ? 76.420 143.119 77.234 1.00 210.06 393 ARG B C 1
ATOM 8583 O O . ARG B 2 393 ? 75.697 142.561 78.065 1.00 210.06 393 ARG B O 1
ATOM 8591 N N . GLU B 2 394 ? 77.070 144.253 77.487 1.00 212.32 394 GLU B N 1
ATOM 8592 C CA . GLU B 2 394 ? 77.188 144.811 78.829 1.00 212.32 394 GLU B CA 1
ATOM 8593 C C . GLU B 2 394 ? 75.906 145.543 79.229 1.00 212.32 394 GLU B C 1
ATOM 8594 O O . GLU B 2 394 ? 74.889 145.515 78.531 1.00 212.32 394 GLU B O 1
ATOM 8600 N N . ARG B 2 395 ? 75.956 146.216 80.377 1.00 212.84 395 ARG B N 1
ATOM 8601 C CA . ARG B 2 395 ? 74.809 146.945 80.900 1.00 212.84 395 ARG B CA 1
ATOM 8602 C C . ARG B 2 395 ? 74.611 148.242 80.126 1.00 212.84 395 ARG B C 1
ATOM 8603 O O . ARG B 2 395 ? 75.560 149.007 79.925 1.00 212.84 395 ARG B O 1
ATOM 8611 N N . GLY B 2 396 ? 73.372 148.488 79.692 1.00 213.07 396 GLY B N 1
ATOM 8612 C CA . GLY B 2 396 ? 73.009 149.672 78.941 1.00 213.07 396 GLY B CA 1
ATOM 8613 C C . GLY B 2 396 ? 72.788 149.414 77.464 1.00 213.07 396 GLY B C 1
ATOM 8614 O O . GLY B 2 396 ? 72.077 150.185 76.808 1.00 213.07 396 GLY B O 1
ATOM 8615 N N . LEU B 2 397 ? 73.381 148.347 76.928 1.00 212.69 397 LEU B N 1
ATOM 8616 C CA . LEU B 2 397 ? 73.292 147.975 75.525 1.00 212.69 397 LEU B CA 1
ATOM 8617 C C . LEU B 2 397 ? 72.226 146.902 75.319 1.00 212.69 397 LEU B C 1
ATOM 8618 O O . LEU B 2 397 ? 71.987 146.079 76.209 1.00 212.69 397 LEU B O 1
ATOM 8623 N N . PRO B 2 398 ? 71.556 146.897 74.163 1.00 212.76 398 PRO B N 1
ATOM 8624 C CA . PRO B 2 398 ? 70.593 145.824 73.881 1.00 212.76 398 PRO B CA 1
ATOM 8625 C C . PRO B 2 398 ? 71.299 144.499 73.634 1.00 212.76 398 PRO B C 1
ATOM 8626 O O . PRO B 2 398 ? 72.328 144.436 72.957 1.00 212.76 398 PRO B O 1
ATOM 8630 N N . SER B 2 399 ? 70.726 143.436 74.188 1.00 210.69 399 SER B N 1
ATOM 8631 C CA . SER B 2 399 ? 71.408 142.153 74.295 1.00 210.69 399 SER B CA 1
ATOM 8632 C C . SER B 2 399 ? 71.274 141.349 73.002 1.00 210.69 399 SER B C 1
ATOM 8633 O O . SER B 2 399 ? 70.838 141.848 71.961 1.00 210.69 399 SER B O 1
ATOM 8636 N N . TRP B 2 400 ? 71.656 140.076 73.071 1.00 207.13 400 TRP B N 1
ATOM 8637 C CA . TRP B 2 400 ? 71.697 139.210 71.902 1.00 207.13 400 TRP B CA 1
ATOM 8638 C C . TRP B 2 400 ? 70.311 138.683 71.558 1.00 207.13 400 TRP B C 1
ATOM 8639 O O . TRP B 2 400 ? 69.524 138.331 72.441 1.00 207.13 400 TRP B O 1
ATOM 8650 N N . SER B 2 401 ? 70.018 138.631 70.261 1.00 207.11 401 SER B N 1
ATOM 8651 C CA . SER B 2 401 ? 68.820 137.991 69.744 1.00 207.11 401 SER B CA 1
ATOM 8652 C C . SER B 2 401 ? 69.224 136.880 68.784 1.00 207.11 401 SER B C 1
ATOM 8653 O O . SER B 2 401 ? 70.302 136.918 68.184 1.00 207.11 401 SER B O 1
ATOM 8656 N N . GLU B 2 402 ? 68.346 135.887 68.640 1.00 206.40 402 GLU B N 1
ATOM 8657 C CA . GLU B 2 402 ? 68.667 134.689 67.874 1.00 206.40 402 GLU B CA 1
ATOM 8658 C C . GLU B 2 402 ? 68.594 134.889 66.365 1.00 206.40 402 GLU B C 1
ATOM 8659 O O . GLU B 2 402 ? 68.921 133.958 65.622 1.00 206.40 402 GLU B O 1
ATOM 8665 N N . ASN B 2 403 ? 68.178 136.061 65.893 1.00 207.72 403 ASN B N 1
ATOM 8666 C CA . ASN B 2 403 ? 68.054 136.340 64.468 1.00 207.72 403 ASN B CA 1
ATOM 8667 C C . ASN B 2 403 ? 68.984 137.469 64.028 1.00 207.72 403 ASN B C 1
ATOM 8668 O O . ASN B 2 403 ? 68.603 138.345 63.249 1.00 207.72 403 ASN B O 1
ATOM 8673 N N . GLU B 2 404 ? 70.217 137.459 64.523 1.00 207.52 404 GLU B N 1
ATOM 8674 C CA . GLU B 2 404 ? 71.203 138.450 64.120 1.00 207.52 404 GLU B CA 1
ATOM 8675 C C . GLU B 2 404 ? 72.004 137.953 62.920 1.00 207.52 404 GLU B C 1
ATOM 8676 O O . GLU B 2 404 ? 72.124 136.750 62.674 1.00 207.52 404 GLU B O 1
ATOM 8682 N N . THR B 2 405 ? 72.556 138.905 62.171 1.00 207.28 405 THR B N 1
ATOM 8683 C CA . THR B 2 405 ? 73.341 138.610 60.979 1.00 207.28 405 THR B CA 1
ATOM 8684 C C . THR B 2 405 ? 74.842 138.723 61.209 1.00 207.28 405 THR B C 1
ATOM 8685 O O . THR B 2 405 ? 75.606 137.906 60.687 1.00 207.28 405 THR B O 1
ATOM 8689 N N . ASP B 2 406 ? 75.282 139.715 61.979 1.00 206.00 406 ASP B N 1
ATOM 8690 C CA . ASP B 2 406 ? 76.706 139.944 62.205 1.00 206.00 406 ASP B CA 1
ATOM 8691 C C . ASP B 2 406 ? 77.209 138.984 63.275 1.00 206.00 406 ASP B C 1
ATOM 8692 O O . ASP B 2 406 ? 76.816 139.080 64.442 1.00 206.00 406 ASP B O 1
ATOM 8697 N N . ILE B 2 407 ? 78.080 138.057 62.881 1.00 204.50 407 ILE B N 1
ATOM 8698 C CA . ILE B 2 407 ? 78.739 137.175 63.837 1.00 204.50 407 ILE B CA 1
ATOM 8699 C C . ILE B 2 407 ? 79.913 137.944 64.429 1.00 204.50 407 ILE B C 1
ATOM 8700 O O . ILE B 2 407 ? 81.012 137.964 63.862 1.00 204.50 407 ILE B O 1
ATOM 8705 N N . GLU B 2 408 ? 79.677 138.600 65.562 1.00 203.09 408 GLU B N 1
ATOM 8706 C CA . GLU B 2 408 ? 80.661 139.503 66.141 1.00 203.09 408 GLU B CA 1
ATOM 8707 C C . GLU B 2 408 ? 81.735 138.723 66.886 1.00 203.09 408 GLU B C 1
ATOM 8708 O O . GLU B 2 408 ? 81.429 137.860 67.715 1.00 203.09 408 GLU B O 1
ATOM 8714 N N . TYR B 2 409 ? 82.994 139.026 66.586 1.00 200.77 409 TYR B N 1
ATOM 8715 C CA . TYR B 2 409 ? 84.105 138.471 67.342 1.00 200.77 409 TYR B CA 1
ATOM 8716 C C . TYR B 2 409 ? 84.331 139.305 68.595 1.00 200.77 409 TYR B C 1
ATOM 8717 O O . TYR B 2 409 ? 84.233 140.535 68.565 1.00 200.77 409 TYR B O 1
ATOM 8726 N N . LEU B 2 410 ? 84.628 138.629 69.701 1.00 200.99 410 LEU B N 1
ATOM 8727 C CA . LEU B 2 410 ? 84.676 139.293 70.995 1.00 200.99 410 LEU B CA 1
ATOM 8728 C C . LEU B 2 410 ? 85.936 140.140 71.141 1.00 200.99 410 LEU B C 1
ATOM 8729 O O . LEU B 2 410 ? 86.978 139.862 70.542 1.00 200.99 410 LEU B O 1
ATOM 8734 N N . LYS B 2 411 ? 85.822 141.190 71.954 1.00 203.80 411 LYS B N 1
ATOM 8735 C CA . LYS B 2 411 ? 86.915 142.117 72.201 1.00 203.80 411 LYS B CA 1
ATOM 8736 C C . LYS B 2 411 ? 87.323 142.038 73.662 1.00 203.80 411 LYS B C 1
ATOM 8737 O O . LYS B 2 411 ? 86.477 142.254 74.544 1.00 203.80 411 LYS B O 1
ATOM 8743 N N . PRO B 2 412 ? 88.577 141.722 73.971 1.00 203.16 412 PRO B N 1
ATOM 8744 C CA . PRO B 2 412 ? 89.030 141.780 75.364 1.00 203.16 412 PRO B CA 1
ATOM 8745 C C . PRO B 2 412 ? 89.144 143.217 75.851 1.00 203.16 412 PRO B C 1
ATOM 8746 O O . PRO B 2 412 ? 89.214 144.169 75.071 1.00 203.16 412 PRO B O 1
ATOM 8750 N N . GLY B 2 413 ? 89.162 143.361 77.174 1.00 206.05 413 GLY B N 1
ATOM 8751 C CA . GLY B 2 413 ? 89.163 144.673 77.787 1.00 206.05 413 GLY B CA 1
ATOM 8752 C C . GLY B 2 413 ? 87.829 145.382 77.770 1.00 206.05 413 GLY B C 1
ATOM 8753 O O . GLY B 2 413 ? 87.773 146.575 78.089 1.00 206.05 413 GLY B O 1
ATOM 8754 N N . THR B 2 414 ? 86.755 144.686 77.405 1.00 207.63 414 THR B N 1
ATOM 8755 C CA . THR B 2 414 ? 85.413 145.243 77.345 1.00 207.63 414 THR B CA 1
ATOM 8756 C C . THR B 2 414 ? 84.512 144.370 78.206 1.00 207.63 414 THR B C 1
ATOM 8757 O O . THR B 2 414 ? 84.677 143.147 78.239 1.00 207.63 414 THR B O 1
ATOM 8761 N N . SER B 2 415 ? 83.588 145.001 78.929 1.00 209.78 415 SER B N 1
ATOM 8762 C CA . SER B 2 415 ? 82.708 144.272 79.833 1.00 209.78 415 SER B CA 1
ATOM 8763 C C . SER B 2 415 ? 81.705 143.422 79.061 1.00 209.78 415 SER B C 1
ATOM 8764 O O . SER B 2 415 ? 81.194 143.827 78.014 1.00 209.78 415 SER B O 1
ATOM 8767 N N . TYR B 2 416 ? 81.428 142.233 79.591 1.00 208.63 416 TYR B N 1
ATOM 8768 C CA . TYR B 2 416 ? 80.416 141.347 79.038 1.00 208.63 416 TYR B CA 1
ATOM 8769 C C . TYR B 2 416 ? 79.694 140.646 80.179 1.00 208.63 416 TYR B C 1
ATOM 8770 O O . TYR B 2 416 ? 80.201 140.554 81.300 1.00 208.63 416 TYR B O 1
ATOM 8779 N N . ARG B 2 417 ? 78.498 140.150 79.879 1.00 209.83 417 ARG B N 1
ATOM 8780 C CA . ARG B 2 417 ? 77.675 139.428 80.840 1.00 209.83 417 ARG B CA 1
ATOM 8781 C C . ARG B 2 417 ? 77.643 137.958 80.447 1.00 209.83 417 ARG B C 1
ATOM 8782 O O . ARG B 2 417 ? 77.213 137.618 79.340 1.00 209.83 417 ARG B O 1
ATOM 8790 N N . LEU B 2 418 ? 78.092 137.094 81.353 1.00 209.64 418 LEU B N 1
ATOM 8791 C CA . LEU B 2 418 ? 78.157 135.659 81.097 1.00 209.64 418 LEU B CA 1
ATOM 8792 C C . LEU B 2 418 ? 76.802 135.048 81.432 1.00 209.64 418 LEU B C 1
ATOM 8793 O O . LEU B 2 418 ? 76.440 134.924 82.607 1.00 209.64 418 LEU B O 1
ATOM 8798 N N . VAL B 2 419 ? 76.055 134.666 80.401 1.00 208.90 419 VAL B N 1
ATOM 8799 C CA . VAL B 2 419 ? 74.714 134.117 80.553 1.00 208.90 419 VAL B CA 1
ATOM 8800 C C . VAL B 2 419 ? 74.787 132.604 80.403 1.00 208.90 419 VAL B C 1
ATOM 8801 O O . VAL B 2 419 ? 75.395 132.089 79.452 1.00 208.90 419 VAL B O 1
ATOM 8805 N N . HIS B 2 420 ? 74.191 131.893 81.358 1.00 208.19 420 HIS B N 1
ATOM 8806 C CA . HIS B 2 420 ? 74.056 130.448 81.271 1.00 208.19 420 HIS B CA 1
ATOM 8807 C C . HIS B 2 420 ? 72.954 130.090 80.281 1.00 208.19 420 HIS B C 1
ATOM 8808 O O . HIS B 2 420 ? 71.977 130.824 80.113 1.00 208.19 420 HIS B O 1
ATOM 8815 N N . LYS B 2 421 ? 73.115 128.945 79.617 1.00 206.82 421 LYS B N 1
ATOM 8816 C CA . LYS B 2 421 ? 72.175 128.571 78.565 1.00 206.82 421 LYS B CA 1
ATOM 8817 C C . LYS B 2 421 ? 70.946 127.864 79.130 1.00 206.82 421 LYS B C 1
ATOM 8818 O O . LYS B 2 421 ? 69.810 128.293 78.900 1.00 206.82 421 LYS B O 1
ATOM 8824 N N . SER B 2 422 ? 71.157 126.775 79.872 1.00 208.78 422 SER B N 1
ATOM 8825 C CA . SER B 2 422 ? 70.051 125.930 80.311 1.00 208.78 422 SER B CA 1
ATOM 8826 C C . SER B 2 422 ? 69.228 126.546 81.437 1.00 208.78 422 SER B C 1
ATOM 8827 O O . SER B 2 422 ? 68.083 126.129 81.643 1.00 208.78 422 SER B O 1
ATOM 8830 N N . THR B 2 423 ? 69.776 127.516 82.166 1.00 210.13 423 THR B N 1
ATOM 8831 C CA . THR B 2 423 ? 69.068 128.169 83.261 1.00 210.13 423 THR B CA 1
ATOM 8832 C C . THR B 2 423 ? 68.739 129.624 82.963 1.00 210.13 423 THR B C 1
ATOM 8833 O O . THR B 2 423 ? 67.579 130.030 83.078 1.00 210.13 423 THR B O 1
ATOM 8837 N N . GLY B 2 424 ? 69.732 130.424 82.581 1.00 210.20 424 GLY B N 1
ATOM 8838 C CA . GLY B 2 424 ? 69.476 131.779 82.132 1.00 210.20 424 GLY B CA 1
ATOM 8839 C C . GLY B 2 424 ? 69.554 132.855 83.196 1.00 210.20 424 GLY B C 1
ATOM 8840 O O . GLY B 2 424 ? 68.615 133.641 83.356 1.00 210.20 424 GLY B O 1
ATOM 8841 N N . ARG B 2 425 ? 70.661 132.905 83.930 1.00 211.95 425 ARG B N 1
ATOM 8842 C CA . ARG B 2 425 ? 70.927 133.976 84.877 1.00 211.95 425 ARG B CA 1
ATOM 8843 C C . ARG B 2 425 ? 72.241 134.657 84.515 1.00 211.95 425 ARG B C 1
ATOM 8844 O O . ARG B 2 425 ? 73.029 134.145 83.716 1.00 211.95 425 ARG B O 1
ATOM 8852 N N . ASN B 2 426 ? 72.471 135.824 85.111 1.00 212.51 426 ASN B N 1
ATOM 8853 C CA . ASN B 2 426 ? 73.675 136.596 84.839 1.00 212.51 426 ASN B CA 1
ATOM 8854 C C . ASN B 2 426 ? 74.768 136.262 85.845 1.00 212.51 426 ASN B C 1
ATOM 8855 O O . ASN B 2 426 ? 74.497 136.071 87.034 1.00 212.51 426 ASN B O 1
ATOM 8860 N N . LEU B 2 427 ? 76.006 136.186 85.360 1.00 213.38 427 LEU B N 1
ATOM 8861 C CA . LEU B 2 427 ? 77.139 136.025 86.259 1.00 213.38 427 LEU B CA 1
ATOM 8862 C C . LEU B 2 427 ? 77.394 137.334 86.997 1.00 213.38 427 LEU B C 1
ATOM 8863 O O . LEU B 2 427 ? 77.400 138.414 86.399 1.00 213.38 427 LEU B O 1
ATOM 8868 N N . HIS B 2 428 ? 77.608 137.231 88.305 1.00 215.54 428 HIS B N 1
ATOM 8869 C CA . HIS B 2 428 ? 77.527 138.390 89.177 1.00 215.54 428 HIS B CA 1
ATOM 8870 C C . HIS B 2 428 ? 78.286 138.089 90.461 1.00 215.54 428 HIS B C 1
ATOM 8871 O O . HIS B 2 428 ? 78.459 136.928 90.830 1.00 215.54 428 HIS B O 1
ATOM 8878 N N . THR B 2 429 ? 78.777 139.140 91.113 1.00 215.75 429 THR B N 1
ATOM 8879 C CA . THR B 2 429 ? 79.176 139.067 92.511 1.00 215.75 429 THR B CA 1
ATOM 8880 C C . THR B 2 429 ? 78.276 140.003 93.310 1.00 215.75 429 THR B C 1
ATOM 8881 O O . THR B 2 429 ? 78.034 141.146 92.906 1.00 215.75 429 THR B O 1
ATOM 8885 N N . HIS B 2 430 ? 77.725 139.493 94.404 1.00 216.95 430 HIS B N 1
ATOM 8886 C CA . HIS B 2 430 ? 76.724 140.274 95.110 1.00 216.95 430 HIS B CA 1
ATOM 8887 C C . HIS B 2 430 ? 77.237 140.674 96.493 1.00 216.95 430 HIS B C 1
ATOM 8888 O O . HIS B 2 430 ? 78.042 139.950 97.087 1.00 216.95 430 HIS B O 1
ATOM 8895 N N . PRO B 2 431 ? 76.801 141.833 97.043 1.00 217.42 431 PRO B N 1
ATOM 8896 C CA . PRO B 2 431 ? 77.383 142.310 98.311 1.00 217.42 431 PRO B CA 1
ATOM 8897 C C . PRO B 2 431 ? 76.946 141.557 99.565 1.00 217.42 431 PRO B C 1
ATOM 8898 O O . PRO B 2 431 ? 76.495 142.171 100.537 1.00 217.42 431 PRO B O 1
ATOM 8902 N N . VAL B 2 432 ? 77.068 140.231 99.547 1.00 217.45 432 VAL B N 1
ATOM 8903 C CA . VAL B 2 432 ? 77.048 139.385 100.732 1.00 217.45 432 VAL B CA 1
ATOM 8904 C C . VAL B 2 432 ? 78.335 138.570 100.688 1.00 217.45 432 VAL B C 1
ATOM 8905 O O . VAL B 2 432 ? 78.748 138.127 99.611 1.00 217.45 432 VAL B O 1
ATOM 8909 N N . ALA B 2 433 ? 78.988 138.412 101.839 1.00 217.39 433 ALA B N 1
ATOM 8910 C CA . ALA B 2 433 ? 80.295 137.769 101.887 1.00 217.39 433 ALA B CA 1
ATOM 8911 C C . ALA B 2 433 ? 80.203 136.280 101.564 1.00 217.39 433 ALA B C 1
ATOM 8912 O O . ALA B 2 433 ? 79.166 135.639 101.757 1.00 217.39 433 ALA B O 1
ATOM 8914 N N . ALA B 2 434 ? 81.308 135.742 101.047 1.00 217.13 434 ALA B N 1
ATOM 8915 C CA . ALA B 2 434 ? 81.393 134.329 100.722 1.00 217.13 434 ALA B CA 1
ATOM 8916 C C . ALA B 2 434 ? 81.396 133.495 102.006 1.00 217.13 434 ALA B C 1
ATOM 8917 O O . ALA B 2 434 ? 81.896 133.947 103.040 1.00 217.13 434 ALA B O 1
ATOM 8919 N N . PRO B 2 435 ? 80.811 132.270 101.973 1.00 217.19 435 PRO B N 1
ATOM 8920 C CA . PRO B 2 435 ? 80.676 131.480 103.211 1.00 217.19 435 PRO B CA 1
ATOM 8921 C C . PRO B 2 435 ? 81.986 131.007 103.831 1.00 217.19 435 PRO B C 1
ATOM 8922 O O . PRO B 2 435 ? 82.210 131.219 105.026 1.00 217.19 435 PRO B O 1
ATOM 8926 N N . VAL B 2 436 ? 82.855 130.371 103.046 1.00 216.86 436 VAL B N 1
ATOM 8927 C CA . VAL B 2 436 ? 84.088 129.826 103.603 1.00 216.86 436 VAL B CA 1
ATOM 8928 C C . VAL B 2 436 ? 85.130 130.924 103.785 1.00 216.86 436 VAL B C 1
ATOM 8929 O O . VAL B 2 436 ? 85.695 131.089 104.873 1.00 216.86 436 VAL B O 1
ATOM 8933 N N . SER B 2 437 ? 85.396 131.693 102.733 1.00 216.63 437 SER B N 1
ATOM 8934 C CA . SER B 2 437 ? 86.343 132.801 102.801 1.00 216.63 437 SER B CA 1
ATOM 8935 C C . SER B 2 437 ? 85.578 134.075 103.141 1.00 216.63 437 SER B C 1
ATOM 8936 O O . SER B 2 437 ? 84.837 134.604 102.309 1.00 216.63 437 SER B O 1
ATOM 8939 N N . LYS B 2 438 ? 85.765 134.575 104.363 1.00 216.16 438 LYS B N 1
ATOM 8940 C CA . LYS B 2 438 ? 85.067 135.776 104.805 1.00 216.16 438 LYS B CA 1
ATOM 8941 C C . LYS B 2 438 ? 85.726 137.063 104.326 1.00 216.16 438 LYS B C 1
ATOM 8942 O O . LYS B 2 438 ? 85.196 138.145 104.597 1.00 216.16 438 LYS B O 1
ATOM 8948 N N . THR B 2 439 ? 86.858 136.975 103.625 1.00 215.62 439 THR B N 1
ATOM 8949 C CA . THR B 2 439 ? 87.565 138.180 103.207 1.00 215.62 439 THR B CA 1
ATOM 8950 C C . THR B 2 439 ? 86.886 138.844 102.015 1.00 215.62 439 THR B C 1
ATOM 8951 O O . THR B 2 439 ? 86.797 140.076 101.953 1.00 215.62 439 THR B O 1
ATOM 8955 N N . GLN B 2 440 ? 86.399 138.053 101.066 1.00 215.47 440 GLN B N 1
ATOM 8956 C CA . GLN B 2 440 ? 85.887 138.565 99.804 1.00 215.47 440 GLN B CA 1
ATOM 8957 C C . GLN B 2 440 ? 84.398 138.257 99.662 1.00 215.47 440 GLN B C 1
ATOM 8958 O O . GLN B 2 440 ? 83.789 137.589 100.502 1.00 215.47 440 GLN B O 1
ATOM 8964 N N . TRP B 2 441 ? 83.814 138.760 98.576 1.00 216.54 441 TRP B N 1
ATOM 8965 C CA . TRP B 2 441 ? 82.381 138.653 98.355 1.00 216.54 441 TRP B CA 1
ATOM 8966 C C . TRP B 2 441 ? 82.039 137.307 97.714 1.00 216.54 441 TRP B C 1
ATOM 8967 O O . TRP B 2 441 ? 82.894 136.434 97.538 1.00 216.54 441 TRP B O 1
ATOM 8978 N N . GLU B 2 442 ? 80.770 137.141 97.349 1.00 216.46 442 GLU B N 1
ATOM 8979 C CA . GLU B 2 442 ? 80.238 135.861 96.902 1.00 216.46 442 GLU B CA 1
ATOM 8980 C C . GLU B 2 442 ? 79.697 135.985 95.483 1.00 216.46 442 GLU B C 1
ATOM 8981 O O . GLU B 2 442 ? 79.101 137.006 95.118 1.00 216.46 442 GLU B O 1
ATOM 8987 N N . VAL B 2 443 ? 79.909 134.934 94.690 1.00 216.40 443 VAL B N 1
ATOM 8988 C CA . VAL B 2 443 ? 79.577 134.914 93.269 1.00 216.40 443 VAL B CA 1
ATOM 8989 C C . VAL B 2 443 ? 78.260 134.172 93.081 1.00 216.40 443 VAL B C 1
ATOM 8990 O O . VAL B 2 443 ? 78.082 133.061 93.597 1.00 216.40 443 VAL B O 1
ATOM 8994 N N . SER B 2 444 ? 77.338 134.783 92.338 1.00 216.17 444 SER B N 1
ATOM 8995 C CA . SER B 2 444 ? 76.010 134.236 92.109 1.00 216.17 444 SER B CA 1
ATOM 8996 C C . SER B 2 444 ? 75.578 134.556 90.682 1.00 216.17 444 SER B C 1
ATOM 8997 O O . SER B 2 444 ? 76.308 135.187 89.912 1.00 216.17 444 SER B O 1
ATOM 9000 N N . GLY B 2 445 ? 74.377 134.114 90.336 1.00 214.93 445 GLY B N 1
ATOM 9001 C CA . GLY B 2 445 ? 73.760 134.444 89.059 1.00 214.93 445 GLY B CA 1
ATOM 9002 C C . GLY B 2 445 ? 72.371 135.005 89.287 1.00 214.93 445 GLY B C 1
ATOM 9003 O O . GLY B 2 445 ? 71.607 134.473 90.094 1.00 214.93 445 GLY B O 1
ATOM 9004 N N . TYR B 2 446 ? 72.046 136.079 88.570 1.00 213.96 446 TYR B N 1
ATOM 9005 C CA . TYR B 2 446 ? 70.815 136.808 88.835 1.00 213.96 446 TYR B CA 1
ATOM 9006 C C . TYR B 2 446 ? 70.195 137.311 87.540 1.00 213.96 446 TYR B C 1
ATOM 9007 O O . TYR B 2 446 ? 70.904 137.756 86.632 1.00 213.96 446 TYR B O 1
ATOM 9016 N N . GLY B 2 447 ? 68.867 137.218 87.466 1.00 212.84 447 GLY B N 1
ATOM 9017 C CA . GLY B 2 447 ? 68.075 137.933 86.483 1.00 212.84 447 GLY B CA 1
ATOM 9018 C C . GLY B 2 447 ? 68.222 137.418 85.061 1.00 212.84 447 GLY B C 1
ATOM 9019 O O . GLY B 2 447 ? 68.389 136.224 84.803 1.00 212.84 447 GLY B O 1
ATOM 9020 N N . ASP B 2 448 ? 68.149 138.354 84.124 1.00 212.96 448 ASP B N 1
ATOM 9021 C CA . ASP B 2 448 ? 68.239 138.065 82.699 1.00 212.96 448 ASP B CA 1
ATOM 9022 C C . ASP B 2 448 ? 68.886 139.271 82.025 1.00 212.96 448 ASP B C 1
ATOM 9023 O O . ASP B 2 448 ? 69.610 140.038 82.669 1.00 212.96 448 ASP B O 1
ATOM 9028 N N . ASN B 2 449 ? 68.656 139.409 80.715 1.00 212.33 449 ASN B N 1
ATOM 9029 C CA . ASN B 2 449 ? 69.274 140.475 79.929 1.00 212.33 449 ASN B CA 1
ATOM 9030 C C . ASN B 2 449 ? 68.846 141.871 80.380 1.00 212.33 449 ASN B C 1
ATOM 9031 O O . ASN B 2 449 ? 69.585 142.839 80.167 1.00 212.33 449 ASN B O 1
ATOM 9036 N N . VAL B 2 450 ? 67.676 142.003 81.002 1.00 213.65 450 VAL B N 1
ATOM 9037 C CA . VAL B 2 450 ? 67.174 143.310 81.408 1.00 213.65 450 VAL B CA 1
ATOM 9038 C C . VAL B 2 450 ? 67.121 143.498 82.922 1.00 213.65 450 VAL B C 1
ATOM 9039 O O . VAL B 2 450 ? 67.087 144.651 83.380 1.00 213.65 450 VAL B O 1
ATOM 9043 N N . VAL B 2 451 ? 67.115 142.426 83.712 1.00 213.78 451 VAL B N 1
ATOM 9044 C CA . VAL B 2 451 ? 67.032 142.524 85.166 1.00 213.78 451 VAL B CA 1
ATOM 9045 C C . VAL B 2 451 ? 68.417 142.298 85.755 1.00 213.78 451 VAL B C 1
ATOM 9046 O O . VAL B 2 451 ? 69.057 141.273 85.486 1.00 213.78 451 VAL B O 1
ATOM 9050 N N . GLY B 2 452 ? 68.879 143.254 86.557 1.00 213.54 452 GLY B N 1
ATOM 9051 C CA . GLY B 2 452 ? 70.168 143.150 87.211 1.00 213.54 452 GLY B CA 1
ATOM 9052 C C . GLY B 2 452 ? 70.596 144.457 87.844 1.00 213.54 452 GLY B C 1
ATOM 9053 O O . GLY B 2 452 ? 69.774 145.161 88.438 1.00 213.54 452 GLY B O 1
ATOM 9054 N N . ASP B 2 453 ? 71.877 144.793 87.722 1.00 213.93 453 ASP B N 1
ATOM 9055 C CA . ASP B 2 453 ? 72.399 146.052 88.239 1.00 213.93 453 ASP B CA 1
ATOM 9056 C C . ASP B 2 453 ? 73.600 146.467 87.393 1.00 213.93 453 ASP B C 1
ATOM 9057 O O . ASP B 2 453 ? 73.852 145.907 86.322 1.00 213.93 453 ASP B O 1
ATOM 9062 N N . ASN B 2 454 ? 74.343 147.459 87.881 1.00 214.96 454 ASN B N 1
ATOM 9063 C CA . ASN B 2 454 ? 75.545 147.925 87.202 1.00 214.96 454 ASN B CA 1
ATOM 9064 C C . ASN B 2 454 ? 76.767 147.090 87.569 1.00 214.96 454 ASN B C 1
ATOM 9065 O O . ASN B 2 454 ? 77.819 147.235 86.937 1.00 214.96 454 ASN B O 1
ATOM 9070 N N . LYS B 2 455 ? 76.650 146.209 88.560 1.00 214.68 455 LYS B N 1
ATOM 9071 C CA . LYS B 2 455 ? 77.758 145.379 89.014 1.00 214.68 455 LYS B CA 1
ATOM 9072 C C . LYS B 2 455 ? 77.914 144.095 88.207 1.00 214.68 455 LYS B C 1
ATOM 9073 O O . LYS B 2 455 ? 78.774 143.273 88.540 1.00 214.68 455 LYS B O 1
ATOM 9079 N N . ASP B 2 456 ? 77.112 143.903 87.159 1.00 213.74 456 ASP B N 1
ATOM 9080 C CA . ASP B 2 456 ? 77.175 142.705 86.330 1.00 213.74 456 ASP B CA 1
ATOM 9081 C C . ASP B 2 456 ? 78.246 142.778 85.249 1.00 213.74 456 ASP B C 1
ATOM 9082 O O . ASP B 2 456 ? 78.361 141.842 84.451 1.00 213.74 456 ASP B O 1
ATOM 9087 N N . ASN B 2 457 ? 79.026 143.854 85.203 1.00 212.88 457 ASN B N 1
ATOM 9088 C CA . ASN B 2 457 ? 79.962 144.083 84.110 1.00 212.88 457 ASN B CA 1
ATOM 9089 C C . ASN B 2 457 ? 81.282 143.368 84.384 1.00 212.88 457 ASN B C 1
ATOM 9090 O O . ASN B 2 457 ? 82.020 143.744 85.300 1.00 212.88 457 ASN B O 1
ATOM 9095 N N . TRP B 2 458 ? 81.583 142.348 83.582 1.00 210.98 458 TRP B N 1
ATOM 9096 C CA . TRP B 2 458 ? 82.801 141.557 83.717 1.00 210.98 458 TRP B CA 1
ATOM 9097 C C . TRP B 2 458 ? 83.617 141.689 82.439 1.00 210.98 458 TRP B C 1
ATOM 9098 O O . TRP B 2 458 ? 83.155 141.291 81.364 1.00 210.98 458 TRP B O 1
ATOM 9109 N N . VAL B 2 459 ? 84.827 142.239 82.554 1.00 208.07 459 VAL B N 1
ATOM 9110 C CA . VAL B 2 459 ? 85.694 142.418 81.392 1.00 208.07 459 VAL B CA 1
ATOM 9111 C C . VAL B 2 459 ? 86.439 141.123 81.098 1.00 208.07 459 VAL B C 1
ATOM 9112 O O . VAL B 2 459 ? 86.440 140.191 81.910 1.00 208.07 459 VAL B O 1
ATOM 9116 N N . ILE B 2 460 ? 87.072 141.059 79.929 1.00 205.39 460 ILE B N 1
ATOM 9117 C CA . ILE B 2 460 ? 87.923 139.943 79.533 1.00 205.39 460 ILE B CA 1
ATOM 9118 C C . ILE B 2 460 ? 89.342 140.474 79.392 1.00 205.39 460 ILE B C 1
ATOM 9119 O O . ILE B 2 460 ? 89.576 141.439 78.654 1.00 205.39 460 ILE B O 1
ATOM 9124 N N . GLU B 2 461 ? 90.286 139.853 80.098 1.00 202.62 461 GLU B N 1
ATOM 9125 C CA . GLU B 2 461 ? 91.642 140.377 80.215 1.00 202.62 461 GLU B CA 1
ATOM 9126 C C . GLU B 2 461 ? 92.640 139.346 79.704 1.00 202.62 461 GLU B C 1
ATOM 9127 O O . GLU B 2 461 ? 92.690 138.222 80.211 1.00 202.62 461 GLU B O 1
ATOM 9133 N N . ILE B 2 462 ? 93.435 139.737 78.707 1.00 198.31 462 ILE B N 1
ATOM 9134 C CA . ILE B 2 462 ? 94.406 138.833 78.100 1.00 198.31 462 ILE B CA 1
ATOM 9135 C C . ILE B 2 462 ? 95.582 138.630 79.044 1.00 198.31 462 ILE B C 1
ATOM 9136 O O . ILE B 2 462 ? 96.173 139.597 79.542 1.00 198.31 462 ILE B O 1
ATOM 9141 N N . MET B 2 463 ? 95.931 137.368 79.298 1.00 197.16 463 MET B N 1
ATOM 9142 C CA . MET B 2 463 ? 97.162 137.044 80.007 1.00 197.16 463 MET B CA 1
ATOM 9143 C C . MET B 2 463 ? 98.227 136.444 79.104 1.00 197.16 463 MET B C 1
ATOM 9144 O O . MET B 2 463 ? 99.386 136.868 79.156 1.00 197.16 463 MET B O 1
ATOM 9149 N N . ASP B 2 464 ? 97.872 135.472 78.267 1.00 189.44 464 ASP B N 1
ATOM 9150 C CA . ASP B 2 464 ? 98.855 134.835 77.405 1.00 189.44 464 ASP B CA 1
ATOM 9151 C C . ASP B 2 464 ? 98.170 134.310 76.153 1.00 189.44 464 ASP B C 1
ATOM 9152 O O . ASP B 2 464 ? 97.023 133.857 76.206 1.00 189.44 464 ASP B O 1
ATOM 9157 N N . GLN B 2 465 ? 98.883 134.377 75.031 1.00 185.98 465 GLN B N 1
ATOM 9158 C CA . GLN B 2 465 ? 98.401 133.902 73.742 1.00 185.98 465 GLN B CA 1
ATOM 9159 C C . GLN B 2 465 ? 99.380 132.872 73.200 1.00 185.98 465 GLN B C 1
ATOM 9160 O O . GLN B 2 465 ? 100.581 133.147 73.102 1.00 185.98 465 GLN B O 1
ATOM 9166 N N . ARG B 2 466 ? 98.873 131.694 72.853 1.00 180.55 466 ARG B N 1
ATOM 9167 C CA . ARG B 2 466 ? 99.725 130.616 72.350 1.00 180.55 466 ARG B CA 1
ATOM 9168 C C . ARG B 2 466 ? 99.812 130.604 70.825 1.00 180.55 466 ARG B C 1
ATOM 9169 O O . ARG B 2 466 ? 99.596 129.575 70.189 1.00 180.55 466 ARG B O 1
ATOM 9177 N N . GLY B 2 467 ? 100.143 131.756 70.239 1.00 179.98 467 GLY B N 1
ATOM 9178 C CA . GLY B 2 467 ? 100.558 131.949 68.852 1.00 179.98 467 GLY B CA 1
ATOM 9179 C C . GLY B 2 467 ? 99.643 131.420 67.749 1.00 179.98 467 GLY B C 1
ATOM 9180 O O . GLY B 2 467 ? 98.490 131.047 67.958 1.00 179.98 467 GLY B O 1
ATOM 9181 N N . ASP B 2 468 ? 100.208 131.439 66.537 1.00 178.54 468 ASP B N 1
ATOM 9182 C CA . ASP B 2 468 ? 99.665 130.876 65.298 1.00 178.54 468 ASP B CA 1
ATOM 9183 C C . ASP B 2 468 ? 98.338 131.497 64.864 1.00 178.54 468 ASP B C 1
ATOM 9184 O O . ASP B 2 468 ? 97.664 130.941 63.987 1.00 178.54 468 ASP B O 1
ATOM 9189 N N . GLU B 2 469 ? 97.961 132.643 65.425 1.00 183.41 469 GLU B N 1
ATOM 9190 C CA . GLU B 2 469 ? 96.693 133.303 65.133 1.00 183.41 469 GLU B CA 1
ATOM 9191 C C . GLU B 2 469 ? 96.798 134.750 65.602 1.00 183.41 469 GLU B C 1
ATOM 9192 O O . GLU B 2 469 ? 97.877 135.220 65.976 1.00 183.41 469 GLU B O 1
ATOM 9198 N N . ASP B 2 470 ? 95.674 135.459 65.579 1.00 186.70 470 ASP B N 1
ATOM 9199 C CA . ASP B 2 470 ? 95.641 136.843 66.033 1.00 186.70 470 ASP B CA 1
ATOM 9200 C C . ASP B 2 470 ? 95.630 136.890 67.556 1.00 186.70 470 ASP B C 1
ATOM 9201 O O . ASP B 2 470 ? 94.683 136.391 68.173 1.00 186.70 470 ASP B O 1
ATOM 9206 N N . PRO B 2 471 ? 96.645 137.474 68.199 1.00 187.89 471 PRO B N 1
ATOM 9207 C CA . PRO B 2 471 ? 96.697 137.483 69.666 1.00 187.89 471 PRO B CA 1
ATOM 9208 C C . PRO B 2 471 ? 95.829 138.546 70.320 1.00 187.89 471 PRO B C 1
ATOM 9209 O O . PRO B 2 471 ? 95.783 138.606 71.554 1.00 187.89 471 PRO B O 1
ATOM 9213 N N . GLU B 2 472 ? 95.145 139.385 69.543 1.00 190.11 472 GLU B N 1
ATOM 9214 C CA . GLU B 2 472 ? 94.393 140.490 70.125 1.00 190.11 472 GLU B CA 1
ATOM 9215 C C . GLU B 2 472 ? 93.019 140.049 70.619 1.00 190.11 472 GLU B C 1
ATOM 9216 O O . GLU B 2 472 ? 92.496 140.626 71.579 1.00 190.11 472 GLU B O 1
ATOM 9222 N N . LYS B 2 473 ? 92.438 139.022 70.011 1.00 190.41 473 LYS B N 1
ATOM 9223 C CA . LYS B 2 473 ? 91.072 138.613 70.303 1.00 190.41 473 LYS B CA 1
ATOM 9224 C C . LYS B 2 473 ? 91.043 137.440 71.279 1.00 190.41 473 LYS B C 1
ATOM 9225 O O . LYS B 2 473 ? 92.069 136.852 71.627 1.00 190.41 473 LYS B O 1
ATOM 9231 N N . LEU B 2 474 ? 89.833 137.113 71.728 1.00 190.11 474 LEU B N 1
ATOM 9232 C CA . LEU B 2 474 ? 89.611 135.954 72.581 1.00 190.11 474 LEU B CA 1
ATOM 9233 C C . LEU B 2 474 ? 89.557 134.691 71.730 1.00 190.11 474 LEU B C 1
ATOM 9234 O O . LEU B 2 474 ? 89.039 134.705 70.610 1.00 190.11 474 LEU B O 1
ATOM 9239 N N . HIS B 2 475 ? 90.111 133.599 72.257 1.00 185.77 475 HIS B N 1
ATOM 9240 C CA . HIS B 2 475 ? 90.225 132.361 71.498 1.00 185.77 475 HIS B CA 1
ATOM 9241 C C . HIS B 2 475 ? 89.905 131.171 72.394 1.00 185.77 475 HIS B C 1
ATOM 9242 O O . HIS B 2 475 ? 89.635 131.315 73.591 1.00 185.77 475 HIS B O 1
ATOM 9249 N N . THR B 2 476 ? 89.937 129.982 71.794 1.00 178.53 476 THR B N 1
ATOM 9250 C CA . THR B 2 476 ? 89.703 128.720 72.485 1.00 178.53 476 THR B CA 1
ATOM 9251 C C . THR B 2 476 ? 91.037 128.011 72.669 1.00 178.53 476 THR B C 1
ATOM 9252 O O . THR B 2 476 ? 91.765 127.802 71.690 1.00 178.53 476 THR B O 1
ATOM 9256 N N . LEU B 2 477 ? 91.379 127.720 73.934 1.00 168.58 477 LEU B N 1
ATOM 9257 C CA . LEU B 2 477 ? 92.552 126.970 74.398 1.00 168.58 477 LEU B CA 1
ATOM 9258 C C . LEU B 2 477 ? 93.887 127.681 74.177 1.00 168.58 477 LEU B C 1
ATOM 9259 O O . LEU B 2 477 ? 94.933 127.165 74.580 1.00 168.58 477 LEU B O 1
ATOM 9264 N N . THR B 2 478 ? 93.877 128.854 73.545 1.00 179.89 478 THR B N 1
ATOM 9265 C CA . THR B 2 478 ? 95.081 129.649 73.340 1.00 179.89 478 THR B CA 1
ATOM 9266 C C . THR B 2 478 ? 94.927 131.037 73.951 1.00 179.89 478 THR B C 1
ATOM 9267 O O . THR B 2 478 ? 95.557 131.996 73.500 1.00 179.89 478 THR B O 1
ATOM 9271 N N . THR B 2 479 ? 94.088 131.157 74.977 1.00 186.94 479 THR B N 1
ATOM 9272 C CA . THR B 2 479 ? 93.895 132.433 75.661 1.00 186.94 479 THR B CA 1
ATOM 9273 C C . THR B 2 479 ? 93.693 132.162 77.144 1.00 186.94 479 THR B C 1
ATOM 9274 O O . THR B 2 479 ? 92.636 131.669 77.549 1.00 186.94 479 THR B O 1
ATOM 9278 N N . SER B 2 480 ? 94.705 132.478 77.945 1.00 192.79 480 SER B N 1
ATOM 9279 C CA . SER B 2 480 ? 94.592 132.447 79.400 1.00 192.79 480 SER B CA 1
ATOM 9280 C C . SER B 2 480 ? 94.099 133.819 79.841 1.00 192.79 480 SER B C 1
ATOM 9281 O O . SER B 2 480 ? 94.893 134.744 80.028 1.00 192.79 480 SER B O 1
ATOM 9284 N N . PHE B 2 481 ? 92.785 133.962 79.994 1.00 197.98 481 PHE B N 1
ATOM 9285 C CA . PHE B 2 481 ? 92.176 135.252 80.285 1.00 197.98 481 PHE B CA 1
ATOM 9286 C C . PHE B 2 481 ? 91.712 135.316 81.735 1.00 197.98 481 PHE B C 1
ATOM 9287 O O . PHE B 2 481 ? 91.172 134.344 82.271 1.00 197.98 481 PHE B O 1
ATOM 9295 N N . ARG B 2 482 ? 91.946 136.463 82.365 1.00 202.41 482 ARG B N 1
ATOM 9296 C CA . ARG B 2 482 ? 91.358 136.777 83.656 1.00 202.41 482 ARG B CA 1
ATOM 9297 C C . ARG B 2 482 ? 90.040 137.512 83.457 1.00 202.41 482 ARG B C 1
ATOM 9298 O O . ARG B 2 482 ? 89.829 138.190 82.447 1.00 202.41 482 ARG B O 1
ATOM 9306 N N . ILE B 2 483 ? 89.151 137.371 84.435 1.00 207.10 483 ILE B N 1
ATOM 9307 C CA . ILE B 2 483 ? 87.849 138.024 84.421 1.00 207.10 483 ILE B CA 1
ATOM 9308 C C . ILE B 2 483 ? 87.801 138.978 85.607 1.00 207.10 483 ILE B C 1
ATOM 9309 O O . ILE B 2 483 ? 87.845 138.542 86.764 1.00 207.10 483 ILE B O 1
ATOM 9314 N N . LYS B 2 484 ? 87.719 140.275 85.320 1.00 210.57 484 LYS B N 1
ATOM 9315 C CA . LYS B 2 484 ? 87.742 141.317 86.336 1.00 210.57 484 LYS B CA 1
ATOM 9316 C C . LYS B 2 484 ? 86.410 142.054 86.343 1.00 210.57 484 LYS B C 1
ATOM 9317 O O . LYS B 2 484 ? 85.822 142.302 85.285 1.00 210.57 484 LYS B O 1
ATOM 9323 N N . ASN B 2 485 ? 85.928 142.389 87.537 1.00 213.01 485 ASN B N 1
ATOM 9324 C CA . ASN B 2 485 ? 84.725 143.197 87.662 1.00 213.01 485 ASN B CA 1
ATOM 9325 C C . ASN B 2 485 ? 85.051 144.657 87.365 1.00 213.01 485 ASN B C 1
ATOM 9326 O O . ASN B 2 485 ? 86.171 145.125 87.587 1.00 213.01 485 ASN B O 1
ATOM 9331 N N . LEU B 2 486 ? 84.053 145.376 86.854 1.00 213.77 486 LEU B N 1
ATOM 9332 C CA . LEU B 2 486 ? 84.240 146.759 86.434 1.00 213.77 486 LEU B CA 1
ATOM 9333 C C . LEU B 2 486 ? 83.993 147.749 87.568 1.00 213.77 486 LEU B C 1
ATOM 9334 O O . LEU B 2 486 ? 84.853 148.585 87.862 1.00 213.77 486 LEU B O 1
ATOM 9339 N N . GLU B 2 487 ? 82.827 147.667 88.213 1.00 214.49 487 GLU B N 1
ATOM 9340 C CA . GLU B 2 487 ? 82.462 148.667 89.212 1.00 214.49 487 GLU B CA 1
ATOM 9341 C C . GLU B 2 487 ? 83.151 148.407 90.548 1.00 214.49 487 GLU B C 1
ATOM 9342 O O . GLU B 2 487 ? 83.679 149.335 91.171 1.00 214.49 487 GLU B O 1
ATOM 9348 N N . MET B 2 488 ? 83.152 147.153 91.006 1.00 213.36 488 MET B N 1
ATOM 9349 C CA . MET B 2 488 ? 83.796 146.827 92.274 1.00 213.36 488 MET B CA 1
ATOM 9350 C C . MET B 2 488 ? 85.314 146.844 92.135 1.00 213.36 488 MET B C 1
ATOM 9351 O O . MET B 2 488 ? 86.005 147.614 92.811 1.00 213.36 488 MET B O 1
ATOM 9356 N N . GLY B 2 489 ? 85.851 145.999 91.257 1.00 213.12 489 GLY B N 1
ATOM 9357 C CA . GLY B 2 489 ? 87.277 145.994 91.000 1.00 213.12 489 GLY B CA 1
ATOM 9358 C C . GLY B 2 489 ? 87.995 144.759 91.504 1.00 213.12 489 GLY B C 1
ATOM 9359 O O . GLY B 2 489 ? 89.159 144.837 91.911 1.00 213.12 489 GLY B O 1
ATOM 9360 N N . CYS B 2 490 ? 87.320 143.614 91.483 1.00 212.71 490 CYS B N 1
ATOM 9361 C CA . CYS B 2 490 ? 87.895 142.367 91.958 1.00 212.71 490 CYS B CA 1
ATOM 9362 C C . CYS B 2 490 ? 88.154 141.418 90.794 1.00 212.71 490 CYS B C 1
ATOM 9363 O O . CYS B 2 490 ? 87.433 141.420 89.792 1.00 212.71 490 CYS B O 1
ATOM 9366 N N . TYR B 2 491 ? 89.197 140.604 90.940 1.00 209.75 491 TYR B N 1
ATOM 9367 C CA . TYR B 2 491 ? 89.508 139.547 89.989 1.00 209.75 491 TYR B CA 1
ATOM 9368 C C . TYR B 2 491 ? 88.804 138.259 90.394 1.00 209.75 491 TYR B C 1
ATOM 9369 O O . TYR B 2 491 ? 88.735 137.923 91.579 1.00 209.75 491 TYR B O 1
ATOM 9378 N N . LEU B 2 492 ? 88.277 137.543 89.401 1.00 208.37 492 LEU B N 1
ATOM 9379 C CA . LEU B 2 492 ? 87.599 136.276 89.656 1.00 208.37 492 LEU B CA 1
ATOM 9380 C C . LEU B 2 492 ? 88.617 135.218 90.067 1.00 208.37 492 LEU B C 1
ATOM 9381 O O . LEU B 2 492 ? 89.501 134.860 89.283 1.00 208.37 492 LEU B O 1
ATOM 9386 N N . ALA B 2 493 ? 88.493 134.718 91.294 1.00 210.45 493 ALA B N 1
ATOM 9387 C CA . ALA B 2 493 ? 89.472 133.802 91.856 1.00 210.45 493 ALA B CA 1
ATOM 9388 C C . ALA B 2 493 ? 88.786 132.539 92.363 1.00 210.45 493 ALA B C 1
ATOM 9389 O O . ALA B 2 493 ? 87.558 132.454 92.448 1.00 210.45 493 ALA B O 1
ATOM 9391 N N . GLN B 2 494 ? 89.608 131.549 92.700 1.00 210.11 494 GLN B N 1
ATOM 9392 C CA . GLN B 2 494 ? 89.133 130.265 93.196 1.00 210.11 494 GLN B CA 1
ATOM 9393 C C . GLN B 2 494 ? 90.081 129.775 94.278 1.00 210.11 494 GLN B C 1
ATOM 9394 O O . GLN B 2 494 ? 91.297 129.750 94.073 1.00 210.11 494 GLN B O 1
ATOM 9400 N N . THR B 2 495 ? 89.524 129.385 95.425 1.00 213.60 495 THR B N 1
ATOM 9401 C CA . THR B 2 495 ? 90.348 128.921 96.533 1.00 213.60 495 THR B CA 1
ATOM 9402 C C . THR B 2 495 ? 90.778 127.469 96.379 1.00 213.60 495 THR B C 1
ATOM 9403 O O . THR B 2 495 ? 91.826 127.088 96.912 1.00 213.60 495 THR B O 1
ATOM 9407 N N . GLY B 2 496 ? 89.999 126.654 95.669 1.00 215.33 496 GLY B N 1
ATOM 9408 C CA . GLY B 2 496 ? 90.336 125.263 95.455 1.00 215.33 496 GLY B CA 1
ATOM 9409 C C . GLY B 2 496 ? 89.954 124.322 96.576 1.00 215.33 496 GLY B C 1
ATOM 9410 O O . GLY B 2 496 ? 90.128 123.106 96.424 1.00 215.33 496 GLY B O 1
ATOM 9411 N N . ASN B 2 497 ? 89.441 124.834 97.691 1.00 216.50 497 ASN B N 1
ATOM 9412 C CA . ASN B 2 497 ? 89.046 123.991 98.808 1.00 216.50 497 ASN B CA 1
ATOM 9413 C C . ASN B 2 497 ? 87.650 123.415 98.571 1.00 216.50 497 ASN B C 1
ATOM 9414 O O . ASN B 2 497 ? 87.054 123.564 97.501 1.00 216.50 497 ASN B O 1
ATOM 9419 N N . SER B 2 498 ? 87.121 122.747 99.589 1.00 218.35 498 SER B N 1
ATOM 9420 C CA . SER B 2 498 ? 85.796 122.151 99.531 1.00 218.35 498 SER B CA 1
ATOM 9421 C C . SER B 2 498 ? 84.780 123.022 100.262 1.00 218.35 498 SER B C 1
ATOM 9422 O O . SER B 2 498 ? 85.108 123.758 101.195 1.00 218.35 498 SER B O 1
ATOM 9425 N N . LEU B 2 499 ? 83.536 122.927 99.817 1.00 218.74 499 LEU B N 1
ATOM 9426 C CA . LEU B 2 499 ? 82.393 123.606 100.401 1.00 218.74 499 LEU B CA 1
ATOM 9427 C C . LEU B 2 499 ? 81.603 122.651 101.284 1.00 218.74 499 LEU B C 1
ATOM 9428 O O . LEU B 2 499 ? 81.751 121.430 101.183 1.00 218.74 499 LEU B O 1
ATOM 9433 N N . PRO B 2 500 ? 80.760 123.169 102.178 1.00 220.14 500 PRO B N 1
ATOM 9434 C CA . PRO B 2 500 ? 79.781 122.307 102.852 1.00 220.14 500 PRO B CA 1
ATOM 9435 C C . PRO B 2 500 ? 78.721 121.806 101.879 1.00 220.14 500 PRO B C 1
ATOM 9436 O O . PRO B 2 500 ? 78.606 122.253 100.735 1.00 220.14 500 PRO B O 1
ATOM 9440 N N . GLU B 2 501 ? 77.907 120.872 102.370 1.00 219.46 501 GLU B N 1
ATOM 9441 C CA . GLU B 2 501 ? 77.021 120.080 101.522 1.00 219.46 501 GLU B CA 1
ATOM 9442 C C . GLU B 2 501 ? 75.775 120.824 101.048 1.00 219.46 501 GLU B C 1
ATOM 9443 O O . GLU B 2 501 ? 74.901 120.194 100.441 1.00 219.46 501 GLU B O 1
ATOM 9449 N N . TRP B 2 502 ? 75.658 122.131 101.302 1.00 219.72 502 TRP B N 1
ATOM 9450 C CA . TRP B 2 502 ? 74.550 122.893 100.735 1.00 219.72 502 TRP B CA 1
ATOM 9451 C C . TRP B 2 502 ? 74.707 123.088 99.232 1.00 219.72 502 TRP B C 1
ATOM 9452 O O . TRP B 2 502 ? 73.707 123.230 98.520 1.00 219.72 502 TRP B O 1
ATOM 9463 N N . GLY B 2 503 ? 75.942 123.100 98.733 1.00 218.92 503 GLY B N 1
ATOM 9464 C CA . GLY B 2 503 ? 76.190 123.325 97.322 1.00 218.92 503 GLY B CA 1
ATOM 9465 C C . GLY B 2 503 ? 76.637 122.080 96.584 1.00 218.92 503 GLY B C 1
ATOM 9466 O O . GLY B 2 503 ? 77.381 122.173 95.601 1.00 218.92 503 GLY B O 1
ATOM 9467 N N . PHE B 2 504 ? 76.193 120.917 97.079 1.00 218.32 504 PHE B N 1
ATOM 9468 C CA . PHE B 2 504 ? 76.416 119.598 96.472 1.00 218.32 504 PHE B CA 1
ATOM 9469 C C . PHE B 2 504 ? 77.900 119.252 96.344 1.00 218.32 504 PHE B C 1
ATOM 9470 O O . PHE B 2 504 ? 78.300 118.579 95.389 1.00 218.32 504 PHE B O 1
ATOM 9478 N N . ARG B 2 505 ? 78.700 119.724 97.310 1.00 217.70 505 ARG B N 1
ATOM 9479 C CA . ARG B 2 505 ? 80.113 119.364 97.494 1.00 217.70 505 ARG B CA 1
ATOM 9480 C C . ARG B 2 505 ? 80.961 119.716 96.267 1.00 217.70 505 ARG B C 1
ATOM 9481 O O . ARG B 2 505 ? 81.575 118.856 95.631 1.00 217.70 505 ARG B O 1
ATOM 9489 N N . GLN B 2 506 ? 80.984 121.008 95.942 1.00 215.03 506 GLN B N 1
ATOM 9490 C CA . GLN B 2 506 ? 81.754 121.481 94.797 1.00 215.03 506 GLN B CA 1
ATOM 9491 C C . GLN B 2 506 ? 82.714 122.591 95.212 1.00 215.03 506 GLN B C 1
ATOM 9492 O O . GLN B 2 506 ? 82.895 122.846 96.407 1.00 215.03 506 GLN B O 1
ATOM 9498 N N . GLN B 2 507 ? 83.339 123.247 94.238 1.00 214.38 507 GLN B N 1
ATOM 9499 C CA . GLN B 2 507 ? 84.431 124.167 94.518 1.00 214.38 507 GLN B CA 1
ATOM 9500 C C . GLN B 2 507 ? 83.913 125.550 94.909 1.00 214.38 507 GLN B C 1
ATOM 9501 O O . GLN B 2 507 ? 82.799 125.952 94.563 1.00 214.38 507 GLN B O 1
ATOM 9507 N N . GLU B 2 508 ? 84.758 126.285 95.632 1.00 214.74 508 GLU B N 1
ATOM 9508 C CA . GLU B 2 508 ? 84.449 127.638 96.076 1.00 214.74 508 GLU B CA 1
ATOM 9509 C C . GLU B 2 508 ? 84.914 128.646 95.031 1.00 214.74 508 GLU B C 1
ATOM 9510 O O . GLU B 2 508 ? 86.029 128.541 94.514 1.00 214.74 508 GLU B O 1
ATOM 9516 N N . VAL B 2 509 ? 84.061 129.622 94.730 1.00 213.50 509 VAL B N 1
ATOM 9517 C CA . VAL B 2 509 ? 84.357 130.670 93.758 1.00 213.50 509 VAL B CA 1
ATOM 9518 C C . VAL B 2 509 ? 84.318 132.009 94.484 1.00 213.50 509 VAL B C 1
ATOM 9519 O O . VAL B 2 509 ? 83.304 132.353 95.104 1.00 213.50 509 VAL B O 1
ATOM 9523 N N . VAL B 2 510 ? 85.418 132.761 94.411 1.00 212.64 510 VAL B N 1
ATOM 9524 C CA . VAL B 2 510 ? 85.557 134.039 95.098 1.00 212.64 510 VAL B CA 1
ATOM 9525 C C . VAL B 2 510 ? 85.964 135.104 94.083 1.00 212.64 510 VAL B C 1
ATOM 9526 O O . VAL B 2 510 ? 86.054 134.848 92.883 1.00 212.64 510 VAL B O 1
ATOM 9530 N N . CYS B 2 511 ? 86.198 136.320 94.580 1.00 213.08 511 CYS B N 1
ATOM 9531 C CA . CYS B 2 511 ? 86.601 137.427 93.714 1.00 213.08 511 CYS B CA 1
ATOM 9532 C C . CYS B 2 511 ? 87.474 138.354 94.558 1.00 213.08 511 CYS B C 1
ATOM 9533 O O . CYS B 2 511 ? 86.954 139.208 95.281 1.00 213.08 511 CYS B O 1
ATOM 9536 N N . MET B 2 512 ? 88.792 138.184 94.454 1.00 211.57 512 MET B N 1
ATOM 9537 C CA . MET B 2 512 ? 89.731 138.863 95.340 1.00 211.57 512 MET B CA 1
ATOM 9538 C C . MET B 2 512 ? 89.961 140.306 94.911 1.00 211.57 512 MET B C 1
ATOM 9539 O O . MET B 2 512 ? 89.982 140.617 93.717 1.00 211.57 512 MET B O 1
ATOM 9544 N N . LYS B 2 513 ? 90.151 141.185 95.901 1.00 212.54 513 LYS B N 1
ATOM 9545 C CA . LYS B 2 513 ? 90.390 142.601 95.625 1.00 212.54 513 LYS B CA 1
ATOM 9546 C C . LYS B 2 513 ? 91.741 142.813 94.952 1.00 212.54 513 LYS B C 1
ATOM 9547 O O . LYS B 2 513 ? 91.815 143.323 93.827 1.00 212.54 513 LYS B O 1
ATOM 9553 N N . ASN B 2 514 ? 92.825 142.428 95.624 1.00 210.58 514 ASN B N 1
ATOM 9554 C CA . ASN B 2 514 ? 94.180 142.594 95.098 1.00 210.58 514 ASN B CA 1
ATOM 9555 C C . ASN B 2 514 ? 94.914 141.256 95.097 1.00 210.58 514 ASN B C 1
ATOM 9556 O O . ASN B 2 514 ? 95.677 140.956 96.025 1.00 210.58 514 ASN B O 1
ATOM 9561 N N . PRO B 2 515 ? 94.704 140.416 94.066 1.00 208.70 515 PRO B N 1
ATOM 9562 C CA . PRO B 2 515 ? 95.676 139.349 93.801 1.00 208.70 515 PRO B CA 1
ATOM 9563 C C . PRO B 2 515 ? 96.739 139.836 92.831 1.00 208.70 515 PRO B C 1
ATOM 9564 O O . PRO B 2 515 ? 96.673 140.976 92.359 1.00 208.70 515 PRO B O 1
ATOM 9568 N N . PHE B 2 516 ? 97.716 138.994 92.521 1.00 204.38 516 PHE B N 1
ATOM 9569 C CA . PHE B 2 516 ? 98.727 139.317 91.529 1.00 204.38 516 PHE B CA 1
ATOM 9570 C C . PHE B 2 516 ? 98.470 138.529 90.252 1.00 204.38 516 PHE B C 1
ATOM 9571 O O . PHE B 2 516 ? 97.780 137.505 90.255 1.00 204.38 516 PHE B O 1
ATOM 9579 N N . LYS B 2 517 ? 99.039 139.018 89.150 1.00 200.81 517 LYS B N 1
ATOM 9580 C CA . LYS B 2 517 ? 98.872 138.355 87.863 1.00 200.81 517 LYS B CA 1
ATOM 9581 C C . LYS B 2 517 ? 99.776 137.140 87.702 1.00 200.81 517 LYS B C 1
ATOM 9582 O O . LYS B 2 517 ? 99.659 136.430 86.698 1.00 200.81 517 LYS B O 1
ATOM 9588 N N . ARG B 2 518 ? 100.666 136.885 88.659 1.00 199.18 518 ARG B N 1
ATOM 9589 C CA . ARG B 2 518 ? 101.511 135.701 88.667 1.00 199.18 518 ARG B CA 1
ATOM 9590 C C . ARG B 2 518 ? 100.842 134.509 89.343 1.00 199.18 518 ARG B C 1
ATOM 9591 O O . ARG B 2 518 ? 101.493 133.479 89.543 1.00 199.18 518 ARG B O 1
ATOM 9599 N N . ASP B 2 519 ? 99.565 134.628 89.696 1.00 200.47 519 ASP B N 1
ATOM 9600 C CA . ASP B 2 519 ? 98.820 133.562 90.351 1.00 200.47 519 ASP B CA 1
ATOM 9601 C C . ASP B 2 519 ? 98.057 132.770 89.295 1.00 200.47 519 ASP B C 1
ATOM 9602 O O . ASP B 2 519 ? 97.440 133.354 88.398 1.00 200.47 519 ASP B O 1
ATOM 9607 N N . LYS B 2 520 ? 98.102 131.443 89.410 1.00 200.10 520 LYS B N 1
ATOM 9608 C CA . LYS B 2 520 ? 97.455 130.559 88.449 1.00 200.10 520 LYS B CA 1
ATOM 9609 C C . LYS B 2 520 ? 95.959 130.404 88.691 1.00 200.10 520 LYS B C 1
ATOM 9610 O O . LYS B 2 520 ? 95.281 129.767 87.877 1.00 200.10 520 LYS B O 1
ATOM 9616 N N . ARG B 2 521 ? 95.429 130.971 89.775 1.00 201.89 521 ARG B N 1
ATOM 9617 C CA . ARG B 2 521 ? 94.053 130.692 90.167 1.00 201.89 521 ARG B CA 1
ATOM 9618 C C . ARG B 2 521 ? 93.045 131.543 89.406 1.00 201.89 521 ARG B C 1
ATOM 9619 O O . ARG B 2 521 ? 91.896 131.121 89.231 1.00 201.89 521 ARG B O 1
ATOM 9627 N N . THR B 2 522 ? 93.443 132.727 88.948 1.00 201.67 522 THR B N 1
ATOM 9628 C CA . THR B 2 522 ? 92.537 133.627 88.246 1.00 201.67 522 THR B CA 1
ATOM 9629 C C . THR B 2 522 ? 92.564 133.447 86.734 1.00 201.67 522 THR B C 1
ATOM 9630 O O . THR B 2 522 ? 91.867 134.182 86.027 1.00 201.67 522 THR B O 1
ATOM 9634 N N . TRP B 2 523 ? 93.340 132.496 86.220 1.00 199.82 523 TRP B N 1
ATOM 9635 C CA . TRP B 2 523 ? 93.454 132.291 84.782 1.00 199.82 523 TRP B CA 1
ATOM 9636 C C . TRP B 2 523 ? 92.391 131.309 84.306 1.00 199.82 523 TRP B C 1
ATOM 9637 O O . TRP B 2 523 ? 92.252 130.215 84.861 1.00 199.82 523 TRP B O 1
ATOM 9648 N N . TRP B 2 524 ? 91.654 131.702 83.271 1.00 199.00 524 TRP B N 1
ATOM 9649 C CA . TRP B 2 524 ? 90.576 130.899 82.718 1.00 199.00 524 TRP B CA 1
ATOM 9650 C C . TRP B 2 524 ? 90.831 130.685 81.232 1.00 199.00 524 TRP B C 1
ATOM 9651 O O . TRP B 2 524 ? 91.517 131.482 80.587 1.00 199.00 524 TRP B O 1
ATOM 9662 N N . ASN B 2 525 ? 90.288 129.594 80.693 1.00 193.85 525 ASN B N 1
ATOM 9663 C CA . ASN B 2 525 ? 90.411 129.330 79.266 1.00 193.85 525 ASN B CA 1
ATOM 9664 C C . ASN B 2 525 ? 89.167 128.614 78.755 1.00 193.85 525 ASN B C 1
ATOM 9665 O O . ASN B 2 525 ? 88.444 127.957 79.509 1.00 193.85 525 ASN B O 1
ATOM 9670 N N . ILE B 2 526 ? 88.927 128.761 77.456 1.00 185.97 526 ILE B N 1
ATOM 9671 C CA . ILE B 2 526 ? 87.798 128.128 76.787 1.00 185.97 526 ILE B CA 1
ATOM 9672 C C . ILE B 2 526 ? 88.207 126.722 76.375 1.00 185.97 526 ILE B C 1
ATOM 9673 O O . ILE B 2 526 ? 89.216 126.537 75.686 1.00 185.97 526 ILE B O 1
ATOM 9678 N N . GLU B 2 527 ? 87.422 125.728 76.791 1.00 179.33 527 GLU B N 1
ATOM 9679 C CA . GLU B 2 527 ? 87.736 124.331 76.519 1.00 179.33 527 GLU B CA 1
ATOM 9680 C C . GLU B 2 527 ? 86.851 123.702 75.453 1.00 179.33 527 GLU B C 1
ATOM 9681 O O . GLU B 2 527 ? 87.342 122.898 74.657 1.00 179.33 527 GLU B O 1
ATOM 9687 N N . THR B 2 528 ? 85.572 124.066 75.392 1.00 184.57 528 THR B N 1
ATOM 9688 C CA . THR B 2 528 ? 84.642 123.510 74.418 1.00 184.57 528 THR B CA 1
ATOM 9689 C C . THR B 2 528 ? 83.992 124.649 73.647 1.00 184.57 528 THR B C 1
ATOM 9690 O O . THR B 2 528 ? 83.483 125.596 74.251 1.00 184.57 528 THR B O 1
ATOM 9694 N N . HIS B 2 529 ? 84.020 124.562 72.320 1.00 183.53 529 HIS B N 1
ATOM 9695 C CA . HIS B 2 529 ? 83.395 125.547 71.448 1.00 183.53 529 HIS B CA 1
ATOM 9696 C C . HIS B 2 529 ? 82.162 124.932 70.801 1.00 183.53 529 HIS B C 1
ATOM 9697 O O . HIS B 2 529 ? 82.232 123.828 70.251 1.00 183.53 529 HIS B O 1
ATOM 9704 N N . GLU B 2 530 ? 81.039 125.644 70.869 1.00 188.24 530 GLU B N 1
ATOM 9705 C CA . GLU B 2 530 ? 79.809 125.226 70.210 1.00 188.24 530 GLU B CA 1
ATOM 9706 C C . GLU B 2 530 ? 79.223 126.397 69.436 1.00 188.24 530 GLU B C 1
ATOM 9707 O O . GLU B 2 530 ? 79.225 127.534 69.915 1.00 188.24 530 GLU B O 1
ATOM 9713 N N . ASN B 2 531 ? 78.729 126.114 68.235 1.00 186.95 531 ASN B N 1
ATOM 9714 C CA . ASN B 2 531 ? 78.110 127.140 67.404 1.00 186.95 531 ASN B CA 1
ATOM 9715 C C . ASN B 2 531 ? 76.651 127.316 67.813 1.00 186.95 531 ASN B C 1
ATOM 9716 O O . ASN B 2 531 ? 75.745 126.828 67.138 1.00 186.95 531 ASN B O 1
ATOM 9721 N N . ASP B 2 540 ? 93.331 122.337 58.850 1.00 153.57 540 ASP B N 1
ATOM 9722 C CA . ASP B 2 540 ? 93.137 123.778 58.744 1.00 153.57 540 ASP B CA 1
ATOM 9723 C C . ASP B 2 540 ? 93.623 124.523 59.986 1.00 153.57 540 ASP B C 1
ATOM 9724 O O . ASP B 2 540 ? 93.816 125.739 59.957 1.00 153.57 540 ASP B O 1
ATOM 9729 N N . PHE B 2 541 ? 93.818 123.781 61.074 1.00 149.83 541 PHE B N 1
ATOM 9730 C CA . PHE B 2 541 ? 94.230 124.373 62.344 1.00 149.83 541 PHE B CA 1
ATOM 9731 C C . PHE B 2 541 ? 94.934 123.306 63.164 1.00 149.83 541 PHE B C 1
ATOM 9732 O O . PHE B 2 541 ? 94.362 122.239 63.410 1.00 149.83 541 PHE B O 1
ATOM 9740 N N . GLN B 2 542 ? 96.166 123.586 63.579 1.00 145.02 542 GLN B N 1
ATOM 9741 C CA . GLN B 2 542 ? 96.933 122.685 64.428 1.00 145.02 542 GLN B CA 1
ATOM 9742 C C . GLN B 2 542 ? 97.411 123.447 65.653 1.00 145.02 542 GLN B C 1
ATOM 9743 O O . GLN B 2 542 ? 97.924 124.564 65.532 1.00 145.02 542 GLN B O 1
ATOM 9749 N N . TYR B 2 543 ? 97.229 122.844 66.825 1.00 137.67 543 TYR B N 1
ATOM 9750 C CA . TYR B 2 543 ? 97.668 123.457 68.066 1.00 137.67 543 TYR B CA 1
ATOM 9751 C C . TYR B 2 543 ? 99.195 123.460 68.150 1.00 137.67 543 TYR B C 1
ATOM 9752 O O . TYR B 2 543 ? 99.851 122.539 67.657 1.00 137.67 543 TYR B O 1
ATOM 9761 N N . PRO B 2 544 ? 99.785 124.489 68.758 1.00 131.85 544 PRO B N 1
ATOM 9762 C CA . PRO B 2 544 ? 101.247 124.563 68.826 1.00 131.85 544 PRO B CA 1
ATOM 9763 C C . PRO B 2 544 ? 101.820 123.581 69.836 1.00 131.85 544 PRO B C 1
ATOM 9764 O O . PRO B 2 544 ? 101.111 123.004 70.663 1.00 131.85 544 PRO B O 1
ATOM 9768 N N . LYS B 2 545 ? 103.134 123.396 69.747 1.00 115.16 545 LYS B N 1
ATOM 9769 C CA . LYS B 2 545 ? 103.839 122.556 70.704 1.00 115.16 545 LYS B CA 1
ATOM 9770 C C . LYS B 2 545 ? 103.909 123.247 72.059 1.00 115.16 545 LYS B C 1
ATOM 9771 O O . LYS B 2 545 ? 104.250 124.430 72.149 1.00 115.16 545 LYS B O 1
ATOM 9777 N N . THR B 2 546 ? 103.578 122.507 73.112 1.00 100.40 546 THR B N 1
ATOM 9778 C CA . THR B 2 546 ? 103.721 123.020 74.462 1.00 100.40 546 THR B CA 1
ATOM 9779 C C . THR B 2 546 ? 105.187 122.985 74.883 1.00 100.40 546 THR B C 1
ATOM 9780 O O . THR B 2 546 ? 106.033 122.357 74.240 1.00 100.40 546 THR B O 1
ATOM 9784 N N . ASN B 2 547 ? 105.487 123.677 75.978 1.00 86.97 547 ASN B N 1
ATOM 9785 C CA . ASN B 2 547 ? 106.836 123.646 76.519 1.00 86.97 547 ASN B CA 1
ATOM 9786 C C . ASN B 2 547 ? 107.095 122.291 77.163 1.00 86.97 547 ASN B C 1
ATOM 9787 O O . ASN B 2 547 ? 106.255 121.759 77.893 1.00 86.97 547 ASN B O 1
ATOM 9792 N N . PHE B 2 548 ? 108.272 121.732 76.879 1.00 77.46 548 PHE B N 1
ATOM 9793 C CA . PHE B 2 548 ? 108.602 120.403 77.379 1.00 77.46 548 PHE B CA 1
ATOM 9794 C C . PHE B 2 548 ? 108.901 120.411 78.873 1.00 77.46 548 PHE B C 1
ATOM 9795 O O . PHE B 2 548 ? 108.585 119.439 79.571 1.00 77.46 548 PHE B O 1
ATOM 9803 N N . LEU B 2 549 ? 109.487 121.496 79.383 1.00 78.47 549 LEU B N 1
ATOM 9804 C CA . LEU B 2 549 ? 109.736 121.589 80.817 1.00 78.47 549 LEU B CA 1
ATOM 9805 C C . LEU B 2 549 ? 108.442 121.769 81.599 1.00 78.47 549 LEU B C 1
ATOM 9806 O O . LEU B 2 549 ? 108.330 121.280 82.729 1.00 78.47 549 LEU B O 1
ATOM 9811 N N . LYS B 2 550 ? 107.455 122.456 81.019 1.00 81.87 550 LYS B N 1
ATOM 9812 C CA . LYS B 2 550 ? 106.174 122.620 81.697 1.00 81.87 550 LYS B CA 1
ATOM 9813 C C . LYS B 2 550 ? 105.392 121.314 81.728 1.00 81.87 550 LYS B C 1
ATOM 9814 O O . LYS B 2 550 ? 104.751 120.996 82.734 1.00 81.87 550 LYS B O 1
ATOM 9820 N N . ASP B 2 551 ? 105.437 120.541 80.639 1.00 82.17 551 ASP B N 1
ATOM 9821 C CA . ASP B 2 551 ? 104.811 119.223 80.647 1.00 82.17 551 ASP B CA 1
ATOM 9822 C C . ASP B 2 551 ? 105.541 118.270 81.585 1.00 82.17 551 ASP B C 1
ATOM 9823 O O . ASP B 2 551 ? 104.913 117.386 82.186 1.00 82.17 551 ASP B O 1
ATOM 9828 N N . PHE B 2 552 ? 106.858 118.451 81.719 1.00 72.22 552 PHE B N 1
ATOM 9829 C CA . PHE B 2 552 ? 107.647 117.721 82.707 1.00 72.22 552 PHE B CA 1
ATOM 9830 C C . PHE B 2 552 ? 107.174 118.018 84.128 1.00 72.22 552 PHE B C 1
ATOM 9831 O O . PHE B 2 552 ? 106.900 117.094 84.906 1.00 72.22 552 PHE B O 1
ATOM 9839 N N . ILE B 2 553 ? 107.050 119.306 84.475 1.00 76.06 553 ILE B N 1
ATOM 9840 C CA . ILE B 2 553 ? 106.688 119.687 85.841 1.00 76.06 553 ILE B CA 1
ATOM 9841 C C . ILE B 2 553 ? 105.240 119.316 86.150 1.00 76.06 553 ILE B C 1
ATOM 9842 O O . ILE B 2 553 ? 104.948 118.766 87.219 1.00 76.06 553 ILE B O 1
ATOM 9847 N N . HIS B 2 554 ? 104.315 119.582 85.220 1.00 81.19 554 HIS B N 1
ATOM 9848 C CA . HIS B 2 554 ? 102.910 119.255 85.466 1.00 81.19 554 HIS B CA 1
ATOM 9849 C C . HIS B 2 554 ? 102.666 117.751 85.496 1.00 81.19 554 HIS B C 1
ATOM 9850 O O . HIS B 2 554 ? 101.825 117.280 86.273 1.00 81.19 554 HIS B O 1
ATOM 9857 N N . LEU B 2 555 ? 103.395 116.979 84.688 1.00 75.33 555 LEU B N 1
ATOM 9858 C CA . LEU B 2 555 ? 103.213 115.533 84.735 1.00 75.33 555 LEU B CA 1
ATOM 9859 C C . LEU B 2 555 ? 103.865 114.928 85.976 1.00 75.33 555 LEU B C 1
ATOM 9860 O O . LEU B 2 555 ? 103.359 113.933 86.511 1.00 75.33 555 LEU B O 1
ATOM 9865 N N . ASN B 2 556 ? 104.959 115.520 86.468 1.00 73.39 556 ASN B N 1
ATOM 9866 C CA . ASN B 2 556 ? 105.541 115.044 87.722 1.00 73.39 556 ASN B CA 1
ATOM 9867 C C . ASN B 2 556 ? 104.666 115.403 88.916 1.00 73.39 556 ASN B C 1
ATOM 9868 O O . ASN B 2 556 ? 104.560 114.623 89.869 1.00 73.39 556 ASN B O 1
ATOM 9873 N N . LEU B 2 557 ? 104.048 116.587 88.893 1.00 77.91 557 LEU B N 1
ATOM 9874 C CA . LEU B 2 557 ? 103.114 116.953 89.954 1.00 77.91 557 LEU B CA 1
ATOM 9875 C C . LEU B 2 557 ? 101.848 116.112 89.899 1.00 77.91 557 LEU B C 1
ATOM 9876 O O . LEU B 2 557 ? 101.229 115.856 90.939 1.00 77.91 557 LEU B O 1
ATOM 9881 N N . ALA B 2 558 ? 101.450 115.667 88.705 1.00 76.11 558 ALA B N 1
ATOM 9882 C CA . ALA B 2 558 ? 100.340 114.727 88.619 1.00 76.11 558 ALA B CA 1
ATOM 9883 C C . ALA B 2 558 ? 100.735 113.348 89.139 1.00 76.11 558 ALA B C 1
ATOM 9884 O O . ALA B 2 558 ? 99.901 112.654 89.740 1.00 76.11 558 ALA B O 1
ATOM 9886 N N . MET B 2 559 ? 101.995 112.943 88.927 1.00 73.99 559 MET B N 1
ATOM 9887 C CA . MET B 2 559 ? 102.503 111.718 89.546 1.00 73.99 559 MET B CA 1
ATOM 9888 C C . MET B 2 559 ? 102.499 111.817 91.066 1.00 73.99 559 MET B C 1
ATOM 9889 O O . MET B 2 559 ? 102.138 110.855 91.758 1.00 73.99 559 MET B O 1
ATOM 9894 N N . MET B 2 560 ? 102.897 112.975 91.602 1.00 80.29 560 MET B N 1
ATOM 9895 C CA . MET B 2 560 ? 102.883 113.170 93.048 1.00 80.29 560 MET B CA 1
ATOM 9896 C C . MET B 2 560 ? 101.464 113.201 93.597 1.00 80.29 560 MET B C 1
ATOM 9897 O O . MET B 2 560 ? 101.225 112.714 94.707 1.00 80.29 560 MET B O 1
ATOM 9902 N N . ALA B 2 561 ? 100.516 113.754 92.834 1.00 79.85 561 ALA B N 1
ATOM 9903 C CA . ALA B 2 561 ? 99.124 113.773 93.273 1.00 79.85 561 ALA B CA 1
ATOM 9904 C C . ALA B 2 561 ? 98.524 112.372 93.274 1.00 79.85 561 ALA B C 1
ATOM 9905 O O . ALA B 2 561 ? 97.709 112.040 94.145 1.00 79.85 561 ALA B O 1
ATOM 9907 N N . THR B 2 562 ? 98.918 111.533 92.313 1.00 79.05 562 THR B N 1
ATOM 9908 C CA . THR B 2 562 ? 98.449 110.151 92.333 1.00 79.05 562 THR B CA 1
ATOM 9909 C C . THR B 2 562 ? 99.129 109.359 93.448 1.00 79.05 562 THR B C 1
ATOM 9910 O O . THR B 2 562 ? 98.528 108.433 94.008 1.00 79.05 562 THR B O 1
ATOM 9914 N N . ASN B 2 563 ? 100.355 109.739 93.823 1.00 80.63 563 ASN B N 1
ATOM 9915 C CA . ASN B 2 563 ? 100.930 109.220 95.064 1.00 80.63 563 ASN B CA 1
ATOM 9916 C C . ASN B 2 563 ? 100.164 109.688 96.295 1.00 80.63 563 ASN B C 1
ATOM 9917 O O . ASN B 2 563 ? 100.107 108.962 97.294 1.00 80.63 563 ASN B O 1
ATOM 9922 N N . ASN B 2 564 ? 99.576 110.887 96.255 1.00 84.37 564 ASN B N 1
ATOM 9923 C CA . ASN B 2 564 ? 98.740 111.312 97.374 1.00 84.37 564 ASN B CA 1
ATOM 9924 C C . ASN B 2 564 ? 97.420 110.553 97.406 1.00 84.37 564 ASN B C 1
ATOM 9925 O O . ASN B 2 564 ? 96.858 110.338 98.485 1.00 84.37 564 ASN B O 1
ATOM 9930 N N . ALA B 2 565 ? 96.915 110.133 96.245 1.00 84.11 565 ALA B N 1
ATOM 9931 C CA . ALA B 2 565 ? 95.687 109.348 96.195 1.00 84.11 565 ALA B CA 1
ATOM 9932 C C . ALA B 2 565 ? 95.889 107.882 96.561 1.00 84.11 565 ALA B C 1
ATOM 9933 O O . ALA B 2 565 ? 94.903 107.144 96.652 1.00 84.11 565 ALA B O 1
ATOM 9935 N N . LEU B 2 566 ? 97.129 107.443 96.771 1.00 84.75 566 LEU B N 1
ATOM 9936 C CA . LEU B 2 566 ? 97.429 106.038 97.020 1.00 84.75 566 LEU B CA 1
ATOM 9937 C C . LEU B 2 566 ? 97.352 105.679 98.505 1.00 84.75 566 LEU B C 1
ATOM 9938 O O . LEU B 2 566 ? 97.558 104.514 98.864 1.00 84.75 566 LEU B O 1
ATOM 9943 N N . VAL B 2 567 ? 97.030 106.638 99.365 1.00 85.90 567 VAL B N 1
ATOM 9944 C CA . VAL B 2 567 ? 96.933 106.376 100.807 1.00 85.90 567 VAL B CA 1
ATOM 9945 C C . VAL B 2 567 ? 95.682 105.547 101.086 1.00 85.90 567 VAL B C 1
ATOM 9946 O O . VAL B 2 567 ? 94.572 105.958 100.705 1.00 85.90 567 VAL B O 1
ATOM 9950 N N . PRO B 2 568 ? 95.801 104.393 101.738 1.00 84.03 568 PRO B N 1
ATOM 9951 C CA . PRO B 2 568 ? 94.640 103.525 101.947 1.00 84.03 568 PRO B CA 1
ATOM 9952 C C . PRO B 2 568 ? 93.786 103.966 103.124 1.00 84.03 568 PRO B C 1
ATOM 9953 O O . PRO B 2 568 ? 94.260 104.570 104.088 1.00 84.03 568 PRO B O 1
ATOM 9957 N N . ASP B 2 569 ? 92.500 103.654 103.029 1.00 83.56 569 ASP B N 1
ATOM 9958 C CA . ASP B 2 569 ? 91.659 103.867 104.194 1.00 83.56 569 ASP B CA 1
ATOM 9959 C C . ASP B 2 569 ? 91.873 102.753 105.221 1.00 83.56 569 ASP B C 1
ATOM 9960 O O . ASP B 2 569 ? 92.090 101.594 104.858 1.00 83.56 569 ASP B O 1
ATOM 9965 N N . PRO B 2 570 ? 91.849 103.087 106.516 1.00 83.83 570 PRO B N 1
ATOM 9966 C CA . PRO B 2 570 ? 92.103 102.069 107.545 1.00 83.83 570 PRO B CA 1
ATOM 9967 C C . PRO B 2 570 ? 90.965 101.083 107.740 1.00 83.83 570 PRO B C 1
ATOM 9968 O O . PRO B 2 570 ? 91.167 100.061 108.408 1.00 83.83 570 PRO B O 1
ATOM 9972 N N . ASP B 2 571 ? 89.783 101.350 107.186 1.00 81.84 571 ASP B N 1
ATOM 9973 C CA . ASP B 2 571 ? 88.652 100.453 107.367 1.00 81.84 571 ASP B CA 1
ATOM 9974 C C . ASP B 2 571 ? 88.731 99.229 106.469 1.00 81.84 571 ASP B C 1
ATOM 9975 O O . ASP B 2 571 ? 88.092 98.215 106.767 1.00 81.84 571 ASP B O 1
ATOM 9980 N N . LYS B 2 572 ? 89.501 99.298 105.389 1.00 75.92 572 LYS B N 1
ATOM 9981 C CA . LYS B 2 572 ? 89.598 98.223 104.412 1.00 75.92 572 LYS B CA 1
ATOM 9982 C C . LYS B 2 572 ? 90.844 97.394 104.688 1.00 75.92 572 LYS B C 1
ATOM 9983 O O . LYS B 2 572 ? 91.926 97.947 104.909 1.00 75.92 572 LYS B O 1
ATOM 9989 N N . PHE B 2 573 ? 90.688 96.074 104.678 1.00 71.48 573 PHE B N 1
ATOM 9990 C CA . PHE B 2 573 ? 91.810 95.155 104.838 1.00 71.48 573 PHE B CA 1
ATOM 9991 C C . PHE B 2 573 ? 92.393 94.855 103.466 1.00 71.48 573 PHE B C 1
ATOM 9992 O O . PHE B 2 573 ? 91.827 94.068 102.701 1.00 71.48 573 PHE B O 1
ATOM 10000 N N . ASP B 2 574 ? 93.522 95.483 103.153 1.00 67.67 574 ASP B N 1
ATOM 10001 C CA . ASP B 2 574 ? 94.260 95.162 101.939 1.00 67.67 574 ASP B CA 1
ATOM 10002 C C . ASP B 2 574 ? 94.997 93.854 102.190 1.00 67.67 574 ASP B C 1
ATOM 10003 O O . ASP B 2 574 ? 95.938 93.807 102.988 1.00 67.67 574 ASP B O 1
ATOM 10008 N N . TYR B 2 575 ? 94.554 92.786 101.524 1.00 67.26 575 TYR B N 1
ATOM 10009 C CA . TYR B 2 575 ? 95.134 91.466 101.746 1.00 67.26 575 TYR B CA 1
ATOM 10010 C C . TYR B 2 575 ? 96.548 91.372 101.193 1.00 67.26 575 TYR B C 1
ATOM 10011 O O . TYR B 2 575 ? 97.360 90.586 101.693 1.00 67.26 575 TYR B O 1
ATOM 10020 N N . LEU B 2 576 ? 96.861 92.170 100.180 1.00 60.67 576 LEU B N 1
ATOM 10021 C CA . LEU B 2 576 ? 98.161 92.120 99.536 1.00 60.67 576 LEU B CA 1
ATOM 10022 C C . LEU B 2 576 ? 99.203 92.975 100.239 1.00 60.67 576 LEU B C 1
ATOM 10023 O O . LEU B 2 576 ? 100.395 92.661 100.161 1.00 60.67 576 LEU B O 1
ATOM 10028 N N . ALA B 2 577 ? 98.781 94.019 100.947 1.00 56.15 577 ALA B N 1
ATOM 10029 C CA . ALA B 2 577 ? 99.703 94.970 101.549 1.00 56.15 577 ALA B CA 1
ATOM 10030 C C . ALA B 2 577 ? 100.360 94.396 102.797 1.00 56.15 577 ALA B C 1
ATOM 10031 O O . ALA B 2 577 ? 99.805 93.534 103.482 1.00 56.15 577 ALA B O 1
ATOM 10033 N N . SER B 2 578 ? 101.559 94.893 103.086 1.00 51.17 578 SER B N 1
ATOM 10034 C CA . SER B 2 578 ? 102.344 94.481 104.238 1.00 51.17 578 SER B CA 1
ATOM 10035 C C . SER B 2 578 ? 102.992 95.704 104.876 1.00 51.17 578 SER B C 1
ATOM 10036 O O . SER B 2 578 ? 102.936 96.816 104.345 1.00 51.17 578 SER B O 1
ATOM 10039 N N . SER B 2 579 ? 103.612 95.488 106.030 1.00 47.03 579 SER B N 1
ATOM 10040 C CA . SER B 2 579 ? 104.392 96.504 106.717 1.00 47.03 579 SER B CA 1
ATOM 10041 C C . SER B 2 579 ? 105.871 96.175 106.586 1.00 47.03 579 SER B C 1
ATOM 10042 O O . SER B 2 579 ? 106.251 95.031 106.327 1.00 47.03 579 SER B O 1
ATOM 10045 N N . ALA B 2 580 ? 106.708 97.200 106.767 1.00 43.64 580 ALA B N 1
ATOM 10046 C CA . ALA B 2 580 ? 108.124 97.076 106.442 1.00 43.64 580 ALA B CA 1
ATOM 10047 C C . ALA B 2 580 ? 108.893 96.210 107.428 1.00 43.64 580 ALA B C 1
ATOM 10048 O O . ALA B 2 580 ? 109.933 95.656 107.062 1.00 43.64 580 ALA B O 1
ATOM 10050 N N . TRP B 2 581 ? 108.407 96.059 108.658 1.00 43.66 581 TRP B N 1
ATOM 10051 C CA . TRP B 2 581 ? 109.093 95.205 109.618 1.00 43.66 581 TRP B CA 1
ATOM 10052 C C . TRP B 2 581 ? 108.877 93.725 109.341 1.00 43.66 581 TRP B C 1
ATOM 10053 O O . TRP B 2 581 ? 109.561 92.891 109.942 1.00 43.66 581 TRP B O 1
ATOM 10064 N N . GLN B 2 582 ? 107.941 93.387 108.462 1.00 46.23 582 GLN B N 1
ATOM 10065 C CA . GLN B 2 582 ? 107.640 92.012 108.106 1.00 46.23 582 GLN B CA 1
ATOM 10066 C C . GLN B 2 582 ? 108.544 91.474 107.010 1.00 46.23 582 GLN B C 1
ATOM 10067 O O . GLN B 2 582 ? 108.557 90.261 106.781 1.00 46.23 582 GLN B O 1
ATOM 10073 N N . TRP B 2 583 ? 109.291 92.339 106.330 1.00 44.14 583 TRP B N 1
ATOM 10074 C CA . TRP B 2 583 ? 110.077 91.931 105.172 1.00 44.14 583 TRP B CA 1
ATOM 10075 C C . TRP B 2 583 ? 111.407 91.322 105.634 1.00 44.14 583 TRP B C 1
ATOM 10076 O O . TRP B 2 583 ? 111.817 90.306 105.060 1.00 44.14 583 TRP B O 1
ATOM 10087 N N . PRO B 2 584 ? 112.123 91.863 106.631 1.00 42.74 584 PRO B N 1
ATOM 10088 C CA . PRO B 2 584 ? 113.029 90.999 107.388 1.00 42.74 584 PRO B CA 1
ATOM 10089 C C . PRO B 2 584 ? 112.238 90.200 108.411 1.00 42.74 584 PRO B C 1
ATOM 10090 O O . PRO B 2 584 ? 111.101 90.536 108.749 1.00 42.74 584 PRO B O 1
ATOM 10094 N N . THR B 2 585 ? 112.852 89.090 108.847 1.00 46.98 585 THR B N 1
ATOM 10095 C CA . THR B 2 585 ? 112.337 88.031 109.729 1.00 46.98 585 THR B CA 1
ATOM 10096 C C . THR B 2 585 ? 111.225 87.191 109.094 1.00 46.98 585 THR B C 1
ATOM 10097 O O . THR B 2 585 ? 110.820 86.183 109.683 1.00 46.98 585 THR B O 1
ATOM 10101 N N . LEU B 2 586 ? 110.778 87.565 107.886 1.00 47.33 586 LEU B N 1
ATOM 10102 C CA . LEU B 2 586 ? 109.811 86.831 107.056 1.00 47.33 586 LEU B CA 1
ATOM 10103 C C . LEU B 2 586 ? 108.521 86.509 107.809 1.00 47.33 586 LEU B C 1
ATOM 10104 O O . LEU B 2 586 ? 108.144 85.346 107.970 1.00 47.33 586 LEU B O 1
ATOM 10109 N N . ASN B 2 587 ? 107.857 87.555 108.295 1.00 51.67 587 ASN B N 1
ATOM 10110 C CA . ASN B 2 587 ? 106.570 87.326 108.937 1.00 51.67 587 ASN B CA 1
ATOM 10111 C C . ASN B 2 587 ? 105.518 86.946 107.906 1.00 51.67 587 ASN B C 1
ATOM 10112 O O . ASN B 2 587 ? 104.777 85.976 108.095 1.00 51.67 587 ASN B O 1
ATOM 10117 N N . VAL B 2 588 ? 105.457 87.680 106.798 1.00 52.67 588 VAL B N 1
ATOM 10118 C CA . VAL B 2 588 ? 104.477 87.431 105.755 1.00 52.67 588 VAL B CA 1
ATOM 10119 C C . VAL B 2 588 ? 105.224 87.318 104.431 1.00 52.67 588 VAL B C 1
ATOM 10120 O O . VAL B 2 588 ? 106.339 87.820 104.269 1.00 52.67 588 VAL B O 1
ATOM 10124 N N . GLY B 2 589 ? 104.624 86.577 103.503 1.00 54.30 589 GLY B N 1
ATOM 10125 C CA . GLY B 2 589 ? 105.024 86.592 102.119 1.00 54.30 589 GLY B CA 1
ATOM 10126 C C . GLY B 2 589 ? 104.071 87.412 101.273 1.00 54.30 589 GLY B C 1
ATOM 10127 O O . GLY B 2 589 ? 103.412 88.340 101.744 1.00 54.30 589 GLY B O 1
ATOM 10128 N N . LEU B 2 590 ? 104.006 87.053 99.997 1.00 54.18 590 LEU B N 1
ATOM 10129 C CA . LEU B 2 590 ? 103.121 87.723 99.058 1.00 54.18 590 LEU B CA 1
ATOM 10130 C C . LEU B 2 590 ? 102.650 86.705 98.031 1.00 54.18 590 LEU B C 1
ATOM 10131 O O . LEU B 2 590 ? 103.446 85.906 97.532 1.00 54.18 590 LEU B O 1
ATOM 10136 N N . ARG B 2 591 ? 101.351 86.713 97.761 1.00 60.67 591 ARG B N 1
ATOM 10137 C CA . ARG B 2 591 ? 100.707 85.800 96.827 1.00 60.67 591 ARG B CA 1
ATOM 10138 C C . ARG B 2 591 ? 100.514 86.521 95.497 1.00 60.67 591 ARG B C 1
ATOM 10139 O O . ARG B 2 591 ? 99.840 87.554 95.446 1.00 60.67 591 ARG B O 1
ATOM 10147 N N . LEU B 2 592 ? 101.105 85.987 94.425 1.00 57.40 592 LEU B N 1
ATOM 10148 C CA . LEU B 2 592 ? 101.234 86.762 93.194 1.00 57.40 592 LEU B CA 1
ATOM 10149 C C . LEU B 2 592 ? 100.253 86.383 92.093 1.00 57.40 592 LEU B C 1
ATOM 10150 O O . LEU B 2 592 ? 100.183 87.102 91.092 1.00 57.40 592 LEU B O 1
ATOM 10155 N N . CYS B 2 593 ? 99.504 85.295 92.224 1.00 62.02 593 CYS B N 1
ATOM 10156 C CA . CYS B 2 593 ? 98.632 84.860 91.136 1.00 62.02 593 CYS B CA 1
ATOM 10157 C C . CYS B 2 593 ? 97.418 84.152 91.728 1.00 62.02 593 CYS B C 1
ATOM 10158 O O . CYS B 2 593 ? 97.087 84.319 92.907 1.00 62.02 593 CYS B O 1
ATOM 10161 N N . GLY B 2 594 ? 96.720 83.387 90.894 1.00 65.23 594 GLY B N 1
ATOM 10162 C CA . GLY B 2 594 ? 95.556 82.640 91.334 1.00 65.23 594 GLY B CA 1
ATOM 10163 C C . GLY B 2 594 ? 95.957 81.292 91.894 1.00 65.23 594 GLY B C 1
ATOM 10164 O O . GLY B 2 594 ? 96.720 80.549 91.272 1.00 65.23 594 GLY B O 1
ATOM 10165 N N . TRP B 2 595 ? 95.440 80.983 93.076 1.00 65.02 595 TRP B N 1
ATOM 10166 C CA . TRP B 2 595 ? 95.850 79.800 93.832 1.00 65.02 595 TRP B CA 1
ATOM 10167 C C . TRP B 2 595 ? 94.873 78.645 93.628 1.00 65.02 595 TRP B C 1
ATOM 10168 O O . TRP B 2 595 ? 94.295 78.098 94.567 1.00 65.02 595 TRP B O 1
ATOM 10179 N N . GLY B 2 596 ? 94.704 78.273 92.362 1.00 71.83 596 GLY B N 1
ATOM 10180 C CA . GLY B 2 596 ? 93.981 77.077 92.000 1.00 71.83 596 GLY B CA 1
ATOM 10181 C C . GLY B 2 596 ? 94.946 75.985 91.585 1.00 71.83 596 GLY B C 1
ATOM 10182 O O . GLY B 2 596 ? 96.094 76.249 91.245 1.00 71.83 596 GLY B O 1
ATOM 10183 N N . ASP B 2 597 ? 94.460 74.742 91.593 1.00 75.74 597 ASP B N 1
ATOM 10184 C CA . ASP B 2 597 ? 95.319 73.589 91.343 1.00 75.74 597 ASP B CA 1
ATOM 10185 C C . ASP B 2 597 ? 95.782 73.460 89.893 1.00 75.74 597 ASP B C 1
ATOM 10186 O O . ASP B 2 597 ? 96.626 72.604 89.610 1.00 75.74 597 ASP B O 1
ATOM 10191 N N . ASP B 2 598 ? 95.260 74.276 88.976 1.00 75.40 598 ASP B N 1
ATOM 10192 C CA . ASP B 2 598 ? 95.651 74.172 87.575 1.00 75.40 598 ASP B CA 1
ATOM 10193 C C . ASP B 2 598 ? 96.986 74.861 87.313 1.00 75.40 598 ASP B C 1
ATOM 10194 O O . ASP B 2 598 ? 97.957 74.219 86.898 1.00 75.40 598 ASP B O 1
ATOM 10199 N N . ASN B 2 599 ? 97.054 76.170 87.554 1.00 70.60 599 ASN B N 1
ATOM 10200 C CA . ASN B 2 599 ? 98.245 76.926 87.202 1.00 70.60 599 ASN B CA 1
ATOM 10201 C C . ASN B 2 599 ? 99.375 76.706 88.208 1.00 70.60 599 ASN B C 1
ATOM 10202 O O . ASN B 2 599 ? 99.129 76.376 89.371 1.00 70.60 599 ASN B O 1
ATOM 10207 N N . PRO B 2 600 ? 100.628 76.840 87.773 1.00 64.81 600 PRO B N 1
ATOM 10208 C CA . PRO B 2 600 ? 101.730 76.901 88.739 1.00 64.81 600 PRO B CA 1
ATOM 10209 C C . PRO B 2 600 ? 101.716 78.229 89.479 1.00 64.81 600 PRO B C 1
ATOM 10210 O O . PRO B 2 600 ? 101.661 79.301 88.874 1.00 64.81 600 PRO B O 1
ATOM 10214 N N . LYS B 2 601 ? 101.773 78.140 90.800 1.00 63.15 601 LYS B N 1
ATOM 10215 C CA . LYS B 2 601 ? 101.458 79.234 91.705 1.00 63.15 601 LYS B CA 1
ATOM 10216 C C . LYS B 2 601 ? 102.735 79.739 92.368 1.00 63.15 601 LYS B C 1
ATOM 10217 O O . LYS B 2 601 ? 103.516 78.952 92.905 1.00 63.15 601 LYS B O 1
ATOM 10223 N N . TYR B 2 602 ? 102.985 81.041 92.280 1.00 57.55 602 TYR B N 1
ATOM 10224 C CA . TYR B 2 602 ? 104.270 81.554 92.732 1.00 57.55 602 TYR B CA 1
ATOM 10225 C C . TYR B 2 602 ? 104.064 82.380 93.995 1.00 57.55 602 TYR B C 1
ATOM 10226 O O . TYR B 2 602 ? 102.963 82.854 94.281 1.00 57.55 602 TYR B O 1
ATOM 10235 N N . PHE B 2 603 ? 105.143 82.547 94.754 1.00 52.52 603 PHE B N 1
ATOM 10236 C CA . PHE B 2 603 ? 105.073 83.174 96.064 1.00 52.52 603 PHE B CA 1
ATOM 10237 C C . PHE B 2 603 ? 106.316 84.031 96.262 1.00 52.52 603 PHE B C 1
ATOM 10238 O O . PHE B 2 603 ? 107.386 83.713 95.742 1.00 52.52 603 PHE B O 1
ATOM 10246 N N . LEU B 2 604 ? 106.172 85.132 96.997 1.00 49.24 604 LEU B N 1
ATOM 10247 C CA . LEU B 2 604 ? 107.268 86.078 97.217 1.00 49.24 604 LEU B CA 1
ATOM 10248 C C . LEU B 2 604 ? 107.710 86.039 98.674 1.00 49.24 604 LEU B C 1
ATOM 10249 O O . LEU B 2 604 ? 107.034 86.593 99.543 1.00 49.24 604 LEU B O 1
ATOM 10254 N N . LEU B 2 605 ? 108.855 85.412 98.931 1.00 47.13 605 LEU B N 1
ATOM 10255 C CA . LEU B 2 605 ? 109.608 85.678 100.149 1.00 47.13 605 LEU B CA 1
ATOM 10256 C C . LEU B 2 605 ? 111.055 85.302 99.881 1.00 47.13 605 LEU B C 1
ATOM 10257 O O . LEU B 2 605 ? 111.340 84.461 99.025 1.00 47.13 605 LEU B O 1
ATOM 10262 N N . GLY B 2 606 ? 111.963 85.945 100.609 1.00 46.49 606 GLY B N 1
ATOM 10263 C CA . GLY B 2 606 ? 113.363 85.609 100.491 1.00 46.49 606 GLY B CA 1
ATOM 10264 C C . GLY B 2 606 ? 113.670 84.248 101.078 1.00 46.49 606 GLY B C 1
ATOM 10265 O O . GLY B 2 606 ? 112.880 83.668 101.824 1.00 46.49 606 GLY B O 1
ATOM 10266 N N . THR B 2 607 ? 114.828 83.719 100.713 1.00 45.77 607 THR B N 1
ATOM 10267 C CA . THR B 2 607 ? 115.296 82.494 101.341 1.00 45.77 607 THR B CA 1
ATOM 10268 C C . THR B 2 607 ? 115.657 82.811 102.782 1.00 45.77 607 THR B C 1
ATOM 10269 O O . THR B 2 607 ? 116.474 83.709 103.019 1.00 45.77 607 THR B O 1
ATOM 10273 N N . PRO B 2 608 ? 115.085 82.113 103.768 1.00 44.55 608 PRO B N 1
ATOM 10274 C CA . PRO B 2 608 ? 115.375 82.428 105.174 1.00 44.55 608 PRO B CA 1
ATOM 10275 C C . PRO B 2 608 ? 116.801 82.127 105.622 1.00 44.55 608 PRO B C 1
ATOM 10276 O O . PRO B 2 608 ? 117.131 82.395 106.777 1.00 44.55 608 PRO B O 1
ATOM 10280 N N . ALA B 2 609 ? 117.662 81.568 104.777 1.00 43.04 609 ALA B N 1
ATOM 10281 C CA . ALA B 2 609 ? 119.082 81.571 105.094 1.00 43.04 609 ALA B CA 1
ATOM 10282 C C . ALA B 2 609 ? 119.713 82.926 104.811 1.00 43.04 609 ALA B C 1
ATOM 10283 O O . ALA B 2 609 ? 120.624 83.350 105.528 1.00 43.04 609 ALA B O 1
ATOM 10285 N N . SER B 2 610 ? 119.246 83.615 103.770 1.00 42.63 610 SER B N 1
ATOM 10286 C CA . SER B 2 610 ? 119.937 84.814 103.309 1.00 42.63 610 SER B CA 1
ATOM 10287 C C . SER B 2 610 ? 119.509 86.055 104.077 1.00 42.63 610 SER B C 1
ATOM 10288 O O . SER B 2 610 ? 120.351 86.888 104.423 1.00 42.63 610 SER B O 1
ATOM 10291 N N . THR B 2 611 ? 118.214 86.207 104.341 1.00 42.26 611 THR B N 1
ATOM 10292 C CA . THR B 2 611 ? 117.701 87.439 104.920 1.00 42.26 611 THR B CA 1
ATOM 10293 C C . THR B 2 611 ? 117.374 87.354 106.409 1.00 42.26 611 THR B C 1
ATOM 10294 O O . THR B 2 611 ? 117.163 88.400 107.032 1.00 42.26 611 THR B O 1
ATOM 10298 N N . TRP B 2 612 ? 117.354 86.159 107.007 1.00 42.27 612 TRP B N 1
ATOM 10299 C CA . TRP B 2 612 ? 117.440 86.086 108.465 1.00 42.27 612 TRP B CA 1
ATOM 10300 C C . TRP B 2 612 ? 118.861 86.362 108.931 1.00 42.27 612 TRP B C 1
ATOM 10301 O O . TRP B 2 612 ? 119.081 87.167 109.842 1.00 42.27 612 TRP B O 1
ATOM 10312 N N . ALA B 2 613 ? 119.840 85.682 108.324 1.00 38.99 613 ALA B N 1
ATOM 10313 C CA . ALA B 2 613 ? 121.237 85.944 108.649 1.00 38.99 613 ALA B CA 1
ATOM 10314 C C . ALA B 2 613 ? 121.661 87.322 108.172 1.00 38.99 613 ALA B C 1
ATOM 10315 O O . ALA B 2 613 ? 122.509 87.963 108.801 1.00 38.99 613 ALA B O 1
ATOM 10317 N N . SER B 2 614 ? 121.072 87.795 107.077 1.00 37.15 614 SER B N 1
ATOM 10318 C CA . SER B 2 614 ? 121.331 89.154 106.628 1.00 37.15 614 SER B CA 1
ATOM 10319 C C . SER B 2 614 ? 120.662 90.177 107.535 1.00 37.15 614 SER B C 1
ATOM 10320 O O . SER B 2 614 ? 121.210 91.261 107.757 1.00 37.15 614 SER B O 1
ATOM 10323 N N . SER B 2 615 ? 119.480 89.855 108.068 1.00 38.92 615 SER B N 1
ATOM 10324 C CA . SER B 2 615 ? 118.805 90.789 108.964 1.00 38.92 615 SER B CA 1
ATOM 10325 C C . SER B 2 615 ? 119.514 90.874 110.311 1.00 38.92 615 SER B C 1
ATOM 10326 O O . SER B 2 615 ? 119.654 91.965 110.880 1.00 38.92 615 SER B O 1
ATOM 10329 N N . VAL B 2 616 ? 120.000 89.739 110.825 1.00 37.00 616 VAL B N 1
ATOM 10330 C CA . VAL B 2 616 ? 120.797 89.760 112.050 1.00 37.00 616 VAL B CA 1
ATOM 10331 C C . VAL B 2 616 ? 122.211 90.250 111.777 1.00 37.00 616 VAL B C 1
ATOM 10332 O O . VAL B 2 616 ? 122.941 90.581 112.718 1.00 37.00 616 VAL B O 1
ATOM 10336 N N . ALA B 2 617 ? 122.619 90.325 110.508 1.00 36.33 617 ALA B N 1
ATOM 10337 C CA . ALA B 2 617 ? 123.871 90.991 110.176 1.00 36.33 617 ALA B CA 1
ATOM 10338 C C . ALA B 2 617 ? 123.705 92.498 110.103 1.00 36.33 617 ALA B C 1
ATOM 10339 O O . ALA B 2 617 ? 124.653 93.235 110.389 1.00 36.33 617 ALA B O 1
ATOM 10341 N N . VAL B 2 618 ? 122.525 92.971 109.703 1.00 35.48 618 VAL B N 1
ATOM 10342 C CA . VAL B 2 618 ? 122.237 94.397 109.774 1.00 35.48 618 VAL B CA 1
ATOM 10343 C C . VAL B 2 618 ? 122.113 94.838 111.224 1.00 35.48 618 VAL B C 1
ATOM 10344 O O . VAL B 2 618 ? 122.674 95.864 111.622 1.00 35.48 618 VAL B O 1
ATOM 10348 N N . LEU B 2 619 ? 121.397 94.063 112.042 1.00 37.40 619 LEU B N 1
ATOM 10349 C CA . LEU B 2 619 ? 121.329 94.377 113.465 1.00 37.40 619 LEU B CA 1
ATOM 10350 C C . LEU B 2 619 ? 122.655 94.132 114.173 1.00 37.40 619 LEU B C 1
ATOM 10351 O O . LEU B 2 619 ? 122.911 94.746 115.214 1.00 37.40 619 LEU B O 1
ATOM 10356 N N . ALA B 2 620 ? 123.499 93.255 113.635 1.00 35.45 620 ALA B N 1
ATOM 10357 C CA . ALA B 2 620 ? 124.812 92.979 114.197 1.00 35.45 620 ALA B CA 1
ATOM 10358 C C . ALA B 2 620 ? 125.892 93.912 113.674 1.00 35.45 620 ALA B C 1
ATOM 10359 O O . ALA B 2 620 ? 127.022 93.858 114.167 1.00 35.45 620 ALA B O 1
ATOM 10361 N N . PHE B 2 621 ? 125.582 94.748 112.685 1.00 34.65 621 PHE B N 1
ATOM 10362 C CA . PHE B 2 621 ? 126.514 95.751 112.190 1.00 34.65 621 PHE B CA 1
ATOM 10363 C C . PHE B 2 621 ? 126.126 97.167 112.577 1.00 34.65 621 PHE B C 1
ATOM 10364 O O . PHE B 2 621 ? 127.004 98.006 112.796 1.00 34.65 621 PHE B O 1
ATOM 10372 N N . MET B 2 622 ? 124.826 97.443 112.669 1.00 39.32 622 MET B N 1
ATOM 10373 C CA . MET B 2 622 ? 124.342 98.703 113.207 1.00 39.32 622 MET B CA 1
ATOM 10374 C C . MET B 2 622 ? 124.673 98.836 114.689 1.00 39.32 622 MET B C 1
ATOM 10375 O O . MET B 2 622 ? 124.776 99.957 115.195 1.00 39.32 622 MET B O 1
ATOM 10380 N N . ALA B 2 623 ? 124.872 97.715 115.381 1.00 35.65 623 ALA B N 1
ATOM 10381 C CA . ALA B 2 623 ? 125.482 97.678 116.706 1.00 35.65 623 ALA B CA 1
ATOM 10382 C C . ALA B 2 623 ? 126.937 97.238 116.636 1.00 35.65 623 ALA B C 1
ATOM 10383 O O . ALA B 2 623 ? 127.417 96.511 117.504 1.00 35.65 623 ALA B O 1
ATOM 10385 N N . THR B 2 624 ? 127.637 97.624 115.582 1.00 35.33 624 THR B N 1
ATOM 10386 C CA . THR B 2 624 ? 129.084 97.509 115.422 1.00 35.33 624 THR B CA 1
ATOM 10387 C C . THR B 2 624 ? 129.699 98.838 115.016 1.00 35.33 624 THR B C 1
ATOM 10388 O O . THR B 2 624 ? 130.815 99.151 115.437 1.00 35.33 624 THR B O 1
ATOM 10392 N N . VAL B 2 625 ? 128.978 99.647 114.233 1.00 35.87 625 VAL B N 1
ATOM 10393 C CA . VAL B 2 625 ? 129.376 101.037 114.020 1.00 35.87 625 VAL B CA 1
ATOM 10394 C C . VAL B 2 625 ? 129.343 101.803 115.339 1.00 35.87 625 VAL B C 1
ATOM 10395 O O . VAL B 2 625 ? 130.210 102.644 115.613 1.00 35.87 625 VAL B O 1
ATOM 10399 N N . VAL B 2 626 ? 128.367 101.489 116.193 1.00 36.56 626 VAL B N 1
ATOM 10400 C CA . VAL B 2 626 ? 128.274 102.118 117.506 1.00 36.56 626 VAL B CA 1
ATOM 10401 C C . VAL B 2 626 ? 129.412 101.652 118.410 1.00 36.56 626 VAL B C 1
ATOM 10402 O O . VAL B 2 626 ? 129.984 102.447 119.163 1.00 36.56 626 VAL B O 1
ATOM 10406 N N . ILE B 2 627 ? 129.785 100.372 118.324 1.00 36.57 627 ILE B N 1
ATOM 10407 C CA . ILE B 2 627 ? 130.846 99.850 119.183 1.00 36.57 627 ILE B CA 1
ATOM 10408 C C . ILE B 2 627 ? 132.206 100.377 118.741 1.00 36.57 627 ILE B C 1
ATOM 10409 O O . ILE B 2 627 ? 133.017 100.796 119.571 1.00 36.57 627 ILE B O 1
ATOM 10414 N N . LEU B 2 628 ? 132.474 100.385 117.433 1.00 38.88 628 LEU B N 1
ATOM 10415 C CA . LEU B 2 628 ? 133.705 100.982 116.922 1.00 38.88 628 LEU B CA 1
ATOM 10416 C C . LEU B 2 628 ? 133.735 102.494 117.089 1.00 38.88 628 LEU B C 1
ATOM 10417 O O . LEU B 2 628 ? 134.820 103.084 117.086 1.00 38.88 628 LEU B O 1
ATOM 10422 N N . LEU B 2 629 ? 132.576 103.131 117.230 1.00 37.48 629 LEU B N 1
ATOM 10423 C CA . LEU B 2 629 ? 132.532 104.566 117.466 1.00 37.48 629 LEU B CA 1
ATOM 10424 C C . LEU B 2 629 ? 132.809 104.883 118.934 1.00 37.48 629 LEU B C 1
ATOM 10425 O O . LEU B 2 629 ? 133.505 105.859 119.244 1.00 37.48 629 LEU B O 1
ATOM 10430 N N . ILE B 2 630 ? 132.291 104.047 119.841 1.00 37.21 630 ILE B N 1
ATOM 10431 C CA . ILE B 2 630 ? 132.597 104.164 121.266 1.00 37.21 630 ILE B CA 1
ATOM 10432 C C . ILE B 2 630 ? 134.065 103.861 121.523 1.00 37.21 630 ILE B C 1
ATOM 10433 O O . ILE B 2 630 ? 134.752 104.600 122.239 1.00 37.21 630 ILE B O 1
ATOM 10438 N N . ARG B 2 631 ? 134.578 102.787 120.920 1.00 41.56 631 ARG B N 1
ATOM 10439 C CA . ARG B 2 631 ? 135.988 102.453 121.070 1.00 41.56 631 ARG B CA 1
ATOM 10440 C C . ARG B 2 631 ? 136.880 103.451 120.346 1.00 41.56 631 ARG B C 1
ATOM 10441 O O . ARG B 2 631 ? 138.034 103.640 120.739 1.00 41.56 631 ARG B O 1
ATOM 10449 N N . TRP B 2 632 ? 136.363 104.113 119.309 1.00 41.68 632 TRP B N 1
ATOM 10450 C CA . TRP B 2 632 ? 137.088 105.234 118.722 1.00 41.68 632 TRP B CA 1
ATOM 10451 C C . TRP B 2 632 ? 137.190 106.395 119.700 1.00 41.68 632 TRP B C 1
ATOM 10452 O O . TRP B 2 632 ? 138.253 107.012 119.829 1.00 41.68 632 TRP B O 1
ATOM 10463 N N . GLN B 2 633 ? 136.093 106.713 120.392 1.00 42.27 633 GLN B N 1
ATOM 10464 C CA . GLN B 2 633 ? 136.137 107.770 121.394 1.00 42.27 633 GLN B CA 1
ATOM 10465 C C . GLN B 2 633 ? 136.932 107.350 122.628 1.00 42.27 633 GLN B C 1
ATOM 10466 O O . GLN B 2 633 ? 137.490 108.211 123.316 1.00 42.27 633 GLN B O 1
ATOM 10472 N N . ARG B 2 634 ? 137.046 106.047 122.890 1.00 41.97 634 ARG B N 1
ATOM 10473 C CA . ARG B 2 634 ? 137.855 105.510 123.979 1.00 41.97 634 ARG B CA 1
ATOM 10474 C C . ARG B 2 634 ? 139.318 105.282 123.540 1.00 41.97 634 ARG B C 1
ATOM 10475 O O . ARG B 2 634 ? 140.024 104.446 124.117 1.00 41.97 634 ARG B O 1
ATOM 10483 N N . GLN B 2 635 ? 139.762 105.996 122.501 1.00 46.45 635 GLN B N 1
ATOM 10484 C CA . GLN B 2 635 ? 141.148 106.080 122.027 1.00 46.45 635 GLN B CA 1
ATOM 10485 C C . GLN B 2 635 ? 141.705 104.751 121.524 1.00 46.45 635 GLN B C 1
ATOM 10486 O O . GLN B 2 635 ? 142.926 104.583 121.455 1.00 46.45 635 GLN B O 1
ATOM 10492 N N . TYR B 2 636 ? 140.859 103.791 121.169 1.00 46.54 636 TYR B N 1
ATOM 10493 C CA . TYR B 2 636 ? 141.356 102.637 120.439 1.00 46.54 636 TYR B CA 1
ATOM 10494 C C . TYR B 2 636 ? 141.566 103.021 118.983 1.00 46.54 636 TYR B C 1
ATOM 10495 O O . TYR B 2 636 ? 140.870 103.883 118.440 1.00 46.54 636 TYR B O 1
ATOM 10504 N N . VAL B 2 637 ? 142.533 102.377 118.350 1.00 52.61 637 VAL B N 1
ATOM 10505 C CA . VAL B 2 637 ? 142.763 102.545 116.923 1.00 52.61 637 VAL B CA 1
ATOM 10506 C C . VAL B 2 637 ? 142.366 101.224 116.282 1.00 52.61 637 VAL B C 1
ATOM 10507 O O . VAL B 2 637 ? 143.144 100.265 116.270 1.00 52.61 637 VAL B O 1
ATOM 10511 N N . ASP B 2 638 ? 141.144 101.169 115.755 1.00 52.60 638 ASP B N 1
ATOM 10512 C CA . ASP B 2 638 ? 140.574 99.899 115.323 1.00 52.60 638 ASP B CA 1
ATOM 10513 C C . ASP B 2 638 ? 141.144 99.457 113.983 1.00 52.60 638 ASP B C 1
ATOM 10514 O O . ASP B 2 638 ? 141.792 98.411 113.884 1.00 52.60 638 ASP B O 1
ATOM 10519 N N . LEU B 2 639 ? 140.927 100.250 112.946 1.00 51.38 639 LEU B N 1
ATOM 10520 C CA . LEU B 2 639 ? 141.196 99.830 111.577 1.00 51.38 639 LEU B CA 1
ATOM 10521 C C . LEU B 2 639 ? 142.463 100.538 111.109 1.00 51.38 639 LEU B C 1
ATOM 10522 O O . LEU B 2 639 ? 142.416 101.675 110.632 1.00 51.38 639 LEU B O 1
ATOM 10527 N N . ARG B 2 640 ? 143.600 99.854 111.266 1.00 59.65 640 ARG B N 1
ATOM 10528 C CA . ARG B 2 640 ? 144.906 100.460 111.019 1.00 59.65 640 ARG B CA 1
ATOM 10529 C C . ARG B 2 640 ? 145.138 100.698 109.533 1.00 59.65 640 ARG B C 1
ATOM 10530 O O . ARG B 2 640 ? 145.301 101.841 109.089 1.00 59.65 640 ARG B O 1
ATOM 10538 N N . ASN B 2 641 ? 145.162 99.629 108.752 1.00 55.22 641 ASN B N 1
ATOM 10539 C CA . ASN B 2 641 ? 145.478 99.721 107.338 1.00 55.22 641 ASN B CA 1
ATOM 10540 C C . ASN B 2 641 ? 144.301 100.281 106.540 1.00 55.22 641 ASN B C 1
ATOM 10541 O O . ASN B 2 641 ? 143.141 100.101 106.920 1.00 55.22 641 ASN B O 1
ATOM 10546 N N . PRO B 2 642 ? 144.578 100.992 105.440 1.00 53.06 642 PRO B N 1
ATOM 10547 C CA . PRO B 2 642 ? 143.485 101.497 104.593 1.00 53.06 642 PRO B CA 1
ATOM 10548 C C . PRO B 2 642 ? 142.725 100.412 103.850 1.00 53.06 642 PRO B C 1
ATOM 10549 O O . PRO B 2 642 ? 141.651 100.705 103.308 1.00 53.06 642 PRO B O 1
ATOM 10553 N N . SER B 2 643 ? 143.249 99.185 103.790 1.00 48.94 643 SER B N 1
ATOM 10554 C CA . SER B 2 643 ? 142.523 98.092 103.153 1.00 48.94 643 SER B CA 1
ATOM 10555 C C . SER B 2 643 ? 141.289 97.710 103.958 1.00 48.94 643 SER B C 1
ATOM 10556 O O . SER B 2 643 ? 140.172 97.718 103.434 1.00 48.94 643 SER B O 1
ATOM 10559 N N . ASN B 2 644 ? 141.470 97.399 105.244 1.00 46.83 644 ASN B N 1
ATOM 10560 C CA . ASN B 2 644 ? 140.352 96.950 106.068 1.00 46.83 644 ASN B CA 1
ATOM 10561 C C . ASN B 2 644 ? 139.417 98.106 106.408 1.00 46.83 644 ASN B C 1
ATOM 10562 O O . ASN B 2 644 ? 138.217 97.893 106.615 1.00 46.83 644 ASN B O 1
ATOM 10567 N N . TRP B 2 645 ? 139.938 99.335 106.448 1.00 41.98 645 TRP B N 1
ATOM 10568 C CA . TRP B 2 645 ? 139.058 100.496 106.530 1.00 41.98 645 TRP B CA 1
ATOM 10569 C C . TRP B 2 645 ? 138.288 100.706 105.232 1.00 41.98 645 TRP B C 1
ATOM 10570 O O . TRP B 2 645 ? 137.156 101.196 105.262 1.00 41.98 645 TRP B O 1
ATOM 10581 N N . ASN B 2 646 ? 138.872 100.336 104.090 1.00 42.21 646 ASN B N 1
ATOM 10582 C CA . ASN B 2 646 ? 138.145 100.438 102.828 1.00 42.21 646 ASN B CA 1
ATOM 10583 C C . ASN B 2 646 ? 137.041 99.389 102.748 1.00 42.21 646 ASN B C 1
ATOM 10584 O O . ASN B 2 646 ? 135.949 99.668 102.240 1.00 42.21 646 ASN B O 1
ATOM 10589 N N . VAL B 2 647 ? 137.309 98.177 103.241 1.00 39.42 647 VAL B N 1
ATOM 10590 C CA . VAL B 2 647 ? 136.281 97.142 103.284 1.00 39.42 647 VAL B CA 1
ATOM 10591 C C . VAL B 2 647 ? 135.197 97.511 104.291 1.00 39.42 647 VAL B C 1
ATOM 10592 O O . VAL B 2 647 ? 134.014 97.231 104.070 1.00 39.42 647 VAL B O 1
ATOM 10596 N N . PHE B 2 648 ? 135.569 98.161 105.399 1.00 37.56 648 PHE B N 1
ATOM 10597 C CA . PHE B 2 648 ? 134.564 98.633 106.349 1.00 37.56 648 PHE B CA 1
ATOM 10598 C C . PHE B 2 648 ? 133.705 99.737 105.753 1.00 37.56 648 PHE B C 1
ATOM 10599 O O . PHE B 2 648 ? 132.479 99.727 105.902 1.00 37.56 648 PHE B O 1
ATOM 10607 N N . LEU B 2 649 ? 134.336 100.707 105.099 1.00 36.57 649 LEU B N 1
ATOM 10608 C CA . LEU B 2 649 ? 133.631 101.893 104.638 1.00 36.57 649 LEU B CA 1
ATOM 10609 C C . LEU B 2 649 ? 132.764 101.583 103.426 1.00 36.57 649 LEU B C 1
ATOM 10610 O O . LEU B 2 649 ? 131.580 101.931 103.399 1.00 36.57 649 LEU B O 1
ATOM 10615 N N . MET B 2 650 ? 133.316 100.889 102.436 1.00 37.45 650 MET B N 1
ATOM 10616 C CA . MET B 2 650 ? 132.576 100.640 101.208 1.00 37.45 650 MET B CA 1
ATOM 10617 C C . MET B 2 650 ? 131.799 99.334 101.221 1.00 37.45 650 MET B C 1
ATOM 10618 O O . MET B 2 650 ? 130.752 99.244 100.573 1.00 37.45 650 MET B O 1
ATOM 10623 N N . GLY B 2 651 ? 132.277 98.321 101.930 1.00 36.76 651 GLY B N 1
ATOM 10624 C CA . GLY B 2 651 ? 131.559 97.066 101.989 1.00 36.76 651 GLY B CA 1
ATOM 10625 C C . GLY B 2 651 ? 130.597 96.995 103.155 1.00 36.76 651 GLY B C 1
ATOM 10626 O O . GLY B 2 651 ? 129.563 96.333 103.065 1.00 36.76 651 GLY B O 1
ATOM 10627 N N . GLY B 2 652 ? 130.923 97.650 104.264 1.00 34.59 652 GLY B N 1
ATOM 10628 C CA . GLY B 2 652 ? 130.024 97.613 105.398 1.00 34.59 652 GLY B CA 1
ATOM 10629 C C . GLY B 2 652 ? 129.210 98.864 105.652 1.00 34.59 652 GLY B C 1
ATOM 10630 O O . GLY B 2 652 ? 127.993 98.771 105.821 1.00 34.59 652 GLY B O 1
ATOM 10631 N N . PHE B 2 653 ? 129.843 100.041 105.634 1.00 33.50 653 PHE B N 1
ATOM 10632 C CA . PHE B 2 653 ? 129.180 101.243 106.137 1.00 33.50 653 PHE B CA 1
ATOM 10633 C C . PHE B 2 653 ? 128.156 101.798 105.155 1.00 33.50 653 PHE B C 1
ATOM 10634 O O . PHE B 2 653 ? 126.996 102.009 105.518 1.00 33.50 653 PHE B O 1
ATOM 10642 N N . TYR B 2 654 ? 128.568 102.082 103.928 1.00 33.68 654 TYR B N 1
ATOM 10643 C CA . TYR B 2 654 ? 127.629 102.589 102.929 1.00 33.68 654 TYR B CA 1
ATOM 10644 C C . TYR B 2 654 ? 126.531 101.611 102.493 1.00 33.68 654 TYR B C 1
ATOM 10645 O O . TYR B 2 654 ? 125.486 102.078 102.027 1.00 33.68 654 TYR B O 1
ATOM 10654 N N . PRO B 2 655 ? 126.694 100.281 102.572 1.00 33.46 655 PRO B N 1
ATOM 10655 C CA . PRO B 2 655 ? 125.497 99.424 102.514 1.00 33.46 655 PRO B CA 1
ATOM 10656 C C . PRO B 2 655 ? 124.630 99.465 103.764 1.00 33.46 655 PRO B C 1
ATOM 10657 O O . PRO B 2 655 ? 123.466 99.057 103.690 1.00 33.46 655 PRO B O 1
ATOM 10661 N N . LEU B 2 656 ? 125.143 99.917 104.908 1.00 34.00 656 LEU B N 1
ATOM 10662 C CA . LEU B 2 656 ? 124.262 100.125 106.053 1.00 34.00 656 LEU B CA 1
ATOM 10663 C C . LEU B 2 656 ? 123.479 101.418 105.889 1.00 34.00 656 LEU B C 1
ATOM 10664 O O . LEU B 2 656 ? 122.288 101.482 106.223 1.00 34.00 656 LEU B O 1
ATOM 10669 N N . LEU B 2 657 ? 124.134 102.442 105.344 1.00 35.60 657 LEU B N 1
ATOM 10670 C CA . LEU B 2 657 ? 123.461 103.700 105.061 1.00 35.60 657 LEU B CA 1
ATOM 10671 C C . LEU B 2 657 ? 122.481 103.534 103.906 1.00 35.60 657 LEU B C 1
ATOM 10672 O O . LEU B 2 657 ? 121.395 104.119 103.916 1.00 35.60 657 LEU B O 1
ATOM 10677 N N . ALA B 2 658 ? 122.836 102.715 102.915 1.00 34.78 658 ALA B N 1
ATOM 10678 C CA . ALA B 2 658 ? 121.927 102.445 101.808 1.00 34.78 658 ALA B CA 1
ATOM 10679 C C . ALA B 2 658 ? 120.825 101.479 102.212 1.00 34.78 658 ALA B C 1
ATOM 10680 O O . ALA B 2 658 ? 119.749 101.483 101.603 1.00 34.78 658 ALA B O 1
ATOM 10682 N N . TRP B 2 659 ? 121.081 100.629 103.209 1.00 35.03 659 TRP B N 1
ATOM 10683 C CA . TRP B 2 659 ? 120.013 99.830 103.801 1.00 35.03 659 TRP B CA 1
ATOM 10684 C C . TRP B 2 659 ? 118.997 100.719 104.501 1.00 35.03 659 TRP B C 1
ATOM 10685 O O . TRP B 2 659 ? 117.785 100.527 104.354 1.00 35.03 659 TRP B O 1
ATOM 10696 N N . GLY B 2 660 ? 119.476 101.681 105.294 1.00 36.15 660 GLY B N 1
ATOM 10697 C CA . GLY B 2 660 ? 118.567 102.584 105.977 1.00 36.15 660 GLY B CA 1
ATOM 10698 C C . GLY B 2 660 ? 117.831 103.520 105.041 1.00 36.15 660 GLY B C 1
ATOM 10699 O O . GLY B 2 660 ? 116.661 103.837 105.271 1.00 36.15 660 GLY B O 1
ATOM 10700 N N . LEU B 2 661 ? 118.493 103.972 103.976 1.00 36.84 661 LEU B N 1
ATOM 10701 C CA . LEU B 2 661 ? 117.825 104.836 103.011 1.00 36.84 661 LEU B CA 1
ATOM 10702 C C . LEU B 2 661 ? 116.889 104.070 102.088 1.00 36.84 661 LEU B C 1
ATOM 10703 O O . LEU B 2 661 ? 115.904 104.642 101.614 1.00 36.84 661 LEU B O 1
ATOM 10708 N N . HIS B 2 662 ? 117.157 102.795 101.821 1.00 37.42 662 HIS B N 1
ATOM 10709 C CA . HIS B 2 662 ? 116.236 101.997 101.024 1.00 37.42 662 HIS B CA 1
ATOM 10710 C C . HIS B 2 662 ? 115.182 101.278 101.855 1.00 37.42 662 HIS B C 1
ATOM 10711 O O . HIS B 2 662 ? 114.285 100.659 101.277 1.00 37.42 662 HIS B O 1
ATOM 10718 N N . TYR B 2 663 ? 115.261 101.339 103.181 1.00 38.70 663 TYR B N 1
ATOM 10719 C CA . TYR B 2 663 ? 114.346 100.593 104.036 1.00 38.70 663 TYR B CA 1
ATOM 10720 C C . TYR B 2 663 ? 113.532 101.473 104.967 1.00 38.70 663 TYR B C 1
ATOM 10721 O O . TYR B 2 663 ? 112.312 101.300 105.061 1.00 38.70 663 TYR B O 1
ATOM 10730 N N . MET B 2 664 ? 114.174 102.392 105.679 1.00 41.81 664 MET B N 1
ATOM 10731 C CA . MET B 2 664 ? 113.513 103.270 106.643 1.00 41.81 664 MET B CA 1
ATOM 10732 C C . MET B 2 664 ? 112.447 104.219 106.078 1.00 41.81 664 MET B C 1
ATOM 10733 O O . MET B 2 664 ? 111.508 104.543 106.818 1.00 41.81 664 MET B O 1
ATOM 10738 N N . PRO B 2 665 ? 112.522 104.712 104.827 1.00 42.71 665 PRO B N 1
ATOM 10739 C CA . PRO B 2 665 ? 111.324 105.364 104.271 1.00 42.71 665 PRO B CA 1
ATOM 10740 C C . PRO B 2 665 ? 110.119 104.453 104.154 1.00 42.71 665 PRO B C 1
ATOM 10741 O O . PRO B 2 665 ? 108.994 104.930 104.319 1.00 42.71 665 PRO B O 1
ATOM 10745 N N . PHE B 2 666 ? 110.308 103.154 103.921 1.00 43.96 666 PHE B N 1
ATOM 10746 C CA . PHE B 2 666 ? 109.159 102.264 103.832 1.00 43.96 666 PHE B CA 1
ATOM 10747 C C . PHE B 2 666 ? 108.548 101.952 105.191 1.00 43.96 666 PHE B C 1
ATOM 10748 O O . PHE B 2 666 ? 107.382 101.551 105.248 1.00 43.96 666 PHE B O 1
ATOM 10756 N N . VAL B 2 667 ? 109.296 102.125 106.283 1.00 44.60 667 VAL B N 1
ATOM 10757 C CA . VAL B 2 667 ? 108.716 101.990 107.616 1.00 44.60 667 VAL B CA 1
ATOM 10758 C C . VAL B 2 667 ? 108.213 103.330 108.147 1.00 44.60 667 VAL B C 1
ATOM 10759 O O . VAL B 2 667 ? 107.399 103.347 109.084 1.00 44.60 667 VAL B O 1
ATOM 10763 N N . ILE B 2 668 ? 108.628 104.447 107.551 1.00 47.31 668 ILE B N 1
ATOM 10764 C CA . ILE B 2 668 ? 108.133 105.753 107.981 1.00 47.31 668 ILE B CA 1
ATOM 10765 C C . ILE B 2 668 ? 106.907 106.192 107.179 1.00 47.31 668 ILE B C 1
ATOM 10766 O O . ILE B 2 668 ? 105.950 106.717 107.758 1.00 47.31 668 ILE B O 1
ATOM 10771 N N . MET B 2 669 ? 106.877 105.948 105.865 1.00 54.03 669 MET B N 1
ATOM 10772 C CA . MET B 2 669 ? 105.838 106.528 105.015 1.00 54.03 669 MET B CA 1
ATOM 10773 C C . MET B 2 669 ? 104.472 105.895 105.266 1.00 54.03 669 MET B C 1
ATOM 10774 O O . MET B 2 669 ? 104.357 104.755 105.724 1.00 54.03 669 MET B O 1
ATOM 10779 N N . SER B 2 670 ? 103.429 106.678 104.990 1.00 63.66 670 SER B N 1
ATOM 10780 C CA . SER B 2 670 ? 102.048 106.209 105.051 1.00 63.66 670 SER B CA 1
ATOM 10781 C C . SER B 2 670 ? 101.575 105.984 103.619 1.00 63.66 670 SER B C 1
ATOM 10782 O O . SER B 2 670 ? 100.935 106.831 102.998 1.00 63.66 670 SER B O 1
ATOM 10785 N N . ARG B 2 671 ? 101.911 104.810 103.094 1.00 65.48 671 ARG B N 1
ATOM 10786 C CA . ARG B 2 671 ? 101.562 104.438 101.735 1.00 65.48 671 ARG B CA 1
ATOM 10787 C C . ARG B 2 671 ? 101.490 102.919 101.703 1.00 65.48 671 ARG B C 1
ATOM 10788 O O . ARG B 2 671 ? 102.008 102.243 102.595 1.00 65.48 671 ARG B O 1
ATOM 10796 N N . VAL B 2 672 ? 100.817 102.386 100.686 1.00 61.33 672 VAL B N 1
ATOM 10797 C CA . VAL B 2 672 ? 100.670 100.943 100.554 1.00 61.33 672 VAL B CA 1
ATOM 10798 C C . VAL B 2 672 ? 102.013 100.349 100.155 1.00 61.33 672 VAL B C 1
ATOM 10799 O O . VAL B 2 672 ? 102.568 100.678 99.100 1.00 61.33 672 VAL B O 1
ATOM 10803 N N . THR B 2 673 ? 102.543 99.471 100.998 1.00 54.42 673 THR B N 1
ATOM 10804 C CA . THR B 2 673 ? 103.844 98.860 100.787 1.00 54.42 673 THR B CA 1
ATOM 10805 C C . THR B 2 673 ? 103.694 97.348 100.725 1.00 54.42 673 THR B C 1
ATOM 10806 O O . THR B 2 673 ? 102.822 96.767 101.377 1.00 54.42 673 THR B O 1
ATOM 10810 N N . TYR B 2 674 ? 104.551 96.713 99.932 1.00 51.78 674 TYR B N 1
ATOM 10811 C CA . TYR B 2 674 ? 104.476 95.285 99.674 1.00 51.78 674 TYR B CA 1
ATOM 10812 C C . TYR B 2 674 ? 105.852 94.670 99.883 1.00 51.78 674 TYR B C 1
ATOM 10813 O O . TYR B 2 674 ? 106.839 95.375 100.101 1.00 51.78 674 TYR B O 1
ATOM 10822 N N . VAL B 2 675 ? 105.916 93.342 99.761 1.00 47.23 675 VAL B N 1
ATOM 10823 C CA . VAL B 2 675 ? 107.171 92.618 99.943 1.00 47.23 675 VAL B CA 1
ATOM 10824 C C . VAL B 2 675 ? 108.177 92.986 98.855 1.00 47.23 675 VAL B C 1
ATOM 10825 O O . VAL B 2 675 ? 109.382 93.093 99.124 1.00 47.23 675 VAL B O 1
ATOM 10829 N N . HIS B 2 676 ? 107.702 93.282 97.638 1.00 46.19 676 HIS B N 1
ATOM 10830 C CA . HIS B 2 676 ? 108.617 93.578 96.542 1.00 46.19 676 HIS B CA 1
ATOM 10831 C C . HIS B 2 676 ? 109.297 94.935 96.674 1.00 46.19 676 HIS B C 1
ATOM 10832 O O . HIS B 2 676 ? 110.189 95.238 95.875 1.00 46.19 676 HIS B O 1
ATOM 10839 N N . HIS B 2 677 ? 108.905 95.752 97.650 1.00 46.02 677 HIS B N 1
ATOM 10840 C CA . HIS B 2 677 ? 109.632 96.972 97.954 1.00 46.02 677 HIS B CA 1
ATOM 10841 C C . HIS B 2 677 ? 110.928 96.706 98.705 1.00 46.02 677 HIS B C 1
ATOM 10842 O O . HIS B 2 677 ? 111.770 97.605 98.793 1.00 46.02 677 HIS B O 1
ATOM 10849 N N . TYR B 2 678 ? 111.114 95.503 99.244 1.00 39.07 678 TYR B N 1
ATOM 10850 C CA . TYR B 2 678 ? 112.313 95.218 100.019 1.00 39.07 678 TYR B CA 1
ATOM 10851 C C . TYR B 2 678 ? 113.466 94.700 99.167 1.00 39.07 678 TYR B C 1
ATOM 10852 O O . TYR B 2 678 ? 114.586 94.597 99.672 1.00 39.07 678 TYR B O 1
ATOM 10861 N N . LEU B 2 679 ? 113.232 94.426 97.883 1.00 40.27 679 LEU B N 1
ATOM 10862 C CA . LEU B 2 679 ? 114.274 93.844 97.035 1.00 40.27 679 LEU B CA 1
ATOM 10863 C C . LEU B 2 679 ? 115.526 94.702 96.835 1.00 40.27 679 LEU B C 1
ATOM 10864 O O . LEU B 2 679 ? 116.622 94.117 96.818 1.00 40.27 679 LEU B O 1
ATOM 10869 N N . PRO B 2 680 ? 115.475 96.037 96.678 1.00 37.31 680 PRO B N 1
ATOM 10870 C CA . PRO B 2 680 ? 116.751 96.770 96.738 1.00 37.31 680 PRO B CA 1
ATOM 10871 C C . PRO B 2 680 ? 117.325 96.855 98.141 1.00 37.31 680 PRO B C 1
ATOM 10872 O O . PRO B 2 680 ? 118.540 96.686 98.310 1.00 37.31 680 PRO B O 1
ATOM 10876 N N . ALA B 2 681 ? 116.480 97.083 99.153 1.00 36.56 681 ALA B N 1
ATOM 10877 C CA . ALA B 2 681 ? 116.955 97.232 100.527 1.00 36.56 681 ALA B CA 1
ATOM 10878 C C . ALA B 2 681 ? 117.535 95.941 101.072 1.00 36.56 681 ALA B C 1
ATOM 10879 O O . ALA B 2 681 ? 118.382 95.978 101.967 1.00 36.56 681 ALA B O 1
ATOM 10881 N N . LEU B 2 682 ? 117.085 94.800 100.561 1.00 37.25 682 LEU B N 1
ATOM 10882 C CA . LEU B 2 682 ? 117.695 93.534 100.935 1.00 37.25 682 LEU B CA 1
ATOM 10883 C C . LEU B 2 682 ? 119.123 93.441 100.422 1.00 37.25 682 LEU B C 1
ATOM 10884 O O . LEU B 2 682 ? 119.996 92.918 101.129 1.00 37.25 682 LEU B O 1
ATOM 10889 N N . TYR B 2 683 ? 119.374 93.989 99.221 1.00 34.85 683 TYR B N 1
ATOM 10890 C CA . TYR B 2 683 ? 120.648 93.808 98.522 1.00 34.85 683 TYR B CA 1
ATOM 10891 C C . TYR B 2 683 ? 121.820 94.330 99.335 1.00 34.85 683 TYR B C 1
ATOM 10892 O O . TYR B 2 683 ? 122.780 93.595 99.602 1.00 34.85 683 TYR B O 1
ATOM 10901 N N . PHE B 2 684 ? 121.719 95.579 99.791 1.00 32.83 684 PHE B N 1
ATOM 10902 C CA . PHE B 2 684 ? 122.764 96.165 100.614 1.00 32.83 684 PHE B CA 1
ATOM 10903 C C . PHE B 2 684 ? 122.869 95.455 101.948 1.00 32.83 684 PHE B C 1
ATOM 10904 O O . PHE B 2 684 ? 123.981 95.288 102.469 1.00 32.83 684 PHE B O 1
ATOM 10912 N N . ALA B 2 685 ? 121.730 94.973 102.466 1.00 32.56 685 ALA B N 1
ATOM 10913 C CA . ALA B 2 685 ? 121.729 94.137 103.659 1.00 32.56 685 ALA B CA 1
ATOM 10914 C C . ALA B 2 685 ? 122.575 92.894 103.444 1.00 32.56 685 ALA B C 1
ATOM 10915 O O . ALA B 2 685 ? 123.400 92.542 104.297 1.00 32.56 685 ALA B O 1
ATOM 10917 N N . LEU B 2 686 ? 122.442 92.278 102.264 1.00 34.99 686 LEU B N 1
ATOM 10918 C CA . LEU B 2 686 ? 123.243 91.111 101.915 1.00 34.99 686 LEU B CA 1
ATOM 10919 C C . LEU B 2 686 ? 124.719 91.447 101.841 1.00 34.99 686 LEU B C 1
ATOM 10920 O O . LEU B 2 686 ? 125.553 90.630 102.256 1.00 34.99 686 LEU B O 1
ATOM 10925 N N . ILE B 2 687 ? 125.049 92.664 101.387 1.00 33.29 687 ILE B N 1
ATOM 10926 C CA . ILE B 2 687 ? 126.442 93.096 101.365 1.00 33.29 687 ILE B CA 1
ATOM 10927 C C . ILE B 2 687 ? 126.984 93.151 102.781 1.00 33.29 687 ILE B C 1
ATOM 10928 O O . ILE B 2 687 ? 128.103 92.691 103.053 1.00 33.29 687 ILE B O 1
ATOM 10933 N N . ILE B 2 688 ? 126.151 93.630 103.713 1.00 33.31 688 ILE B N 1
ATOM 10934 C CA . ILE B 2 688 ? 126.511 93.675 105.125 1.00 33.31 688 ILE B CA 1
ATOM 10935 C C . ILE B 2 688 ? 126.767 92.272 105.646 1.00 33.31 688 ILE B C 1
ATOM 10936 O O . ILE B 2 688 ? 127.742 92.038 106.376 1.00 33.31 688 ILE B O 1
ATOM 10941 N N . LEU B 2 689 ? 125.965 91.301 105.184 1.00 36.91 689 LEU B N 1
ATOM 10942 C CA . LEU B 2 689 ? 126.169 89.918 105.593 1.00 36.91 689 LEU B CA 1
ATOM 10943 C C . LEU B 2 689 ? 127.495 89.401 105.062 1.00 36.91 689 LEU B C 1
ATOM 10944 O O . LEU B 2 689 ? 128.233 88.723 105.790 1.00 36.91 689 LEU B O 1
ATOM 10949 N N . ALA B 2 690 ? 127.853 89.797 103.834 1.00 37.07 690 ALA B N 1
ATOM 10950 C CA . ALA B 2 690 ? 129.162 89.452 103.297 1.00 37.07 690 ALA B CA 1
ATOM 10951 C C . ALA B 2 690 ? 130.265 90.098 104.120 1.00 37.07 690 ALA B C 1
ATOM 10952 O O . ALA B 2 690 ? 131.268 89.446 104.437 1.00 37.07 690 ALA B O 1
ATOM 10954 N N . TYR B 2 691 ? 130.043 91.341 104.568 1.00 38.80 691 TYR B N 1
ATOM 10955 C CA . TYR B 2 691 ? 131.022 91.978 105.437 1.00 38.80 691 TYR B CA 1
ATOM 10956 C C . TYR B 2 691 ? 131.078 91.292 106.792 1.00 38.80 691 TYR B C 1
ATOM 10957 O O . TYR B 2 691 ? 132.160 91.178 107.380 1.00 38.80 691 TYR B O 1
ATOM 10966 N N . CYS B 2 692 ? 129.951 90.742 107.256 1.00 40.57 692 CYS B N 1
ATOM 10967 C CA . CYS B 2 692 ? 129.983 90.013 108.514 1.00 40.57 692 CYS B CA 1
ATOM 10968 C C . CYS B 2 692 ? 130.631 88.646 108.371 1.00 40.57 692 CYS B C 1
ATOM 10969 O O . CYS B 2 692 ? 130.861 87.981 109.385 1.00 40.57 692 CYS B O 1
ATOM 10972 N N . PHE B 2 693 ? 130.923 88.211 107.144 1.00 43.33 693 PHE B N 1
ATOM 10973 C CA . PHE B 2 693 ? 131.841 87.108 106.927 1.00 43.33 693 PHE B CA 1
ATOM 10974 C C . PHE B 2 693 ? 133.247 87.564 106.578 1.00 43.33 693 PHE B C 1
ATOM 10975 O O . PHE B 2 693 ? 134.183 86.769 106.706 1.00 43.33 693 PHE B O 1
ATOM 10983 N N . ASP B 2 694 ? 133.426 88.809 106.135 1.00 46.17 694 ASP B N 1
ATOM 10984 C CA . ASP B 2 694 ? 134.750 89.209 105.673 1.00 46.17 694 ASP B CA 1
ATOM 10985 C C . ASP B 2 694 ? 135.631 89.646 106.835 1.00 46.17 694 ASP B C 1
ATOM 10986 O O . ASP B 2 694 ? 136.673 89.040 107.100 1.00 46.17 694 ASP B O 1
ATOM 10991 N N . ALA B 2 695 ? 135.223 90.697 107.545 1.00 50.21 695 ALA B N 1
ATOM 10992 C CA . ALA B 2 695 ? 136.014 91.195 108.661 1.00 50.21 695 ALA B CA 1
ATOM 10993 C C . ALA B 2 695 ? 135.848 90.357 109.917 1.00 50.21 695 ALA B C 1
ATOM 10994 O O . ALA B 2 695 ? 136.738 90.370 110.773 1.00 50.21 695 ALA B O 1
ATOM 10996 N N . GLY B 2 696 ? 134.733 89.637 110.051 1.00 52.84 696 GLY B N 1
ATOM 10997 C CA . GLY B 2 696 ? 134.548 88.787 111.212 1.00 52.84 696 GLY B CA 1
ATOM 10998 C C . GLY B 2 696 ? 135.431 87.557 111.196 1.00 52.84 696 GLY B C 1
ATOM 10999 O O . GLY B 2 696 ? 135.787 87.032 112.254 1.00 52.84 696 GLY B O 1
ATOM 11000 N N . LEU B 2 697 ? 135.798 87.085 110.006 1.00 56.48 697 LEU B N 1
ATOM 11001 C CA . LEU B 2 697 ? 136.639 85.906 109.849 1.00 56.48 697 LEU B CA 1
ATOM 11002 C C . LEU B 2 697 ? 138.002 86.249 109.258 1.00 56.48 697 LEU B C 1
ATOM 11003 O O . LEU B 2 697 ? 138.717 85.353 108.800 1.00 56.48 697 LEU B O 1
ATOM 11008 N N . GLN B 2 698 ? 138.376 87.530 109.260 1.00 64.50 698 GLN B N 1
ATOM 11009 C CA . GLN B 2 698 ? 139.663 87.932 108.705 1.00 64.50 698 GLN B CA 1
ATOM 11010 C C . GLN B 2 698 ? 140.814 87.557 109.629 1.00 64.50 698 GLN B C 1
ATOM 11011 O O . GLN B 2 698 ? 141.908 87.233 109.154 1.00 64.50 698 GLN B O 1
ATOM 11017 N N . LYS B 2 699 ? 140.579 87.572 110.944 1.00 74.38 699 LYS B N 1
ATOM 11018 C CA . LYS B 2 699 ? 141.612 87.206 111.904 1.00 74.38 699 LYS B CA 1
ATOM 11019 C C . LYS B 2 699 ? 141.919 85.715 111.892 1.00 74.38 699 LYS B C 1
ATOM 11020 O O . LYS B 2 699 ? 142.988 85.313 112.362 1.00 74.38 699 LYS B O 1
ATOM 11026 N N . TRP B 2 700 ? 141.016 84.889 111.365 1.00 71.83 700 TRP B N 1
ATOM 11027 C CA . TRP B 2 700 ? 141.231 83.449 111.357 1.00 71.83 700 TRP B CA 1
ATOM 11028 C C . TRP B 2 700 ? 142.212 83.003 110.283 1.00 71.83 700 TRP B C 1
ATOM 11029 O O . TRP B 2 700 ? 142.685 81.864 110.337 1.00 71.83 700 TRP B O 1
ATOM 11040 N N . SER B 2 701 ? 142.553 83.870 109.330 1.00 75.74 701 SER B N 1
ATOM 11041 C CA . SER B 2 701 ? 143.389 83.486 108.199 1.00 75.74 701 SER B CA 1
ATOM 11042 C C . SER B 2 701 ? 144.868 83.342 108.545 1.00 75.74 701 SER B C 1
ATOM 11043 O O . SER B 2 701 ? 145.661 83.024 107.653 1.00 75.74 701 SER B O 1
ATOM 11046 N N . ARG B 2 702 ? 145.263 83.565 109.798 1.00 80.67 702 ARG B N 1
ATOM 11047 C CA . ARG B 2 702 ? 146.663 83.442 110.185 1.00 80.67 702 ARG B CA 1
ATOM 11048 C C . ARG B 2 702 ? 146.977 82.097 110.835 1.00 80.67 702 ARG B C 1
ATOM 11049 O O . ARG B 2 702 ? 148.097 81.594 110.696 1.00 80.67 702 ARG B O 1
ATOM 11057 N N . SER B 2 703 ? 146.017 81.500 111.538 1.00 78.56 703 SER B N 1
ATOM 11058 C CA . SER B 2 703 ? 146.182 80.167 112.101 1.00 78.56 703 SER B CA 1
ATOM 11059 C C . SER B 2 703 ? 145.579 79.138 111.156 1.00 78.56 703 SER B C 1
ATOM 11060 O O . SER B 2 703 ? 144.519 79.373 110.570 1.00 78.56 703 SER B O 1
ATOM 11063 N N . LYS B 2 704 ? 146.254 77.991 111.026 1.00 78.71 704 LYS B N 1
ATOM 11064 C CA . LYS B 2 704 ? 145.849 76.990 110.040 1.00 78.71 704 LYS B CA 1
ATOM 11065 C C . LYS B 2 704 ? 144.531 76.326 110.425 1.00 78.71 704 LYS B C 1
ATOM 11066 O O . LYS B 2 704 ? 143.699 76.038 109.555 1.00 78.71 704 LYS B O 1
ATOM 11072 N N . CYS B 2 705 ? 144.315 76.091 111.723 1.00 79.58 705 CYS B N 1
ATOM 11073 C CA . CYS B 2 705 ? 143.013 75.618 112.182 1.00 79.58 705 CYS B CA 1
ATOM 11074 C C . CYS B 2 705 ? 141.939 76.679 111.986 1.00 79.58 705 CYS B C 1
ATOM 11075 O O . CYS B 2 705 ? 140.791 76.349 111.662 1.00 79.58 705 CYS B O 1
ATOM 11078 N N . GLY B 2 706 ? 142.298 77.953 112.156 1.00 75.18 706 GLY B N 1
ATOM 11079 C CA . GLY B 2 706 ? 141.378 79.024 111.824 1.00 75.18 706 GLY B CA 1
ATOM 11080 C C . GLY B 2 706 ? 141.159 79.176 110.333 1.00 75.18 706 GLY B C 1
ATOM 11081 O O . GLY B 2 706 ? 140.103 79.650 109.906 1.00 75.18 706 GLY B O 1
ATOM 11082 N N . ARG B 2 707 ? 142.152 78.799 109.522 1.00 73.72 707 ARG B N 1
ATOM 11083 C CA . ARG B 2 707 ? 141.961 78.809 108.075 1.00 73.72 707 ARG B CA 1
ATOM 11084 C C . ARG B 2 707 ? 140.982 77.726 107.643 1.00 73.72 707 ARG B C 1
ATOM 11085 O O . ARG B 2 707 ? 140.045 78.000 106.888 1.00 73.72 707 ARG B O 1
ATOM 11093 N N . ILE B 2 708 ? 141.180 76.493 108.122 1.00 72.07 708 ILE B N 1
ATOM 11094 C CA . ILE B 2 708 ? 140.297 75.389 107.746 1.00 72.07 708 ILE B CA 1
ATOM 11095 C C . ILE B 2 708 ? 138.892 75.611 108.298 1.00 72.07 708 ILE B C 1
ATOM 11096 O O . ILE B 2 708 ? 137.894 75.369 107.604 1.00 72.07 708 ILE B O 1
ATOM 11101 N N . MET B 2 709 ? 138.792 76.133 109.526 1.00 71.94 709 MET B N 1
ATOM 11102 C CA . MET B 2 709 ? 137.489 76.462 110.098 1.00 71.94 709 MET B CA 1
ATOM 11103 C C . MET B 2 709 ? 136.829 77.622 109.360 1.00 71.94 709 MET B C 1
ATOM 11104 O O . MET B 2 709 ? 135.599 77.650 109.213 1.00 71.94 709 MET B O 1
ATOM 11109 N N . ARG B 2 710 ? 137.633 78.564 108.863 1.00 64.74 710 ARG B N 1
ATOM 11110 C CA . ARG B 2 710 ? 137.107 79.689 108.098 1.00 64.74 710 ARG B CA 1
ATOM 11111 C C . ARG B 2 710 ? 136.578 79.244 106.740 1.00 64.74 710 ARG B C 1
ATOM 11112 O O . ARG B 2 710 ? 135.489 79.663 106.331 1.00 64.74 710 ARG B O 1
ATOM 11120 N N . PHE B 2 711 ? 137.317 78.382 106.034 1.00 65.03 711 PHE B N 1
ATOM 11121 C CA . PHE B 2 711 ? 136.847 77.925 104.730 1.00 65.03 711 PHE B CA 1
ATOM 11122 C C . PHE B 2 711 ? 135.672 76.964 104.847 1.00 65.03 711 PHE B C 1
ATOM 11123 O O . PHE B 2 711 ? 134.825 76.926 103.948 1.00 65.03 711 PHE B O 1
ATOM 11131 N N . VAL B 2 712 ? 135.585 76.181 105.929 1.00 61.16 712 VAL B N 1
ATOM 11132 C CA . VAL B 2 712 ? 134.381 75.365 106.084 1.00 61.16 712 VAL B CA 1
ATOM 11133 C C . VAL B 2 712 ? 133.226 76.153 106.675 1.00 61.16 712 VAL B C 1
ATOM 11134 O O . VAL B 2 712 ? 132.089 75.668 106.655 1.00 61.16 712 VAL B O 1
ATOM 11138 N N . LEU B 2 713 ? 133.475 77.357 107.197 1.00 57.37 713 LEU B N 1
ATOM 11139 C CA . LEU B 2 713 ? 132.358 78.210 107.589 1.00 57.37 713 LEU B CA 1
ATOM 11140 C C . LEU B 2 713 ? 131.817 78.998 106.398 1.00 57.37 713 LEU B C 1
ATOM 11141 O O . LEU B 2 713 ? 130.598 79.185 106.280 1.00 57.37 713 LEU B O 1
ATOM 11146 N N . TYR B 2 714 ? 132.707 79.459 105.507 1.00 53.62 714 TYR B N 1
ATOM 11147 C CA . TYR B 2 714 ? 132.269 80.010 104.226 1.00 53.62 714 TYR B CA 1
ATOM 11148 C C . TYR B 2 714 ? 131.537 78.965 103.398 1.00 53.62 714 TYR B C 1
ATOM 11149 O O . TYR B 2 714 ? 130.412 79.198 102.950 1.00 53.62 714 TYR B O 1
ATOM 11158 N N . ALA B 2 715 ? 132.155 77.797 103.196 1.00 52.45 715 ALA B N 1
ATOM 11159 C CA . ALA B 2 715 ? 131.514 76.750 102.406 1.00 52.45 715 ALA B CA 1
ATOM 11160 C C . ALA B 2 715 ? 130.299 76.170 103.118 1.00 52.45 715 ALA B C 1
ATOM 11161 O O . ALA B 2 715 ? 129.365 75.695 102.459 1.00 52.45 715 ALA B O 1
ATOM 11163 N N . GLY B 2 716 ? 130.282 76.220 104.451 1.00 50.16 716 GLY B N 1
ATOM 11164 C CA . GLY B 2 716 ? 129.113 75.770 105.184 1.00 50.16 716 GLY B CA 1
ATOM 11165 C C . GLY B 2 716 ? 127.925 76.697 105.021 1.00 50.16 716 GLY B C 1
ATOM 11166 O O . GLY B 2 716 ? 126.794 76.241 104.830 1.00 50.16 716 GLY B O 1
ATOM 11167 N N . PHE B 2 717 ? 128.160 78.011 105.079 1.00 46.30 717 PHE B N 1
ATOM 11168 C CA . PHE B 2 717 ? 127.045 78.940 104.924 1.00 46.30 717 PHE B CA 1
ATOM 11169 C C . PHE B 2 717 ? 126.608 79.062 103.468 1.00 46.30 717 PHE B C 1
ATOM 11170 O O . PHE B 2 717 ? 125.410 79.212 103.192 1.00 46.30 717 PHE B O 1
ATOM 11178 N N . MET B 2 718 ? 127.570 79.042 102.536 1.00 49.08 718 MET B N 1
ATOM 11179 C CA . MET B 2 718 ? 127.248 79.013 101.111 1.00 49.08 718 MET B CA 1
ATOM 11180 C C . MET B 2 718 ? 126.440 77.775 100.753 1.00 49.08 718 MET B C 1
ATOM 11181 O O . MET B 2 718 ? 125.418 77.874 100.069 1.00 49.08 718 MET B O 1
ATOM 11186 N N . ALA B 2 719 ? 126.862 76.602 101.237 1.00 47.81 719 ALA B N 1
ATOM 11187 C CA . ALA B 2 719 ? 126.067 75.391 101.066 1.00 47.81 719 ALA B CA 1
ATOM 11188 C C . ALA B 2 719 ? 124.731 75.466 101.793 1.00 47.81 719 ALA B C 1
ATOM 11189 O O . ALA B 2 719 ? 123.773 74.806 101.376 1.00 47.81 719 ALA B O 1
ATOM 11191 N N . LEU B 2 720 ? 124.639 76.271 102.852 1.00 47.45 720 LEU B N 1
ATOM 11192 C CA . LEU B 2 720 ? 123.377 76.417 103.560 1.00 47.45 720 LEU B CA 1
ATOM 11193 C C . LEU B 2 720 ? 122.401 77.305 102.793 1.00 47.45 720 LEU B C 1
ATOM 11194 O O . LEU B 2 720 ? 121.185 77.101 102.892 1.00 47.45 720 LEU B O 1
ATOM 11199 N N . VAL B 2 721 ? 122.891 78.268 102.003 1.00 46.92 721 VAL B N 1
ATOM 11200 C CA . VAL B 2 721 ? 121.961 79.007 101.150 1.00 46.92 721 VAL B CA 1
ATOM 11201 C C . VAL B 2 721 ? 121.708 78.273 99.834 1.00 46.92 721 VAL B C 1
ATOM 11202 O O . VAL B 2 721 ? 120.700 78.550 99.170 1.00 46.92 721 VAL B O 1
ATOM 11206 N N . ILE B 2 722 ? 122.588 77.343 99.438 1.00 48.08 722 ILE B N 1
ATOM 11207 C CA . ILE B 2 722 ? 122.250 76.413 98.359 1.00 48.08 722 ILE B CA 1
ATOM 11208 C C . ILE B 2 722 ? 121.091 75.522 98.783 1.00 48.08 722 ILE B C 1
ATOM 11209 O O . ILE B 2 722 ? 120.089 75.391 98.069 1.00 48.08 722 ILE B O 1
ATOM 11214 N N . GLY B 2 723 ? 121.212 74.902 99.959 1.00 49.35 723 GLY B N 1
ATOM 11215 C CA . GLY B 2 723 ? 120.178 73.998 100.426 1.00 49.35 723 GLY B CA 1
ATOM 11216 C C . GLY B 2 723 ? 118.895 74.702 100.812 1.00 49.35 723 GLY B C 1
ATOM 11217 O O . GLY B 2 723 ? 117.805 74.155 100.626 1.00 49.35 723 GLY B O 1
ATOM 11218 N N . CYS B 2 724 ? 118.998 75.921 101.338 1.00 48.47 724 CYS B N 1
ATOM 11219 C CA . CYS B 2 724 ? 117.792 76.636 101.728 1.00 48.47 724 CYS B CA 1
ATOM 11220 C C . CYS B 2 724 ? 117.140 77.340 100.546 1.00 48.47 724 CYS B C 1
ATOM 11221 O O . CYS B 2 724 ? 115.923 77.557 100.559 1.00 48.47 724 CYS B O 1
ATOM 11224 N N . PHE B 2 725 ? 117.916 77.700 99.519 1.00 48.29 725 PHE B N 1
ATOM 11225 C CA . PHE B 2 725 ? 117.301 78.115 98.261 1.00 48.29 725 PHE B CA 1
ATOM 11226 C C . PHE B 2 725 ? 116.600 76.947 97.587 1.00 48.29 725 PHE B C 1
ATOM 11227 O O . PHE B 2 725 ? 115.478 77.091 97.094 1.00 48.29 725 PHE B O 1
ATOM 11235 N N . TRP B 2 726 ? 117.261 75.790 97.542 1.00 53.71 726 TRP B N 1
ATOM 11236 C CA . TRP B 2 726 ? 116.715 74.637 96.838 1.00 53.71 726 TRP B CA 1
ATOM 11237 C C . TRP B 2 726 ? 115.513 74.045 97.561 1.00 53.71 726 TRP B C 1
ATOM 11238 O O . TRP B 2 726 ? 114.626 73.476 96.914 1.00 53.71 726 TRP B O 1
ATOM 11249 N N . TYR B 2 727 ? 115.464 74.161 98.890 1.00 52.50 727 TYR B N 1
ATOM 11250 C CA . TYR B 2 727 ? 114.302 73.675 99.627 1.00 52.50 727 TYR B CA 1
ATOM 11251 C C . TYR B 2 727 ? 113.080 74.539 99.352 1.00 52.50 727 TYR B C 1
ATOM 11252 O O . TYR B 2 727 ? 111.987 74.019 99.102 1.00 52.50 727 TYR B O 1
ATOM 11261 N N . PHE B 2 728 ? 113.248 75.859 99.381 1.00 49.44 728 PHE B N 1
ATOM 11262 C CA . PHE B 2 728 ? 112.198 76.800 99.022 1.00 49.44 728 PHE B CA 1
ATOM 11263 C C . PHE B 2 728 ? 112.190 77.143 97.541 1.00 49.44 728 PHE B C 1
ATOM 11264 O O . PHE B 2 728 ? 111.687 78.202 97.174 1.00 49.44 728 PHE B O 1
ATOM 11272 N N . SER B 2 729 ? 112.752 76.303 96.688 1.00 51.39 729 SER B N 1
ATOM 11273 C CA . SER B 2 729 ? 112.753 76.619 95.260 1.00 51.39 729 SER B CA 1
ATOM 11274 C C . SER B 2 729 ? 111.403 76.612 94.521 1.00 51.39 729 SER B C 1
ATOM 11275 O O . SER B 2 729 ? 111.245 77.470 93.641 1.00 51.39 729 SER B O 1
ATOM 11278 N N . PRO B 2 730 ? 110.411 75.733 94.795 1.00 54.72 730 PRO B N 1
ATOM 11279 C CA . PRO B 2 730 ? 109.177 75.784 93.984 1.00 54.72 730 PRO B CA 1
ATOM 11280 C C . PRO B 2 730 ? 108.333 77.037 94.157 1.00 54.72 730 PRO B C 1
ATOM 11281 O O . PRO B 2 730 ? 107.462 77.275 93.312 1.00 54.72 730 PRO B O 1
ATOM 11285 N N . ILE B 2 731 ? 108.564 77.860 95.182 1.00 53.30 731 ILE B N 1
ATOM 11286 C CA . ILE B 2 731 ? 107.817 79.111 95.250 1.00 53.30 731 ILE B CA 1
ATOM 11287 C C . ILE B 2 731 ? 108.361 80.121 94.249 1.00 53.30 731 ILE B C 1
ATOM 11288 O O . ILE B 2 731 ? 107.674 81.098 93.931 1.00 53.30 731 ILE B O 1
ATOM 11293 N N . SER B 2 732 ? 109.575 79.908 93.741 1.00 51.95 732 SER B N 1
ATOM 11294 C CA . SER B 2 732 ? 110.077 80.661 92.603 1.00 51.95 732 SER B CA 1
ATOM 11295 C C . SER B 2 732 ? 110.080 79.851 91.318 1.00 51.95 732 SER B C 1
ATOM 11296 O O . SER B 2 732 ? 109.927 80.427 90.238 1.00 51.95 732 SER B O 1
ATOM 11299 N N . PHE B 2 733 ? 110.243 78.533 91.410 1.00 53.24 733 PHE B N 1
ATOM 11300 C CA . PHE B 2 733 ? 110.268 77.669 90.238 1.00 53.24 733 PHE B CA 1
ATOM 11301 C C . PHE B 2 733 ? 108.894 77.136 89.855 1.00 53.24 733 PHE B C 1
ATOM 11302 O O . PHE B 2 733 ? 108.777 76.459 88.831 1.00 53.24 733 PHE B O 1
ATOM 11310 N N . GLY B 2 734 ? 107.858 77.417 90.641 1.00 57.29 734 GLY B N 1
ATOM 11311 C CA . GLY B 2 734 ? 106.514 77.235 90.138 1.00 57.29 734 GLY B CA 1
ATOM 11312 C C . GLY B 2 734 ? 105.394 76.671 90.989 1.00 57.29 734 GLY B C 1
ATOM 11313 O O . GLY B 2 734 ? 104.282 77.184 90.863 1.00 57.29 734 GLY B O 1
ATOM 11314 N N . MET B 2 735 ? 105.652 75.701 91.871 1.00 60.65 735 MET B N 1
ATOM 11315 C CA . MET B 2 735 ? 104.626 74.995 92.661 1.00 60.65 735 MET B CA 1
ATOM 11316 C C . MET B 2 735 ? 103.465 74.497 91.790 1.00 60.65 735 MET B C 1
ATOM 11317 O O . MET B 2 735 ? 102.330 74.956 91.896 1.00 60.65 735 MET B O 1
ATOM 11322 N N . GLU B 2 736 ? 103.779 73.547 90.908 1.00 67.75 736 GLU B N 1
ATOM 11323 C CA . GLU B 2 736 ? 102.763 73.032 89.992 1.00 67.75 736 GLU B CA 1
ATOM 11324 C C . GLU B 2 736 ? 101.736 72.118 90.659 1.00 67.75 736 GLU B C 1
ATOM 11325 O O . GLU B 2 736 ? 100.815 71.664 89.972 1.00 67.75 736 GLU B O 1
ATOM 11331 N N . GLY B 2 737 ? 101.850 71.841 91.955 1.00 68.04 737 GLY B N 1
ATOM 11332 C CA . GLY B 2 737 ? 100.959 70.922 92.620 1.00 68.04 737 GLY B CA 1
ATOM 11333 C C . GLY B 2 737 ? 99.593 71.499 92.941 1.00 68.04 737 GLY B C 1
ATOM 11334 O O . GLY B 2 737 ? 99.223 72.586 92.488 1.00 68.04 737 GLY B O 1
ATOM 11335 N N . PRO B 2 738 ? 98.808 70.761 93.736 1.00 69.16 738 PRO B N 1
ATOM 11336 C CA . PRO B 2 738 ? 97.452 71.217 94.074 1.00 69.16 738 PRO B CA 1
ATOM 11337 C C . PRO B 2 738 ? 97.386 72.133 95.286 1.00 69.16 738 PRO B C 1
ATOM 11338 O O . PRO B 2 738 ? 96.321 72.235 95.904 1.00 69.16 738 PRO B O 1
ATOM 11342 N N . SER B 2 739 ? 98.519 72.736 95.668 1.00 65.71 739 SER B N 1
ATOM 11343 C CA . SER B 2 739 ? 98.736 73.682 96.770 1.00 65.71 739 SER B CA 1
ATOM 11344 C C . SER B 2 739 ? 98.618 73.058 98.157 1.00 65.71 739 SER B C 1
ATOM 11345 O O . SER B 2 739 ? 98.832 73.762 99.148 1.00 65.71 739 SER B O 1
ATOM 11348 N N . SER B 2 740 ? 98.280 71.776 98.269 1.00 67.13 740 SER B N 1
ATOM 11349 C CA . SER B 2 740 ? 98.402 71.046 99.521 1.00 67.13 740 SER B CA 1
ATOM 11350 C C . SER B 2 740 ? 99.654 70.187 99.558 1.00 67.13 740 SER B C 1
ATOM 11351 O O . SER B 2 740 ? 100.015 69.681 100.625 1.00 67.13 740 SER B O 1
ATOM 11354 N N . ASN B 2 741 ? 100.317 70.021 98.415 1.00 67.12 741 ASN B N 1
ATOM 11355 C CA . ASN B 2 741 ? 101.573 69.294 98.322 1.00 67.12 741 ASN B CA 1
ATOM 11356 C C . ASN B 2 741 ? 102.740 70.106 98.874 1.00 67.12 741 ASN B C 1
ATOM 11357 O O . ASN B 2 741 ? 103.792 69.535 99.180 1.00 67.12 741 ASN B O 1
ATOM 11362 N N . PHE B 2 742 ? 102.568 71.417 99.033 1.00 60.83 742 PHE B N 1
ATOM 11363 C CA . PHE B 2 742 ? 103.645 72.326 99.409 1.00 60.83 742 PHE B CA 1
ATOM 11364 C C . PHE B 2 742 ? 103.422 72.929 100.792 1.00 60.83 742 PHE B C 1
ATOM 11365 O O . PHE B 2 742 ? 103.655 74.117 101.015 1.00 60.83 742 PHE B O 1
ATOM 11373 N N . ARG B 2 743 ? 102.964 72.111 101.736 1.00 61.64 743 ARG B N 1
ATOM 11374 C CA . ARG B 2 743 ? 102.866 72.520 103.128 1.00 61.64 743 ARG B CA 1
ATOM 11375 C C . ARG B 2 743 ? 104.148 72.209 103.895 1.00 61.64 743 ARG B C 1
ATOM 11376 O O . ARG B 2 743 ? 104.331 72.704 105.013 1.00 61.64 743 ARG B O 1
ATOM 11384 N N . TYR B 2 744 ? 105.057 71.433 103.294 1.00 57.24 744 TYR B N 1
ATOM 11385 C CA . TYR B 2 744 ? 106.331 71.124 103.934 1.00 57.24 744 TYR B CA 1
ATOM 11386 C C . TYR B 2 744 ? 107.212 72.358 104.069 1.00 57.24 744 TYR B C 1
ATOM 11387 O O . TYR B 2 744 ? 107.980 72.466 105.030 1.00 57.24 744 TYR B O 1
ATOM 11396 N N . LEU B 2 745 ? 107.115 73.297 103.127 1.00 54.86 745 LEU B N 1
ATOM 11397 C CA . LEU B 2 745 ? 107.790 74.583 103.233 1.00 54.86 745 LEU B CA 1
ATOM 11398 C C . LEU B 2 745 ? 106.869 75.682 103.756 1.00 54.86 745 LEU B C 1
ATOM 11399 O O . LEU B 2 745 ? 107.079 76.864 103.466 1.00 54.86 745 LEU B O 1
ATOM 11404 N N . ASN B 2 746 ? 105.850 75.311 104.531 1.00 55.49 746 ASN B N 1
ATOM 11405 C CA . ASN B 2 746 ? 105.029 76.276 105.259 1.00 55.49 746 ASN B CA 1
ATOM 11406 C C . ASN B 2 746 ? 105.486 76.239 106.713 1.00 55.49 746 ASN B C 1
ATOM 11407 O O . ASN B 2 746 ? 104.898 75.573 107.564 1.00 55.49 746 ASN B O 1
ATOM 11412 N N . TRP B 2 747 ? 106.557 76.980 106.995 1.00 53.12 747 TRP B N 1
ATOM 11413 C CA . TRP B 2 747 ? 107.192 76.884 108.304 1.00 53.12 747 TRP B CA 1
ATOM 11414 C C . TRP B 2 747 ? 106.421 77.655 109.367 1.00 53.12 747 TRP B C 1
ATOM 11415 O O . TRP B 2 747 ? 106.234 77.163 110.485 1.00 53.12 747 TRP B O 1
ATOM 11426 N N . PHE B 2 748 ? 105.966 78.858 109.045 1.00 54.16 748 PHE B N 1
ATOM 11427 C CA . PHE B 2 748 ? 105.299 79.709 110.015 1.00 54.16 748 PHE B CA 1
ATOM 11428 C C . PHE B 2 748 ? 103.849 79.949 109.628 1.00 54.16 748 PHE B C 1
ATOM 11429 O O . PHE B 2 748 ? 103.433 79.717 108.492 1.00 54.16 748 PHE B O 1
ATOM 11437 N N . SER B 2 749 ? 103.082 80.420 110.606 1.00 57.30 749 SER B N 1
ATOM 11438 C CA . SER B 2 749 ? 101.841 81.105 110.301 1.00 57.30 749 SER B CA 1
ATOM 11439 C C . SER B 2 749 ? 102.160 82.464 109.687 1.00 57.30 749 SER B C 1
ATOM 11440 O O . SER B 2 749 ? 103.284 82.969 109.803 1.00 57.30 749 SER B O 1
ATOM 11443 N N . THR B 2 750 ? 101.163 83.005 108.963 1.00 56.51 750 THR B N 1
ATOM 11444 C CA . THR B 2 750 ? 101.138 84.241 108.165 1.00 56.51 750 THR B CA 1
ATOM 11445 C C . THR B 2 750 ? 101.939 84.048 106.865 1.00 56.51 750 THR B C 1
ATOM 11446 O O . THR B 2 750 ? 101.916 84.902 105.973 1.00 56.51 750 THR B O 1
ATOM 11450 N N . TRP B 2 751 ? 102.597 82.897 106.699 1.00 52.03 751 TRP B N 1
ATOM 11451 C CA . TRP B 2 751 ? 103.062 82.464 105.382 1.00 52.03 751 TRP B CA 1
ATOM 11452 C C . TRP B 2 751 ? 101.896 81.750 104.710 1.00 52.03 751 TRP B C 1
ATOM 11453 O O . TRP B 2 751 ? 101.783 80.522 104.719 1.00 52.03 751 TRP B O 1
ATOM 11464 N N . ASP B 2 752 ? 101.006 82.543 104.114 1.00 59.83 752 ASP B N 1
ATOM 11465 C CA . ASP B 2 752 ? 99.838 82.012 103.412 1.00 59.83 752 ASP B CA 1
ATOM 11466 C C . ASP B 2 752 ? 100.291 81.438 102.071 1.00 59.83 752 ASP B C 1
ATOM 11467 O O . ASP B 2 752 ? 100.108 82.017 100.998 1.00 59.83 752 ASP B O 1
ATOM 11472 N N . ILE B 2 753 ? 100.864 80.240 102.149 1.00 57.41 753 ILE B N 1
ATOM 11473 C CA . ILE B 2 753 ? 101.607 79.644 101.045 1.00 57.41 753 ILE B CA 1
ATOM 11474 C C . ILE B 2 753 ? 100.978 78.345 100.563 1.00 57.41 753 ILE B C 1
ATOM 11475 O O . ILE B 2 753 ? 101.344 77.855 99.484 1.00 57.41 753 ILE B O 1
ATOM 11480 N N . ALA B 2 754 ? 100.021 77.788 101.299 1.00 60.82 754 ALA B N 1
ATOM 11481 C CA . ALA B 2 754 ? 99.415 76.517 100.939 1.00 60.82 754 ALA B CA 1
ATOM 11482 C C . ALA B 2 754 ? 97.895 76.610 100.989 1.00 60.82 754 ALA B C 1
ATOM 11483 O O . ALA B 2 754 ? 97.276 76.291 102.004 1.00 60.82 754 ALA B O 1
ATOM 11485 N N . PRO C 3 1 ? 96.070 89.536 91.040 1.00 12.78 1 PRO D N 1
ATOM 11486 C CA . PRO C 3 1 ? 96.128 90.475 92.165 1.00 12.78 1 PRO D CA 1
ATOM 11487 C C . PRO C 3 1 ? 97.005 91.682 91.850 1.00 12.78 1 PRO D C 1
ATOM 11488 O O . PRO C 3 1 ? 98.112 91.794 92.378 1.00 12.78 1 PRO D O 1
ATOM 11492 N N . TYR C 3 2 ? 96.511 92.573 90.997 1.00 13.96 2 TYR D N 1
ATOM 11493 C CA . TYR C 3 2 ? 97.256 93.768 90.619 1.00 13.96 2 TYR D CA 1
ATOM 11494 C C . TYR C 3 2 ? 97.462 94.690 91.816 1.00 13.96 2 TYR D C 1
ATOM 11495 O O . TYR C 3 2 ? 96.575 94.841 92.656 1.00 13.96 2 TYR D O 1
ATOM 11504 N N . THR C 3 3 ? 98.638 95.306 91.887 1.00 13.57 3 THR D N 1
ATOM 11505 C CA . THR C 3 3 ? 98.962 96.215 92.980 1.00 13.57 3 THR D CA 1
ATOM 11506 C C . THR C 3 3 ? 98.094 97.468 92.930 1.00 13.57 3 THR D C 1
ATOM 11507 O O . THR C 3 3 ? 97.913 98.150 93.939 1.00 13.57 3 THR D O 1
#

Radius of gyration: 36.92 Å; Cα contacts (8 Å, |Δi|>4): 2702; chains: 3; bounding box: 93×89×92 Å